Protein AF-A0A4Y7JE65-F1 (afdb_monomer_lite)

Organism: Papaver somniferum (NCBI:txid3469)

Sequence (898 aa):
MPLAHVERLAWFARLGAEMWLARHDIGTCGMVGMPWRGGVSGMALHWHMWCGWHGWHALARRCGLHGMPLEHVVRLAWLACLGAEMWLAWLACLGAENVAGMICHWHCGADGMVGMPCAEMWLAWGKCRSYTEKRKDDINIGFFLFLFVAMEVMTAVEKEIEIPQSRLLQMLICTVQNYDWGGIGENSEVAKLSSLNSKVEIEVDKNYAELWMGTHDSGPSFIVDSDNLTLKSWITENPSVLGDKVLEKWGTDLPFLFKVLSVAKALSIQAHPDKESAVKLHKSLPNLYKDDNHKPEMALALTEFEALCGFVSLEEIKGVIQSVPEIVELVGNVEEDQLLHVSEQDGEEKVKFVMQTIFTHLMSACKESVSKMVSKLKSRLIEAQKERQLSDKEQLVLRLETEYPGDIGVLSAFFLNYVKLNPGEALYLGANEPHAYIHGECVECMATSDNVVRAGLTSKLRDVPTLCSMLTYKQGYPDILQGVAVNQYITRYMPPFDEFEVDRCNLPEGEFTEFPAFLGPSLFVVTRGAAKIQVVSADHREEKEVMRGDVFFVAAHTGIIITTTNMEGTGGLQLFRAGVNSRGIVLIAFTKSPSFYFDLLNIRGIDASSSSKWLRILDCYSDPLGWKDGVSVSSSTGTLCENVRDLDGLFSSVVQLGKEIVGPSKARFSVAIDSVTVMLRHAALSCVSGIISNLRSHDYVSSVFWLIHSDLHEARTIAVLEYMSSMVASLEPMTVAAKEQQSDSESIFSLKQYSRKGKFHLRLKRRNGRVKVLSEEFHVAQAGINFFVNSLTNDIVSQSLLPKVQFNLQLSEKERSDRENVVLPFEHQEMGKTAEIYDGRRSLSNYATDLSTTSASISEKQHSEANIVGKGEIHYLRDSDDEETPDSDEDPDDDLDI

Foldseek 3Di:
DDDPVVVVVVVVVVVVVVVVVVVDDPDDDDDDDDDDDDDDPPPVVVVVPPPPPVVLVVVCVVVVVPPDDPVVSVVVVVVVVVVVVVVVVVVVVVPDPPPVPVVVVVVVPPPPDDDDDPPVVVVVVVVVVVVPPPDDDDDDPPVVVVVVVVVVVVVVVPPPPPVPPVPQKFWKQWFWDQDPQADFWPVGLQQVLNCVRVVPHTDRGTGTFKTKDFPFPVIFIATPPDDRHTPLNVLVVVVCLFFPVCCVPPNSGAQKIKMKGAGNAKDFWWFWAALVVLLVCCVVPVVQFVDSHTKKKKWAAQAWWKKWWFFADLVLVLVCVVPQVLLCVQQDPVLNVLSVPDDPVVDPVSLLVSLLSSLLSLLPGDLVSLLVSLVVLLVVLVVVVVVDPDDPLSVLLNRLCVLPPSKSVSVCSSRTDIDIDHRQKMFIHDHQMIMMTGGHMTIMMMGPTPNIAGRISDPDDHPSVSNSVRHPNDYDDGDIDNFWDPDPFKGKAADLDFSKIKIKGWFWAQDKDKDAAASGKKKKAWQAFKWWKWKDDPPDTDIDIDGHSIMMIGGHRIMIMIHGDPDPPRTITIMMMMITDDAAEEEEDADDALVVVCVVCVLVVGHSVPCLLHYAYEGCHPAQCQPPVPDPPPPVRHHYDNHLLPLVSVLVVSVVSLCVNNDPDLEAYEYEYAECQSSVVRDPLVSSLVSVVCLVPDSRHDYYDYDYDPVNDDLVSVVSVVVVDQKDKDKAFDDDDDDDDDDDPPVVVVVPPRRLKTKIWMWGQDPVRWIQIDIWMWGQDPSGIDTDDDPPDPPSVPDRPDFQDEDDDDDDPVVVVVVVVDDDPHDHDPPPDDDDGPPVSDDPVVVVVVVVVVPDDDDDDDDDDDDDPPDDDDDDDDPPPPDPDDDDDDDPPPDDDD

Structure (mmCIF, N/CA/C/O backbone):
data_AF-A0A4Y7JE65-F1
#
_entry.id   AF-A0A4Y7JE65-F1
#
loop_
_atom_site.group_PDB
_atom_site.id
_atom_site.type_symbol
_atom_site.label_atom_id
_atom_site.label_alt_id
_atom_site.label_comp_id
_atom_site.label_asym_id
_atom_site.label_entity_id
_atom_site.label_seq_id
_atom_site.pdbx_PDB_ins_code
_atom_site.Cartn_x
_atom_site.Cartn_y
_atom_site.Cartn_z
_atom_site.occupancy
_atom_site.B_iso_or_equiv
_atom_site.auth_seq_id
_atom_site.auth_comp_id
_atom_site.auth_asym_id
_atom_site.auth_atom_id
_atom_site.pdbx_PDB_model_num
ATOM 1 N N . MET A 1 1 ? 10.860 25.077 -40.065 1.00 41.59 1 MET A N 1
ATOM 2 C CA . MET A 1 1 ? 11.546 24.127 -40.975 1.00 41.59 1 MET A CA 1
ATOM 3 C C . MET A 1 1 ? 11.788 24.810 -42.322 1.00 41.59 1 MET A C 1
ATOM 5 O O . MET A 1 1 ? 10.882 25.514 -42.754 1.00 41.59 1 MET A O 1
ATOM 9 N N . PRO A 1 2 ? 12.974 24.704 -42.956 1.00 37.97 2 PRO A N 1
ATOM 10 C CA . PRO A 1 2 ? 13.314 25.521 -44.125 1.00 37.97 2 PRO A CA 1
ATOM 11 C C . PRO A 1 2 ? 12.876 24.911 -45.474 1.00 37.97 2 PRO A C 1
ATOM 13 O O . PRO A 1 2 ? 12.794 23.695 -45.631 1.00 37.97 2 PRO A O 1
ATOM 16 N N . LEU A 1 3 ? 12.654 25.809 -46.445 1.00 29.30 3 LEU A N 1
ATOM 17 C CA . LEU A 1 3 ? 12.139 25.693 -47.826 1.00 29.30 3 LEU A CA 1
ATOM 18 C C . LEU A 1 3 ? 12.708 24.589 -48.757 1.00 29.30 3 LEU A C 1
ATOM 20 O O . LEU A 1 3 ? 12.250 24.468 -49.890 1.00 29.30 3 LEU A O 1
ATOM 24 N N . ALA A 1 4 ? 13.659 23.758 -48.327 1.00 29.48 4 ALA A N 1
ATOM 25 C CA . ALA A 1 4 ? 14.346 22.790 -49.194 1.00 29.48 4 ALA A CA 1
ATOM 26 C C . ALA A 1 4 ? 13.501 21.552 -49.579 1.00 29.48 4 ALA A C 1
ATOM 28 O O . ALA A 1 4 ? 13.822 20.855 -50.542 1.00 29.48 4 ALA A O 1
ATOM 29 N N . HIS A 1 5 ? 12.410 21.273 -48.857 1.00 33.59 5 HIS A N 1
ATOM 30 C CA . HIS A 1 5 ? 11.539 20.123 -49.140 1.00 33.59 5 HIS A CA 1
ATOM 31 C C . HIS A 1 5 ? 10.515 20.377 -50.256 1.00 33.59 5 HIS A C 1
ATOM 33 O O . HIS A 1 5 ? 10.108 19.434 -50.933 1.00 33.59 5 HIS A O 1
ATOM 39 N N . VAL A 1 6 ? 10.139 21.637 -50.498 1.00 37.34 6 VAL A N 1
ATOM 40 C CA . VAL A 1 6 ? 9.107 21.986 -51.490 1.00 37.34 6 VAL A CA 1
ATOM 41 C C . VAL A 1 6 ? 9.658 21.908 -52.921 1.00 37.34 6 VAL A C 1
ATOM 43 O O . VAL A 1 6 ? 8.973 21.420 -53.817 1.00 37.34 6 VAL A O 1
ATOM 46 N N . GLU A 1 7 ? 10.926 22.271 -53.141 1.00 32.84 7 GLU A N 1
ATOM 47 C CA . GLU A 1 7 ? 11.560 22.163 -54.466 1.00 32.84 7 GLU A CA 1
ATOM 48 C C . GLU A 1 7 ? 11.849 20.708 -54.881 1.00 32.84 7 GLU A C 1
ATOM 50 O O . GLU A 1 7 ? 11.755 20.375 -56.063 1.00 32.84 7 GLU A O 1
ATOM 55 N N . ARG A 1 8 ? 12.117 19.803 -53.924 1.00 31.22 8 ARG A N 1
ATOM 56 C CA . ARG A 1 8 ? 12.312 18.368 -54.213 1.00 31.22 8 ARG A CA 1
ATOM 57 C C . ARG A 1 8 ? 11.017 17.666 -54.620 1.00 31.22 8 ARG A C 1
ATOM 59 O O . ARG A 1 8 ? 11.045 16.833 -55.521 1.00 31.22 8 ARG A O 1
ATOM 66 N N . LEU A 1 9 ? 9.886 18.032 -54.016 1.00 34.97 9 LEU A N 1
ATOM 67 C CA . LEU A 1 9 ? 8.569 17.493 -54.380 1.00 34.97 9 LEU A CA 1
ATOM 68 C C . LEU A 1 9 ? 8.117 17.958 -55.774 1.00 34.97 9 LEU A C 1
ATOM 70 O O . LEU A 1 9 ? 7.598 17.155 -56.548 1.00 34.97 9 LEU A O 1
ATOM 74 N N . ALA A 1 10 ? 8.399 19.212 -56.143 1.00 34.66 10 ALA A N 1
ATOM 75 C CA . ALA A 1 10 ? 8.133 19.724 -57.490 1.00 34.66 10 ALA A CA 1
ATOM 76 C C . ALA A 1 10 ? 9.001 19.044 -58.570 1.00 34.66 10 ALA A C 1
ATOM 78 O O . ALA A 1 10 ? 8.549 18.848 -59.699 1.00 34.66 10 ALA A O 1
ATOM 79 N N . TRP A 1 11 ? 10.228 18.639 -58.225 1.00 36.62 11 TRP A N 1
ATOM 80 C CA . TRP A 1 11 ? 11.123 17.915 -59.132 1.00 36.62 11 TRP A CA 1
ATOM 81 C C . TRP A 1 11 ? 10.666 16.465 -59.369 1.00 36.62 11 TRP A C 1
ATOM 83 O O . TRP A 1 11 ? 10.618 16.019 -60.515 1.00 36.62 11 TRP A O 1
ATOM 93 N N . PHE A 1 12 ? 10.231 15.758 -58.318 1.00 33.34 12 PHE A N 1
ATOM 94 C CA . PHE A 1 12 ? 9.685 14.397 -58.430 1.00 33.34 12 PHE A CA 1
ATOM 95 C C . PHE A 1 12 ? 8.357 14.340 -59.201 1.00 33.34 12 PHE A C 1
ATOM 97 O O . PHE A 1 12 ? 8.155 13.426 -60.000 1.00 33.34 12 PHE A O 1
ATOM 104 N N . ALA A 1 13 ? 7.486 15.341 -59.039 1.00 34.75 13 ALA A N 1
ATOM 105 C CA . ALA A 1 13 ? 6.236 15.431 -59.797 1.00 34.75 13 ALA A CA 1
ATOM 106 C C . ALA A 1 13 ? 6.474 15.642 -61.306 1.00 34.75 13 ALA A C 1
ATOM 108 O O . ALA A 1 13 ? 5.759 15.086 -62.140 1.00 34.75 13 ALA A O 1
ATOM 109 N N . ARG A 1 14 ? 7.520 16.399 -61.672 1.00 35.09 14 ARG A N 1
ATOM 110 C CA . ARG A 1 14 ? 7.893 16.657 -63.072 1.00 35.09 14 ARG A CA 1
ATOM 111 C C . ARG A 1 14 ? 8.509 15.427 -63.744 1.00 35.09 14 ARG A C 1
ATOM 113 O O . ARG A 1 14 ? 8.195 15.146 -64.897 1.00 35.09 14 ARG A O 1
ATOM 120 N N . LEU A 1 15 ? 9.311 14.662 -63.001 1.00 33.59 15 LEU A N 1
ATOM 121 C CA . LEU A 1 15 ? 9.894 13.400 -63.464 1.00 33.59 15 LEU A CA 1
ATOM 122 C C . LEU A 1 15 ? 8.820 12.312 -63.657 1.00 33.59 15 LEU A C 1
ATOM 124 O O . LEU A 1 15 ? 8.866 11.558 -64.625 1.00 33.59 15 LEU A O 1
ATOM 128 N N . GLY A 1 16 ? 7.807 12.276 -62.782 1.00 33.44 16 GLY A N 1
ATOM 129 C CA . GLY A 1 16 ? 6.669 11.358 -62.896 1.00 33.44 16 GLY A CA 1
ATOM 130 C C . GLY A 1 16 ? 5.787 11.616 -64.125 1.00 33.44 16 GLY A C 1
ATOM 131 O O . GLY A 1 16 ? 5.344 10.667 -64.769 1.00 33.44 16 GLY A O 1
ATOM 132 N N . ALA A 1 17 ? 5.587 12.884 -64.501 1.00 34.06 17 ALA A N 1
ATOM 133 C CA . ALA A 1 17 ? 4.814 13.256 -65.689 1.00 34.06 17 ALA A CA 1
ATOM 134 C C . ALA A 1 17 ? 5.539 12.911 -67.007 1.00 34.06 17 ALA A C 1
ATOM 136 O O . ALA A 1 17 ? 4.907 12.436 -67.952 1.00 34.06 17 ALA A O 1
ATOM 137 N N . GLU A 1 18 ? 6.865 13.082 -67.067 1.00 33.94 18 GLU A N 1
ATOM 138 C CA . GLU A 1 18 ? 7.659 12.712 -68.249 1.00 33.94 18 GLU A CA 1
ATOM 139 C C . GLU A 1 18 ? 7.798 11.188 -68.410 1.00 33.94 18 GLU A C 1
ATOM 141 O O . GLU A 1 18 ? 7.753 10.677 -69.529 1.00 33.94 18 GLU A O 1
ATOM 146 N N . MET A 1 19 ? 7.864 10.436 -67.305 1.00 32.66 19 MET A N 1
ATOM 147 C CA . MET A 1 19 ? 7.893 8.968 -67.339 1.00 32.66 19 MET A CA 1
ATOM 148 C C . MET A 1 19 ? 6.546 8.341 -67.732 1.00 32.66 19 MET A C 1
ATOM 150 O O . MET A 1 19 ? 6.528 7.253 -68.307 1.00 32.66 19 MET A O 1
ATOM 154 N N . TRP A 1 20 ? 5.423 9.017 -67.469 1.00 35.00 20 TRP A N 1
ATOM 155 C CA . TRP A 1 20 ? 4.093 8.558 -67.885 1.00 35.00 20 TRP A CA 1
ATOM 156 C C . TRP A 1 20 ? 3.863 8.727 -69.398 1.00 35.00 20 TRP A C 1
ATOM 158 O O . TRP A 1 20 ? 3.314 7.830 -70.042 1.00 35.00 20 TRP A O 1
ATOM 168 N N . LEU A 1 21 ? 4.378 9.818 -69.981 1.00 35.62 21 LEU A N 1
ATOM 169 C CA . LEU A 1 21 ? 4.356 10.076 -71.429 1.00 35.62 21 LEU A CA 1
ATOM 170 C C . LEU A 1 21 ? 5.304 9.159 -72.217 1.00 35.62 21 LEU A C 1
ATOM 172 O O . LEU A 1 21 ? 5.027 8.845 -73.369 1.00 35.62 21 LEU A O 1
ATOM 176 N N . ALA A 1 22 ? 6.383 8.678 -71.593 1.00 35.50 22 ALA A N 1
ATOM 177 C CA . ALA A 1 22 ? 7.310 7.720 -72.199 1.00 35.50 22 ALA A CA 1
ATOM 178 C C . ALA A 1 22 ? 6.807 6.260 -72.185 1.00 35.50 22 ALA A C 1
ATOM 180 O O . ALA A 1 22 ? 7.400 5.407 -72.840 1.00 35.50 22 ALA A O 1
ATOM 181 N N . ARG A 1 23 ? 5.734 5.950 -71.438 1.00 32.59 23 ARG A N 1
ATOM 182 C CA . ARG A 1 23 ? 5.213 4.578 -71.263 1.00 32.59 23 ARG A CA 1
ATOM 183 C C . ARG A 1 23 ? 4.051 4.212 -72.192 1.00 32.59 23 ARG A C 1
ATOM 185 O O . ARG A 1 23 ? 3.656 3.051 -72.218 1.00 32.59 23 ARG A O 1
ATOM 192 N N . HIS A 1 24 ? 3.514 5.177 -72.936 1.00 34.41 24 HIS A N 1
ATOM 193 C CA . HIS A 1 24 ? 2.451 4.966 -73.918 1.00 34.41 24 HIS A CA 1
ATOM 194 C C . HIS A 1 24 ? 2.988 5.352 -75.299 1.00 34.41 24 HIS A C 1
ATOM 196 O O . HIS A 1 24 ? 3.046 6.531 -75.635 1.00 34.41 24 HIS A O 1
ATOM 202 N N . ASP A 1 25 ? 3.424 4.349 -76.062 1.00 30.84 25 ASP A N 1
ATOM 203 C CA . ASP A 1 25 ? 4.004 4.453 -77.408 1.00 30.84 25 ASP A CA 1
ATOM 204 C C . ASP A 1 25 ? 3.065 5.189 -78.391 1.00 30.84 25 ASP A C 1
ATOM 206 O O . ASP A 1 25 ? 2.284 4.588 -79.129 1.00 30.84 25 ASP A O 1
ATOM 210 N N . ILE A 1 26 ? 3.135 6.521 -78.428 1.00 33.19 26 ILE A N 1
ATOM 211 C CA . ILE A 1 26 ? 2.612 7.325 -79.536 1.00 33.19 26 ILE A CA 1
ATOM 212 C C . ILE A 1 26 ? 3.812 7.685 -80.409 1.00 33.19 26 ILE A C 1
ATOM 214 O O . ILE A 1 26 ? 4.572 8.613 -80.130 1.00 33.19 26 ILE A O 1
ATOM 218 N N . GLY A 1 27 ? 4.001 6.877 -81.453 1.00 28.94 27 GLY A N 1
ATOM 219 C CA . GLY A 1 27 ? 5.115 6.973 -82.386 1.00 28.94 27 GLY A CA 1
ATOM 220 C C . GLY A 1 27 ? 5.234 8.341 -83.060 1.00 28.94 27 GLY A C 1
ATOM 221 O O . GLY A 1 27 ? 4.258 8.961 -83.484 1.00 28.94 27 GLY A O 1
ATOM 222 N N . THR A 1 28 ? 6.477 8.784 -83.216 1.00 31.17 28 THR A N 1
ATOM 223 C CA . THR A 1 28 ? 6.846 9.913 -84.066 1.00 31.17 28 THR A CA 1
ATOM 224 C C . THR A 1 28 ? 6.879 9.464 -85.531 1.00 31.17 28 THR A C 1
ATOM 226 O O . THR A 1 28 ? 7.686 8.621 -85.915 1.00 31.17 28 THR A O 1
ATOM 229 N N . CYS A 1 29 ? 6.033 10.051 -86.385 1.00 25.39 29 CYS A N 1
ATOM 230 C CA . CYS A 1 29 ? 6.212 10.002 -87.838 1.00 25.39 29 CYS A CA 1
ATOM 231 C C . CYS A 1 29 ? 5.880 11.357 -88.494 1.00 25.39 29 CYS A C 1
ATOM 233 O O . CYS A 1 29 ? 4.753 11.833 -88.440 1.00 25.39 29 CYS A O 1
ATOM 235 N N . GLY A 1 30 ? 6.929 11.958 -89.064 1.00 24.89 30 GLY A N 1
ATOM 236 C CA . GLY A 1 30 ? 7.020 12.824 -90.249 1.00 24.89 30 GLY A CA 1
ATOM 237 C C . GLY A 1 30 ? 5.905 13.787 -90.705 1.00 24.89 30 GLY A C 1
ATOM 238 O O . GLY A 1 30 ? 4.830 13.373 -91.111 1.00 24.89 30 GLY A O 1
ATOM 239 N N . MET A 1 31 ? 6.357 15.033 -90.922 1.00 21.94 31 MET A N 1
ATOM 240 C CA . MET A 1 31 ? 5.963 16.026 -91.949 1.00 21.94 31 MET A CA 1
ATOM 241 C C . MET A 1 31 ? 4.857 17.065 -91.666 1.00 21.94 31 MET A C 1
ATOM 243 O O . MET A 1 31 ? 3.666 16.823 -91.793 1.00 21.94 31 MET A O 1
ATOM 247 N N . VAL A 1 32 ? 5.337 18.291 -91.409 1.00 28.80 32 VAL A N 1
ATOM 248 C CA . VAL A 1 32 ? 5.123 19.540 -92.182 1.00 28.80 32 VAL A CA 1
ATOM 249 C C . VAL A 1 32 ? 3.830 19.659 -93.017 1.00 28.80 32 VAL A C 1
ATOM 251 O O . VAL A 1 32 ? 3.706 19.037 -94.067 1.00 28.80 32 VAL A O 1
ATOM 254 N N . GLY A 1 33 ? 2.972 20.619 -92.636 1.00 25.25 33 GLY A N 1
ATOM 255 C CA . GLY A 1 33 ? 1.938 21.231 -93.491 1.00 25.25 33 GLY A CA 1
ATOM 256 C C . GLY A 1 33 ? 0.737 21.797 -92.708 1.00 25.25 33 GLY A C 1
ATOM 257 O O . GLY A 1 33 ? -0.082 21.037 -92.217 1.00 25.25 33 GLY A O 1
ATOM 258 N N . MET A 1 34 ? 0.628 23.129 -92.586 1.00 28.61 34 MET A N 1
ATOM 259 C CA . MET A 1 34 ? -0.528 23.898 -92.037 1.00 28.61 34 MET A CA 1
ATOM 260 C C . MET A 1 34 ? -1.880 23.571 -92.750 1.00 28.61 34 MET A C 1
ATOM 262 O O . MET A 1 34 ? -1.783 23.030 -93.851 1.00 28.61 34 MET A O 1
ATOM 266 N N . PRO A 1 35 ? -3.114 23.959 -92.283 1.00 33.66 35 PRO A N 1
ATOM 267 C CA . PRO A 1 35 ? -3.494 24.980 -91.278 1.00 33.66 35 PRO A CA 1
ATOM 268 C C . PRO A 1 35 ? -4.658 24.648 -90.280 1.00 33.66 35 PRO A C 1
ATOM 270 O O . PRO A 1 35 ? -5.479 23.765 -90.483 1.00 33.66 35 PRO A O 1
ATOM 273 N N . TRP A 1 36 ? -4.725 25.464 -89.216 1.00 32.88 36 TRP A N 1
ATOM 274 C CA . TRP A 1 36 ? -5.847 25.874 -88.331 1.00 32.88 36 TRP A CA 1
ATOM 275 C C . TRP A 1 36 ? -7.226 25.159 -88.357 1.00 32.88 36 TRP A C 1
ATOM 277 O O . TRP A 1 36 ? -7.937 25.223 -89.359 1.00 32.88 36 TRP A O 1
ATOM 287 N N . ARG A 1 37 ? -7.718 24.759 -87.163 1.00 26.16 37 ARG A N 1
ATOM 288 C CA . ARG A 1 37 ? -8.987 25.244 -86.552 1.00 26.16 37 ARG A CA 1
ATOM 289 C C . ARG A 1 37 ? -9.121 24.853 -85.063 1.00 26.16 37 ARG A C 1
ATOM 291 O O . ARG A 1 37 ? -8.925 23.704 -84.707 1.00 26.16 37 ARG A O 1
ATOM 298 N N . GLY A 1 38 ? -9.458 25.871 -84.261 1.00 38.12 38 GLY A N 1
ATOM 299 C CA . GLY A 1 38 ? -9.958 25.939 -82.873 1.00 38.12 38 GLY A CA 1
ATOM 300 C C . GLY A 1 38 ? -9.964 24.716 -81.944 1.00 38.12 38 GLY A C 1
ATOM 301 O O . GLY A 1 38 ? -10.575 23.702 -82.248 1.00 38.12 38 GLY A O 1
ATOM 302 N N . GLY A 1 39 ? -9.442 24.900 -80.723 1.00 31.11 39 GLY A N 1
ATOM 303 C CA . GLY A 1 39 ? -9.709 23.984 -79.610 1.00 31.11 39 GLY A CA 1
ATOM 304 C C . GLY A 1 39 ? -9.006 24.327 -78.289 1.00 31.11 39 GLY A C 1
ATOM 305 O O . GLY A 1 39 ? -7.800 24.161 -78.164 1.00 31.11 39 GLY A O 1
ATOM 306 N N . VAL A 1 40 ? -9.802 24.769 -77.309 1.00 36.06 40 VAL A N 1
ATOM 307 C CA . VAL A 1 40 ? -9.745 24.479 -75.852 1.00 36.06 40 VAL A CA 1
ATOM 308 C C . VAL A 1 40 ? -8.505 24.875 -75.018 1.00 36.06 40 VAL A C 1
ATOM 310 O O . VAL A 1 40 ? -8.619 24.966 -73.799 1.00 36.06 40 VAL A O 1
ATOM 313 N N . SER A 1 41 ? -7.362 25.262 -75.586 1.00 32.62 41 SER A N 1
ATOM 314 C CA . SER A 1 41 ? -6.187 25.647 -74.770 1.00 32.62 41 SER A CA 1
ATOM 315 C C . SER A 1 41 ? -6.274 27.032 -74.098 1.00 32.62 41 SER A C 1
ATOM 317 O O . SER A 1 41 ? -5.435 27.373 -73.267 1.00 32.62 41 SER A O 1
ATOM 319 N N . GLY A 1 42 ? -7.302 27.833 -74.406 1.00 32.22 42 GLY A N 1
ATOM 320 C CA . GLY A 1 42 ? -7.457 29.201 -73.891 1.00 32.22 42 GLY A CA 1
ATOM 321 C C . GLY A 1 42 ? -8.214 29.353 -72.564 1.00 32.22 42 GLY A C 1
ATOM 322 O O . GLY A 1 42 ? -8.153 30.427 -71.973 1.00 32.22 42 GLY A O 1
ATOM 323 N N . MET A 1 43 ? -8.927 28.329 -72.074 1.00 31.67 43 MET A N 1
ATOM 324 C CA . MET A 1 43 ? -9.763 28.468 -70.862 1.00 31.67 43 MET A CA 1
ATOM 325 C C . MET A 1 43 ? -9.050 28.077 -69.560 1.00 31.67 43 MET A C 1
ATOM 327 O O . MET A 1 43 ? -9.360 28.645 -68.515 1.00 31.67 43 MET A O 1
ATOM 331 N N . ALA A 1 44 ? -8.047 27.195 -69.606 1.00 32.81 44 ALA A N 1
ATOM 332 C CA . ALA A 1 44 ? -7.333 26.758 -68.401 1.00 32.81 44 ALA A CA 1
ATOM 333 C C . ALA A 1 44 ? -6.470 27.872 -67.773 1.00 32.81 44 ALA A C 1
ATOM 335 O O . ALA A 1 44 ? -6.347 27.956 -66.552 1.00 32.81 44 ALA A O 1
ATOM 336 N N . LEU A 1 45 ? -5.937 28.795 -68.587 1.00 31.80 45 LEU A N 1
ATOM 337 C CA . LEU A 1 45 ? -5.115 29.900 -68.079 1.00 31.80 45 LEU A CA 1
ATOM 338 C C . LEU A 1 45 ? -5.934 30.998 -67.378 1.00 31.80 45 LEU A C 1
ATOM 340 O O . LEU A 1 45 ? -5.393 31.738 -66.560 1.00 31.80 45 LEU A O 1
ATOM 344 N N . HIS A 1 46 ? -7.237 31.099 -67.661 1.00 30.86 46 HIS A N 1
ATOM 345 C CA . HIS A 1 46 ? -8.094 32.143 -67.089 1.00 30.86 46 HIS A CA 1
ATOM 346 C C . HIS A 1 46 ? -8.680 31.761 -65.718 1.00 30.86 46 HIS A C 1
ATOM 348 O O . HIS A 1 46 ? -9.114 32.638 -64.971 1.00 30.86 46 HIS A O 1
ATOM 354 N N . TRP A 1 47 ? -8.656 30.472 -65.357 1.00 33.53 47 TRP A N 1
ATOM 355 C CA . TRP A 1 47 ? -9.121 29.984 -64.052 1.00 33.53 47 TRP A CA 1
ATOM 356 C C . TRP A 1 47 ? -8.067 30.154 -62.951 1.00 33.53 47 TRP A C 1
ATOM 358 O O . TRP A 1 47 ? -8.399 30.540 -61.832 1.00 33.53 47 TRP A O 1
ATOM 368 N N . HIS A 1 48 ? -6.782 30.010 -63.287 1.00 35.38 48 HIS A N 1
ATOM 369 C CA . HIS A 1 48 ? -5.696 30.189 -62.320 1.00 35.38 48 HIS A CA 1
ATOM 370 C C . HIS A 1 48 ? -5.475 31.645 -61.871 1.00 35.38 48 HIS A C 1
ATOM 372 O O . HIS A 1 48 ? -4.924 31.863 -60.795 1.00 35.38 48 HIS A O 1
ATOM 378 N N . MET A 1 49 ? -5.923 32.646 -62.640 1.00 31.38 49 MET A N 1
ATOM 379 C CA . MET A 1 49 ? -5.722 34.067 -62.303 1.00 31.38 49 MET A CA 1
ATOM 380 C C . MET A 1 49 ? -6.892 34.738 -61.567 1.00 31.38 49 MET A C 1
ATOM 382 O O . MET A 1 49 ? -6.719 35.857 -61.088 1.00 31.38 49 MET A O 1
ATOM 386 N N . TRP A 1 50 ? -8.061 34.094 -61.432 1.00 30.05 50 TRP A N 1
ATOM 387 C CA . TRP A 1 50 ? -9.237 34.729 -60.805 1.00 30.05 50 TRP A CA 1
ATOM 388 C C . TRP A 1 50 ? -9.551 34.262 -59.375 1.00 30.05 50 TRP A C 1
ATOM 390 O O . TRP A 1 50 ? -10.305 34.923 -58.665 1.00 30.05 50 TRP A O 1
ATOM 400 N N . CYS A 1 51 ? -8.893 33.211 -58.884 1.00 36.88 51 CYS A N 1
ATOM 401 C CA . CYS A 1 51 ? -8.964 32.795 -57.478 1.00 36.88 51 CYS A CA 1
ATOM 402 C C . CYS A 1 51 ? -7.830 33.414 -56.644 1.00 36.88 51 CYS A C 1
ATOM 404 O O . CYS A 1 51 ? -7.108 32.729 -55.924 1.00 36.88 51 CYS A O 1
ATOM 406 N N . GLY A 1 52 ? -7.668 34.733 -56.752 1.00 37.19 52 GLY A N 1
ATOM 407 C CA . GLY A 1 52 ? -6.784 35.501 -55.881 1.00 37.19 52 GLY A CA 1
ATOM 408 C C . GLY A 1 52 ? -7.330 35.594 -54.451 1.00 37.19 52 GLY A C 1
ATOM 409 O O . GLY A 1 52 ? -8.543 35.613 -54.238 1.00 37.19 52 GLY A O 1
ATOM 410 N N . TRP A 1 53 ? -6.400 35.685 -53.497 1.00 37.50 53 TRP A N 1
ATOM 411 C CA . TRP A 1 53 ? -6.480 35.846 -52.028 1.00 37.50 53 TRP A CA 1
ATOM 412 C C . TRP A 1 53 ? -7.810 36.353 -51.410 1.00 37.50 53 TRP A C 1
ATOM 414 O O . TRP A 1 53 ? -8.191 35.925 -50.322 1.00 37.50 53 TRP A O 1
ATOM 424 N N . HIS A 1 54 ? -8.554 37.236 -52.080 1.00 37.16 54 HIS A N 1
ATOM 425 C CA . HIS A 1 54 ? -9.819 37.791 -51.589 1.00 37.16 54 HIS A CA 1
ATOM 426 C C . HIS A 1 54 ? -11.042 36.862 -51.706 1.00 37.16 54 HIS A C 1
ATOM 428 O O . HIS A 1 54 ? -11.944 36.968 -50.875 1.00 37.16 54 HIS A O 1
ATOM 434 N N . GLY A 1 55 ? -11.083 35.930 -52.666 1.00 39.94 55 GLY A N 1
ATOM 435 C CA . GLY A 1 55 ? -12.233 35.025 -52.841 1.00 39.94 55 GLY A CA 1
ATOM 436 C C . GLY A 1 55 ? -12.375 34.001 -51.708 1.00 39.94 55 GLY A C 1
ATOM 437 O O . GLY A 1 55 ? -13.466 33.761 -51.191 1.00 39.94 55 GLY A O 1
ATOM 438 N N . TRP A 1 56 ? -11.247 33.464 -51.245 1.00 49.06 56 TRP A N 1
ATOM 439 C CA . TRP A 1 56 ? -11.205 32.416 -50.222 1.00 49.06 56 TRP A CA 1
ATOM 440 C C . TRP A 1 56 ? -11.525 32.934 -48.818 1.00 49.06 56 TRP A C 1
ATOM 442 O O . TRP A 1 56 ? -12.179 32.251 -48.030 1.00 49.06 56 TRP A O 1
ATOM 452 N N . HIS A 1 57 ? -11.175 34.189 -48.531 1.00 42.94 57 HIS A N 1
ATOM 453 C CA . HIS A 1 57 ? -11.513 34.829 -47.262 1.00 42.94 57 HIS A CA 1
ATOM 454 C C . HIS A 1 57 ? -13.021 35.109 -47.119 1.00 42.94 57 HIS A C 1
ATOM 456 O O . HIS A 1 57 ? -13.540 35.122 -46.001 1.00 42.94 57 HIS A O 1
ATOM 462 N N . ALA A 1 58 ? -13.732 35.308 -48.236 1.00 42.66 58 ALA A N 1
ATOM 463 C CA . ALA A 1 58 ? -15.185 35.478 -48.260 1.00 42.66 58 ALA A CA 1
ATOM 464 C C . ALA A 1 58 ? -15.931 34.138 -48.113 1.00 42.66 58 ALA A C 1
ATOM 466 O O . ALA A 1 58 ? -16.961 34.086 -47.437 1.00 42.66 58 ALA A O 1
ATOM 467 N N . LEU A 1 59 ? -15.388 33.052 -48.678 1.00 41.75 59 LEU A N 1
ATOM 468 C CA . LEU A 1 59 ? -15.945 31.701 -48.555 1.00 41.75 59 LEU A CA 1
ATOM 469 C C . LEU A 1 59 ? -15.799 31.153 -47.124 1.00 41.75 59 LEU A C 1
ATOM 471 O O . LEU A 1 59 ? -16.770 30.656 -46.557 1.00 41.75 59 LEU A O 1
ATOM 475 N N . ALA A 1 60 ? -14.634 31.350 -46.496 1.00 47.75 60 ALA A N 1
ATOM 476 C CA . ALA A 1 60 ? -14.394 30.961 -45.103 1.00 47.75 60 ALA A CA 1
ATOM 477 C C . ALA A 1 60 ? -15.303 31.712 -44.107 1.00 47.75 60 ALA A C 1
ATOM 479 O O . ALA A 1 60 ? -15.787 31.116 -43.146 1.00 47.75 60 ALA A O 1
ATOM 480 N N . ARG A 1 61 ? -15.608 32.998 -44.366 1.00 43.12 61 ARG A N 1
ATOM 481 C CA . ARG A 1 61 ? -16.575 33.775 -43.563 1.00 43.12 61 ARG A CA 1
ATOM 482 C C . ARG A 1 61 ? -18.021 33.313 -43.750 1.00 43.12 61 ARG A C 1
ATOM 484 O O . ARG A 1 61 ? -18.779 33.343 -42.789 1.00 43.12 61 ARG A O 1
ATOM 491 N N . ARG A 1 62 ? -18.414 32.891 -44.958 1.00 41.09 62 ARG A N 1
ATOM 492 C CA . ARG A 1 62 ? -19.778 32.398 -45.236 1.00 41.09 62 ARG A CA 1
ATOM 493 C C . ARG A 1 62 ? -20.032 30.977 -44.727 1.00 41.09 62 ARG A C 1
ATOM 495 O O . ARG A 1 62 ? -21.178 30.660 -44.443 1.00 41.09 62 ARG A O 1
ATOM 502 N N . CYS A 1 63 ? -18.986 30.163 -44.572 1.00 43.06 63 CYS A N 1
ATOM 503 C CA . CYS A 1 63 ? -19.083 28.788 -44.065 1.00 43.06 63 CYS A CA 1
ATOM 504 C C . CYS A 1 63 ? -18.858 28.665 -42.543 1.00 43.06 63 CYS A C 1
ATOM 506 O O . CYS A 1 63 ? -18.764 27.554 -42.036 1.00 43.06 63 CYS A O 1
ATOM 508 N N . GLY A 1 64 ? -18.743 29.779 -41.807 1.00 34.44 64 GLY A N 1
ATOM 509 C CA . GLY A 1 64 ? -18.637 29.771 -40.339 1.00 34.44 64 GLY A CA 1
ATOM 510 C C . GLY A 1 64 ? -17.296 29.289 -39.762 1.00 34.44 64 GLY A C 1
ATOM 511 O O . GLY A 1 64 ? -17.212 29.033 -38.567 1.00 34.44 64 GLY A O 1
ATOM 512 N N . LEU A 1 65 ? -16.232 29.196 -40.567 1.00 49.69 65 LEU A N 1
ATOM 513 C CA . LEU A 1 65 ? -14.936 28.601 -40.190 1.00 49.69 65 LEU A CA 1
ATOM 514 C C . LEU A 1 65 ? -13.985 29.571 -39.454 1.00 49.69 65 LEU A C 1
ATOM 516 O O . LEU A 1 65 ? -12.774 29.578 -39.688 1.00 49.69 65 LEU A O 1
ATOM 520 N N . HIS A 1 66 ? -14.499 30.429 -38.572 1.00 38.72 66 HIS A N 1
ATOM 521 C CA . HIS A 1 66 ? -13.638 31.350 -37.824 1.00 38.72 66 HIS A CA 1
ATOM 522 C C . HIS A 1 66 ? -12.907 30.629 -36.677 1.00 38.72 66 HIS A C 1
ATOM 524 O O . HIS A 1 66 ? -13.534 30.204 -35.716 1.00 38.72 66 HIS A O 1
ATOM 530 N N . GLY A 1 67 ? -11.574 30.524 -36.781 1.00 42.62 67 GLY A N 1
ATOM 531 C CA . GLY A 1 67 ? -10.683 29.998 -35.731 1.00 42.62 67 GLY A CA 1
ATO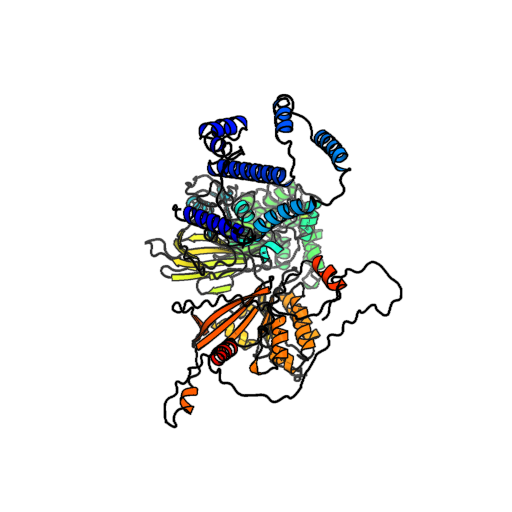M 532 C C . GLY A 1 67 ? -9.674 28.943 -36.200 1.00 42.62 67 GLY A C 1
ATOM 533 O O . GLY A 1 67 ? -8.723 28.655 -35.481 1.00 42.62 67 GLY A O 1
ATOM 534 N N . MET A 1 68 ? -9.833 28.389 -37.408 1.00 42.50 68 MET A N 1
ATOM 535 C CA . MET A 1 68 ? -8.904 27.379 -37.926 1.00 42.50 68 MET A CA 1
ATOM 536 C C . MET A 1 68 ? -7.583 27.992 -38.429 1.00 42.50 68 MET A C 1
ATOM 538 O O . MET A 1 68 ? -7.613 29.005 -39.138 1.00 42.50 68 MET A O 1
ATOM 542 N N . PRO A 1 69 ? -6.425 27.366 -38.133 1.00 42.62 69 PRO A N 1
ATOM 543 C CA . PRO A 1 69 ? -5.135 27.782 -38.676 1.00 42.62 69 PRO A CA 1
ATOM 544 C C . PRO A 1 69 ? -5.143 27.744 -40.208 1.00 42.62 69 PRO A C 1
ATOM 546 O O . PRO A 1 69 ? -5.646 26.791 -40.807 1.00 42.62 69 PRO A O 1
ATOM 549 N N . LEU A 1 70 ? -4.537 28.753 -40.842 1.00 40.38 70 LEU A N 1
ATOM 550 C CA . LEU A 1 70 ? -4.520 28.948 -42.300 1.00 40.38 70 LEU A CA 1
ATOM 551 C C . LEU A 1 70 ? -4.057 27.697 -43.075 1.00 40.38 70 LEU A C 1
ATOM 553 O O . LEU A 1 70 ? -4.550 27.433 -44.167 1.00 40.38 70 LEU A O 1
ATOM 557 N N . GLU A 1 71 ? -3.173 26.890 -42.485 1.00 44.69 71 GLU A N 1
ATOM 558 C CA . GLU A 1 71 ? -2.679 25.634 -43.060 1.00 44.69 71 GLU A CA 1
ATOM 559 C C . GLU A 1 71 ? -3.792 24.595 -43.299 1.00 44.69 71 GLU A C 1
ATOM 561 O O . GLU A 1 71 ? -3.805 23.929 -44.334 1.00 44.69 71 GLU A O 1
ATOM 566 N N . HIS A 1 72 ? -4.776 24.498 -42.402 1.00 45.50 72 HIS A N 1
ATOM 567 C CA . HIS A 1 72 ? -5.885 23.547 -42.530 1.00 45.50 72 HIS A CA 1
ATOM 568 C C . HIS A 1 72 ? -6.906 23.995 -43.579 1.00 45.50 72 HIS A C 1
ATOM 570 O O . HIS A 1 72 ? -7.418 23.173 -44.337 1.00 45.50 72 HIS A O 1
ATOM 576 N N . VAL A 1 73 ? -7.142 25.306 -43.688 1.00 45.25 73 VAL A N 1
ATOM 577 C CA . VAL A 1 73 ? -7.998 25.882 -44.737 1.00 45.25 73 VAL A CA 1
ATOM 578 C C . VAL A 1 73 ? -7.373 25.666 -46.117 1.00 45.25 73 VAL A C 1
ATOM 580 O O . VAL A 1 73 ? -8.076 25.319 -47.063 1.00 45.25 73 VAL A O 1
ATOM 583 N N . VAL A 1 74 ? -6.047 25.798 -46.228 1.00 45.53 74 VAL A N 1
ATOM 584 C CA . VAL A 1 74 ? -5.307 25.531 -47.470 1.00 45.53 74 VAL A CA 1
ATOM 585 C C . VAL A 1 74 ? -5.328 24.041 -47.825 1.00 45.53 74 VAL A C 1
ATOM 587 O O . VAL A 1 74 ? -5.550 23.717 -48.988 1.00 45.53 74 VAL A O 1
ATOM 590 N N . ARG A 1 75 ? -5.189 23.126 -46.853 1.00 47.00 75 ARG A N 1
ATOM 591 C CA . ARG A 1 75 ? -5.303 21.673 -47.095 1.00 47.00 75 ARG A CA 1
ATOM 592 C C . ARG A 1 75 ? -6.707 21.258 -47.543 1.00 47.00 75 ARG A C 1
ATOM 594 O O . ARG A 1 75 ? -6.830 20.490 -48.491 1.00 47.00 75 ARG A O 1
ATOM 601 N N . LEU A 1 76 ? -7.757 21.801 -46.924 1.00 44.44 76 LEU A N 1
ATOM 602 C CA . LEU A 1 76 ? -9.146 21.549 -47.332 1.00 44.44 76 LEU A CA 1
ATOM 603 C C . LEU A 1 76 ? -9.447 22.104 -48.731 1.00 44.44 76 LEU A C 1
ATOM 605 O O . LEU A 1 76 ? -10.096 21.432 -49.529 1.00 44.44 76 LEU A O 1
ATOM 609 N N . ALA A 1 77 ? -8.935 23.293 -49.059 1.00 43.56 77 ALA A N 1
ATOM 610 C CA . ALA A 1 77 ? -9.063 23.863 -50.399 1.00 43.56 77 ALA A CA 1
ATOM 611 C C . ALA A 1 77 ? -8.295 23.044 -51.452 1.00 43.56 77 ALA A C 1
ATOM 613 O O . ALA A 1 77 ? -8.783 22.858 -52.564 1.00 43.56 77 ALA A O 1
ATOM 614 N N . TRP A 1 78 ? -7.126 22.507 -51.094 1.00 45.34 78 TRP A N 1
ATOM 615 C CA . TRP A 1 78 ? -6.329 21.653 -51.973 1.00 45.34 78 TRP A CA 1
ATOM 616 C C . TRP A 1 78 ? -7.021 20.309 -52.247 1.00 45.34 78 TRP A C 1
ATOM 618 O O . TRP A 1 78 ? -7.107 19.892 -53.400 1.00 45.34 78 TRP A O 1
ATOM 628 N N . LEU A 1 79 ? -7.614 19.690 -51.221 1.00 43.00 79 LEU A N 1
ATOM 629 C CA . LEU A 1 79 ? -8.420 18.470 -51.356 1.00 43.00 79 LEU A CA 1
ATOM 630 C C . LEU A 1 79 ? -9.690 18.696 -52.191 1.00 43.00 79 LEU A C 1
ATOM 632 O O . LEU A 1 79 ? -10.048 17.846 -53.005 1.00 43.00 79 LEU A O 1
ATOM 636 N N . ALA A 1 80 ? -10.342 19.853 -52.049 1.00 42.25 80 ALA A N 1
ATOM 637 C CA . ALA A 1 80 ? -11.499 20.214 -52.867 1.00 42.25 80 ALA A CA 1
ATOM 638 C C . ALA A 1 80 ? -11.128 20.437 -54.347 1.00 42.25 80 ALA A C 1
ATOM 640 O O . ALA A 1 80 ? -11.866 20.003 -55.232 1.00 42.25 80 ALA A O 1
ATOM 641 N N . CYS A 1 81 ? -9.974 21.057 -54.628 1.00 43.06 81 CYS A N 1
ATOM 642 C CA . CYS A 1 81 ? -9.460 21.205 -55.994 1.00 43.06 81 CYS A CA 1
ATOM 643 C C . CYS A 1 81 ? -9.088 19.855 -56.622 1.00 43.06 81 CYS A C 1
ATOM 645 O O . CYS A 1 81 ? -9.447 19.611 -57.769 1.00 43.06 81 CYS A O 1
ATOM 647 N N . LEU A 1 82 ? -8.459 18.952 -55.864 1.00 43.72 82 LEU A N 1
ATOM 648 C CA . LEU A 1 82 ? -8.162 17.587 -56.317 1.00 43.72 82 LEU A CA 1
ATOM 649 C C . LEU A 1 82 ? -9.428 16.781 -56.612 1.00 43.72 82 LEU A C 1
ATOM 651 O O . LEU A 1 82 ? -9.499 16.100 -57.633 1.00 43.72 82 LEU A O 1
ATOM 655 N N . GLY A 1 83 ? -10.456 16.911 -55.771 1.00 41.25 83 GLY A N 1
ATOM 656 C CA . GLY A 1 83 ? -11.762 16.300 -56.020 1.00 41.25 83 GLY A CA 1
ATOM 657 C C . GLY A 1 83 ? -12.423 16.827 -57.299 1.00 41.25 83 GLY A C 1
ATOM 658 O O . GLY A 1 83 ? -12.966 16.046 -58.078 1.00 41.25 83 GLY A O 1
ATOM 659 N N . ALA A 1 84 ? -12.334 18.135 -57.559 1.00 42.59 84 ALA A N 1
ATOM 660 C CA . ALA A 1 84 ? -12.885 18.754 -58.764 1.00 42.59 84 ALA A CA 1
ATOM 661 C C . ALA A 1 84 ? -12.111 18.372 -60.041 1.00 42.59 84 ALA A C 1
ATOM 663 O O . ALA A 1 84 ? -12.730 18.114 -61.075 1.00 42.59 84 ALA A O 1
ATOM 664 N N . GLU A 1 85 ? -10.780 18.284 -59.975 1.00 43.34 85 GLU A N 1
ATOM 665 C CA . GLU A 1 85 ? -9.939 17.840 -61.093 1.00 43.34 85 GLU A CA 1
ATOM 666 C C . GLU A 1 85 ? -10.156 16.360 -61.422 1.00 43.34 85 GLU A C 1
ATOM 668 O O . GLU A 1 85 ? -10.278 16.009 -62.595 1.00 43.34 85 GLU A O 1
ATOM 673 N N . MET A 1 86 ? -10.314 15.499 -60.411 1.00 43.81 86 MET A N 1
ATOM 674 C CA . MET A 1 86 ? -10.650 14.086 -60.619 1.00 43.81 86 MET A CA 1
ATOM 675 C C . MET A 1 86 ? -12.057 13.904 -61.204 1.00 43.81 86 MET A C 1
ATOM 677 O O . MET A 1 86 ? -12.269 13.022 -62.036 1.00 43.81 86 MET A O 1
ATOM 681 N N . TRP A 1 87 ? -13.011 14.767 -60.842 1.00 43.50 87 TRP A N 1
ATOM 682 C CA . TRP A 1 87 ? -14.369 14.734 -61.392 1.00 43.50 87 TRP A CA 1
ATOM 683 C C . TRP A 1 87 ? -14.434 15.236 -62.846 1.00 43.50 87 TRP A C 1
ATOM 685 O O . TRP A 1 87 ? -15.152 14.675 -63.675 1.00 43.50 87 TRP A O 1
ATOM 695 N N . LEU A 1 88 ? -13.627 16.245 -63.194 1.00 42.88 88 LEU A N 1
ATOM 696 C CA . LEU A 1 88 ? -13.464 16.717 -64.573 1.00 42.88 88 LEU A CA 1
ATOM 697 C C . LEU A 1 88 ? -12.702 15.707 -65.445 1.00 42.88 88 LEU A C 1
ATOM 699 O O . LEU A 1 88 ? -13.071 15.508 -66.602 1.00 42.88 88 LEU A O 1
ATOM 703 N N . ALA A 1 89 ? -11.700 15.020 -64.889 1.00 43.31 89 ALA A N 1
ATOM 704 C CA . ALA A 1 89 ? -11.002 13.921 -65.557 1.00 43.31 89 ALA A CA 1
ATOM 705 C C . ALA A 1 89 ? -11.931 12.719 -65.810 1.00 43.31 89 ALA A C 1
ATOM 707 O O . ALA A 1 89 ? -11.869 12.102 -66.875 1.00 43.31 89 ALA A O 1
ATOM 708 N N . TRP A 1 90 ? -12.853 12.438 -64.882 1.00 42.50 90 TRP A N 1
ATOM 709 C CA . TRP A 1 90 ? -13.898 11.424 -65.043 1.00 42.50 90 TRP A CA 1
ATOM 710 C C . TRP A 1 90 ? -14.897 11.778 -66.161 1.00 42.50 90 TRP A C 1
ATOM 712 O O . TRP A 1 90 ? -15.202 10.933 -67.003 1.00 42.50 90 TRP A O 1
ATOM 722 N N . LEU A 1 91 ? -15.338 13.041 -66.252 1.00 40.72 91 LEU A N 1
ATOM 723 C CA . LEU A 1 91 ? -16.208 13.519 -67.341 1.00 40.72 91 LEU A CA 1
ATOM 724 C C . LEU A 1 91 ? -15.508 13.527 -68.710 1.00 40.72 91 LEU A C 1
ATOM 726 O O . LEU A 1 91 ? -16.144 13.235 -69.723 1.00 40.72 91 LEU A O 1
ATOM 730 N N . ALA A 1 92 ? -14.204 13.820 -68.747 1.00 41.47 92 ALA A N 1
ATOM 731 C CA . ALA A 1 92 ? -13.399 13.774 -69.967 1.00 41.47 92 ALA A CA 1
ATOM 732 C C . ALA A 1 92 ? -13.176 12.336 -70.477 1.00 41.47 92 ALA A C 1
ATOM 734 O O . ALA A 1 92 ? -13.160 12.117 -71.688 1.00 41.47 92 ALA A O 1
ATOM 735 N N . CYS A 1 93 ? -13.076 11.349 -69.578 1.00 40.25 93 CYS A N 1
ATOM 736 C CA . CYS A 1 93 ? -12.927 9.934 -69.943 1.00 40.25 93 CYS A CA 1
ATOM 737 C C . CYS A 1 93 ? -14.211 9.296 -70.502 1.00 40.25 93 CYS A C 1
ATOM 739 O O . CYS A 1 93 ? -14.134 8.285 -71.194 1.00 40.25 93 CYS A O 1
ATOM 741 N N . LEU A 1 94 ? -15.388 9.879 -70.248 1.00 38.41 94 LEU A N 1
ATOM 742 C CA . LEU A 1 94 ? -16.676 9.338 -70.704 1.00 38.41 94 LEU A CA 1
ATOM 743 C C . LEU A 1 94 ? -17.096 9.791 -72.117 1.00 38.41 94 LEU A C 1
ATOM 745 O O . LEU A 1 94 ? -18.177 9.420 -72.572 1.00 38.41 94 LEU A O 1
ATOM 749 N N . GLY A 1 95 ? -16.269 10.570 -72.828 1.00 38.66 95 GLY A N 1
ATOM 750 C CA . GLY A 1 95 ? -16.488 10.895 -74.246 1.00 38.66 95 GLY A CA 1
ATOM 751 C C . GLY A 1 95 ? -17.817 11.600 -74.558 1.00 38.66 95 GLY A C 1
ATOM 752 O O . GLY A 1 95 ? -18.353 11.460 -75.656 1.00 38.66 95 GLY A O 1
ATOM 753 N N . ALA A 1 96 ? -18.394 12.335 -73.605 1.00 38.00 96 ALA A N 1
ATOM 754 C CA . ALA A 1 96 ? -19.682 12.992 -73.791 1.00 38.00 96 ALA A CA 1
ATOM 755 C C . ALA A 1 96 ? -19.507 14.358 -74.479 1.00 38.00 96 ALA A C 1
ATOM 757 O O . ALA A 1 96 ? -19.197 15.355 -73.833 1.00 38.00 96 ALA A O 1
ATOM 758 N N . GLU A 1 97 ? -19.774 14.439 -75.783 1.00 39.28 97 GLU A N 1
ATOM 759 C CA . GLU A 1 97 ? -19.716 15.679 -76.584 1.00 39.28 97 GLU A CA 1
ATOM 760 C C . GLU A 1 97 ? -20.718 16.792 -76.179 1.00 39.28 97 GLU A C 1
ATOM 762 O O . GLU A 1 97 ? -20.858 17.779 -76.890 1.00 39.28 97 GLU A O 1
ATOM 767 N N . ASN A 1 98 ? -21.401 16.720 -75.032 1.00 45.03 98 ASN A N 1
ATOM 768 C CA . ASN A 1 98 ? -22.410 17.716 -74.633 1.00 45.03 98 ASN A CA 1
ATOM 769 C C . ASN A 1 98 ? -22.279 18.213 -73.183 1.00 45.03 98 ASN A C 1
ATOM 771 O O . ASN A 1 98 ? -23.272 18.437 -72.490 1.00 45.03 98 ASN A O 1
ATOM 775 N N . VAL A 1 99 ? -21.052 18.476 -72.726 1.00 42.44 99 VAL A N 1
ATOM 776 C CA . VAL A 1 99 ? -20.806 19.098 -71.406 1.00 42.44 99 VAL A CA 1
ATOM 777 C C . VAL A 1 99 ? -21.323 20.552 -71.330 1.00 42.44 99 VAL A C 1
ATOM 779 O O . VAL A 1 99 ? -21.640 21.043 -70.248 1.00 42.44 99 VAL A O 1
ATOM 782 N N . ALA A 1 100 ? -21.529 21.234 -72.463 1.00 35.72 100 ALA A N 1
ATOM 783 C CA . ALA A 1 100 ? -22.023 22.616 -72.480 1.00 35.72 100 ALA A CA 1
ATOM 784 C C . ALA A 1 100 ? -23.503 22.772 -72.052 1.00 35.72 100 ALA A C 1
ATOM 786 O O . ALA A 1 100 ? -23.896 23.848 -71.609 1.00 35.72 100 ALA A O 1
ATOM 787 N N . GLY A 1 101 ? -24.325 21.717 -72.139 1.00 37.00 101 GLY A N 1
ATOM 788 C CA . GLY A 1 101 ? -25.758 21.786 -71.811 1.00 37.00 101 GLY A CA 1
ATOM 789 C C . GLY A 1 101 ? -26.092 21.589 -70.327 1.00 37.00 101 GLY A C 1
ATOM 790 O O . GLY A 1 101 ? -27.027 22.206 -69.819 1.00 37.00 101 GLY A O 1
ATOM 791 N N . MET A 1 102 ? -25.324 20.766 -69.602 1.00 35.81 102 MET A N 1
ATOM 792 C CA . MET A 1 102 ? -25.601 20.470 -68.184 1.00 35.81 102 MET A CA 1
ATOM 793 C C . MET A 1 102 ? -25.162 21.594 -67.238 1.00 35.81 102 MET A C 1
ATOM 795 O O . MET A 1 102 ? -25.798 21.807 -66.206 1.00 35.81 102 MET A O 1
ATOM 799 N N . ILE A 1 103 ? -24.139 22.370 -67.610 1.00 37.62 103 ILE A N 1
ATOM 800 C CA . ILE A 1 103 ? -23.647 23.492 -66.794 1.00 37.62 103 ILE A CA 1
ATOM 801 C C . ILE A 1 103 ? -24.698 24.618 -66.703 1.00 37.62 103 ILE A C 1
ATOM 803 O O . ILE A 1 103 ? -24.831 25.252 -65.656 1.00 37.62 103 ILE A O 1
ATOM 807 N N . CYS A 1 104 ? -25.530 24.814 -67.735 1.00 30.94 104 CYS A N 1
ATOM 808 C CA . CYS A 1 104 ? -26.580 25.840 -67.713 1.00 30.94 104 CYS A CA 1
ATOM 809 C C . CYS A 1 104 ? -27.782 25.502 -66.817 1.00 30.94 104 CYS A C 1
ATOM 811 O O . CYS A 1 104 ? -28.471 26.422 -66.384 1.00 30.94 104 CYS A O 1
ATOM 813 N N . HIS A 1 105 ? -28.032 24.230 -66.487 1.00 32.97 105 HIS A N 1
ATOM 814 C CA . HIS A 1 105 ? -29.176 23.872 -65.639 1.00 32.97 105 HIS A CA 1
ATOM 815 C C . HIS A 1 105 ? -28.863 23.920 -64.139 1.00 32.97 105 HIS A C 1
ATOM 817 O O . HIS A 1 105 ? -29.776 24.108 -63.333 1.00 32.97 105 HIS A O 1
ATOM 823 N N . TRP A 1 106 ? -27.585 23.815 -63.755 1.00 33.84 106 TRP A N 1
ATOM 824 C CA . TRP A 1 106 ? -27.186 23.835 -62.345 1.00 33.84 106 TRP A CA 1
ATOM 825 C C . TRP A 1 106 ? -27.115 25.255 -61.758 1.00 33.84 106 TRP A C 1
ATOM 827 O O . TRP A 1 106 ? -27.339 25.443 -60.567 1.00 33.84 106 TRP A O 1
ATOM 837 N N . HIS A 1 107 ? -26.913 26.278 -62.597 1.00 31.42 107 HIS A N 1
ATOM 838 C CA . HIS A 1 107 ? -26.942 27.684 -62.169 1.00 31.42 107 HIS A CA 1
ATOM 839 C C . HIS A 1 107 ? -28.351 28.251 -61.902 1.00 31.42 107 HIS A C 1
ATOM 841 O O . HIS A 1 107 ? -28.456 29.345 -61.359 1.00 31.42 107 HIS A O 1
ATOM 847 N N . CYS A 1 108 ? -29.434 27.534 -62.228 1.00 32.22 108 CYS A N 1
ATOM 848 C CA . CYS A 1 108 ? -30.814 28.006 -62.005 1.00 32.22 108 CYS A CA 1
ATOM 849 C C . CYS A 1 108 ? -31.549 27.335 -60.826 1.00 32.22 108 CYS A C 1
ATOM 851 O O . CYS A 1 108 ? -32.747 27.546 -60.670 1.00 32.22 108 CYS A O 1
ATOM 853 N N . GLY A 1 109 ? -30.869 26.544 -59.988 1.00 34.84 109 GLY A N 1
ATOM 854 C CA . GLY A 1 109 ? -31.501 25.822 -58.868 1.00 34.84 109 GLY A CA 1
ATOM 855 C C . GLY A 1 109 ? -30.915 26.097 -57.480 1.00 34.84 109 GLY A C 1
ATOM 856 O O . GLY A 1 109 ? -31.242 25.379 -56.540 1.00 34.84 109 GLY A O 1
ATOM 857 N N . ALA A 1 110 ? -30.035 27.089 -57.334 1.00 33.97 110 ALA A N 1
ATOM 858 C CA . ALA A 1 110 ? -29.226 27.279 -56.127 1.00 33.97 110 ALA A CA 1
ATOM 859 C C . ALA A 1 110 ? -29.850 28.185 -55.042 1.00 33.97 110 ALA A C 1
ATOM 861 O O . ALA A 1 110 ? -29.122 28.654 -54.176 1.00 33.97 110 ALA A O 1
ATOM 862 N N . ASP A 1 111 ? -31.171 28.395 -55.047 1.00 34.53 111 ASP A N 1
ATOM 863 C CA . ASP A 1 111 ? -31.862 29.218 -54.032 1.00 34.53 111 ASP A CA 1
ATOM 864 C C . ASP A 1 111 ? -32.878 28.437 -53.170 1.00 34.53 111 ASP A C 1
ATOM 866 O O . ASP A 1 111 ? -33.655 29.033 -52.429 1.00 34.53 111 ASP A O 1
ATOM 870 N N . GLY A 1 112 ? -32.889 27.097 -53.221 1.00 35.88 112 GLY A N 1
ATOM 871 C CA . GLY A 1 112 ? -33.975 26.302 -52.625 1.00 35.88 112 GLY A CA 1
ATOM 872 C C . GLY A 1 112 ? -33.603 25.096 -51.763 1.00 35.88 112 GLY A C 1
ATOM 873 O O . GLY A 1 112 ? -34.485 24.283 -51.510 1.00 35.88 112 GLY A O 1
ATOM 874 N N . MET A 1 113 ? -32.352 24.918 -51.323 1.00 33.44 113 MET A N 1
ATOM 875 C CA . MET A 1 113 ? -31.976 23.736 -50.525 1.00 33.44 113 MET A CA 1
ATOM 876 C C . MET A 1 113 ? -31.158 24.099 -49.285 1.00 33.44 113 MET A C 1
ATOM 878 O O . MET A 1 113 ? -29.957 23.861 -49.210 1.00 33.44 113 MET A O 1
ATOM 882 N N . VAL A 1 114 ? -31.842 24.649 -48.283 1.00 33.22 114 VAL A N 1
ATOM 883 C CA . VAL A 1 114 ? -31.369 24.676 -46.894 1.00 33.22 114 VAL A CA 1
ATOM 884 C C . VAL A 1 114 ? -32.494 24.117 -46.021 1.00 33.22 114 VAL A C 1
ATOM 886 O O . VAL A 1 114 ? -33.528 24.759 -45.866 1.00 33.22 114 VAL A O 1
ATOM 889 N N . GLY A 1 115 ? -32.290 22.913 -45.470 1.00 42.34 115 GLY A N 1
ATOM 890 C CA . GLY A 1 115 ? -33.130 22.344 -44.405 1.00 42.34 115 GLY A CA 1
ATOM 891 C C . GLY A 1 115 ? -34.041 21.165 -44.775 1.00 42.34 115 GLY A C 1
ATOM 892 O O . GLY A 1 115 ? -35.240 21.245 -44.531 1.00 42.34 115 GLY A O 1
ATOM 893 N N . MET A 1 116 ? -33.503 20.046 -45.283 1.00 32.06 116 MET A N 1
ATOM 894 C CA . MET A 1 116 ? -34.262 18.783 -45.390 1.00 32.06 116 MET A CA 1
ATOM 895 C C . MET A 1 116 ? -33.607 17.647 -44.580 1.00 32.06 116 MET A C 1
ATOM 897 O O . MET A 1 116 ? -32.379 17.544 -44.597 1.00 32.06 116 MET A O 1
ATOM 901 N N . PRO A 1 117 ? -34.377 16.785 -43.879 1.00 38.25 117 PRO A N 1
ATOM 902 C CA . PRO A 1 117 ? -33.831 15.656 -43.122 1.00 38.25 117 PRO A CA 1
ATOM 903 C C . PRO A 1 117 ? -33.373 14.506 -44.036 1.00 38.25 117 PRO A C 1
ATOM 905 O O . PRO A 1 117 ? -33.949 14.277 -45.101 1.00 38.25 117 PRO A O 1
ATOM 908 N N . CYS A 1 118 ? -32.390 13.725 -43.569 1.00 34.31 118 CYS A N 1
ATOM 909 C CA . CYS A 1 118 ? -31.680 12.663 -44.305 1.00 34.31 118 CYS A CA 1
ATOM 910 C C . CYS A 1 118 ? -32.547 11.618 -45.043 1.00 34.31 118 CYS A C 1
ATOM 912 O O . CYS A 1 118 ? -32.046 10.956 -45.951 1.00 34.31 118 CYS A O 1
ATOM 914 N N . ALA A 1 119 ? -33.829 11.468 -44.704 1.00 35.94 119 ALA A N 1
ATOM 915 C CA . ALA A 1 119 ? -34.724 10.499 -45.338 1.00 35.94 119 ALA A CA 1
ATOM 916 C C . ALA A 1 119 ? -35.112 10.867 -46.787 1.00 35.94 119 ALA A C 1
ATOM 918 O O . ALA A 1 119 ? -35.303 9.976 -47.613 1.00 35.94 119 ALA A O 1
ATOM 919 N N . GLU A 1 120 ? -35.165 12.155 -47.148 1.00 37.62 120 GLU A N 1
ATOM 920 C CA . GLU A 1 120 ? -35.486 12.555 -48.530 1.00 37.62 120 GLU A CA 1
ATOM 921 C C . GLU A 1 120 ? -34.264 12.568 -49.461 1.00 37.62 120 GLU A C 1
ATOM 923 O O . GLU A 1 120 ? -34.400 12.380 -50.672 1.00 37.62 120 GLU A O 1
ATOM 928 N N . MET A 1 121 ? -33.053 12.651 -48.901 1.00 35.91 121 MET A N 1
ATOM 929 C CA . MET A 1 121 ? -31.807 12.489 -49.659 1.00 35.91 121 MET A CA 1
ATOM 930 C C . MET A 1 121 ? -31.687 11.063 -50.228 1.00 35.91 121 MET A C 1
ATOM 932 O O . MET A 1 121 ? -31.224 10.874 -51.353 1.00 35.91 121 MET A O 1
ATOM 936 N N . TRP A 1 122 ? -32.223 10.070 -49.509 1.00 36.59 122 TRP A N 1
ATOM 937 C CA . TRP A 1 122 ? -32.341 8.685 -49.976 1.00 36.59 122 TRP A CA 1
ATOM 938 C C . TRP A 1 122 ? -33.392 8.498 -51.081 1.00 36.59 122 TRP A C 1
ATOM 940 O O . TRP A 1 122 ? -33.191 7.690 -51.986 1.00 36.59 122 TRP A O 1
ATOM 950 N N . LEU A 1 123 ? -34.475 9.282 -51.084 1.00 35.66 123 LEU A N 1
ATOM 951 C CA . LEU A 1 123 ? -35.482 9.273 -52.156 1.00 35.66 123 LEU A CA 1
ATOM 952 C C . LEU A 1 123 ? -34.984 9.961 -53.440 1.00 35.66 123 LEU A C 1
ATOM 954 O O . LEU A 1 123 ? -35.311 9.513 -54.543 1.00 35.66 123 LEU A O 1
ATOM 958 N N . ALA A 1 124 ? -34.139 10.991 -53.319 1.00 35.03 124 ALA A N 1
ATOM 959 C CA . ALA A 1 124 ? -33.436 11.587 -54.456 1.00 35.03 124 ALA A CA 1
ATOM 960 C C . ALA A 1 124 ? -32.404 10.613 -55.061 1.00 35.03 124 ALA A C 1
ATOM 962 O O . ALA A 1 124 ? -32.311 10.484 -56.284 1.00 35.03 124 ALA A O 1
ATOM 963 N N . TRP A 1 125 ? -31.705 9.845 -54.218 1.00 36.34 125 TRP A N 1
ATOM 964 C CA . TRP A 1 125 ? -30.777 8.801 -54.664 1.00 36.34 125 TRP A CA 1
ATOM 965 C C . TRP A 1 125 ? -31.498 7.587 -55.276 1.00 36.34 125 TRP A C 1
ATOM 967 O O . TRP A 1 125 ? -31.054 7.036 -56.286 1.00 36.34 125 TRP A O 1
ATOM 977 N N . GLY A 1 126 ? -32.684 7.249 -54.759 1.00 35.97 126 GLY A N 1
ATOM 978 C CA . GLY A 1 126 ? -33.574 6.231 -55.322 1.00 35.97 126 GLY A CA 1
ATOM 979 C C . GLY A 1 126 ? -34.063 6.550 -56.741 1.00 35.97 126 GLY A C 1
ATOM 980 O O . GLY A 1 126 ? -34.232 5.637 -57.547 1.00 35.97 126 GLY A O 1
ATOM 981 N N . LYS A 1 127 ? -34.213 7.833 -57.102 1.00 33.41 127 LYS A N 1
ATOM 982 C CA . LYS A 1 127 ? -34.552 8.237 -58.481 1.00 33.41 127 LYS A CA 1
ATOM 983 C C . LYS A 1 127 ? -33.359 8.183 -59.440 1.00 33.41 127 LYS A C 1
ATOM 985 O O . LYS A 1 127 ? -33.558 7.786 -60.590 1.00 33.41 127 LYS A O 1
ATOM 990 N N . CYS A 1 128 ? -32.138 8.477 -58.978 1.00 34.19 128 CYS A N 1
ATOM 991 C CA . CYS A 1 128 ? -30.913 8.279 -59.771 1.00 34.19 128 CYS A CA 1
ATOM 992 C C . CYS A 1 128 ? -30.681 6.805 -60.132 1.00 34.19 128 CYS A C 1
ATOM 994 O O . CYS A 1 128 ? -30.218 6.516 -61.234 1.00 34.19 128 CYS A O 1
ATOM 996 N N . ARG A 1 129 ? -31.091 5.872 -59.261 1.00 32.53 129 ARG A N 1
ATOM 997 C CA . ARG A 1 129 ? -31.010 4.425 -59.519 1.00 32.53 129 ARG A CA 1
ATOM 998 C C . ARG A 1 129 ? -31.870 3.973 -60.709 1.00 32.53 129 ARG A C 1
ATOM 1000 O O . ARG A 1 129 ? -31.487 3.050 -61.418 1.00 32.53 129 ARG A O 1
ATOM 1007 N N . SER A 1 130 ? -32.977 4.668 -60.995 1.00 33.19 130 SER A N 1
ATOM 1008 C CA . SER A 1 130 ? -33.840 4.336 -62.145 1.00 33.19 130 SER A CA 1
ATOM 1009 C C . SER A 1 130 ? -33.280 4.791 -63.501 1.00 33.19 130 SER A C 1
ATOM 1011 O O . SER A 1 130 ? -33.737 4.320 -64.541 1.00 33.19 130 SER A O 1
ATOM 1013 N N . TYR A 1 131 ? -32.276 5.680 -63.516 1.00 33.94 131 TYR A N 1
ATOM 1014 C CA . TYR A 1 131 ? -31.639 6.141 -64.756 1.00 33.94 131 TYR A CA 1
ATOM 1015 C C . TYR A 1 131 ? -30.406 5.308 -65.144 1.00 33.94 131 TYR A C 1
ATOM 1017 O O . TYR A 1 131 ? -30.013 5.302 -66.310 1.00 33.94 131 TYR A O 1
ATOM 1025 N N . THR A 1 132 ? -29.826 4.565 -64.197 1.00 36.88 132 THR A N 1
ATOM 1026 C CA . THR A 1 132 ? -28.654 3.699 -64.408 1.00 36.88 132 THR A CA 1
ATOM 1027 C C . THR A 1 132 ? -29.000 2.227 -64.659 1.00 36.88 132 THR A C 1
ATOM 1029 O O . THR A 1 132 ? -28.149 1.482 -65.131 1.00 36.88 132 THR A O 1
ATOM 1032 N N . GLU A 1 133 ? -30.259 1.807 -64.493 1.00 33.03 133 GLU A N 1
ATOM 1033 C CA . GLU A 1 133 ? -30.715 0.430 -64.774 1.00 33.03 133 GLU A CA 1
ATOM 1034 C C . GLU A 1 133 ? -30.750 0.040 -66.269 1.00 33.03 133 GLU A C 1
ATOM 1036 O O . GLU A 1 133 ? -31.086 -1.095 -66.609 1.00 33.03 133 GLU A O 1
ATOM 1041 N N . LYS A 1 134 ? -30.382 0.943 -67.191 1.00 35.66 134 LYS A N 1
ATOM 1042 C CA . LYS A 1 134 ? -30.383 0.673 -68.645 1.00 35.66 134 LYS A CA 1
ATOM 1043 C C . LYS A 1 134 ? -29.016 0.541 -69.314 1.00 35.66 134 LYS A C 1
ATOM 1045 O O . LYS A 1 134 ? -28.974 0.348 -70.527 1.00 35.66 134 LYS A O 1
ATOM 1050 N N . ARG A 1 135 ? -27.912 0.569 -68.568 1.00 36.41 135 ARG A N 1
ATOM 1051 C CA . ARG A 1 135 ? -26.606 0.128 -69.083 1.00 36.41 135 ARG A CA 1
ATOM 1052 C C . ARG A 1 135 ? -25.946 -0.780 -68.056 1.00 36.41 135 ARG A C 1
ATOM 1054 O O . ARG A 1 135 ? -25.314 -0.313 -67.120 1.00 36.41 135 ARG A O 1
ATOM 1061 N N . LYS A 1 136 ? -26.158 -2.083 -68.242 1.00 37.09 136 LYS A N 1
ATOM 1062 C CA . LYS A 1 136 ? -25.261 -3.116 -67.729 1.00 37.09 136 LYS A CA 1
ATOM 1063 C C . LYS A 1 136 ? -23.927 -2.902 -68.428 1.00 37.09 136 LYS A C 1
ATOM 1065 O O . LYS A 1 136 ? -23.901 -3.073 -69.637 1.00 37.09 136 LYS A O 1
ATOM 1070 N N . ASP A 1 137 ? -22.939 -2.411 -67.697 1.00 35.97 137 ASP A N 1
ATOM 1071 C CA . ASP A 1 137 ? -21.537 -2.822 -67.772 1.00 35.97 137 ASP A CA 1
ATOM 1072 C C . ASP A 1 137 ? -20.839 -2.275 -66.517 1.00 35.97 137 ASP A C 1
ATOM 1074 O O . ASP A 1 137 ? -21.088 -1.150 -66.074 1.00 35.97 137 ASP A O 1
ATOM 1078 N N . ASP A 1 138 ? -20.060 -3.150 -65.896 1.00 44.72 138 ASP A N 1
ATOM 1079 C CA . ASP A 1 138 ? -19.554 -3.088 -64.530 1.00 44.72 138 ASP A CA 1
ATOM 1080 C C . ASP A 1 138 ? -18.698 -1.854 -64.226 1.00 44.72 138 ASP A C 1
ATOM 1082 O O . ASP A 1 138 ? -17.634 -1.667 -64.812 1.00 44.72 138 ASP A O 1
ATOM 1086 N N . ILE A 1 139 ? -19.090 -1.059 -63.221 1.00 37.72 139 ILE A N 1
ATOM 1087 C CA . ILE A 1 139 ? -18.150 -0.186 -62.504 1.00 37.72 139 ILE A CA 1
ATOM 1088 C C . ILE A 1 139 ? -18.407 -0.306 -61.001 1.00 37.72 139 ILE A C 1
ATOM 1090 O O . ILE A 1 139 ? -19.448 0.078 -60.463 1.00 37.72 139 ILE A O 1
ATOM 1094 N N . ASN A 1 140 ? -17.414 -0.889 -60.339 1.00 41.12 140 ASN A N 1
ATOM 1095 C CA . ASN A 1 140 ? -17.431 -1.379 -58.973 1.00 41.12 140 ASN A CA 1
ATOM 1096 C C . ASN A 1 140 ? -17.313 -0.218 -57.964 1.00 41.12 140 ASN A C 1
ATOM 1098 O O . ASN A 1 140 ? -16.222 0.166 -57.544 1.00 41.12 140 ASN A O 1
ATOM 1102 N N . ILE A 1 141 ? -18.453 0.351 -57.561 1.00 38.78 141 ILE A N 1
ATOM 1103 C CA . ILE A 1 141 ? -18.544 1.377 -56.501 1.00 38.78 141 ILE A CA 1
ATOM 1104 C C . ILE A 1 141 ? -17.957 0.867 -55.165 1.00 38.78 141 ILE A C 1
ATOM 1106 O O . ILE A 1 141 ? -17.438 1.659 -54.379 1.00 38.78 141 ILE A O 1
ATOM 1110 N N . GLY A 1 142 ? -17.955 -0.452 -54.932 1.00 34.50 142 GLY A N 1
ATOM 1111 C CA . GLY A 1 142 ? -17.353 -1.075 -53.747 1.00 34.50 142 GLY A CA 1
ATOM 1112 C C . GLY A 1 142 ? -15.827 -0.949 -53.675 1.00 34.50 142 GLY A C 1
ATOM 1113 O O . GLY A 1 142 ? -15.282 -0.813 -52.584 1.00 34.50 142 GLY A O 1
ATOM 1114 N N . PHE A 1 143 ? -15.135 -0.900 -54.817 1.00 37.16 143 PHE A N 1
ATOM 1115 C CA . PHE A 1 143 ? -13.669 -0.834 -54.853 1.00 37.16 143 PHE A CA 1
ATOM 1116 C C . PHE A 1 143 ? -13.137 0.530 -54.388 1.00 37.16 143 PHE A C 1
ATOM 1118 O O . PHE A 1 143 ? -12.127 0.611 -53.694 1.00 37.16 143 PHE A O 1
ATOM 1125 N N . PHE A 1 144 ? -13.859 1.611 -54.695 1.00 36.72 144 PHE A N 1
ATOM 1126 C CA . PHE A 1 144 ? -13.480 2.957 -54.255 1.00 36.72 144 PHE A CA 1
ATOM 1127 C C . PHE A 1 144 ? -13.816 3.221 -52.783 1.00 36.72 144 PHE A C 1
ATOM 1129 O O . PHE A 1 144 ? -13.070 3.934 -52.117 1.00 36.72 144 PHE A O 1
ATOM 1136 N N . LEU A 1 145 ? -14.878 2.603 -52.250 1.00 37.88 145 LEU A N 1
ATOM 1137 C CA . LEU A 1 145 ? -15.164 2.635 -50.812 1.00 37.88 145 LEU A CA 1
ATOM 1138 C C . LEU A 1 145 ? -14.105 1.843 -50.024 1.00 37.88 145 LEU A C 1
ATOM 1140 O O . LEU A 1 145 ? -13.655 2.293 -48.975 1.00 37.88 145 LEU A O 1
ATOM 1144 N N . PHE A 1 146 ? -13.646 0.715 -50.579 1.00 38.22 146 PHE A N 1
ATOM 1145 C CA . PHE A 1 146 ? -12.562 -0.091 -50.019 1.00 38.22 146 PHE A CA 1
ATOM 1146 C C . PHE A 1 146 ? -11.220 0.650 -50.029 1.00 38.22 146 PHE A C 1
ATOM 1148 O O . PHE A 1 146 ? -10.516 0.622 -49.032 1.00 38.22 146 PHE A O 1
ATOM 1155 N N . LEU A 1 147 ? -10.887 1.381 -51.098 1.00 34.69 147 LEU A N 1
ATOM 1156 C CA . LEU A 1 147 ? -9.666 2.195 -51.163 1.00 34.69 147 LEU A CA 1
ATOM 1157 C C . LEU A 1 147 ? -9.681 3.384 -50.197 1.00 34.69 147 LEU A C 1
ATOM 1159 O O . LEU A 1 147 ? -8.641 3.721 -49.640 1.00 34.69 147 LEU A O 1
ATOM 1163 N N . PHE A 1 148 ? -10.842 3.999 -49.961 1.00 39.66 148 PHE A N 1
ATOM 1164 C CA . PHE A 1 148 ? -10.964 5.094 -48.997 1.00 39.66 148 PHE A CA 1
ATOM 1165 C C . PHE A 1 148 ? -10.786 4.592 -47.554 1.00 39.66 148 PHE A C 1
ATOM 1167 O O . PHE A 1 148 ? -10.026 5.183 -46.789 1.00 39.66 148 PHE A O 1
ATOM 1174 N N . VAL A 1 149 ? -11.394 3.447 -47.218 1.00 39.66 149 VAL A N 1
ATOM 1175 C CA . VAL A 1 149 ? -11.203 2.769 -45.924 1.00 39.66 149 VAL A CA 1
ATOM 1176 C C . VAL A 1 149 ? -9.775 2.237 -45.790 1.00 39.66 149 VAL A C 1
ATOM 1178 O O . VAL A 1 149 ? -9.159 2.410 -44.748 1.00 39.66 149 VAL A O 1
ATOM 1181 N N . ALA A 1 150 ? -9.197 1.662 -46.844 1.00 34.97 150 ALA A N 1
ATOM 1182 C CA . ALA A 1 150 ? -7.823 1.171 -46.836 1.00 34.97 150 ALA A CA 1
ATOM 1183 C C . ALA A 1 150 ? -6.806 2.311 -46.707 1.00 34.97 150 ALA A C 1
ATOM 1185 O O . ALA A 1 150 ? -5.792 2.127 -46.051 1.00 34.97 150 ALA A O 1
ATOM 1186 N N . MET A 1 151 ? -7.059 3.500 -47.261 1.00 35.44 151 MET A N 1
ATOM 1187 C CA . MET A 1 151 ? -6.175 4.654 -47.067 1.00 35.44 151 MET A CA 1
ATOM 1188 C C . MET A 1 151 ? -6.274 5.240 -45.654 1.00 35.44 151 MET A C 1
ATOM 1190 O O . MET A 1 151 ? -5.233 5.595 -45.101 1.00 35.44 151 MET A O 1
ATOM 1194 N N . GLU A 1 152 ? -7.463 5.292 -45.040 1.00 37.34 152 GLU A N 1
ATOM 1195 C CA . GLU A 1 152 ? -7.609 5.639 -43.613 1.00 37.34 152 GLU A CA 1
ATOM 1196 C C . GLU A 1 152 ? -6.965 4.586 -42.697 1.00 37.34 152 GLU A C 1
ATOM 1198 O O . GLU A 1 152 ? -6.268 4.934 -41.746 1.00 37.34 152 GLU A O 1
ATOM 1203 N N . VAL A 1 153 ? -7.119 3.298 -43.015 1.00 34.50 153 VAL A N 1
ATOM 1204 C CA . VAL A 1 153 ? -6.506 2.195 -42.264 1.00 34.50 153 VAL A CA 1
ATOM 1205 C C . VAL A 1 153 ? -4.989 2.180 -42.455 1.00 34.50 153 VAL A C 1
ATOM 1207 O O . VAL A 1 153 ? -4.270 2.004 -41.484 1.00 34.50 153 VAL A O 1
ATOM 1210 N N . MET A 1 154 ? -4.460 2.455 -43.646 1.00 30.09 154 MET A N 1
ATOM 1211 C CA . MET A 1 154 ? -3.010 2.503 -43.885 1.00 30.09 154 MET A CA 1
ATOM 1212 C C . MET A 1 154 ? -2.358 3.741 -43.255 1.00 30.09 154 MET A C 1
ATOM 1214 O O . MET A 1 154 ? -1.256 3.637 -42.723 1.00 30.09 154 MET A O 1
ATOM 1218 N N . THR A 1 155 ? -3.054 4.885 -43.196 1.00 32.59 155 THR A N 1
ATOM 1219 C CA . THR A 1 155 ? -2.589 6.029 -42.385 1.00 32.59 155 THR A CA 1
ATOM 1220 C C . THR A 1 155 ? -2.726 5.792 -40.877 1.00 32.59 155 THR A C 1
ATOM 1222 O O . THR A 1 155 ? -1.990 6.407 -40.105 1.00 32.59 155 THR A O 1
ATOM 1225 N N . ALA A 1 156 ? -3.596 4.873 -40.441 1.00 29.30 156 ALA A N 1
ATOM 1226 C CA . ALA A 1 156 ? -3.674 4.417 -39.053 1.00 29.30 156 ALA A CA 1
ATOM 1227 C C . ALA A 1 156 ? -2.652 3.310 -38.705 1.00 29.30 156 ALA A C 1
ATOM 1229 O O . ALA A 1 156 ? -2.225 3.228 -37.555 1.00 29.30 156 ALA A O 1
ATOM 1230 N N . VAL A 1 157 ? -2.228 2.492 -39.676 1.00 28.61 157 VAL A N 1
ATOM 1231 C CA . VAL A 1 157 ? -1.360 1.312 -39.482 1.00 28.61 157 VAL A CA 1
ATOM 1232 C C . VAL A 1 157 ? 0.139 1.634 -39.613 1.00 28.61 157 VAL A C 1
ATOM 1234 O O . VAL A 1 157 ? 0.958 0.925 -39.036 1.00 28.61 157 VAL A O 1
ATOM 1237 N N . GLU A 1 158 ? 0.526 2.743 -40.253 1.00 28.91 158 GLU A N 1
ATOM 1238 C CA . GLU A 1 158 ? 1.925 3.222 -40.289 1.00 28.91 158 GLU A CA 1
ATOM 1239 C C . GLU A 1 158 ? 2.309 4.195 -39.157 1.00 28.91 158 GLU A C 1
ATOM 1241 O O . GLU A 1 158 ? 3.372 4.816 -39.191 1.00 28.91 158 GLU A O 1
ATOM 1246 N N . LYS A 1 159 ? 1.514 4.282 -38.083 1.00 31.83 159 LYS A N 1
ATOM 1247 C CA . LYS A 1 159 ? 2.064 4.685 -36.781 1.00 31.83 159 LYS A CA 1
ATOM 1248 C C . LYS A 1 159 ? 2.766 3.477 -36.163 1.00 31.83 159 LYS A C 1
ATOM 1250 O O . LYS A 1 159 ? 2.218 2.793 -35.302 1.00 31.83 159 LYS A O 1
ATOM 1255 N N . GLU A 1 160 ? 4.013 3.235 -36.568 1.00 33.06 160 GLU A N 1
ATOM 1256 C CA . GLU A 1 160 ? 4.970 2.684 -35.609 1.00 33.06 160 GLU A CA 1
ATOM 1257 C C . GLU A 1 160 ? 4.856 3.545 -34.343 1.00 33.06 160 GLU A C 1
ATOM 1259 O O . GLU A 1 160 ? 4.944 4.772 -34.408 1.00 33.06 160 GLU A O 1
ATOM 1264 N N . ILE A 1 161 ? 4.561 2.914 -33.204 1.00 36.69 161 ILE A N 1
ATOM 1265 C CA . ILE A 1 161 ? 4.522 3.575 -31.900 1.00 36.69 161 ILE A CA 1
ATOM 1266 C C . ILE A 1 161 ? 5.973 3.895 -31.518 1.00 36.69 161 ILE A C 1
ATOM 1268 O O . ILE A 1 161 ? 6.565 3.287 -30.632 1.00 36.69 161 ILE A O 1
ATOM 1272 N N . GLU A 1 162 ? 6.587 4.840 -32.220 1.00 35.22 162 GLU A N 1
ATOM 1273 C CA . GLU A 1 162 ? 7.547 5.718 -31.584 1.00 35.22 162 GLU A CA 1
ATOM 1274 C C . GLU A 1 162 ? 6.726 6.537 -30.594 1.00 35.22 162 GLU A C 1
ATOM 1276 O O . GLU A 1 162 ? 5.965 7.424 -30.982 1.00 35.22 162 GLU A O 1
ATOM 1281 N N . ILE A 1 163 ? 6.829 6.209 -29.302 1.00 42.38 163 ILE A N 1
ATOM 1282 C CA . ILE A 1 163 ? 6.473 7.178 -28.266 1.00 42.38 163 ILE A CA 1
ATOM 1283 C C . ILE A 1 163 ? 7.285 8.427 -28.626 1.00 42.38 163 ILE A C 1
ATOM 1285 O O . ILE A 1 163 ? 8.514 8.319 -28.673 1.00 42.38 163 ILE A O 1
ATOM 1289 N N . PRO A 1 164 ? 6.658 9.580 -28.936 1.00 44.78 164 PRO A N 1
ATOM 1290 C CA . PRO A 1 164 ? 7.405 10.795 -29.219 1.00 44.78 164 PRO A CA 1
ATOM 1291 C C . PRO A 1 164 ? 8.412 10.992 -28.090 1.00 44.78 164 PRO A C 1
ATOM 1293 O O . PRO A 1 164 ? 8.020 11.062 -26.930 1.00 44.78 164 PRO A O 1
ATOM 1296 N N . GLN A 1 165 ? 9.703 10.999 -28.417 1.00 50.00 165 GLN A N 1
ATOM 1297 C CA . GLN A 1 165 ? 10.798 10.809 -27.456 1.00 50.00 165 GLN A CA 1
ATOM 1298 C C . GLN A 1 165 ? 10.818 11.859 -26.320 1.00 50.00 165 GLN A C 1
ATOM 1300 O O . GLN A 1 165 ? 11.445 11.637 -25.293 1.00 50.00 165 GLN A O 1
ATOM 1305 N N . SER A 1 166 ? 10.051 12.949 -26.451 1.00 51.19 166 SER A N 1
ATOM 1306 C CA . SER A 1 166 ? 9.762 13.963 -25.425 1.00 51.19 166 SER A CA 1
ATOM 1307 C C . SER A 1 166 ? 8.693 13.560 -24.382 1.00 51.19 166 SER A C 1
ATOM 1309 O O . SER A 1 166 ? 8.088 14.438 -23.766 1.00 51.19 166 SER A O 1
ATOM 1311 N N . ARG A 1 167 ? 8.355 12.266 -24.257 1.00 66.06 167 ARG A N 1
ATOM 1312 C CA . ARG A 1 167 ? 7.215 11.760 -23.458 1.00 66.06 167 ARG A CA 1
ATOM 1313 C C . ARG A 1 167 ? 7.576 10.662 -22.447 1.00 66.06 167 ARG A C 1
ATOM 1315 O O . ARG A 1 167 ? 6.677 10.105 -21.832 1.00 66.06 167 ARG A O 1
ATOM 1322 N N . LEU A 1 168 ? 8.854 10.321 -22.268 1.00 82.06 168 LEU A N 1
ATOM 1323 C CA . LEU A 1 168 ? 9.252 9.194 -21.404 1.00 82.06 168 LEU A CA 1
ATOM 1324 C C . LEU A 1 168 ? 9.304 9.553 -19.914 1.00 82.06 168 LEU A C 1
ATOM 1326 O O . LEU A 1 168 ? 9.016 8.704 -19.072 1.00 82.06 168 LEU A O 1
ATOM 1330 N N . LEU A 1 169 ? 9.626 10.808 -19.598 1.00 91.50 169 LEU A N 1
ATOM 1331 C CA . LEU A 1 169 ? 9.585 11.371 -18.252 1.00 91.50 169 LEU A CA 1
ATOM 1332 C C . LEU A 1 169 ? 8.632 12.568 -18.246 1.00 91.50 169 LEU A C 1
ATOM 1334 O O . LEU A 1 169 ? 8.705 13.414 -19.133 1.00 91.50 169 LEU A O 1
ATOM 1338 N N . GLN A 1 170 ? 7.724 12.645 -17.273 1.00 93.94 170 GLN A N 1
ATOM 1339 C CA . GLN A 1 170 ? 6.802 13.775 -17.114 1.00 93.94 170 GLN A CA 1
ATOM 1340 C C . GLN A 1 170 ? 6.816 14.270 -15.671 1.00 93.94 170 GLN A C 1
ATOM 1342 O O . GLN A 1 170 ? 6.556 13.500 -14.751 1.00 93.94 170 GLN A O 1
ATOM 1347 N N . MET A 1 171 ? 7.090 15.557 -15.467 1.00 96.19 171 MET A N 1
ATOM 1348 C CA . MET A 1 171 ? 6.957 16.182 -14.149 1.00 96.19 171 MET A CA 1
ATOM 1349 C C . MET A 1 171 ? 5.478 16.413 -13.832 1.00 96.19 171 MET A C 1
ATOM 1351 O O . MET A 1 171 ? 4.702 16.744 -14.733 1.00 96.19 171 MET A O 1
ATOM 1355 N N . LEU A 1 172 ? 5.099 16.269 -12.562 1.00 97.50 172 LEU A N 1
ATOM 1356 C CA . LEU A 1 172 ? 3.708 16.302 -12.123 1.00 97.50 172 LEU A CA 1
ATOM 1357 C C . LEU A 1 172 ? 3.450 17.370 -11.057 1.00 97.50 172 LEU A C 1
ATOM 1359 O O . LEU A 1 172 ? 4.192 17.475 -10.080 1.00 97.50 172 LEU A O 1
ATOM 1363 N N . ILE A 1 173 ? 2.336 18.087 -11.207 1.00 97.44 173 ILE A N 1
ATOM 1364 C CA . ILE A 1 173 ? 1.692 18.856 -10.137 1.00 97.44 173 ILE A CA 1
ATOM 1365 C C . ILE A 1 173 ? 0.590 17.987 -9.536 1.00 97.44 173 ILE A C 1
ATOM 1367 O O . ILE A 1 173 ? -0.294 17.506 -10.247 1.00 97.44 173 ILE A O 1
ATOM 1371 N N . CYS A 1 174 ? 0.652 17.761 -8.232 1.00 97.44 174 CYS A N 1
ATOM 1372 C CA . CYS A 1 174 ? -0.167 16.777 -7.536 1.00 97.44 174 CYS A CA 1
ATOM 1373 C C . CYS A 1 174 ? -1.240 17.432 -6.664 1.00 97.44 174 CYS A C 1
ATOM 1375 O O . CYS A 1 174 ? -1.067 18.538 -6.151 1.00 97.44 174 CYS A O 1
ATOM 1377 N N . THR A 1 175 ? -2.368 16.742 -6.497 1.00 96.81 175 THR A N 1
ATOM 1378 C CA . THR A 1 175 ? -3.505 17.273 -5.738 1.00 96.81 175 THR A CA 1
ATOM 1379 C C . THR A 1 175 ? -3.329 17.010 -4.245 1.00 96.81 175 THR A C 1
ATOM 1381 O O . THR A 1 175 ? -2.959 15.909 -3.843 1.00 96.81 175 THR A O 1
ATOM 1384 N N . VAL A 1 176 ? -3.647 18.006 -3.417 1.00 97.38 176 VAL A N 1
ATOM 1385 C CA . VAL A 1 176 ? -3.668 17.881 -1.954 1.00 97.38 176 VAL A CA 1
ATOM 1386 C C . VAL A 1 176 ? -5.094 17.728 -1.447 1.00 97.38 176 VAL A C 1
ATOM 1388 O O . VAL A 1 176 ? -5.961 18.547 -1.757 1.00 97.38 176 VAL A O 1
ATOM 1391 N N . GLN A 1 177 ? -5.314 16.739 -0.588 1.00 97.25 177 GLN A N 1
ATOM 1392 C CA . GLN A 1 177 ? -6.528 16.608 0.205 1.00 97.25 177 GLN A CA 1
ATOM 1393 C C . GLN A 1 177 ? -6.331 17.244 1.583 1.00 97.25 177 GLN A C 1
ATOM 1395 O O . GLN A 1 177 ? -5.385 16.931 2.306 1.00 97.25 177 GLN A O 1
ATOM 1400 N N . ASN A 1 178 ? -7.250 18.134 1.952 1.00 96.69 178 ASN A N 1
ATOM 1401 C CA . ASN A 1 178 ? -7.178 18.950 3.168 1.00 96.69 178 ASN A CA 1
ATOM 1402 C C . ASN A 1 178 ? -8.170 18.437 4.224 1.00 96.69 178 ASN A C 1
ATOM 1404 O O . ASN A 1 178 ? -9.052 19.168 4.674 1.00 96.69 178 ASN A O 1
ATOM 1408 N N . TYR A 1 179 ? -8.110 17.139 4.529 1.00 95.50 179 TYR A N 1
ATOM 1409 C CA . TYR A 1 179 ? -9.020 16.517 5.492 1.00 95.50 179 TYR A CA 1
ATOM 1410 C C . TYR A 1 179 ? -8.719 16.965 6.926 1.00 95.50 179 TYR A C 1
ATOM 1412 O O . TYR A 1 179 ? -7.584 17.286 7.262 1.00 95.50 179 TYR A O 1
ATOM 1420 N N . ASP A 1 180 ? -9.741 16.952 7.780 1.00 94.88 180 ASP A N 1
ATOM 1421 C CA . ASP A 1 180 ? -9.697 17.440 9.167 1.00 94.88 180 ASP A CA 1
ATOM 1422 C C . ASP A 1 180 ? -8.714 16.687 10.074 1.00 94.88 180 ASP A C 1
ATOM 1424 O O . ASP A 1 180 ? -8.316 17.199 11.119 1.00 94.88 180 ASP A O 1
ATOM 1428 N N . TRP A 1 181 ? -8.318 15.479 9.679 1.00 96.06 181 TRP A N 1
ATOM 1429 C CA . TRP A 1 181 ? -7.321 14.679 10.381 1.00 96.06 181 TRP A CA 1
ATOM 1430 C C . TRP A 1 181 ? -5.871 14.990 9.986 1.00 96.06 181 TRP A C 1
ATOM 1432 O O . TRP A 1 181 ? -4.946 14.505 10.640 1.00 96.06 181 TRP A O 1
ATOM 1442 N N . GLY A 1 182 ? -5.669 15.782 8.929 1.00 97.19 182 GLY A N 1
ATOM 1443 C CA . GLY A 1 182 ? -4.349 16.134 8.413 1.00 97.19 182 GLY A CA 1
ATOM 1444 C C . GLY A 1 182 ? -3.555 17.041 9.349 1.00 97.19 182 GLY A C 1
ATOM 1445 O O . GLY A 1 182 ? -4.143 17.824 10.101 1.00 97.19 182 GLY A O 1
ATOM 1446 N N . GLY A 1 183 ? -2.224 16.984 9.267 1.00 96.25 183 GLY A N 1
ATOM 1447 C CA . GLY A 1 183 ? -1.341 17.918 9.970 1.00 96.25 183 GLY A CA 1
ATOM 1448 C C . GLY A 1 183 ? -1.598 19.379 9.583 1.00 96.25 183 GLY A C 1
ATOM 1449 O O . GLY A 1 183 ? -1.972 19.681 8.452 1.00 96.25 183 GLY A O 1
ATOM 1450 N N . ILE A 1 184 ? -1.409 20.302 10.528 1.00 97.12 184 ILE A N 1
ATOM 1451 C CA . ILE A 1 184 ? -1.720 21.728 10.340 1.00 97.12 184 ILE A CA 1
ATOM 1452 C C . ILE A 1 184 ? -0.481 22.486 9.854 1.00 97.12 184 ILE A C 1
ATOM 1454 O O . ILE A 1 184 ? 0.573 22.427 10.497 1.00 97.12 184 ILE A O 1
ATOM 1458 N N . GLY A 1 185 ? -0.626 23.222 8.749 1.00 95.88 185 GLY A N 1
ATOM 1459 C CA . GLY A 1 185 ? 0.400 24.114 8.208 1.00 95.88 185 GLY A CA 1
ATOM 1460 C C . GLY A 1 185 ? 1.767 23.439 8.056 1.00 95.88 185 GLY A C 1
ATOM 1461 O O . GLY A 1 185 ? 1.873 22.297 7.612 1.00 95.88 185 GLY A O 1
ATOM 1462 N N . GLU A 1 186 ? 2.832 24.125 8.477 1.00 94.81 186 GLU A N 1
ATOM 1463 C CA . GLU A 1 186 ? 4.216 23.632 8.377 1.00 94.81 186 GLU A CA 1
ATOM 1464 C C . GLU A 1 186 ? 4.526 22.395 9.239 1.00 94.81 186 GLU A C 1
ATOM 1466 O O . GLU A 1 186 ? 5.610 21.820 9.130 1.00 94.81 186 GLU A O 1
ATOM 1471 N N . ASN A 1 187 ? 3.610 21.941 10.097 1.00 94.62 187 ASN A N 1
ATOM 1472 C CA . ASN A 1 187 ? 3.821 20.693 10.832 1.00 94.62 187 ASN A CA 1
ATOM 1473 C C . ASN A 1 187 ? 3.576 19.457 9.957 1.00 94.62 187 ASN A C 1
ATOM 1475 O O . ASN A 1 187 ? 4.092 18.392 10.274 1.00 94.62 187 ASN A O 1
ATOM 1479 N N . SER A 1 188 ? 2.861 19.608 8.840 1.00 97.69 188 SER A N 1
ATOM 1480 C CA . SER A 1 188 ? 2.575 18.529 7.896 1.00 97.69 188 SER A CA 1
ATOM 1481 C C . SER A 1 188 ? 3.701 18.347 6.876 1.00 97.69 188 SER A C 1
ATOM 1483 O O . SER A 1 188 ? 4.168 19.316 6.266 1.00 97.69 188 SER A O 1
ATOM 1485 N N . GLU A 1 189 ? 4.129 17.104 6.635 1.00 97.25 189 GLU A N 1
ATOM 1486 C CA . GLU A 1 189 ? 5.041 16.817 5.521 1.00 97.25 189 GLU A CA 1
ATOM 1487 C C . GLU A 1 189 ? 4.338 17.017 4.172 1.00 97.25 189 GLU A C 1
ATOM 1489 O O . GLU A 1 189 ? 4.937 17.545 3.234 1.00 97.25 189 GLU A O 1
ATOM 1494 N N . VAL A 1 190 ? 3.038 16.710 4.094 1.00 98.25 190 VAL A N 1
ATOM 1495 C CA . VAL A 1 190 ? 2.201 16.973 2.913 1.00 98.25 190 VAL A CA 1
ATOM 1496 C C . VAL A 1 190 ? 2.181 18.463 2.574 1.00 98.25 190 VAL A C 1
ATOM 1498 O O . VAL A 1 190 ? 2.331 18.814 1.403 1.00 98.25 190 VAL A O 1
ATOM 1501 N N . ALA A 1 191 ? 2.067 19.358 3.561 1.00 97.81 191 ALA A N 1
ATOM 1502 C CA . ALA A 1 191 ? 2.133 20.804 3.324 1.00 97.81 191 ALA A CA 1
ATOM 1503 C C . ALA A 1 191 ? 3.477 21.231 2.714 1.00 97.81 191 ALA A C 1
ATOM 1505 O O . ALA A 1 191 ? 3.509 21.962 1.726 1.00 97.81 191 ALA A O 1
ATOM 1506 N N . LYS A 1 192 ? 4.595 20.728 3.256 1.00 97.69 192 LYS A N 1
ATOM 1507 C CA . LYS A 1 192 ? 5.948 21.043 2.761 1.00 97.69 192 LYS A CA 1
ATOM 1508 C C . LYS A 1 192 ? 6.157 20.557 1.334 1.00 97.69 192 LYS A C 1
ATOM 1510 O O . LYS A 1 192 ? 6.628 21.318 0.494 1.00 97.69 192 LYS A O 1
ATOM 1515 N N . LEU A 1 193 ? 5.810 19.300 1.058 1.00 97.94 193 LEU A N 1
ATOM 1516 C CA . LEU A 1 193 ? 5.981 18.712 -0.269 1.00 97.94 193 LEU A CA 1
ATOM 1517 C C . LEU A 1 193 ? 5.065 19.379 -1.289 1.00 97.94 193 LEU A C 1
ATOM 1519 O O . LEU A 1 193 ? 5.526 19.730 -2.370 1.00 97.94 193 LEU A O 1
ATOM 1523 N N . SER A 1 194 ? 3.798 19.604 -0.941 1.00 96.81 194 SER A N 1
ATOM 1524 C CA . SER A 1 194 ? 2.848 20.248 -1.849 1.00 96.81 194 SER A CA 1
ATOM 1525 C C . SER A 1 194 ? 3.213 21.692 -2.164 1.00 96.81 194 SER A C 1
ATOM 1527 O O . SER A 1 194 ? 3.168 22.077 -3.328 1.00 96.81 194 SER A O 1
ATOM 1529 N N . SER A 1 195 ? 3.648 22.468 -1.168 1.00 97.06 195 SER A N 1
ATOM 1530 C CA . SER A 1 195 ? 4.087 23.848 -1.374 1.00 97.06 195 SER A CA 1
ATOM 1531 C C . SER A 1 195 ? 5.253 23.933 -2.355 1.00 97.06 195 SER A C 1
ATOM 1533 O O . SER A 1 195 ? 5.243 24.768 -3.259 1.00 97.06 195 SER A O 1
ATOM 1535 N N . LEU A 1 196 ? 6.220 23.018 -2.234 1.00 96.31 196 LEU A N 1
ATOM 1536 C CA . LEU A 1 196 ? 7.351 22.928 -3.156 1.00 96.31 196 LEU A CA 1
ATOM 1537 C C . LEU A 1 196 ? 6.921 22.429 -4.547 1.00 96.31 196 LEU A C 1
ATOM 1539 O O . LEU A 1 196 ? 7.372 22.977 -5.550 1.00 96.31 196 LEU A O 1
ATOM 1543 N N . ASN A 1 197 ? 6.004 21.458 -4.610 1.00 96.44 197 ASN A N 1
ATOM 1544 C CA . ASN A 1 197 ? 5.495 20.878 -5.854 1.00 96.44 197 ASN A CA 1
ATOM 1545 C C . ASN A 1 197 ? 4.700 21.886 -6.701 1.00 96.44 197 ASN A C 1
ATOM 1547 O O . ASN A 1 197 ? 4.937 22.028 -7.900 1.00 96.44 197 ASN A O 1
ATOM 1551 N N . SER A 1 198 ? 3.755 22.601 -6.084 1.00 93.06 198 SER A N 1
ATOM 1552 C CA . SER A 1 198 ? 2.861 23.536 -6.775 1.00 93.06 198 SER A CA 1
ATOM 1553 C C . SER A 1 198 ? 3.338 24.989 -6.731 1.00 93.06 198 SER A C 1
ATOM 1555 O O . SER A 1 198 ? 2.718 25.844 -7.361 1.00 93.06 198 SER A O 1
ATOM 1557 N N . LYS A 1 199 ? 4.416 25.286 -5.989 1.00 91.50 199 LYS A N 1
ATOM 1558 C CA . LYS A 1 199 ? 4.934 26.646 -5.730 1.00 91.50 199 LYS A CA 1
ATOM 1559 C C . LYS A 1 199 ? 3.889 27.573 -5.095 1.00 91.50 199 LYS A C 1
ATOM 1561 O O . LYS A 1 199 ? 3.870 28.774 -5.358 1.00 91.50 199 LYS A O 1
ATOM 1566 N N . VAL A 1 200 ? 3.010 27.003 -4.272 1.00 92.38 200 VAL A N 1
ATOM 1567 C CA . VAL A 1 200 ? 1.977 27.728 -3.516 1.00 92.38 200 VAL A CA 1
ATOM 1568 C C . VAL A 1 200 ? 2.402 27.787 -2.053 1.00 92.38 200 VAL A C 1
ATOM 1570 O O . VAL A 1 200 ? 2.890 26.799 -1.513 1.00 92.38 200 VAL A O 1
ATOM 1573 N N . GLU A 1 201 ? 2.247 28.937 -1.404 1.00 94.75 201 GLU A N 1
ATOM 1574 C CA . GLU A 1 201 ? 2.608 29.096 0.009 1.00 94.75 201 GLU A CA 1
ATOM 1575 C C . GLU A 1 201 ? 1.707 28.267 0.937 1.00 94.75 201 GLU A C 1
ATOM 1577 O O . GLU A 1 201 ? 0.523 28.055 0.665 1.00 94.75 201 GLU A O 1
ATOM 1582 N N . ILE A 1 202 ? 2.276 27.808 2.053 1.00 96.06 202 ILE A N 1
ATOM 1583 C CA . ILE A 1 202 ? 1.548 27.033 3.059 1.00 96.06 202 ILE A CA 1
ATOM 1584 C C . ILE A 1 202 ? 0.627 27.963 3.849 1.00 96.06 202 ILE A C 1
ATOM 1586 O O . ILE A 1 202 ? 1.069 28.871 4.550 1.00 96.06 202 ILE A O 1
ATOM 1590 N N . GLU A 1 203 ? -0.670 27.685 3.794 1.00 95.75 203 GLU A N 1
ATOM 1591 C CA . GLU A 1 203 ? -1.643 28.294 4.702 1.00 95.75 203 GLU A CA 1
ATOM 1592 C C . GLU A 1 203 ? -1.463 27.756 6.137 1.00 95.75 203 GLU A C 1
ATOM 1594 O O . GLU A 1 203 ? -1.603 26.555 6.372 1.00 95.75 203 GLU A O 1
ATOM 1599 N N . VAL A 1 204 ? -1.171 28.646 7.094 1.00 93.50 204 VAL A N 1
ATOM 1600 C CA . VAL A 1 204 ? -0.749 28.298 8.470 1.00 93.50 204 VAL A CA 1
ATOM 1601 C C . VAL A 1 204 ? -1.785 27.471 9.240 1.00 93.50 204 VAL A C 1
ATOM 1603 O O . VAL A 1 204 ? -1.411 26.503 9.892 1.00 93.50 204 VAL A O 1
ATOM 1606 N N . ASP A 1 205 ? -3.071 27.816 9.144 1.00 94.75 205 ASP A N 1
ATOM 1607 C CA . ASP A 1 205 ? -4.148 27.193 9.935 1.00 94.75 205 ASP A CA 1
ATOM 1608 C C . ASP A 1 205 ? -4.902 26.082 9.181 1.00 94.75 205 ASP A C 1
ATOM 1610 O O . ASP A 1 205 ? -5.948 25.609 9.628 1.00 94.75 205 ASP A O 1
ATOM 1614 N N . LYS A 1 206 ? -4.406 25.677 8.008 1.00 96.50 206 LYS A N 1
ATOM 1615 C CA . LYS A 1 206 ? -5.067 24.691 7.147 1.00 96.50 206 LYS A CA 1
ATOM 1616 C C . LYS A 1 206 ? -4.519 23.290 7.397 1.00 96.50 206 LYS A C 1
ATOM 1618 O O . LYS A 1 206 ? -3.320 23.116 7.612 1.00 96.50 206 LYS A O 1
ATOM 1623 N N . ASN A 1 207 ? -5.393 22.289 7.336 1.00 97.56 207 ASN A N 1
ATOM 1624 C CA . ASN A 1 207 ? -5.007 20.884 7.413 1.00 97.56 207 ASN A CA 1
ATOM 1625 C C . ASN A 1 207 ? -4.525 20.375 6.052 1.00 97.56 207 ASN A C 1
ATOM 1627 O O . ASN A 1 207 ? -5.196 20.575 5.045 1.00 97.56 207 ASN A O 1
ATOM 1631 N N . TYR A 1 208 ? -3.418 19.644 6.047 1.00 98.25 208 TYR A N 1
ATOM 1632 C CA . TYR A 1 208 ? -2.833 18.991 4.881 1.00 98.25 208 TYR A CA 1
ATOM 1633 C C . TYR A 1 208 ? -2.715 17.501 5.194 1.00 98.25 208 TYR A C 1
ATOM 1635 O O . TYR A 1 208 ? -1.924 17.108 6.049 1.00 98.25 208 TYR A O 1
ATOM 1643 N N . ALA A 1 209 ? -3.546 16.684 4.548 1.00 98.00 209 ALA A N 1
ATOM 1644 C CA . ALA A 1 209 ? -3.760 15.291 4.930 1.00 98.00 209 ALA A CA 1
ATOM 1645 C C . ALA A 1 209 ? -3.100 14.310 3.957 1.00 98.00 209 ALA A C 1
ATOM 1647 O O . ALA A 1 209 ? -2.313 13.468 4.377 1.00 98.00 209 ALA A O 1
ATOM 1648 N N . GLU A 1 210 ? -3.382 14.440 2.656 1.00 98.38 210 GLU A N 1
ATOM 1649 C CA . GLU A 1 210 ? -2.868 13.530 1.625 1.00 98.38 210 GLU A CA 1
ATOM 1650 C C . GLU A 1 210 ? -2.338 14.313 0.416 1.00 98.38 210 GLU A C 1
ATOM 1652 O O . GLU A 1 210 ? -3.007 15.228 -0.063 1.00 98.38 210 GLU A O 1
ATOM 1657 N N . LEU A 1 211 ? -1.179 13.928 -0.123 1.00 98.44 211 LEU A N 1
ATOM 1658 C CA . LEU A 1 211 ? -0.696 14.345 -1.446 1.00 98.44 211 LEU A CA 1
ATOM 1659 C C . LEU A 1 211 ? -0.918 13.200 -2.436 1.00 98.44 211 LEU A C 1
ATOM 1661 O O . LEU A 1 211 ? -0.323 12.144 -2.256 1.00 98.44 211 LEU A O 1
ATOM 1665 N N . TRP A 1 212 ? -1.755 13.387 -3.457 1.00 98.25 212 TRP A N 1
ATOM 1666 C CA . TRP A 1 212 ? -2.157 12.333 -4.397 1.00 98.25 212 TRP A CA 1
ATOM 1667 C C . TRP A 1 212 ? -1.361 12.380 -5.695 1.00 98.25 212 TRP A C 1
ATOM 1669 O O . TRP A 1 212 ? -1.318 13.404 -6.379 1.00 98.25 212 TRP A O 1
ATOM 1679 N N . MET A 1 213 ? -0.781 11.237 -6.051 1.00 98.25 213 MET A N 1
ATOM 1680 C CA . MET A 1 213 ? 0.060 11.048 -7.227 1.00 98.25 213 MET A CA 1
ATOM 1681 C C . MET A 1 213 ? -0.498 9.888 -8.054 1.00 98.25 213 MET A C 1
ATOM 1683 O O . MET A 1 213 ? -0.439 8.727 -7.644 1.00 98.25 213 MET A O 1
ATOM 1687 N N . GLY A 1 214 ? -1.060 10.198 -9.221 1.00 96.56 214 GLY A N 1
ATOM 1688 C CA . GLY A 1 214 ? -1.619 9.199 -10.124 1.00 96.56 214 GLY A CA 1
ATOM 1689 C C . GLY A 1 214 ? -2.750 9.733 -10.995 1.00 96.56 214 GLY A C 1
ATOM 1690 O O . GLY A 1 214 ? -2.809 10.910 -11.352 1.00 96.56 214 GLY A O 1
ATOM 1691 N N . THR A 1 215 ? -3.648 8.831 -11.363 1.00 96.00 215 THR A N 1
ATOM 1692 C CA . THR A 1 215 ? -4.709 9.041 -12.358 1.00 96.00 215 THR A CA 1
ATOM 1693 C C . THR A 1 215 ? -6.111 9.061 -11.749 1.00 96.00 215 THR A C 1
ATOM 1695 O O . THR A 1 215 ? -7.104 9.018 -12.468 1.00 96.00 215 THR A O 1
ATOM 1698 N N . HIS A 1 216 ? -6.225 9.133 -10.423 1.00 93.69 216 HIS A N 1
ATOM 1699 C CA . HIS A 1 216 ? -7.517 9.077 -9.748 1.00 93.69 216 HIS A CA 1
ATOM 1700 C C . HIS A 1 216 ? -8.346 10.356 -9.974 1.00 93.69 216 HIS A C 1
ATOM 1702 O O . HIS A 1 216 ? -7.870 11.463 -9.733 1.00 93.69 216 HIS A O 1
ATOM 1708 N N . ASP A 1 217 ? -9.625 10.215 -10.338 1.00 91.69 217 ASP A N 1
ATOM 1709 C CA . ASP A 1 217 ? -10.485 11.347 -10.735 1.00 91.69 217 ASP A CA 1
ATOM 1710 C C . ASP A 1 217 ? -10.739 12.359 -9.601 1.00 91.69 217 ASP A C 1
ATOM 1712 O O . ASP A 1 217 ? -10.761 13.564 -9.833 1.00 91.69 217 ASP A O 1
ATOM 1716 N N . SER A 1 218 ? -10.891 11.894 -8.355 1.00 90.19 218 SER A N 1
ATOM 1717 C CA . SER A 1 218 ? -11.057 12.759 -7.166 1.00 90.19 218 SER A CA 1
ATOM 1718 C C . SER A 1 218 ? -9.803 13.547 -6.750 1.00 90.19 218 SER A C 1
ATOM 1720 O O . SER A 1 218 ? -9.890 14.418 -5.884 1.00 90.19 218 SER A O 1
ATOM 1722 N N . GLY A 1 219 ? -8.637 13.234 -7.316 1.00 92.75 219 GLY A N 1
ATOM 1723 C CA . GLY A 1 219 ? -7.373 13.896 -7.001 1.00 92.75 219 GLY A CA 1
ATOM 1724 C C . GLY A 1 219 ? -6.378 13.726 -8.144 1.00 92.75 219 GLY A C 1
ATOM 1725 O O . GLY A 1 219 ? -5.399 12.998 -7.978 1.00 92.75 219 GLY A O 1
ATOM 1726 N N . PRO A 1 220 ? -6.642 14.349 -9.306 1.00 95.06 220 PRO A N 1
ATOM 1727 C CA . PRO A 1 220 ? -5.836 14.153 -10.501 1.00 95.06 220 PRO A CA 1
ATOM 1728 C C . PRO A 1 220 ? -4.440 14.757 -10.323 1.00 95.06 220 PRO A C 1
ATOM 1730 O O . PRO A 1 220 ? -4.276 15.807 -9.697 1.00 95.06 220 PRO A O 1
ATOM 1733 N N . SER A 1 221 ? -3.430 14.122 -10.913 1.00 97.75 221 SER A N 1
ATOM 1734 C CA . SER A 1 221 ? -2.131 14.756 -11.152 1.00 97.75 221 SER A CA 1
ATOM 1735 C C . SER A 1 221 ? -2.115 15.418 -12.530 1.00 97.75 221 SER A C 1
ATOM 1737 O O . SER A 1 221 ? -2.720 14.910 -13.476 1.00 97.75 221 SER A O 1
ATOM 1739 N N . PHE A 1 222 ? -1.407 16.535 -12.656 1.00 97.12 222 PHE A N 1
ATOM 1740 C CA . PHE A 1 222 ? -1.317 17.336 -13.877 1.00 97.12 222 PHE A CA 1
ATOM 1741 C C . PHE A 1 222 ? 0.108 17.347 -14.414 1.00 97.12 222 PHE A C 1
ATOM 1743 O O . PHE A 1 222 ? 1.056 17.434 -13.638 1.00 97.12 222 PHE A O 1
ATOM 1750 N N . ILE A 1 223 ? 0.263 17.293 -15.733 1.00 95.56 223 ILE A N 1
ATOM 1751 C CA . ILE A 1 223 ? 1.565 17.429 -16.389 1.00 95.56 223 ILE A CA 1
ATOM 1752 C C . ILE A 1 223 ? 2.040 18.884 -16.255 1.00 95.56 223 ILE A C 1
ATOM 1754 O O . ILE A 1 223 ? 1.305 19.816 -16.587 1.00 95.56 223 ILE A O 1
ATOM 1758 N N . VAL A 1 224 ? 3.268 19.089 -15.774 1.00 91.81 224 VAL A N 1
ATOM 1759 C CA . VAL A 1 224 ? 3.891 20.423 -15.677 1.00 91.81 224 VAL A CA 1
ATOM 1760 C C . VAL A 1 224 ? 4.037 21.052 -17.072 1.00 91.81 224 VAL A C 1
ATOM 1762 O O . VAL A 1 224 ? 4.211 20.350 -18.066 1.00 91.81 224 VAL A O 1
ATOM 1765 N N . ASP A 1 225 ? 3.961 22.385 -17.151 1.00 82.31 225 ASP A N 1
ATOM 1766 C CA . ASP A 1 225 ? 4.089 23.178 -18.389 1.00 82.31 225 ASP A CA 1
ATOM 1767 C C . ASP A 1 225 ? 3.061 22.833 -19.492 1.00 82.31 225 ASP A C 1
ATOM 1769 O O . ASP A 1 225 ? 3.234 23.196 -20.655 1.00 82.31 225 ASP A O 1
ATOM 1773 N N . SER A 1 226 ? 1.966 22.157 -19.125 1.00 81.62 226 SER A N 1
ATOM 1774 C CA . SER A 1 226 ? 0.829 21.845 -19.998 1.00 81.62 226 SER A CA 1
ATOM 1775 C C . SER A 1 226 ? -0.429 22.577 -19.520 1.00 81.62 226 SER A C 1
ATOM 1777 O O . SER A 1 226 ? -0.644 22.708 -18.315 1.00 81.62 226 SER A O 1
ATOM 1779 N N . ASP A 1 227 ? -1.291 23.025 -20.439 1.00 82.31 227 ASP A N 1
ATOM 1780 C CA . ASP A 1 227 ? -2.557 23.700 -20.101 1.00 82.31 227 ASP A CA 1
ATOM 1781 C C . ASP A 1 227 ? -3.549 22.725 -19.427 1.00 82.31 227 ASP A C 1
ATOM 1783 O O . ASP A 1 227 ? -4.394 22.122 -20.086 1.00 82.31 227 ASP A O 1
ATOM 1787 N N . ASN A 1 228 ? -3.439 22.555 -18.101 1.00 86.56 228 ASN A N 1
ATOM 1788 C CA . ASN A 1 228 ? -4.303 21.714 -17.253 1.00 86.56 228 ASN A CA 1
ATOM 1789 C C . ASN A 1 228 ? -4.497 20.266 -17.753 1.00 86.56 228 ASN A C 1
ATOM 1791 O O . ASN A 1 228 ? -5.531 19.641 -17.500 1.00 86.56 228 ASN A O 1
ATOM 1795 N N . LEU A 1 229 ? -3.501 19.705 -18.441 1.00 94.69 229 LEU A N 1
ATOM 1796 C CA . LEU A 1 229 ? -3.555 18.328 -18.923 1.00 94.69 229 LEU A CA 1
ATOM 1797 C C . LEU A 1 229 ? -3.339 17.352 -17.760 1.00 94.69 229 LEU A C 1
ATOM 1799 O O . LEU A 1 229 ? -2.278 17.349 -17.133 1.00 94.69 229 LEU A O 1
ATOM 1803 N N . THR A 1 230 ? -4.331 16.507 -17.477 1.00 97.00 230 THR A N 1
ATOM 1804 C CA . THR A 1 230 ? -4.193 15.472 -16.442 1.00 97.00 230 THR A CA 1
ATOM 1805 C C . THR A 1 230 ? -3.301 14.328 -16.919 1.00 97.00 230 THR A C 1
ATOM 1807 O O . THR A 1 230 ? -3.289 13.984 -18.105 1.00 97.00 230 THR A O 1
ATOM 1810 N N . LEU A 1 231 ? -2.608 13.677 -15.983 1.00 96.88 231 LEU A N 1
ATOM 1811 C CA . LEU A 1 231 ? -1.845 12.459 -16.245 1.00 96.88 231 LEU A CA 1
ATOM 1812 C C . LEU A 1 231 ? -2.741 11.362 -16.839 1.00 96.88 231 LEU A C 1
ATOM 1814 O O . LEU A 1 231 ? -2.326 10.673 -17.764 1.00 96.88 231 LEU A O 1
ATOM 1818 N N . LYS A 1 232 ? -3.989 11.241 -16.365 1.00 96.38 232 LYS A N 1
ATOM 1819 C CA . LYS A 1 232 ? -4.966 10.269 -16.880 1.00 96.38 232 LYS A CA 1
ATOM 1820 C C . LYS A 1 232 ? -5.271 10.496 -18.361 1.00 96.38 232 LYS A C 1
ATOM 1822 O O . LYS A 1 232 ? -5.182 9.564 -19.159 1.00 96.38 232 LYS A O 1
ATOM 1827 N N . SER A 1 233 ? -5.591 11.734 -18.744 1.00 94.94 233 SER A N 1
ATOM 1828 C CA . SER A 1 233 ? -5.849 12.096 -20.144 1.00 94.94 233 SER A CA 1
ATOM 1829 C C . SER A 1 233 ? -4.611 11.871 -21.011 1.00 94.94 233 SER A C 1
ATOM 1831 O O . SER A 1 233 ? -4.710 11.281 -22.083 1.00 94.94 233 SER A O 1
ATOM 1833 N N . TRP A 1 234 ? -3.433 12.257 -20.517 1.00 94.88 234 TRP A N 1
ATOM 1834 C CA . TRP A 1 234 ? -2.177 12.053 -21.230 1.00 94.88 234 TRP A CA 1
ATOM 1835 C C . TRP A 1 234 ? -1.847 10.564 -21.434 1.00 94.88 234 TRP A C 1
ATOM 1837 O O . TRP A 1 234 ? -1.474 10.181 -22.541 1.00 94.88 234 TRP A O 1
ATOM 1847 N N . ILE A 1 235 ? -2.043 9.704 -20.426 1.00 94.88 235 ILE A N 1
ATOM 1848 C CA . ILE A 1 235 ? -1.879 8.242 -20.551 1.00 94.88 235 ILE A CA 1
ATOM 1849 C C . ILE A 1 235 ? -2.894 7.664 -21.542 1.00 94.88 235 ILE A C 1
ATOM 1851 O O . ILE A 1 235 ? -2.533 6.826 -22.362 1.00 94.88 235 ILE A O 1
ATOM 1855 N N . THR A 1 236 ? -4.141 8.139 -21.520 1.00 93.31 236 THR A N 1
ATOM 1856 C CA . THR A 1 236 ? -5.192 7.687 -22.451 1.00 93.31 236 THR A CA 1
ATOM 1857 C C . THR A 1 236 ? -4.816 7.970 -23.909 1.00 93.31 236 THR A C 1
ATOM 1859 O O . THR A 1 236 ? -5.066 7.148 -24.787 1.00 93.31 236 THR A O 1
ATOM 1862 N N . GLU A 1 237 ? -4.168 9.106 -24.176 1.00 91.06 237 GLU A N 1
ATOM 1863 C CA . GLU A 1 237 ? -3.642 9.455 -25.502 1.00 91.06 237 GLU A CA 1
ATOM 1864 C C . GLU A 1 237 ? -2.323 8.738 -25.847 1.00 91.06 237 GLU A C 1
ATOM 1866 O O . GLU A 1 237 ? -1.920 8.708 -27.011 1.00 91.06 237 GLU A O 1
ATOM 1871 N N . ASN A 1 238 ? -1.640 8.165 -24.851 1.00 91.19 238 ASN A N 1
ATOM 1872 C CA . ASN A 1 238 ? -0.327 7.530 -24.976 1.00 91.19 238 ASN A CA 1
ATOM 1873 C C . ASN A 1 238 ? -0.267 6.166 -24.259 1.00 91.19 238 ASN A C 1
ATOM 1875 O O . ASN A 1 238 ? 0.643 5.948 -23.461 1.00 91.19 238 ASN A O 1
ATOM 1879 N N . PRO A 1 239 ? -1.179 5.213 -24.524 1.00 89.62 239 PRO A N 1
ATOM 1880 C CA . PRO A 1 239 ? -1.332 4.010 -23.699 1.00 89.62 239 PRO A CA 1
ATOM 1881 C C . PRO A 1 239 ? -0.055 3.161 -23.600 1.00 89.62 239 PRO A C 1
ATOM 1883 O O . PRO A 1 239 ? 0.212 2.554 -22.565 1.00 89.62 239 PRO A O 1
ATOM 1886 N N . SER A 1 240 ? 0.793 3.172 -24.633 1.00 83.56 240 SER A N 1
ATOM 1887 C CA . SER A 1 240 ? 2.067 2.440 -24.664 1.00 83.56 240 SER A CA 1
ATOM 1888 C C . SER A 1 240 ? 3.034 2.797 -23.530 1.00 83.56 240 SER A C 1
ATOM 1890 O O . SER A 1 240 ? 3.914 1.999 -23.220 1.00 83.56 240 SER A O 1
ATOM 1892 N N . VAL A 1 241 ? 2.881 3.960 -22.883 1.00 89.69 241 VAL A N 1
ATOM 1893 C CA . VAL A 1 241 ? 3.714 4.366 -21.735 1.00 89.69 241 VAL A CA 1
ATOM 1894 C C . VAL A 1 241 ? 3.480 3.510 -20.487 1.00 89.69 241 VAL A C 1
ATOM 1896 O O . VAL A 1 241 ? 4.308 3.525 -19.580 1.00 89.69 241 VAL A O 1
ATOM 1899 N N . LEU A 1 242 ? 2.381 2.751 -20.431 1.00 86.81 242 LEU A N 1
ATOM 1900 C CA . LEU A 1 242 ? 2.102 1.789 -19.362 1.00 86.81 242 LEU A CA 1
ATOM 1901 C C . LEU A 1 242 ? 2.814 0.443 -19.580 1.00 86.81 242 LEU A C 1
ATOM 1903 O O . LEU A 1 242 ? 3.026 -0.304 -18.629 1.00 86.81 242 LEU A O 1
ATOM 1907 N N . GLY A 1 243 ? 3.203 0.130 -20.816 1.00 80.50 243 GLY A N 1
ATOM 1908 C CA . GLY A 1 243 ? 3.714 -1.187 -21.192 1.00 80.50 243 GLY A CA 1
ATOM 1909 C C . GLY A 1 243 ? 2.607 -2.233 -21.371 1.00 80.50 243 GLY A C 1
ATOM 1910 O O . GLY A 1 243 ? 1.554 -2.195 -20.727 1.00 80.50 243 GLY A O 1
ATOM 1911 N N . ASP A 1 244 ? 2.862 -3.200 -22.255 1.00 72.44 244 ASP A N 1
ATOM 1912 C CA . ASP A 1 244 ? 1.858 -4.160 -22.741 1.00 72.44 244 ASP A CA 1
ATOM 1913 C C . ASP A 1 244 ? 1.164 -4.937 -21.613 1.00 72.44 244 ASP A C 1
ATOM 1915 O O . ASP A 1 244 ? -0.051 -5.114 -21.631 1.00 72.44 244 ASP A O 1
ATOM 1919 N N . LYS A 1 245 ? 1.924 -5.358 -20.591 1.00 68.88 245 LYS A N 1
ATOM 1920 C CA . LYS A 1 245 ? 1.393 -6.143 -19.463 1.00 68.88 245 LYS A CA 1
ATOM 1921 C C . LYS A 1 245 ? 0.377 -5.366 -18.631 1.00 68.88 245 LYS A C 1
ATOM 1923 O O . LYS A 1 245 ? -0.556 -5.960 -18.094 1.00 68.88 245 LYS A O 1
ATOM 1928 N N . VAL A 1 246 ? 0.588 -4.060 -18.478 1.00 82.31 246 VAL A N 1
ATOM 1929 C CA . VAL A 1 246 ? -0.308 -3.218 -17.685 1.00 82.31 246 VAL A CA 1
ATOM 1930 C C . VAL A 1 246 ? -1.575 -2.933 -18.479 1.00 82.31 246 VAL A C 1
ATOM 1932 O O . VAL A 1 246 ? -2.665 -3.107 -17.943 1.00 82.31 246 VAL A O 1
ATOM 1935 N N . LEU A 1 247 ? -1.427 -2.615 -19.769 1.00 81.69 247 LEU A N 1
ATOM 1936 C CA . LEU A 1 247 ? -2.550 -2.414 -20.686 1.00 81.69 247 LEU A CA 1
ATOM 1937 C C . LEU A 1 247 ? -3.459 -3.639 -20.777 1.00 81.69 247 LEU A C 1
ATOM 1939 O O . LEU A 1 247 ? -4.676 -3.502 -20.704 1.00 81.69 247 LEU A O 1
ATOM 1943 N N . GLU A 1 248 ? -2.879 -4.832 -20.910 1.00 77.62 248 GLU A N 1
ATOM 1944 C CA . GLU A 1 248 ? -3.636 -6.082 -21.013 1.00 77.62 248 GLU A CA 1
ATOM 1945 C C . GLU A 1 248 ? -4.461 -6.362 -19.750 1.00 77.62 248 GLU A C 1
ATOM 1947 O O . GLU A 1 248 ? -5.593 -6.832 -19.838 1.00 77.62 248 GLU A O 1
ATOM 1952 N N . LYS A 1 249 ? -3.908 -6.066 -18.567 1.00 77.62 249 LYS A N 1
ATOM 1953 C CA . LYS A 1 249 ? -4.518 -6.459 -17.292 1.00 77.62 249 LYS A CA 1
ATOM 1954 C C . LYS A 1 249 ? -5.411 -5.391 -16.660 1.00 77.62 249 LYS A C 1
ATOM 1956 O O . LYS A 1 249 ? -6.432 -5.741 -16.074 1.00 77.62 249 LYS A O 1
ATOM 1961 N N . TRP A 1 250 ? -5.027 -4.120 -16.742 1.00 85.50 250 TRP A N 1
ATOM 1962 C CA . TRP A 1 250 ? -5.712 -3.005 -16.073 1.00 85.50 250 TRP A CA 1
ATOM 1963 C C . TRP A 1 250 ? -6.188 -1.914 -17.043 1.00 85.50 250 TRP A C 1
ATOM 1965 O O . TRP A 1 250 ? -6.810 -0.945 -16.615 1.00 85.50 250 TRP A O 1
ATOM 1975 N N . GLY A 1 251 ? -5.958 -2.079 -18.349 1.00 89.00 251 GLY A N 1
ATOM 1976 C CA . GLY A 1 251 ? -6.374 -1.112 -19.360 1.00 89.00 251 GLY A CA 1
ATOM 1977 C C . GLY A 1 251 ? -5.508 0.147 -19.364 1.00 89.00 251 GLY A C 1
ATOM 1978 O O . GLY A 1 251 ? -4.324 0.118 -19.038 1.00 89.00 251 GLY A O 1
ATOM 1979 N N . THR A 1 252 ? -6.094 1.271 -19.769 1.00 90.88 252 THR A N 1
ATOM 1980 C CA . THR A 1 252 ? -5.391 2.552 -19.959 1.00 90.88 252 THR A CA 1
ATOM 1981 C C . THR A 1 252 ? -5.308 3.394 -18.683 1.00 90.88 252 THR A C 1
ATOM 1983 O O . THR A 1 252 ? -5.362 4.621 -18.753 1.00 90.88 252 THR A O 1
ATOM 1986 N N . ASP A 1 253 ? -5.217 2.753 -17.519 1.00 92.31 253 ASP A N 1
ATOM 1987 C CA . ASP A 1 253 ? -5.150 3.427 -16.223 1.00 92.31 253 ASP A CA 1
ATOM 1988 C C . ASP A 1 253 ? -4.014 2.856 -15.359 1.00 92.31 253 ASP A C 1
ATOM 1990 O O . ASP A 1 253 ? -3.523 1.748 -15.596 1.00 92.31 253 ASP A O 1
ATOM 1994 N N . LEU A 1 254 ? -3.568 3.620 -14.360 1.00 95.00 254 LEU A N 1
ATOM 1995 C CA . LEU A 1 254 ? -2.611 3.114 -13.382 1.00 95.00 254 LEU A CA 1
ATOM 1996 C C . LEU A 1 254 ? -3.315 2.134 -12.431 1.00 95.00 254 LEU A C 1
ATOM 1998 O O . LEU A 1 254 ? -4.371 2.459 -11.885 1.00 95.00 254 LEU A O 1
ATOM 2002 N N . PRO A 1 255 ? -2.724 0.955 -12.161 1.00 93.69 255 PRO A N 1
ATOM 2003 C CA . PRO A 1 255 ? -3.319 -0.013 -11.241 1.00 93.69 255 PRO A CA 1
ATOM 2004 C C . PRO A 1 255 ? -3.198 0.396 -9.768 1.00 93.69 255 PRO A C 1
ATOM 2006 O O . PRO A 1 255 ? -3.729 -0.288 -8.894 1.00 93.69 255 PRO A O 1
ATOM 2009 N N . PHE A 1 256 ? -2.504 1.498 -9.484 1.00 96.69 256 PHE A N 1
ATOM 2010 C CA . PHE A 1 256 ? -2.255 1.995 -8.142 1.00 96.69 256 PHE A CA 1
ATOM 2011 C C . PHE A 1 256 ? -2.407 3.514 -8.052 1.00 96.69 256 PHE A C 1
ATOM 2013 O O . PHE A 1 256 ? -2.211 4.246 -9.022 1.00 96.69 256 PHE A O 1
ATOM 2020 N N . LEU A 1 257 ? -2.707 3.980 -6.844 1.00 97.44 257 LEU A N 1
ATOM 2021 C CA . LEU A 1 257 ? -2.629 5.368 -6.419 1.00 97.44 257 LEU A CA 1
ATOM 2022 C C . LEU A 1 257 ? -1.501 5.486 -5.394 1.00 97.44 257 LEU A C 1
ATOM 2024 O O . LEU A 1 257 ? -1.422 4.700 -4.448 1.00 97.44 257 LEU A O 1
ATOM 2028 N N . PHE A 1 258 ? -0.621 6.463 -5.594 1.00 98.44 258 PHE A N 1
ATOM 2029 C CA . PHE A 1 258 ? 0.516 6.711 -4.721 1.00 98.44 258 PHE A CA 1
ATOM 2030 C C . PHE A 1 258 ? 0.299 7.991 -3.923 1.00 98.44 258 PHE A C 1
ATOM 2032 O O . PHE A 1 258 ? -0.215 8.975 -4.459 1.00 98.44 258 PHE A O 1
ATOM 2039 N N . LYS A 1 259 ? 0.663 7.988 -2.639 1.00 98.50 259 LYS A N 1
ATOM 2040 C CA . LYS A 1 259 ? 0.403 9.114 -1.748 1.00 98.50 259 LYS A CA 1
ATOM 2041 C C . LYS A 1 259 ? 1.492 9.345 -0.711 1.00 98.50 259 LYS A C 1
ATOM 2043 O O . LYS A 1 259 ? 2.225 8.437 -0.332 1.00 98.50 259 LYS A O 1
ATOM 2048 N N . VAL A 1 260 ? 1.530 10.571 -0.201 1.00 98.69 260 VAL A N 1
ATOM 2049 C CA . VAL A 1 260 ? 2.136 10.893 1.099 1.00 98.69 260 VAL A CA 1
ATOM 2050 C C . VAL A 1 260 ? 1.014 11.296 2.046 1.00 98.69 260 VAL A C 1
ATOM 2052 O O . VAL A 1 260 ? 0.154 12.086 1.654 1.00 98.69 260 VAL A O 1
ATOM 2055 N N . LEU A 1 261 ? 1.010 10.747 3.259 1.00 98.69 261 LEU A N 1
ATOM 2056 C CA . LEU A 1 261 ? 0.016 11.011 4.298 1.00 98.69 261 LEU A CA 1
ATOM 2057 C C . LEU A 1 261 ? 0.665 11.714 5.487 1.00 98.69 261 LEU A C 1
ATOM 2059 O O . LEU A 1 261 ? 1.736 11.305 5.934 1.00 98.69 261 LEU A O 1
ATOM 2063 N N . SER A 1 262 ? -0.050 12.702 6.026 1.00 98.56 262 SER A N 1
ATOM 2064 C CA . SER A 1 262 ? 0.267 13.397 7.274 1.00 98.56 262 SER A CA 1
ATOM 2065 C C . SER A 1 262 ? -0.866 13.215 8.271 1.00 98.56 262 SER A C 1
ATOM 2067 O O . SER A 1 262 ? -1.875 13.919 8.217 1.00 98.56 262 SER A O 1
ATOM 2069 N N . VAL A 1 263 ? -0.733 12.226 9.156 1.00 98.44 263 VAL A N 1
ATOM 2070 C CA . VAL A 1 263 ? -1.787 11.814 10.088 1.00 98.44 263 VAL A CA 1
ATOM 2071 C C . VAL A 1 263 ? -1.568 12.484 11.443 1.00 98.44 263 VAL A C 1
ATOM 2073 O O . VAL A 1 263 ? -0.703 12.075 12.215 1.00 98.44 263 VAL A O 1
ATOM 2076 N N . ALA A 1 264 ? -2.372 13.505 11.752 1.00 97.31 264 ALA A N 1
ATOM 2077 C CA . ALA A 1 264 ? -2.338 14.204 13.043 1.00 97.31 264 ALA A CA 1
ATOM 2078 C C . ALA A 1 264 ? -3.487 13.807 13.986 1.00 97.31 264 ALA A C 1
ATOM 2080 O O . ALA A 1 264 ? -3.408 14.042 15.190 1.00 97.31 264 ALA A O 1
ATOM 2081 N N . LYS A 1 265 ? -4.545 13.204 13.440 1.00 96.25 265 LYS A N 1
ATOM 2082 C CA . LYS A 1 265 ? -5.688 12.635 14.162 1.00 96.25 265 LYS A CA 1
ATOM 2083 C C . LYS A 1 265 ? -5.973 11.244 13.601 1.00 96.25 265 LYS A C 1
ATOM 2085 O O . LYS A 1 265 ? -5.825 11.046 12.396 1.00 96.25 265 LYS A O 1
ATOM 2090 N N . ALA A 1 266 ? -6.444 10.314 14.429 1.00 98.12 266 ALA A N 1
ATOM 2091 C CA . ALA A 1 266 ? -6.736 8.962 13.975 1.00 98.12 266 ALA A CA 1
ATOM 2092 C C . ALA A 1 266 ? -7.803 8.945 12.870 1.00 98.12 266 ALA A C 1
ATOM 2094 O O . ALA A 1 266 ? -8.835 9.614 12.970 1.00 98.12 266 ALA A O 1
ATOM 2095 N N . LEU A 1 267 ? -7.566 8.158 11.823 1.00 98.00 267 LEU A N 1
ATOM 2096 C CA . LEU A 1 267 ? -8.533 7.883 10.766 1.00 98.00 267 LEU A CA 1
ATOM 2097 C C . LEU A 1 267 ? -9.594 6.886 11.254 1.00 98.00 267 LEU A C 1
ATOM 2099 O O . LEU A 1 267 ? -9.465 6.243 12.298 1.00 98.00 267 LEU A O 1
ATOM 2103 N N . SER A 1 268 ? -10.661 6.738 10.466 1.00 97.44 268 SER A N 1
ATOM 2104 C CA . SER A 1 268 ? -11.687 5.736 10.744 1.00 97.44 268 SER A CA 1
ATOM 2105 C C . SER A 1 268 ? -11.109 4.327 10.727 1.00 97.44 268 SER A C 1
ATOM 2107 O O . SER A 1 268 ? -10.391 3.985 9.789 1.00 97.44 268 SER A O 1
ATOM 2109 N N . ILE A 1 269 ? -11.519 3.487 11.681 1.00 98.38 269 ILE A N 1
ATOM 2110 C CA . ILE A 1 269 ? -11.288 2.043 11.575 1.00 98.38 269 ILE A CA 1
ATOM 2111 C C . ILE A 1 269 ? -12.066 1.550 10.368 1.00 98.38 269 ILE A C 1
ATOM 2113 O O . ILE A 1 269 ? -13.279 1.767 10.275 1.00 98.38 269 ILE A O 1
ATOM 2117 N N . GLN A 1 270 ? -11.363 0.910 9.447 1.00 96.44 270 GLN A N 1
ATOM 2118 C CA . GLN A 1 270 ? -11.881 0.515 8.156 1.00 96.44 270 GLN A CA 1
ATOM 2119 C C . GLN A 1 270 ? -11.387 -0.868 7.745 1.00 96.44 270 GLN A C 1
ATOM 2121 O O . GLN A 1 270 ? -10.389 -1.363 8.253 1.00 96.44 270 GLN A O 1
ATOM 2126 N N . ALA A 1 271 ? -12.110 -1.483 6.822 1.00 97.19 271 ALA A N 1
ATOM 2127 C CA . ALA A 1 271 ? -11.689 -2.670 6.102 1.00 97.19 271 ALA A CA 1
ATOM 2128 C C . ALA A 1 271 ? -12.160 -2.559 4.649 1.00 97.19 271 ALA A C 1
ATOM 2130 O O . ALA A 1 271 ? -13.161 -1.890 4.350 1.00 97.19 271 ALA A O 1
ATOM 2131 N N . HIS A 1 272 ? -11.446 -3.231 3.752 1.00 95.81 272 HIS A N 1
ATOM 2132 C CA . HIS A 1 272 ? -11.729 -3.206 2.320 1.00 95.81 272 HIS A CA 1
ATOM 2133 C C . HIS A 1 272 ? -12.164 -4.586 1.845 1.00 95.81 272 HIS A C 1
ATOM 2135 O O . HIS A 1 272 ? -11.478 -5.553 2.171 1.00 95.81 272 HIS A O 1
ATOM 2141 N N . PRO A 1 273 ? -13.267 -4.708 1.091 1.00 94.94 273 PRO A N 1
ATOM 2142 C CA . PRO A 1 273 ? -13.696 -6.001 0.582 1.00 94.94 273 PRO A CA 1
ATOM 2143 C C . PRO A 1 273 ? -12.648 -6.598 -0.368 1.00 94.94 273 PRO A C 1
ATOM 2145 O O . PRO A 1 273 ? -11.958 -5.875 -1.094 1.00 94.94 273 PRO A O 1
ATOM 2148 N N . ASP A 1 274 ? -12.560 -7.928 -0.398 1.00 91.56 274 ASP A N 1
ATOM 2149 C CA . ASP A 1 274 ? -11.855 -8.630 -1.476 1.00 91.56 274 ASP A CA 1
ATOM 2150 C C . ASP A 1 274 ? -12.535 -8.403 -2.838 1.00 91.56 274 ASP A C 1
ATOM 2152 O O . ASP A 1 274 ? -13.645 -7.871 -2.928 1.00 91.56 274 ASP A O 1
ATOM 2156 N N . LYS A 1 275 ? -11.866 -8.799 -3.927 1.00 89.81 275 LYS A N 1
ATOM 2157 C CA . LYS A 1 275 ? -12.343 -8.506 -5.287 1.00 89.81 275 LYS A CA 1
ATOM 2158 C C . LYS A 1 275 ? -13.711 -9.134 -5.567 1.00 89.81 275 LYS A C 1
ATOM 2160 O O . LYS A 1 275 ? -14.543 -8.517 -6.224 1.00 89.81 275 LYS A O 1
ATOM 2165 N N . GLU A 1 276 ? -13.968 -10.341 -5.063 1.00 90.88 276 GLU A N 1
ATOM 2166 C CA . GLU A 1 276 ? -15.248 -11.024 -5.272 1.00 90.88 276 GLU A CA 1
ATOM 2167 C C . GLU A 1 276 ? -16.390 -10.318 -4.524 1.00 90.88 276 GLU A C 1
ATOM 2169 O O . GLU A 1 276 ? -17.477 -10.103 -5.071 1.00 90.88 276 GLU A O 1
ATOM 2174 N N . SER A 1 277 ? -16.133 -9.923 -3.281 1.00 91.62 277 SER A N 1
ATOM 2175 C CA . SER A 1 277 ? -17.070 -9.208 -2.422 1.00 91.62 277 SER A CA 1
ATOM 2176 C C . SER A 1 277 ? -17.325 -7.796 -2.938 1.00 91.62 277 SER A C 1
ATOM 2178 O O . SER A 1 277 ? -18.478 -7.377 -2.975 1.00 91.62 277 SER A O 1
ATOM 2180 N N . ALA A 1 278 ? -16.299 -7.091 -3.424 1.00 93.94 278 ALA A N 1
ATOM 2181 C CA . ALA A 1 278 ? -16.424 -5.763 -4.024 1.00 93.94 278 ALA A CA 1
ATOM 2182 C C . ALA A 1 278 ? -17.376 -5.770 -5.230 1.00 93.94 278 ALA A C 1
ATOM 2184 O O . ALA A 1 278 ? -18.301 -4.962 -5.287 1.00 93.94 278 ALA A O 1
ATOM 2185 N N . VAL A 1 279 ? -17.233 -6.743 -6.139 1.00 93.31 279 VAL A N 1
ATOM 2186 C CA . VAL A 1 279 ? -18.140 -6.924 -7.289 1.00 93.31 279 VAL A CA 1
ATOM 2187 C C . VAL A 1 279 ? -19.589 -7.120 -6.828 1.00 93.31 279 VAL A C 1
ATOM 2189 O O . VAL A 1 279 ? -20.511 -6.492 -7.359 1.00 93.31 279 VAL A O 1
ATOM 2192 N N . LYS A 1 280 ? -19.815 -7.981 -5.826 1.00 94.25 280 LYS A N 1
ATOM 2193 C CA . LYS A 1 280 ? -21.161 -8.244 -5.286 1.00 94.25 280 LYS A CA 1
ATOM 2194 C C . LYS A 1 280 ? -21.750 -6.999 -4.621 1.00 94.25 280 LYS A C 1
ATOM 2196 O O . LYS A 1 280 ? -22.898 -6.647 -4.896 1.00 94.25 280 LYS A O 1
ATOM 2201 N N . LEU A 1 281 ? -20.964 -6.328 -3.784 1.00 94.31 281 LEU A N 1
ATOM 2202 C CA . LEU A 1 281 ? -21.371 -5.157 -3.018 1.00 94.31 281 LEU A CA 1
ATOM 2203 C C . LEU A 1 281 ? -21.682 -3.971 -3.925 1.00 94.31 281 LEU A C 1
ATOM 2205 O O . LEU A 1 281 ? -22.754 -3.388 -3.780 1.00 94.31 281 LEU A O 1
ATOM 2209 N N . HIS A 1 282 ? -20.832 -3.687 -4.914 1.00 95.62 282 HIS A N 1
ATOM 2210 C CA . HIS A 1 282 ? -21.077 -2.657 -5.923 1.00 95.62 282 HIS A CA 1
ATOM 2211 C C . HIS A 1 282 ? -22.379 -2.912 -6.684 1.00 95.62 282 HIS A C 1
ATOM 2213 O O . HIS A 1 282 ? -23.201 -2.014 -6.845 1.00 95.62 282 HIS A O 1
ATOM 2219 N N . LYS A 1 283 ? -22.632 -4.168 -7.072 1.00 95.06 283 LYS A N 1
ATOM 2220 C CA . LYS A 1 283 ? -23.875 -4.545 -7.751 1.00 95.06 283 LYS A CA 1
ATOM 2221 C C . LYS A 1 283 ? -25.112 -4.383 -6.861 1.00 95.06 283 LYS A C 1
ATOM 2223 O O . LYS A 1 283 ? -26.161 -3.977 -7.353 1.00 95.06 283 LYS A O 1
ATOM 2228 N N . SER A 1 284 ? -25.018 -4.722 -5.573 1.00 93.81 284 SER A N 1
ATOM 2229 C CA . SER A 1 284 ? -26.157 -4.654 -4.642 1.00 93.81 284 SER A CA 1
ATOM 2230 C C . SER A 1 284 ? -26.415 -3.260 -4.062 1.00 93.81 284 SER A C 1
ATOM 2232 O O . SER A 1 284 ? -27.562 -2.898 -3.814 1.00 93.81 284 SER A O 1
ATOM 2234 N N . LEU A 1 285 ? -25.355 -2.486 -3.828 1.00 91.50 285 LEU A N 1
ATOM 2235 C CA . LEU A 1 285 ? -25.345 -1.233 -3.074 1.00 91.50 285 LEU A CA 1
ATOM 2236 C C . LEU A 1 285 ? -24.406 -0.204 -3.750 1.00 91.50 285 LEU A C 1
ATOM 2238 O O . LEU A 1 285 ? -23.482 0.301 -3.106 1.00 91.50 285 LEU A O 1
ATOM 2242 N N . PRO A 1 286 ? -24.646 0.166 -5.025 1.00 90.94 286 PRO A N 1
ATOM 2243 C CA . PRO A 1 286 ? -23.726 0.994 -5.824 1.00 90.94 286 PRO A CA 1
ATOM 2244 C C . PRO A 1 286 ? -23.511 2.412 -5.275 1.00 90.94 286 PRO A C 1
ATOM 2246 O O . PRO A 1 286 ? -22.509 3.056 -5.563 1.00 90.94 286 PRO A O 1
ATOM 2249 N N . ASN A 1 287 ? -24.445 2.919 -4.463 1.00 89.56 287 ASN A N 1
ATOM 2250 C CA . ASN A 1 287 ? -24.300 4.225 -3.812 1.00 89.56 287 ASN A CA 1
ATOM 2251 C C . ASN A 1 287 ? -23.323 4.195 -2.625 1.00 89.56 287 ASN A C 1
ATOM 2253 O O . ASN A 1 287 ? -22.826 5.245 -2.221 1.00 89.56 287 ASN A O 1
ATOM 2257 N N . LEU A 1 288 ? -23.098 3.017 -2.032 1.00 89.06 288 LEU A N 1
ATOM 2258 C CA . LEU A 1 288 ? -22.211 2.833 -0.883 1.00 89.06 288 LEU A CA 1
ATOM 2259 C C . LEU A 1 288 ? -20.834 2.309 -1.313 1.00 89.06 288 LEU A C 1
ATOM 2261 O O . LEU A 1 288 ? -19.823 2.765 -0.784 1.00 89.06 288 LEU A O 1
ATOM 2265 N N . TYR A 1 289 ? -20.809 1.404 -2.291 1.00 92.62 289 TYR A N 1
ATOM 2266 C CA . TYR A 1 289 ? -19.605 0.807 -2.869 1.00 92.62 289 TYR A CA 1
ATOM 2267 C C . TYR A 1 289 ? -19.467 1.304 -4.301 1.00 92.62 289 TYR A C 1
ATOM 2269 O O . TYR A 1 289 ? -20.306 0.981 -5.140 1.00 92.62 289 TYR A O 1
ATOM 2277 N N . LYS A 1 290 ? -18.469 2.151 -4.562 1.00 89.25 290 LYS A N 1
ATOM 2278 C CA . LYS A 1 290 ? -18.408 2.978 -5.778 1.00 89.25 290 LYS A CA 1
ATOM 2279 C C . LYS A 1 290 ? -17.866 2.247 -7.000 1.00 89.25 290 LYS A C 1
ATOM 2281 O O . LYS A 1 290 ? -18.138 2.673 -8.118 1.00 89.25 290 LYS A O 1
ATOM 2286 N N . ASP A 1 291 ? -17.116 1.178 -6.781 1.00 91.94 291 ASP A N 1
ATOM 2287 C CA . ASP A 1 291 ? -16.439 0.418 -7.822 1.00 91.94 291 ASP A CA 1
ATOM 2288 C C . ASP A 1 291 ? -16.438 -1.076 -7.492 1.00 91.94 291 ASP A C 1
ATOM 2290 O O . ASP A 1 291 ? -16.745 -1.485 -6.373 1.00 91.94 291 ASP A O 1
ATOM 2294 N N . ASP A 1 292 ? -16.105 -1.906 -8.475 1.00 91.31 292 ASP A N 1
ATOM 2295 C CA . ASP A 1 292 ? -16.044 -3.361 -8.327 1.00 91.31 292 ASP A CA 1
ATOM 2296 C C . ASP A 1 292 ? -14.665 -3.866 -7.867 1.00 91.31 292 ASP A C 1
ATOM 2298 O O . ASP A 1 292 ? -14.366 -5.060 -7.973 1.00 91.31 292 ASP A O 1
ATOM 2302 N N . ASN A 1 293 ? -13.780 -2.965 -7.430 1.00 92.38 293 ASN A N 1
ATOM 2303 C CA . ASN A 1 293 ? -12.387 -3.276 -7.173 1.00 92.38 293 ASN A CA 1
ATOM 2304 C C . ASN A 1 293 ? -12.098 -3.501 -5.691 1.00 92.38 293 ASN A C 1
ATOM 2306 O O . ASN A 1 293 ? -12.762 -2.964 -4.802 1.00 92.38 293 ASN A O 1
ATOM 2310 N N . HIS A 1 294 ? -11.101 -4.349 -5.435 1.00 91.19 294 HIS A N 1
ATOM 2311 C CA . HIS A 1 294 ? -10.519 -4.457 -4.101 1.00 91.19 294 HIS A CA 1
ATOM 2312 C C . HIS A 1 294 ? -9.566 -3.291 -3.844 1.00 91.19 294 HIS A C 1
ATOM 2314 O O . HIS A 1 294 ? -9.178 -2.572 -4.767 1.00 91.19 294 HIS A O 1
ATOM 2320 N N . LYS A 1 295 ? -9.168 -3.122 -2.586 1.00 93.19 295 LYS A N 1
ATOM 2321 C CA . LYS A 1 295 ? -8.285 -2.032 -2.170 1.00 93.19 295 LYS A CA 1
ATOM 2322 C C . LYS A 1 295 ? -7.174 -2.540 -1.246 1.00 93.19 295 LYS A C 1
ATOM 2324 O O . LYS A 1 295 ? -7.206 -2.256 -0.054 1.00 93.19 295 LYS A O 1
ATOM 2329 N N . PRO A 1 296 ? -6.234 -3.361 -1.748 1.00 91.19 296 PRO A N 1
ATOM 2330 C CA . PRO A 1 296 ? -4.998 -3.607 -1.021 1.00 91.19 296 PRO A CA 1
ATOM 2331 C C . PRO A 1 296 ? -4.208 -2.304 -0.862 1.00 91.19 296 PRO A C 1
ATOM 2333 O O . PRO A 1 296 ? -4.132 -1.505 -1.801 1.00 91.19 296 PRO A O 1
ATOM 2336 N N . GLU A 1 297 ? -3.601 -2.116 0.308 1.00 96.00 297 GLU A N 1
ATOM 2337 C CA . GLU A 1 297 ? -2.851 -0.906 0.667 1.00 96.00 297 GLU A CA 1
ATOM 2338 C C . GLU A 1 297 ? -1.509 -1.270 1.321 1.00 96.00 297 GLU A C 1
ATOM 2340 O O . GLU A 1 297 ? -1.312 -2.384 1.813 1.00 96.00 297 GLU A O 1
ATOM 2345 N N . MET A 1 298 ? -0.561 -0.335 1.322 1.00 97.25 298 MET A N 1
ATOM 2346 C CA . MET A 1 298 ? 0.689 -0.430 2.070 1.00 97.25 298 MET A CA 1
ATOM 2347 C C . MET A 1 298 ? 1.109 0.948 2.565 1.00 97.25 298 MET A C 1
ATOM 2349 O O . MET A 1 298 ? 1.240 1.869 1.761 1.00 97.25 298 MET A O 1
ATOM 2353 N N . ALA A 1 299 ? 1.397 1.053 3.860 1.00 98.25 299 ALA A N 1
ATOM 2354 C CA . ALA A 1 299 ? 1.976 2.232 4.489 1.00 98.25 299 ALA A CA 1
ATOM 2355 C C . ALA A 1 299 ? 3.458 1.987 4.788 1.00 98.25 299 ALA A C 1
ATOM 2357 O O . ALA A 1 299 ? 3.799 1.034 5.484 1.00 98.25 299 ALA A O 1
ATOM 2358 N N . LEU A 1 300 ? 4.334 2.852 4.281 1.00 98.56 300 LEU A N 1
ATOM 2359 C CA . LEU A 1 300 ? 5.776 2.863 4.524 1.00 98.56 300 LEU A CA 1
ATOM 2360 C C . LEU A 1 300 ? 6.136 4.108 5.339 1.00 98.56 300 LEU A C 1
ATOM 2362 O O . LEU A 1 300 ? 5.980 5.238 4.876 1.00 98.56 300 LEU A O 1
ATOM 2366 N N . ALA A 1 301 ? 6.603 3.904 6.565 1.00 98.56 301 ALA A N 1
ATOM 2367 C CA . ALA A 1 301 ? 6.752 4.966 7.549 1.00 98.56 301 ALA A CA 1
ATOM 2368 C C . ALA A 1 301 ? 7.884 5.955 7.191 1.00 98.56 301 ALA A C 1
ATOM 2370 O O . ALA A 1 301 ? 9.018 5.551 6.909 1.00 98.56 301 ALA A O 1
ATOM 2371 N N . LEU A 1 302 ? 7.579 7.259 7.223 1.00 98.00 302 LEU A N 1
ATOM 2372 C CA . LEU A 1 302 ? 8.549 8.358 7.080 1.00 98.00 302 LEU A CA 1
ATOM 2373 C C . LEU A 1 302 ? 9.039 8.854 8.445 1.00 98.00 302 LEU A C 1
ATOM 2375 O O . LEU A 1 302 ? 10.217 9.175 8.610 1.00 98.00 302 LEU A O 1
ATOM 2379 N N . THR A 1 303 ? 8.131 8.902 9.418 1.00 98.06 303 THR A N 1
ATOM 2380 C CA . THR A 1 303 ? 8.407 9.120 10.846 1.00 98.06 303 THR A CA 1
ATOM 2381 C C . THR A 1 303 ? 8.066 7.854 11.627 1.00 98.06 303 THR A C 1
ATOM 2383 O O . THR A 1 303 ? 7.726 6.843 11.024 1.00 98.06 303 THR A O 1
ATOM 2386 N N . GLU A 1 304 ? 8.135 7.881 12.962 1.00 98.38 304 GLU A N 1
ATOM 2387 C CA . GLU A 1 304 ? 7.379 6.885 13.729 1.00 98.38 304 GLU A CA 1
ATOM 2388 C C . GLU A 1 304 ? 5.904 6.978 13.303 1.00 98.38 304 GLU A C 1
ATOM 2390 O O . GLU A 1 304 ? 5.354 8.084 13.232 1.00 98.38 304 GLU A O 1
ATOM 2395 N N . PHE A 1 305 ? 5.319 5.842 12.926 1.00 98.69 305 PHE A N 1
ATOM 2396 C CA . PHE A 1 305 ? 3.971 5.766 12.376 1.00 98.69 305 PHE A CA 1
ATOM 2397 C C . PHE A 1 305 ? 3.142 4.745 13.148 1.00 98.69 305 PHE A C 1
ATOM 2399 O O . PHE A 1 305 ? 3.500 3.574 13.259 1.00 98.69 305 PHE A O 1
ATOM 2406 N N . GLU A 1 306 ? 2.028 5.206 13.695 1.00 98.62 306 GLU A N 1
ATOM 2407 C CA . GLU A 1 306 ? 1.146 4.447 14.566 1.00 98.62 306 GLU A CA 1
ATOM 2408 C C . GLU A 1 306 ? -0.084 3.973 13.786 1.00 98.62 306 GLU A C 1
ATOM 2410 O O . GLU A 1 306 ? -0.762 4.769 13.131 1.00 98.62 306 GLU A O 1
ATOM 2415 N N . ALA A 1 307 ? -0.417 2.688 13.892 1.00 98.50 307 ALA A N 1
ATOM 2416 C CA . ALA A 1 307 ? -1.571 2.089 13.234 1.00 98.50 307 ALA A CA 1
ATOM 2417 C C . ALA A 1 307 ? -2.275 1.062 14.133 1.00 98.50 307 ALA A C 1
ATOM 2419 O O . ALA A 1 307 ? -1.660 0.416 14.978 1.00 98.50 307 ALA A O 1
ATOM 2420 N N . LEU A 1 308 ? -3.575 0.880 13.927 1.00 98.50 308 LEU A N 1
ATOM 2421 C CA . LEU A 1 308 ? -4.300 -0.326 14.312 1.00 98.50 308 LEU A CA 1
ATOM 2422 C C . LEU A 1 308 ? -4.360 -1.248 13.093 1.00 98.50 308 LEU A C 1
ATOM 2424 O O . LEU A 1 308 ? -4.682 -0.763 12.011 1.00 98.50 308 LEU A O 1
ATOM 2428 N N . CYS A 1 309 ? -4.062 -2.542 13.230 1.00 97.44 309 CYS A N 1
ATOM 2429 C CA . CYS A 1 309 ? -4.144 -3.480 12.103 1.00 97.44 309 CYS A CA 1
ATOM 2430 C C . CYS A 1 309 ? -4.342 -4.936 12.543 1.00 97.44 309 CYS A C 1
ATOM 2432 O O . CYS A 1 309 ? -3.544 -5.474 13.312 1.00 97.44 309 CYS A O 1
ATOM 2434 N N . GLY A 1 310 ? -5.387 -5.580 12.019 1.00 96.75 310 GLY A N 1
ATOM 2435 C CA . GLY A 1 310 ? -5.709 -6.980 12.289 1.00 96.75 310 GLY A CA 1
ATOM 2436 C C . GLY A 1 310 ? -6.152 -7.228 13.731 1.00 96.75 310 GLY A C 1
ATOM 2437 O O . GLY A 1 310 ? -5.983 -6.379 14.612 1.00 96.75 310 GLY A O 1
ATOM 2438 N N . PHE A 1 311 ? -6.732 -8.401 13.983 1.00 96.94 311 PHE A N 1
ATOM 2439 C CA . PHE A 1 311 ? -7.146 -8.784 15.330 1.00 96.94 311 PHE A CA 1
ATOM 2440 C C . PHE A 1 311 ? -5.957 -9.243 16.179 1.00 96.94 311 PHE A C 1
ATOM 2442 O O . PHE A 1 311 ? -5.042 -9.917 15.700 1.00 96.94 311 PHE A O 1
ATOM 2449 N N . VAL A 1 312 ? -6.001 -8.902 17.465 1.00 96.50 312 VAL A N 1
ATOM 2450 C CA . VAL A 1 312 ? -5.036 -9.381 18.470 1.00 96.50 312 VAL A CA 1
ATOM 2451 C C . VAL A 1 312 ? -5.050 -10.904 18.605 1.00 96.50 312 VAL A C 1
ATOM 2453 O O . VAL A 1 312 ? -5.972 -11.564 18.124 1.00 96.50 312 VAL A O 1
ATOM 2456 N N . SER A 1 313 ? -4.054 -11.474 19.290 1.00 93.81 313 SER A N 1
ATOM 2457 C CA . SER A 1 313 ? -4.057 -12.910 19.594 1.00 93.81 313 SER A CA 1
ATOM 2458 C C . SER A 1 313 ? -5.226 -13.306 20.505 1.00 93.81 313 SER A 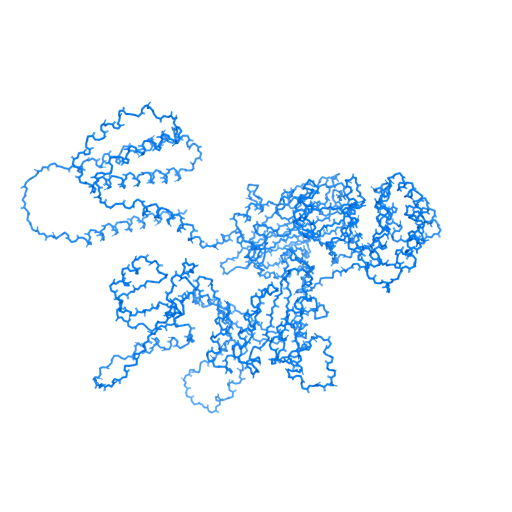C 1
ATOM 2460 O O . SER A 1 313 ? -5.808 -12.474 21.213 1.00 93.81 313 SER A O 1
ATOM 2462 N N . LEU A 1 314 ? -5.551 -14.601 20.520 1.00 91.31 314 LEU A N 1
ATOM 2463 C CA . LEU A 1 314 ? -6.603 -15.141 21.376 1.00 91.31 314 LEU A CA 1
ATOM 2464 C C . LEU A 1 314 ? -6.313 -14.906 22.873 1.00 91.31 314 LEU A C 1
ATOM 2466 O O . LEU A 1 314 ? -7.213 -14.637 23.669 1.00 91.31 314 LEU A O 1
ATOM 2470 N N . GLU A 1 315 ? -5.049 -14.981 23.276 1.00 91.69 315 GLU A N 1
ATOM 2471 C CA . GLU A 1 315 ? -4.594 -14.733 24.646 1.00 91.69 315 GLU A CA 1
ATOM 2472 C C . GLU A 1 315 ? -4.783 -13.269 25.027 1.00 91.69 315 GLU A C 1
ATOM 2474 O O . GLU A 1 315 ? -5.245 -12.963 26.128 1.00 91.69 315 GLU A O 1
ATOM 2479 N N . GLU A 1 316 ? -4.448 -12.360 24.113 1.00 93.75 316 GLU A N 1
ATOM 2480 C CA . GLU A 1 316 ? -4.588 -10.935 24.361 1.00 93.75 316 GLU A CA 1
ATOM 2481 C C . GLU A 1 316 ? -6.062 -10.538 24.467 1.00 93.75 316 GLU A C 1
ATOM 2483 O O . GLU A 1 316 ? -6.422 -9.818 25.399 1.00 93.75 316 GLU A O 1
ATOM 2488 N N . ILE A 1 317 ? -6.945 -11.059 23.604 1.00 92.50 317 ILE A N 1
ATOM 2489 C CA . ILE A 1 317 ? -8.378 -10.756 23.715 1.00 92.50 317 ILE A CA 1
ATOM 2490 C C . ILE A 1 317 ? -8.993 -11.328 24.998 1.00 92.50 317 ILE A C 1
ATOM 2492 O O . ILE A 1 317 ? -9.799 -10.654 25.640 1.00 92.50 317 ILE A O 1
ATOM 2496 N N . LYS A 1 318 ? -8.569 -12.518 25.447 1.00 92.00 318 LYS A N 1
ATOM 2497 C CA . LYS A 1 318 ? -8.954 -13.051 26.765 1.00 92.00 318 LYS A CA 1
ATOM 2498 C C . LYS A 1 318 ? -8.506 -12.115 27.885 1.00 92.00 318 LYS A C 1
ATOM 2500 O O . LYS A 1 318 ? -9.290 -11.821 28.786 1.00 92.00 318 LYS A O 1
ATOM 2505 N N . GLY A 1 319 ? -7.277 -11.606 27.803 1.00 92.50 319 GLY A N 1
ATOM 2506 C CA . GLY A 1 319 ? -6.756 -10.611 28.738 1.00 92.50 319 GLY A CA 1
ATOM 2507 C C . GLY A 1 319 ? -7.569 -9.313 28.733 1.00 92.50 319 GLY A C 1
ATOM 2508 O O . GLY A 1 319 ? -7.862 -8.773 29.800 1.00 92.50 319 GLY A O 1
ATOM 2509 N N . VAL A 1 320 ? -7.994 -8.830 27.563 1.00 91.94 320 VAL A N 1
ATOM 2510 C CA . VAL A 1 320 ? -8.874 -7.656 27.426 1.00 91.94 320 VAL A CA 1
ATOM 2511 C C . VAL A 1 320 ? -10.212 -7.899 28.117 1.00 91.94 320 VAL A C 1
ATOM 2513 O O . VAL A 1 320 ? -10.609 -7.090 28.949 1.00 91.94 320 VAL A O 1
ATOM 2516 N N . ILE A 1 321 ? -10.883 -9.018 27.835 1.00 90.31 321 ILE A N 1
ATOM 2517 C CA . ILE A 1 321 ? -12.174 -9.352 28.456 1.00 90.31 321 ILE A CA 1
ATOM 2518 C C . ILE A 1 321 ? -12.047 -9.439 29.984 1.00 90.31 321 ILE A C 1
ATOM 2520 O O . ILE A 1 321 ? -12.877 -8.889 30.699 1.00 90.31 321 ILE A O 1
ATOM 2524 N N . GLN A 1 322 ? -10.960 -10.015 30.501 1.00 90.00 322 GLN A N 1
ATOM 2525 C CA . GLN A 1 322 ? -10.723 -10.101 31.947 1.00 90.00 322 GLN A CA 1
ATOM 2526 C C . GLN A 1 322 ? -10.375 -8.755 32.610 1.00 90.00 322 GLN A C 1
ATOM 2528 O O . GLN A 1 322 ? -10.667 -8.552 33.789 1.00 90.00 322 GLN A O 1
ATOM 2533 N N . SER A 1 323 ? -9.712 -7.842 31.895 1.00 90.81 323 SER A N 1
ATOM 2534 C CA . SER A 1 323 ? -9.167 -6.591 32.460 1.00 90.81 323 SER A CA 1
ATOM 2535 C C . SER A 1 323 ? -9.990 -5.334 32.149 1.00 90.81 323 SER A C 1
ATOM 2537 O O . SER A 1 323 ? -9.784 -4.282 32.772 1.00 90.81 323 SER A O 1
ATOM 2539 N N . VAL A 1 324 ? -10.937 -5.426 31.212 1.00 94.25 324 VAL A N 1
ATOM 2540 C CA . VAL A 1 324 ? -11.779 -4.320 30.738 1.00 94.25 324 VAL A CA 1
ATOM 2541 C C . VAL A 1 324 ? -13.264 -4.656 30.961 1.00 94.25 324 VAL A C 1
ATOM 2543 O O . VAL A 1 324 ? -13.966 -5.039 30.023 1.00 94.25 324 VAL A O 1
ATOM 2546 N N . PRO A 1 325 ? -13.783 -4.492 32.197 1.00 94.50 325 PRO A N 1
ATOM 2547 C CA . PRO A 1 325 ? -15.159 -4.861 32.542 1.00 94.50 325 PRO A CA 1
ATOM 2548 C C . PRO A 1 325 ? -16.219 -4.085 31.749 1.00 94.50 325 PRO A C 1
ATOM 2550 O O . PRO A 1 325 ? -17.335 -4.565 31.585 1.00 94.50 325 PRO A O 1
ATOM 2553 N N . GLU A 1 326 ? -15.891 -2.898 31.232 1.00 96.31 326 GLU A N 1
ATOM 2554 C CA . GLU A 1 326 ? -16.806 -2.110 30.404 1.00 96.31 326 GLU A CA 1
ATOM 2555 C C . GLU A 1 326 ? -17.111 -2.777 29.058 1.00 96.31 326 GLU A C 1
ATOM 2557 O O . GLU A 1 326 ? -18.203 -2.592 28.527 1.00 96.31 326 GLU A O 1
ATOM 2562 N N . ILE A 1 327 ? -16.172 -3.562 28.512 1.00 94.19 327 ILE A N 1
ATOM 2563 C CA . ILE A 1 327 ? -16.418 -4.354 27.301 1.00 94.19 327 ILE A CA 1
ATOM 2564 C C . ILE A 1 327 ? -17.352 -5.516 27.640 1.00 94.19 327 ILE A C 1
ATOM 2566 O O . ILE A 1 327 ? -18.323 -5.721 26.921 1.00 94.19 327 ILE A O 1
ATOM 2570 N N . VAL A 1 328 ? -17.120 -6.213 28.758 1.00 91.81 328 VAL A N 1
ATOM 2571 C CA . VAL A 1 328 ? -17.964 -7.332 29.223 1.00 91.81 328 VAL A CA 1
ATOM 2572 C C . VAL A 1 328 ? -19.402 -6.886 29.491 1.00 91.81 328 VAL A C 1
ATOM 2574 O O . VAL A 1 328 ? -20.341 -7.512 29.006 1.00 91.81 328 VAL A O 1
ATOM 2577 N N . GLU A 1 329 ? -19.588 -5.753 30.183 1.00 92.56 329 GLU A N 1
ATOM 2578 C CA . GLU A 1 329 ? -20.916 -5.165 30.427 1.00 92.56 329 GLU A CA 1
ATOM 2579 C C . GLU A 1 329 ? -21.646 -4.838 29.110 1.00 92.56 329 GLU A C 1
ATOM 2581 O O . GLU A 1 329 ? -22.877 -4.871 29.070 1.00 92.56 329 GLU A O 1
ATOM 2586 N N . LEU A 1 330 ? -20.905 -4.530 28.038 1.00 91.50 330 LEU A N 1
ATOM 2587 C CA . LEU A 1 330 ? -21.467 -4.169 26.738 1.00 91.50 330 LEU A CA 1
ATOM 2588 C C . LEU A 1 330 ? -21.806 -5.379 25.862 1.00 91.50 330 LEU A C 1
ATOM 2590 O O . LEU A 1 330 ? -22.851 -5.365 25.214 1.00 91.50 330 LEU A O 1
ATOM 2594 N N . VAL A 1 331 ? -20.925 -6.384 25.807 1.00 87.50 331 VAL A N 1
ATOM 2595 C CA . VAL A 1 331 ? -21.099 -7.559 24.933 1.00 87.50 331 VAL A CA 1
ATOM 2596 C C . VAL A 1 331 ? -21.964 -8.648 25.566 1.00 87.50 331 VAL A C 1
ATOM 2598 O O . VAL A 1 331 ? -22.639 -9.350 24.824 1.00 87.50 331 VAL A O 1
ATOM 2601 N N . GLY A 1 332 ? -22.002 -8.736 26.901 1.00 81.69 332 GLY A N 1
ATOM 2602 C CA . GLY A 1 332 ? -22.736 -9.759 27.648 1.00 81.69 332 GLY A CA 1
ATOM 2603 C C . GLY A 1 332 ? -21.833 -10.835 28.272 1.00 81.69 332 GLY A C 1
ATOM 2604 O O . GLY A 1 332 ? -20.750 -11.147 27.782 1.00 81.69 332 GLY A O 1
ATOM 2605 N N . ASN A 1 333 ? -22.288 -11.412 29.393 1.00 71.19 333 ASN A N 1
ATOM 2606 C CA . ASN A 1 333 ? -21.539 -12.440 30.138 1.00 71.19 333 ASN A CA 1
ATOM 2607 C C . ASN A 1 333 ? -21.571 -13.826 29.462 1.00 71.19 333 ASN A C 1
ATOM 2609 O O . ASN A 1 333 ? -20.788 -14.703 29.818 1.00 71.19 333 ASN A O 1
ATOM 2613 N N . VAL A 1 334 ? -22.511 -14.072 28.542 1.00 61.94 334 VAL A N 1
ATOM 2614 C CA . VAL A 1 334 ? -22.660 -15.386 27.883 1.00 61.94 334 VAL A CA 1
ATOM 2615 C C . VAL A 1 334 ? -21.524 -15.605 26.880 1.00 61.94 334 VAL A C 1
ATOM 2617 O O . VAL A 1 334 ? -21.053 -16.723 26.680 1.00 61.94 334 VAL A O 1
ATOM 2620 N N . GLU A 1 335 ? -21.057 -14.516 26.288 1.00 68.75 335 GLU A N 1
ATOM 2621 C CA . GLU A 1 335 ? -19.979 -14.437 25.319 1.00 68.75 335 GLU A CA 1
ATOM 2622 C C . GLU A 1 335 ? -18.602 -14.551 25.994 1.00 68.75 335 GLU A C 1
ATOM 2624 O O . GLU A 1 335 ? -17.682 -15.138 25.424 1.00 68.75 335 GLU A O 1
ATOM 2629 N N . GLU A 1 336 ? -18.473 -14.056 27.231 1.00 72.25 336 GLU A N 1
ATOM 2630 C CA . GLU A 1 336 ? -17.269 -14.211 28.057 1.00 72.25 336 GLU A CA 1
ATOM 2631 C C . GLU A 1 336 ? -16.954 -15.690 28.314 1.00 72.25 336 GLU A C 1
ATOM 2633 O O . GLU A 1 336 ? -15.824 -16.123 28.090 1.00 72.25 336 GLU A O 1
ATOM 2638 N N . ASP A 1 337 ? -17.949 -16.487 28.716 1.00 74.19 337 ASP A N 1
ATOM 2639 C CA . ASP A 1 337 ? -17.749 -17.916 28.985 1.00 74.19 337 ASP A CA 1
ATOM 2640 C C . ASP A 1 337 ? -17.303 -18.651 27.705 1.00 74.19 337 ASP A C 1
ATOM 2642 O O . ASP A 1 337 ? -16.328 -19.402 27.715 1.00 74.19 337 ASP A O 1
ATOM 2646 N N . GLN A 1 338 ? -17.922 -18.347 26.556 1.00 77.44 338 GLN A N 1
ATOM 2647 C CA . GLN A 1 338 ? -17.517 -18.918 25.263 1.00 77.44 338 GLN A CA 1
ATOM 2648 C C . GLN A 1 338 ? -16.069 -18.571 24.885 1.00 77.44 338 GLN A C 1
ATOM 2650 O O . GLN A 1 338 ? -15.341 -19.445 24.407 1.00 77.44 338 GLN A O 1
ATOM 2655 N N . LEU A 1 339 ? -15.636 -17.325 25.114 1.00 79.19 339 LEU A N 1
ATOM 2656 C CA . LEU A 1 339 ? -14.264 -16.907 24.829 1.00 79.19 339 LEU A CA 1
ATOM 2657 C C . LEU A 1 339 ? -13.254 -17.557 25.774 1.00 79.19 339 LEU A C 1
ATOM 2659 O O . LEU A 1 339 ? -12.172 -17.950 25.346 1.00 79.19 339 LEU A O 1
ATOM 2663 N N . LEU A 1 340 ? -13.572 -17.672 27.062 1.00 79.12 340 LEU A N 1
ATOM 2664 C CA . LEU A 1 340 ? -12.643 -18.223 28.046 1.00 79.12 340 LEU A CA 1
ATOM 2665 C C . LEU A 1 340 ? -12.358 -19.713 27.796 1.00 79.12 340 LEU A C 1
ATOM 2667 O O . LEU A 1 340 ? -11.218 -20.145 28.000 1.00 79.12 340 LEU A O 1
ATOM 2671 N N . HIS A 1 341 ? -13.343 -20.465 27.288 1.00 82.00 341 HIS A N 1
ATOM 2672 C CA . HIS A 1 341 ? -13.210 -21.900 26.998 1.00 82.00 341 HIS A CA 1
ATOM 2673 C C . HIS A 1 341 ? -12.642 -22.229 25.613 1.00 82.00 341 HIS A C 1
ATOM 2675 O O . HIS A 1 341 ? -12.201 -23.360 25.419 1.00 82.00 341 HIS A O 1
ATOM 2681 N N . VAL A 1 342 ? -12.634 -21.296 24.651 1.00 84.94 342 VAL A N 1
ATOM 2682 C CA . VAL A 1 342 ? -12.042 -21.562 23.326 1.00 84.94 342 VAL A CA 1
ATOM 2683 C C . VAL A 1 342 ? -10.514 -21.526 23.393 1.00 84.94 342 VAL A C 1
ATOM 2685 O O . VAL A 1 342 ? -9.919 -20.674 24.048 1.00 84.94 342 VAL A O 1
ATOM 2688 N N . SER A 1 343 ? -9.857 -22.460 22.720 1.00 83.75 343 SER A N 1
ATOM 2689 C CA . SER A 1 343 ? -8.404 -22.581 22.620 1.00 83.75 343 SER A CA 1
ATOM 2690 C C . SER A 1 343 ? -7.970 -22.664 21.159 1.00 83.75 343 SER A C 1
ATOM 2692 O O . SER A 1 343 ? -8.769 -22.986 20.285 1.00 83.75 343 SER A O 1
ATOM 2694 N N . GLU A 1 344 ? -6.687 -22.445 20.875 1.00 75.31 344 GLU A N 1
ATOM 2695 C CA . GLU A 1 344 ? -6.151 -22.623 19.516 1.00 75.31 344 GLU A CA 1
ATOM 2696 C C . GLU A 1 344 ? -6.321 -24.066 18.991 1.00 75.31 344 GLU A C 1
ATOM 2698 O O . GLU A 1 344 ? -6.382 -24.296 17.785 1.00 75.31 344 GLU A O 1
ATOM 2703 N N . GLN A 1 345 ? -6.462 -25.049 19.890 1.00 77.56 345 GLN A N 1
ATOM 2704 C CA . GLN A 1 345 ? -6.674 -26.461 19.547 1.00 77.56 345 GLN A CA 1
ATOM 2705 C C . GLN A 1 345 ? -8.089 -26.755 19.029 1.00 77.56 345 GLN A C 1
ATOM 2707 O O . GLN A 1 345 ? -8.321 -27.813 18.450 1.00 77.56 345 GLN A O 1
ATOM 2712 N N . ASP A 1 346 ? -9.033 -25.831 19.220 1.00 79.31 346 ASP A N 1
ATOM 2713 C CA . ASP A 1 346 ? -10.425 -25.972 18.788 1.00 79.31 346 ASP A CA 1
ATOM 2714 C C . ASP A 1 346 ? -10.632 -25.765 17.276 1.00 79.31 346 ASP A C 1
ATOM 2716 O O . ASP A 1 346 ? -11.748 -25.937 16.780 1.00 79.31 346 ASP A O 1
ATOM 2720 N N . GLY A 1 347 ? -9.566 -25.428 16.543 1.00 79.50 347 GLY A N 1
ATOM 2721 C CA . GLY A 1 347 ? -9.581 -25.211 15.099 1.00 79.50 347 GLY A CA 1
ATOM 2722 C C . GLY A 1 347 ? -9.978 -23.787 14.699 1.00 79.50 347 GLY A C 1
ATOM 2723 O O . GLY A 1 347 ? -10.776 -23.120 15.360 1.00 79.50 347 GLY A O 1
ATOM 2724 N N . GLU A 1 348 ? -9.425 -23.327 13.575 1.00 80.88 348 GLU A N 1
ATOM 2725 C CA . GLU A 1 348 ? -9.527 -21.940 13.097 1.00 80.88 348 GLU A CA 1
ATOM 2726 C C . GLU A 1 348 ? -10.978 -21.462 12.923 1.00 80.88 348 GLU A C 1
ATOM 2728 O O . GLU A 1 348 ? -11.309 -20.343 13.312 1.00 80.88 348 GLU A O 1
ATOM 2733 N N . GLU A 1 349 ? -11.878 -22.319 12.429 1.00 86.81 349 GLU A N 1
ATOM 2734 C CA . GLU A 1 349 ? -13.290 -21.965 12.226 1.00 86.81 349 GLU A CA 1
ATOM 2735 C C . GLU A 1 349 ? -14.026 -21.655 13.535 1.00 86.81 349 GLU A C 1
ATOM 2737 O O . GLU A 1 349 ? -14.802 -20.698 13.598 1.00 86.81 349 GLU A O 1
ATOM 2742 N N . LYS A 1 350 ? -13.779 -22.432 14.598 1.00 88.25 350 LYS A N 1
ATOM 2743 C CA . LYS A 1 350 ? -14.435 -22.222 15.895 1.00 88.25 350 LYS A CA 1
ATOM 2744 C C . LYS A 1 350 ? -13.918 -20.953 16.563 1.00 88.25 350 LYS A C 1
ATOM 2746 O O . LYS A 1 350 ? -14.716 -20.180 17.092 1.00 88.25 350 LYS A O 1
ATOM 2751 N N . VAL A 1 351 ? -12.610 -20.701 16.492 1.00 87.94 351 VAL A N 1
ATOM 2752 C CA . VAL A 1 351 ? -12.019 -19.460 17.011 1.00 87.94 351 VAL A CA 1
ATOM 2753 C C . VAL A 1 351 ? -12.555 -18.248 16.242 1.00 87.94 351 VAL A C 1
ATOM 2755 O O . VAL A 1 351 ? -13.008 -17.282 16.858 1.00 87.94 351 VAL A O 1
ATOM 2758 N N . LYS A 1 352 ? -12.597 -18.324 14.905 1.00 91.19 352 LYS A N 1
ATOM 2759 C CA . LYS A 1 352 ? -13.198 -17.300 14.042 1.00 91.19 352 LYS A CA 1
ATOM 2760 C C . LYS A 1 352 ? -14.644 -17.010 14.432 1.00 91.19 352 LYS A C 1
ATOM 2762 O O . LYS A 1 352 ? -14.997 -15.847 14.596 1.00 91.19 352 LYS A O 1
ATOM 2767 N N . PHE A 1 353 ? -15.467 -18.040 14.618 1.00 91.88 353 PHE A N 1
ATOM 2768 C CA . PHE A 1 353 ? -16.871 -17.879 14.999 1.00 91.88 353 PHE A CA 1
ATOM 2769 C C . PHE A 1 353 ? -17.036 -17.146 16.340 1.00 91.88 353 PHE A C 1
ATOM 2771 O O . PHE A 1 353 ? -17.866 -16.241 16.450 1.00 91.88 353 PHE A O 1
ATOM 2778 N N . VAL A 1 354 ? -16.234 -17.492 17.352 1.00 91.19 354 VAL A N 1
ATOM 2779 C CA . VAL A 1 354 ? -16.276 -16.829 18.668 1.00 91.19 354 VAL A CA 1
ATOM 2780 C C . VAL A 1 354 ? -15.843 -15.363 18.554 1.00 91.19 354 VAL A C 1
ATOM 2782 O O . VAL A 1 354 ? -16.565 -14.475 19.011 1.00 91.19 354 VAL A O 1
ATOM 2785 N N . MET A 1 355 ? -14.722 -15.088 17.876 1.00 92.88 355 MET A N 1
ATOM 2786 C CA . MET A 1 355 ? -14.235 -13.721 17.633 1.00 92.88 355 MET A CA 1
ATOM 2787 C C . MET A 1 355 ? -15.265 -12.880 16.872 1.00 92.88 355 MET A C 1
ATOM 2789 O O . MET A 1 355 ? -15.572 -11.751 17.264 1.00 92.88 355 MET A O 1
ATOM 2793 N N . GLN A 1 356 ? -15.856 -13.456 15.824 1.00 94.94 356 GLN A N 1
ATOM 2794 C CA . GLN A 1 356 ? -16.914 -12.836 15.040 1.00 94.94 356 GLN A CA 1
ATOM 2795 C C . GLN A 1 356 ? -18.136 -12.518 15.888 1.00 94.94 356 GLN A C 1
ATOM 2797 O O . GLN A 1 356 ? -18.663 -11.410 15.798 1.00 94.94 356 GLN A O 1
ATOM 2802 N N . THR A 1 357 ? -18.568 -13.447 16.737 1.00 92.94 357 THR A N 1
ATOM 2803 C CA . THR A 1 357 ? -19.734 -13.264 17.604 1.00 92.94 357 THR A CA 1
ATOM 2804 C C . THR A 1 357 ? -19.526 -12.092 18.559 1.00 92.94 357 THR A C 1
ATOM 2806 O O . THR A 1 357 ? -20.359 -11.188 18.602 1.00 92.94 357 THR A O 1
ATOM 2809 N N . ILE A 1 358 ? -18.398 -12.043 19.269 1.00 92.81 358 ILE A N 1
ATOM 2810 C CA . ILE A 1 358 ? -18.109 -10.976 20.244 1.00 92.81 358 ILE A CA 1
ATOM 2811 C C . ILE A 1 358 ? -17.985 -9.623 19.547 1.00 92.81 358 ILE A C 1
ATOM 2813 O O . ILE A 1 358 ? -18.586 -8.636 19.976 1.00 92.81 358 ILE A O 1
ATOM 2817 N N . PHE A 1 359 ? -17.249 -9.575 18.435 1.00 95.56 359 PHE A N 1
ATOM 2818 C CA . PHE A 1 359 ? -17.086 -8.342 17.675 1.00 95.56 359 PHE A CA 1
ATOM 2819 C C . PHE A 1 359 ? -18.417 -7.859 17.082 1.00 95.56 359 PHE A C 1
ATOM 2821 O O . PHE A 1 359 ? -18.685 -6.661 17.071 1.00 95.56 359 PHE A O 1
ATOM 2828 N N . THR A 1 360 ? -19.294 -8.770 16.652 1.00 95.50 360 THR A N 1
ATOM 2829 C CA . THR A 1 360 ? -20.637 -8.422 16.159 1.00 95.50 360 THR A CA 1
ATOM 2830 C C . THR A 1 360 ? -21.499 -7.809 17.259 1.00 95.50 360 THR A C 1
ATOM 2832 O O . THR A 1 360 ? -22.164 -6.802 17.010 1.00 95.50 360 THR A O 1
ATOM 2835 N N . HIS A 1 361 ? -21.463 -8.352 18.481 1.00 94.19 361 HIS A N 1
ATOM 2836 C CA . HIS A 1 361 ? -22.173 -7.770 19.626 1.00 94.19 361 HIS A CA 1
ATOM 2837 C C . HIS A 1 361 ? -21.646 -6.373 19.962 1.00 94.19 361 HIS A C 1
ATOM 2839 O O . HIS A 1 361 ? -22.439 -5.444 20.118 1.00 94.19 361 HIS A O 1
ATOM 2845 N N . LEU A 1 362 ? -20.319 -6.195 19.973 1.00 95.44 362 LEU A N 1
ATOM 2846 C CA . LEU A 1 362 ? -19.689 -4.888 20.157 1.00 95.44 362 LEU A CA 1
ATOM 2847 C C . LEU A 1 362 ? -20.170 -3.879 19.099 1.00 95.44 362 LEU A C 1
ATOM 2849 O O . LEU A 1 362 ? -20.637 -2.795 19.444 1.00 95.44 362 LEU A O 1
ATOM 2853 N N . MET A 1 363 ? -20.098 -4.240 17.814 1.00 96.31 363 MET A N 1
ATOM 2854 C CA . MET A 1 363 ? -20.472 -3.355 16.701 1.00 96.31 363 MET A CA 1
ATOM 2855 C C . MET A 1 363 ? -21.973 -3.050 16.638 1.00 96.31 363 MET A C 1
ATOM 2857 O O . MET A 1 363 ? -22.367 -2.008 16.108 1.00 96.31 363 MET A O 1
ATOM 2861 N N . SER A 1 364 ? -22.808 -3.941 17.178 1.00 95.06 364 SER A N 1
ATOM 2862 C CA . SER A 1 364 ? -24.269 -3.801 17.203 1.00 95.06 364 SER A CA 1
ATOM 2863 C C . SER A 1 364 ? -24.785 -3.023 18.419 1.00 95.06 364 SER A C 1
ATOM 2865 O O . SER A 1 364 ? -25.975 -2.709 18.484 1.00 95.06 364 SER A O 1
ATOM 2867 N N . ALA A 1 365 ? -23.918 -2.694 19.383 1.00 94.94 365 ALA A N 1
ATOM 2868 C CA . ALA A 1 365 ? -24.302 -1.947 20.572 1.00 94.94 365 ALA A CA 1
ATOM 2869 C C . ALA A 1 365 ? -24.827 -0.540 20.224 1.00 94.94 365 ALA A C 1
ATOM 2871 O O . ALA A 1 365 ? -24.276 0.175 19.380 1.00 94.94 365 ALA A O 1
ATOM 2872 N N . CYS A 1 366 ? -25.896 -0.109 20.903 1.00 94.25 366 CYS A N 1
ATOM 2873 C CA . CYS A 1 366 ? -26.461 1.220 20.680 1.00 94.25 366 CYS A CA 1
ATOM 2874 C C . CYS A 1 366 ? -25.537 2.327 21.206 1.00 94.25 366 CYS A C 1
ATOM 2876 O O . CYS A 1 366 ? -24.815 2.164 22.194 1.00 94.25 366 CYS A O 1
ATOM 2878 N N . LYS A 1 367 ? -25.593 3.492 20.555 1.00 94.31 367 LYS A N 1
ATOM 2879 C CA . LYS A 1 367 ? -24.692 4.623 20.810 1.00 94.31 367 LYS A CA 1
ATOM 2880 C C . LYS A 1 367 ? -24.704 5.083 22.273 1.00 94.31 367 LYS A C 1
ATOM 2882 O O . LYS A 1 367 ? -23.658 5.441 22.806 1.00 94.31 367 LYS A O 1
ATOM 2887 N N . GLU A 1 368 ? -25.861 5.057 22.930 1.00 96.31 368 GLU A N 1
ATOM 2888 C CA . GLU A 1 368 ? -26.020 5.465 24.328 1.00 96.31 368 GLU A CA 1
ATOM 2889 C C . GLU A 1 368 ? -25.259 4.534 25.280 1.00 96.31 368 GLU A C 1
ATOM 2891 O O . GLU A 1 368 ? -24.551 5.001 26.175 1.00 96.31 368 GLU A O 1
ATOM 2896 N N . SER A 1 369 ? -25.368 3.220 25.068 1.00 96.38 369 SER A N 1
ATOM 2897 C CA . SER A 1 369 ? -24.656 2.215 25.863 1.00 96.38 369 SER A CA 1
ATOM 2898 C C . SER A 1 369 ? -23.149 2.302 25.645 1.00 96.38 369 SER A C 1
ATOM 2900 O O . SER A 1 369 ? -22.397 2.300 26.618 1.00 96.38 369 SER A O 1
ATOM 2902 N N . VAL A 1 370 ? -22.713 2.474 24.392 1.00 97.25 370 VAL A N 1
ATOM 2903 C CA . VAL A 1 370 ? -21.298 2.672 24.043 1.00 97.25 370 VAL A CA 1
ATOM 2904 C C . VAL A 1 370 ? -20.734 3.901 24.748 1.00 97.25 370 VAL A C 1
ATOM 2906 O O . VAL A 1 370 ? -19.753 3.791 25.477 1.00 97.25 370 VAL A O 1
ATOM 2909 N N . SER A 1 371 ? -21.388 5.058 24.614 1.00 97.44 371 SER A N 1
ATOM 2910 C CA . SER A 1 371 ? -20.931 6.306 25.234 1.00 97.44 371 SER A CA 1
ATOM 2911 C C . SER A 1 371 ? -20.850 6.193 26.762 1.00 97.44 371 SER A C 1
ATOM 2913 O O . SER A 1 371 ? -19.879 6.647 27.372 1.00 97.44 371 SER A O 1
ATOM 2915 N N . LYS A 1 372 ? -21.818 5.511 27.391 1.00 98.00 372 LYS A N 1
ATOM 2916 C CA . LYS A 1 372 ? -21.791 5.222 28.830 1.00 98.00 372 LYS A CA 1
ATOM 2917 C C . LYS A 1 372 ? -20.590 4.350 29.215 1.00 98.00 372 LYS A C 1
ATOM 2919 O O . LYS A 1 372 ? -19.934 4.650 30.212 1.00 98.00 372 LYS A O 1
ATOM 2924 N N . MET A 1 373 ? -20.307 3.283 28.464 1.00 98.00 373 MET A N 1
ATOM 2925 C CA . MET A 1 373 ? -19.185 2.376 28.746 1.00 98.00 373 MET A CA 1
ATOM 2926 C C . MET A 1 373 ? -17.838 3.055 28.538 1.00 98.00 373 MET A C 1
ATOM 2928 O O . MET A 1 373 ? -16.968 2.963 29.398 1.00 98.00 373 MET A O 1
ATOM 2932 N N . VAL A 1 374 ? -17.693 3.820 27.461 1.00 98.12 374 VAL A N 1
ATOM 2933 C CA . VAL A 1 374 ? -16.481 4.592 27.189 1.00 98.12 374 VAL A CA 1
ATOM 2934 C C . VAL A 1 374 ? -16.236 5.648 28.276 1.00 98.12 374 VAL A C 1
ATOM 2936 O O . VAL A 1 374 ? -15.112 5.794 28.754 1.00 98.12 374 VAL A O 1
ATOM 2939 N N . SER A 1 375 ? -17.284 6.325 28.759 1.00 98.06 375 SER A N 1
ATOM 2940 C CA . SER A 1 375 ? -17.158 7.272 29.874 1.00 98.06 375 SER A CA 1
ATOM 2941 C C . SER A 1 375 ? -16.721 6.592 31.178 1.00 98.06 375 SER A C 1
ATOM 2943 O O . SER A 1 375 ? -15.841 7.121 31.861 1.00 98.06 375 SER A O 1
ATOM 2945 N N . LYS A 1 376 ? -17.281 5.418 31.512 1.00 98.19 376 LYS A N 1
ATOM 2946 C CA . LYS A 1 376 ? -16.842 4.615 32.669 1.00 98.19 376 LYS A CA 1
ATOM 2947 C C . LYS A 1 376 ? -15.374 4.205 32.541 1.00 98.19 376 LYS A C 1
ATOM 2949 O O . LYS A 1 376 ? -14.604 4.415 33.477 1.00 98.19 376 LYS A O 1
ATOM 2954 N N . LEU A 1 377 ? -14.994 3.694 31.370 1.00 98.12 377 LEU A N 1
ATOM 2955 C CA . LEU A 1 377 ? -13.632 3.279 31.053 1.00 98.12 377 LEU A CA 1
ATOM 2956 C C . LEU A 1 377 ? -12.650 4.438 31.233 1.00 98.12 377 LEU A C 1
ATOM 2958 O O . LEU A 1 377 ? -11.650 4.295 31.931 1.00 98.12 377 LEU A O 1
ATOM 2962 N N . LYS A 1 378 ? -12.966 5.611 30.673 1.00 98.00 378 LYS A N 1
ATOM 2963 C CA . LYS A 1 378 ? -12.167 6.831 30.835 1.00 98.00 378 LYS A CA 1
ATOM 2964 C C . LYS A 1 378 ? -11.961 7.176 32.309 1.00 98.00 378 LYS A C 1
ATOM 2966 O O . LYS A 1 378 ? -10.830 7.415 32.721 1.00 98.00 378 LYS A O 1
ATOM 2971 N N . SER A 1 379 ? -13.027 7.184 33.112 1.00 97.81 379 SER A N 1
ATOM 2972 C CA . SER A 1 379 ? -12.923 7.455 34.551 1.00 97.81 379 SER A CA 1
ATOM 2973 C C . SER A 1 379 ? -12.043 6.432 35.274 1.00 97.81 379 SER A C 1
ATOM 2975 O O . SER A 1 379 ? -11.195 6.829 36.072 1.00 97.81 379 SER A O 1
ATOM 2977 N N . ARG A 1 380 ? -12.195 5.136 34.968 1.00 97.88 380 ARG A N 1
ATOM 2978 C CA . ARG A 1 380 ? -11.380 4.065 35.557 1.00 97.88 380 ARG A CA 1
ATOM 2979 C C . ARG A 1 380 ? -9.903 4.201 35.189 1.00 97.88 380 ARG A C 1
ATOM 2981 O O . ARG A 1 380 ? -9.056 4.078 36.067 1.00 97.88 380 ARG A O 1
ATOM 2988 N N . LEU A 1 381 ? -9.591 4.473 33.921 1.00 97.31 381 LEU A N 1
ATOM 2989 C CA . LEU A 1 381 ? -8.211 4.616 33.449 1.00 97.31 381 LEU A CA 1
ATOM 2990 C C . LEU A 1 381 ? -7.528 5.872 34.005 1.00 97.31 381 LEU A C 1
ATOM 2992 O O . LEU A 1 381 ? -6.362 5.796 34.379 1.00 97.31 381 LEU A O 1
ATOM 2996 N N . ILE A 1 382 ? -8.242 6.997 34.130 1.00 96.31 382 ILE A N 1
ATOM 2997 C CA . ILE A 1 382 ? -7.708 8.216 34.768 1.00 96.31 382 ILE A CA 1
ATOM 2998 C C . ILE A 1 382 ? -7.361 7.962 36.240 1.00 96.31 382 ILE A C 1
ATOM 3000 O O . ILE A 1 382 ? -6.345 8.459 36.722 1.00 96.31 382 ILE A O 1
ATOM 3004 N N . GLU A 1 383 ? -8.181 7.195 36.965 1.00 96.56 383 GLU A N 1
ATOM 3005 C CA . GLU A 1 383 ? -7.863 6.833 38.349 1.00 96.56 383 GLU A CA 1
ATOM 3006 C C . GLU A 1 383 ? -6.685 5.854 38.409 1.00 96.56 383 GLU A C 1
ATOM 3008 O O . GLU A 1 383 ? -5.724 6.094 39.136 1.00 96.56 383 GLU A O 1
ATOM 3013 N N . ALA A 1 384 ? -6.697 4.814 37.570 1.00 94.81 384 ALA A N 1
ATOM 3014 C CA . ALA A 1 384 ? -5.618 3.833 37.496 1.00 94.81 384 ALA A CA 1
ATOM 3015 C C . ALA A 1 384 ? -4.261 4.468 37.144 1.00 94.81 384 ALA A C 1
ATOM 3017 O O . ALA A 1 384 ? -3.239 4.029 37.664 1.00 94.81 384 ALA A O 1
ATOM 3018 N N . GLN A 1 385 ? -4.240 5.525 36.323 1.00 95.00 385 GLN A N 1
ATOM 3019 C CA . GLN A 1 385 ? -3.024 6.266 35.964 1.00 95.00 385 GLN A CA 1
ATOM 3020 C C . GLN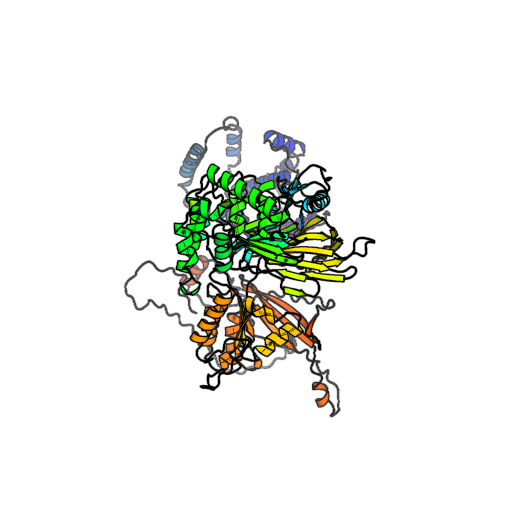 A 1 385 ? -2.320 6.898 37.177 1.00 95.00 385 GLN A C 1
ATOM 3022 O O . GLN A 1 385 ? -1.115 7.139 37.135 1.00 95.00 385 GLN A O 1
ATOM 3027 N N . LYS A 1 386 ? -3.051 7.171 38.267 1.00 95.38 386 LYS A N 1
ATOM 3028 C CA . LYS A 1 386 ? -2.469 7.696 39.513 1.00 95.38 386 LYS A CA 1
ATOM 3029 C C . LYS A 1 386 ? -1.740 6.619 40.316 1.00 95.38 386 LYS A C 1
ATOM 3031 O O . LYS A 1 386 ? -0.869 6.950 41.115 1.00 95.38 386 LYS A O 1
ATOM 3036 N N . GLU A 1 387 ? -2.108 5.355 40.121 1.00 94.75 387 GLU A N 1
ATOM 3037 C CA . GLU A 1 387 ? -1.610 4.215 40.896 1.00 94.75 387 GLU A CA 1
ATOM 3038 C C . GLU A 1 387 ? -0.592 3.369 40.119 1.00 94.75 387 GLU A C 1
ATOM 3040 O O . GLU A 1 387 ? 0.304 2.773 40.718 1.00 94.75 387 GLU A O 1
ATOM 3045 N N . ARG A 1 388 ? -0.704 3.319 38.785 1.00 95.56 388 ARG A N 1
ATOM 3046 C CA . ARG A 1 388 ? 0.190 2.562 37.902 1.00 95.56 388 ARG A CA 1
ATOM 3047 C C . ARG A 1 388 ? 0.399 3.246 36.555 1.00 95.56 388 ARG A C 1
ATOM 3049 O O . ARG A 1 388 ? -0.413 4.048 36.102 1.00 95.56 388 ARG A O 1
ATOM 3056 N N . GLN A 1 389 ? 1.452 2.829 35.858 1.00 94.62 389 GLN A N 1
ATOM 3057 C CA . GLN A 1 389 ? 1.623 3.162 34.449 1.00 94.62 389 GLN A CA 1
ATOM 3058 C C . GLN A 1 389 ? 0.523 2.477 33.616 1.00 94.62 389 GLN A C 1
ATOM 3060 O O . GLN A 1 389 ? 0.255 1.280 33.772 1.00 94.62 389 GLN A O 1
ATOM 3065 N N . LEU A 1 390 ? -0.122 3.246 32.739 1.00 96.00 390 LEU A N 1
ATOM 3066 C CA . LEU A 1 390 ? -1.059 2.712 31.752 1.00 96.00 390 LEU A CA 1
ATOM 3067 C C . LEU A 1 390 ? -0.298 2.007 30.626 1.00 96.00 390 LEU A C 1
ATOM 3069 O O . LEU A 1 390 ? 0.759 2.480 30.207 1.00 96.00 390 LEU A O 1
ATOM 3073 N N . SER A 1 391 ? -0.853 0.910 30.119 1.00 95.19 391 SER A N 1
ATOM 3074 C CA . SER A 1 391 ? -0.340 0.248 28.915 1.00 95.19 391 SER A CA 1
ATOM 3075 C C . SER A 1 391 ? -0.477 1.147 27.681 1.00 95.19 391 SER A C 1
ATOM 3077 O O . SER A 1 391 ? -1.301 2.065 27.658 1.00 95.19 391 SER A O 1
ATOM 3079 N N . ASP A 1 392 ? 0.288 0.859 26.628 1.00 95.62 392 ASP A N 1
ATOM 3080 C CA . ASP A 1 392 ? 0.236 1.607 25.365 1.00 95.62 392 ASP A CA 1
ATOM 3081 C C . ASP A 1 392 ? -1.180 1.655 24.768 1.00 95.62 392 ASP A C 1
ATOM 3083 O O . ASP A 1 392 ? -1.610 2.700 24.281 1.00 95.62 392 ASP A O 1
ATOM 3087 N N . LYS A 1 393 ? -1.944 0.559 24.872 1.00 95.62 393 LYS A N 1
ATOM 3088 C CA . LYS A 1 393 ? -3.345 0.511 24.427 1.00 95.62 393 LYS A CA 1
ATOM 3089 C C . LYS A 1 393 ? -4.273 1.361 25.286 1.00 95.62 393 LYS A C 1
ATOM 3091 O O . LYS A 1 393 ? -5.126 2.053 24.748 1.00 95.62 393 LYS A O 1
ATOM 3096 N N . GLU A 1 394 ? -4.109 1.360 26.606 1.00 96.88 394 GLU A N 1
ATOM 3097 C CA . GLU A 1 394 ? -4.916 2.215 27.489 1.00 96.88 394 GLU A CA 1
ATOM 3098 C C . GLU A 1 394 ? -4.644 3.705 27.243 1.00 96.88 394 GLU A C 1
ATOM 3100 O O . GLU A 1 394 ? -5.576 4.509 27.231 1.00 96.88 394 GLU A O 1
ATOM 3105 N N . GLN A 1 395 ? -3.382 4.072 26.998 1.00 97.62 395 GLN A N 1
ATOM 3106 C CA . GLN A 1 395 ? -3.010 5.436 26.613 1.00 97.62 395 GLN A CA 1
ATOM 3107 C C . GLN A 1 395 ? -3.611 5.815 25.253 1.00 97.62 395 GLN A C 1
ATOM 3109 O O . GLN A 1 395 ? -4.199 6.891 25.122 1.00 97.62 395 GLN A O 1
ATOM 3114 N N . LEU A 1 396 ? -3.530 4.914 24.265 1.00 98.19 396 LEU A N 1
ATOM 3115 C CA . LEU A 1 396 ? -4.154 5.097 22.956 1.00 98.19 396 LEU A CA 1
ATOM 3116 C C . LEU A 1 396 ? -5.662 5.329 23.086 1.00 98.19 396 LEU A C 1
ATOM 3118 O O . LEU A 1 396 ? -6.185 6.277 22.516 1.00 98.19 396 LEU A O 1
ATOM 3122 N N . VAL A 1 397 ? -6.358 4.500 23.856 1.00 97.81 397 VAL A N 1
ATOM 3123 C CA . VAL A 1 397 ? -7.810 4.578 24.060 1.00 97.81 397 VAL A CA 1
ATOM 3124 C C . VAL A 1 397 ? -8.224 5.917 24.676 1.00 97.81 397 VAL A C 1
ATOM 3126 O O . VAL A 1 397 ? -9.201 6.515 24.231 1.00 97.81 397 VAL A O 1
ATOM 3129 N N . LEU A 1 398 ? -7.465 6.446 25.645 1.00 98.19 398 LEU A N 1
ATOM 3130 C CA . LEU A 1 398 ? -7.711 7.784 26.202 1.00 98.19 398 LEU A CA 1
ATOM 3131 C C . LEU A 1 398 ? -7.504 8.906 25.170 1.00 98.19 398 LEU A C 1
ATOM 3133 O O . LEU A 1 398 ? -8.257 9.888 25.172 1.00 98.19 398 LEU A O 1
ATOM 3137 N N . ARG A 1 399 ? -6.512 8.767 24.279 1.00 98.06 399 ARG A N 1
ATOM 3138 C CA . ARG A 1 399 ? -6.299 9.701 23.161 1.00 98.06 399 ARG A CA 1
ATOM 3139 C C . ARG A 1 399 ? -7.448 9.619 22.152 1.00 98.06 399 ARG A C 1
ATOM 3141 O O . ARG A 1 399 ? -8.045 10.646 21.842 1.00 98.06 399 ARG A O 1
ATOM 3148 N N . LEU A 1 400 ? -7.831 8.414 21.730 1.00 98.25 400 LEU A N 1
ATOM 3149 C CA . LEU A 1 400 ? -8.953 8.188 20.814 1.00 98.25 400 LEU A CA 1
ATOM 3150 C C . LEU A 1 400 ? -10.273 8.723 21.374 1.00 98.25 400 LEU A C 1
ATOM 3152 O O . LEU A 1 400 ? -11.036 9.324 20.632 1.00 98.25 400 LEU A O 1
ATOM 3156 N N . GLU A 1 401 ? -10.525 8.586 22.675 1.00 97.81 401 GLU A N 1
ATOM 3157 C CA . GLU A 1 401 ? -11.707 9.168 23.327 1.00 97.81 401 GLU A CA 1
ATOM 3158 C C . GLU A 1 401 ? -11.688 10.704 23.347 1.00 97.81 401 GLU A C 1
ATOM 3160 O O . GLU A 1 401 ? -12.731 11.354 23.390 1.00 97.81 401 GLU A O 1
ATOM 3165 N N . THR A 1 402 ? -10.504 11.316 23.319 1.00 97.38 402 THR A N 1
ATOM 3166 C CA . THR A 1 402 ? -10.378 12.774 23.193 1.00 97.38 402 THR A CA 1
ATOM 3167 C C . THR A 1 402 ? -10.703 13.228 21.767 1.00 97.38 402 THR A C 1
ATOM 3169 O O . THR A 1 402 ? -11.362 14.250 21.582 1.00 97.38 402 THR A O 1
ATOM 3172 N N . GLU A 1 403 ? -10.288 12.456 20.762 1.00 96.31 403 GLU A N 1
ATOM 3173 C CA . GLU A 1 403 ? -10.515 12.740 19.339 1.00 96.31 403 GLU A CA 1
ATOM 3174 C C . GLU A 1 403 ? -11.928 12.372 18.852 1.00 96.31 403 GLU A C 1
ATOM 3176 O O . GLU A 1 403 ? -12.481 13.046 17.973 1.00 96.31 403 GLU A O 1
ATOM 3181 N N . TYR A 1 404 ? -12.506 11.315 19.430 1.00 97.06 404 TYR A N 1
ATOM 3182 C CA . TYR A 1 404 ? -13.794 10.711 19.085 1.00 97.06 404 TYR A CA 1
ATOM 3183 C C . TYR A 1 404 ? -14.612 10.353 20.344 1.00 97.06 404 TYR A C 1
ATOM 3185 O O . TYR A 1 404 ? -14.793 9.170 20.647 1.00 97.06 404 TYR A O 1
ATOM 3193 N N . PRO A 1 405 ? -15.152 11.353 21.070 1.00 97.44 405 PRO A N 1
ATOM 3194 C CA . PRO A 1 405 ? -15.843 11.121 22.337 1.00 97.44 405 PRO A CA 1
ATOM 3195 C C . PRO A 1 405 ? -17.043 10.172 22.224 1.00 97.44 405 PRO A C 1
ATOM 3197 O O . PRO A 1 405 ? -17.994 10.429 21.478 1.00 97.44 405 PRO A O 1
ATOM 3200 N N . GLY A 1 406 ? -17.028 9.100 23.015 1.00 96.81 406 GLY A N 1
ATOM 3201 C CA . GLY A 1 406 ? -18.087 8.099 23.090 1.00 96.81 406 GLY A CA 1
ATOM 3202 C C . GLY A 1 406 ? -18.243 7.234 21.837 1.00 96.81 406 GLY A C 1
ATOM 3203 O O . GLY A 1 406 ? -19.321 6.668 21.637 1.00 96.81 406 GLY A O 1
ATOM 3204 N N . ASP A 1 407 ? -17.223 7.147 20.978 1.00 97.94 407 ASP A N 1
ATOM 3205 C CA . ASP A 1 407 ? -17.267 6.329 19.765 1.00 97.94 407 ASP A CA 1
ATOM 3206 C C . ASP A 1 407 ? -16.921 4.851 20.030 1.00 97.94 407 ASP A C 1
ATOM 3208 O O . ASP A 1 407 ? -16.089 4.518 20.872 1.00 97.94 407 ASP A O 1
ATOM 3212 N N . ILE A 1 408 ? -17.536 3.936 19.273 1.00 97.62 408 ILE A N 1
ATOM 3213 C CA . ILE A 1 408 ? -17.296 2.487 19.398 1.00 97.62 408 ILE A CA 1
ATOM 3214 C C . ILE A 1 408 ? -15.857 2.091 19.047 1.00 97.62 408 ILE A C 1
ATOM 3216 O O . ILE A 1 408 ? -15.331 1.108 19.571 1.00 97.62 408 ILE A O 1
ATOM 3220 N N . GLY A 1 409 ? -15.192 2.875 18.197 1.00 97.56 409 GLY A N 1
ATOM 3221 C CA . GLY A 1 409 ? -13.800 2.688 17.811 1.00 97.56 409 GLY A CA 1
ATOM 3222 C C . GLY A 1 409 ? -12.836 2.767 18.994 1.00 97.56 409 GLY A C 1
ATOM 3223 O O . GLY A 1 409 ? -11.821 2.076 18.991 1.00 97.56 409 GLY A O 1
ATOM 3224 N N . VAL A 1 410 ? -13.199 3.512 20.045 1.00 98.19 410 VAL A N 1
ATOM 3225 C CA . VAL A 1 410 ? -12.437 3.594 21.300 1.00 98.19 410 VAL A CA 1
ATOM 3226 C C . VAL A 1 410 ? -12.351 2.223 21.976 1.00 98.19 410 VAL A C 1
ATOM 3228 O O . VAL A 1 410 ? -11.277 1.811 22.397 1.00 98.19 410 VAL A O 1
ATOM 3231 N N . LEU A 1 411 ? -13.458 1.475 22.035 1.00 97.81 411 LEU A N 1
ATOM 3232 C CA . LEU A 1 411 ? -13.463 0.108 22.576 1.00 97.81 411 LEU A CA 1
ATOM 3233 C C . LEU A 1 411 ? -12.873 -0.899 21.583 1.00 97.81 411 LEU A C 1
ATOM 3235 O O . LEU A 1 411 ? -12.181 -1.837 21.974 1.00 97.81 411 LEU A O 1
ATOM 3239 N N . SER A 1 412 ? -13.111 -0.680 20.290 1.00 97.38 412 SER A N 1
ATOM 3240 C CA . SER A 1 412 ? -12.623 -1.549 19.213 1.00 97.38 412 SER A CA 1
ATOM 3241 C C . SER A 1 412 ? -11.097 -1.604 19.151 1.00 97.38 412 SER A C 1
ATOM 3243 O O . SER A 1 412 ? -10.546 -2.633 18.776 1.00 97.38 412 SER A O 1
ATOM 3245 N N . ALA A 1 413 ? -10.402 -0.544 19.575 1.00 97.88 413 ALA A N 1
ATOM 3246 C CA . ALA A 1 413 ? -8.942 -0.509 19.635 1.00 97.88 413 ALA A CA 1
ATOM 3247 C C . ALA A 1 413 ? -8.334 -1.622 20.513 1.00 97.88 413 ALA A C 1
ATOM 3249 O O . ALA A 1 413 ? -7.217 -2.057 20.248 1.00 97.88 413 ALA A O 1
ATOM 3250 N N . PHE A 1 414 ? -9.059 -2.140 21.516 1.00 97.44 414 PHE A N 1
ATOM 3251 C CA . PHE A 1 414 ? -8.581 -3.285 22.301 1.00 97.44 414 PHE A CA 1
ATOM 3252 C C . PHE A 1 414 ? -8.568 -4.598 21.510 1.00 97.44 414 PHE A C 1
ATOM 3254 O O . PHE A 1 414 ? -7.733 -5.457 21.786 1.00 97.44 414 PHE A O 1
ATOM 3261 N N . PHE A 1 415 ? -9.454 -4.736 20.520 1.00 97.31 415 PHE A N 1
ATOM 3262 C CA . PHE A 1 415 ? -9.562 -5.923 19.670 1.00 97.31 415 PHE A CA 1
ATOM 3263 C C . PHE A 1 415 ? -8.506 -5.957 18.561 1.00 97.31 415 PHE A C 1
ATOM 3265 O O . PHE A 1 415 ? -8.327 -7.002 17.938 1.00 97.31 415 PHE A O 1
ATOM 3272 N N . LEU A 1 416 ? -7.816 -4.840 18.307 1.00 98.31 416 LEU A N 1
ATOM 3273 C CA . LEU A 1 416 ? -6.875 -4.692 17.198 1.00 98.31 416 LEU A CA 1
ATOM 3274 C C . LEU A 1 416 ? -5.427 -4.587 17.685 1.00 98.31 416 LEU A C 1
ATOM 3276 O O . LEU A 1 416 ? -5.162 -4.109 18.795 1.00 98.31 416 LEU A O 1
ATOM 3280 N N . ASN A 1 417 ? -4.469 -5.035 16.872 1.00 98.19 417 ASN A N 1
ATOM 3281 C CA . ASN A 1 417 ? -3.057 -4.842 17.204 1.00 98.19 417 ASN A CA 1
ATOM 3282 C C . ASN A 1 417 ? -2.714 -3.357 17.111 1.00 98.19 417 ASN A C 1
ATOM 3284 O O . ASN A 1 417 ? -3.004 -2.727 16.096 1.00 98.19 417 ASN A O 1
ATOM 3288 N N . TYR A 1 418 ? -2.073 -2.813 18.148 1.00 98.31 418 TYR A N 1
ATOM 3289 C CA . TYR A 1 418 ? -1.511 -1.467 18.106 1.00 98.31 418 TYR A CA 1
ATOM 3290 C C . TYR A 1 418 ? -0.057 -1.544 17.641 1.00 98.31 418 TYR A C 1
ATOM 3292 O O . TYR A 1 418 ? 0.815 -2.037 18.356 1.00 98.31 418 TYR A O 1
ATOM 3300 N N . VAL A 1 419 ? 0.173 -1.111 16.407 1.00 97.81 419 VAL A N 1
ATOM 3301 C CA . VAL A 1 419 ? 1.429 -1.238 15.672 1.00 97.81 419 VAL A CA 1
ATOM 3302 C C . VAL A 1 419 ? 2.132 0.113 15.634 1.00 97.81 419 VAL A C 1
ATOM 3304 O O . VAL A 1 419 ? 1.509 1.134 15.347 1.00 97.81 419 VAL A O 1
ATOM 3307 N N . LYS A 1 420 ? 3.438 0.109 15.903 1.00 97.88 420 LYS A N 1
ATOM 3308 C CA . LYS A 1 420 ? 4.320 1.272 15.768 1.00 97.88 420 LYS A CA 1
ATOM 3309 C C . LYS A 1 420 ? 5.425 0.911 14.786 1.00 97.88 420 LYS A C 1
ATOM 3311 O O . LYS A 1 420 ? 6.207 0.007 15.063 1.00 97.88 420 LYS A O 1
ATOM 3316 N N . LEU A 1 421 ? 5.448 1.582 13.644 1.00 98.25 421 LEU A N 1
ATOM 3317 C CA . LEU A 1 421 ? 6.456 1.412 12.605 1.00 98.25 421 LEU A CA 1
ATOM 3318 C C . LEU A 1 421 ? 7.554 2.454 12.790 1.00 98.25 421 LEU A C 1
ATOM 3320 O O . LEU A 1 421 ? 7.273 3.647 12.915 1.00 98.25 421 LEU A O 1
ATOM 3324 N N . ASN A 1 422 ? 8.803 2.013 12.755 1.00 98.12 422 ASN A N 1
ATOM 3325 C CA . ASN A 1 422 ? 9.957 2.891 12.657 1.00 98.12 422 ASN A CA 1
ATOM 3326 C C . ASN A 1 422 ? 10.119 3.403 11.214 1.00 98.12 422 ASN A C 1
ATOM 3328 O O . ASN A 1 422 ? 9.717 2.719 10.271 1.00 98.12 422 ASN A O 1
ATOM 3332 N N . PRO A 1 423 ? 10.773 4.559 10.996 1.00 97.62 423 PRO A N 1
ATOM 3333 C CA . PRO A 1 423 ? 11.059 5.055 9.652 1.00 97.62 423 PRO A CA 1
ATOM 3334 C C . PRO A 1 423 ? 11.757 4.013 8.765 1.00 97.62 423 PRO A C 1
ATOM 3336 O O . PRO A 1 423 ? 12.886 3.597 9.037 1.00 97.62 423 PRO A O 1
ATOM 3339 N N . GLY A 1 424 ? 11.121 3.641 7.653 1.00 96.00 424 GLY A N 1
ATOM 3340 C CA . GLY A 1 424 ? 11.596 2.576 6.767 1.00 96.00 424 GLY A CA 1
ATOM 3341 C C . GLY A 1 424 ? 10.976 1.201 6.984 1.00 96.00 424 GLY A C 1
ATOM 3342 O O . GLY A 1 424 ? 11.261 0.302 6.201 1.00 96.00 424 GLY A O 1
ATOM 3343 N N . GLU A 1 425 ? 10.137 1.024 7.992 1.00 97.31 425 GLU A N 1
ATOM 3344 C CA . GLU A 1 425 ? 9.294 -0.159 8.115 1.00 97.31 425 GLU A CA 1
ATOM 3345 C C . GLU A 1 425 ? 7.981 0.073 7.368 1.00 97.31 425 GLU A C 1
ATOM 3347 O O . GLU A 1 425 ? 7.453 1.190 7.343 1.00 97.31 425 GLU A O 1
ATOM 3352 N N . ALA A 1 426 ? 7.457 -0.979 6.741 1.00 96.94 426 ALA A N 1
ATOM 3353 C CA . ALA A 1 426 ? 6.171 -0.931 6.065 1.00 96.94 426 ALA A CA 1
ATOM 3354 C C . ALA A 1 426 ? 5.190 -1.965 6.609 1.00 96.94 426 ALA A C 1
ATOM 3356 O O . ALA A 1 426 ? 5.569 -3.038 7.073 1.00 96.94 426 ALA A O 1
ATOM 3357 N N . LEU A 1 427 ? 3.910 -1.645 6.490 1.00 95.75 427 LEU A N 1
ATOM 3358 C CA . LEU A 1 427 ? 2.789 -2.507 6.821 1.00 95.75 427 LEU A CA 1
ATOM 3359 C C . LEU A 1 427 ? 1.881 -2.582 5.599 1.00 95.75 427 LEU A C 1
ATOM 3361 O O . LEU A 1 427 ? 1.445 -1.545 5.102 1.00 95.75 427 LEU A O 1
ATOM 3365 N N . TYR A 1 428 ? 1.595 -3.789 5.115 1.00 93.12 428 TYR A N 1
ATOM 3366 C CA . TYR A 1 428 ? 0.567 -3.980 4.094 1.00 93.12 428 TYR A CA 1
ATOM 3367 C C . TYR A 1 428 ? -0.770 -4.330 4.747 1.00 93.12 428 TYR A C 1
ATOM 3369 O O . TYR A 1 428 ? -0.818 -4.952 5.809 1.00 93.12 428 TYR A O 1
ATOM 3377 N N . LEU A 1 429 ? -1.853 -3.931 4.094 1.00 92.06 429 LEU A N 1
ATOM 3378 C CA . LEU A 1 429 ? -3.218 -4.095 4.564 1.00 92.06 429 LEU A CA 1
ATOM 3379 C C . LEU A 1 429 ? -3.941 -5.041 3.607 1.00 92.06 429 LEU A C 1
ATOM 3381 O O . LEU A 1 429 ? -4.122 -4.750 2.422 1.00 92.06 429 LEU A O 1
ATOM 3385 N N . GLY A 1 430 ? -4.278 -6.223 4.122 1.00 85.75 430 GLY A N 1
ATOM 3386 C CA . GLY A 1 430 ? -5.004 -7.241 3.375 1.00 85.75 430 GLY A CA 1
ATOM 3387 C C . GLY A 1 430 ? -6.473 -6.874 3.175 1.00 85.75 430 GLY A C 1
ATOM 3388 O O . GLY A 1 430 ? -7.053 -6.087 3.925 1.00 85.75 430 GLY A O 1
ATOM 3389 N N . ALA A 1 431 ? -7.100 -7.496 2.177 1.00 89.38 431 ALA A N 1
ATOM 3390 C CA . ALA A 1 431 ? -8.549 -7.452 2.056 1.00 89.38 431 ALA A CA 1
ATOM 3391 C C . ALA A 1 431 ? -9.204 -8.079 3.296 1.00 89.38 431 ALA A C 1
ATOM 3393 O O . ALA A 1 431 ? -8.685 -9.037 3.867 1.00 89.38 431 ALA A O 1
ATOM 3394 N N . ASN A 1 432 ? -10.363 -7.553 3.677 1.00 94.25 432 ASN A N 1
ATOM 3395 C CA . ASN A 1 432 ? -11.171 -8.001 4.803 1.00 94.25 432 ASN A CA 1
ATOM 3396 C C . ASN A 1 432 ? -10.464 -7.919 6.174 1.00 94.25 432 ASN A C 1
ATOM 3398 O O . ASN A 1 432 ? -10.908 -8.558 7.128 1.00 94.25 432 ASN A O 1
ATOM 3402 N N . GLU A 1 433 ? -9.399 -7.123 6.300 1.00 94.31 433 GLU A N 1
ATOM 3403 C CA . GLU A 1 433 ? -8.698 -6.891 7.567 1.00 94.31 433 GLU A CA 1
ATOM 3404 C C . GLU A 1 433 ? -9.011 -5.493 8.125 1.00 94.31 433 GLU A C 1
ATOM 3406 O O . GLU A 1 433 ? -8.895 -4.500 7.395 1.00 94.31 433 GLU A O 1
ATOM 3411 N N . PRO A 1 434 ? -9.394 -5.373 9.410 1.00 97.81 434 PRO A N 1
ATOM 3412 C CA . PRO A 1 434 ? -9.684 -4.084 10.019 1.00 97.81 434 PRO A CA 1
ATOM 3413 C C . PRO A 1 434 ? -8.392 -3.344 10.377 1.00 97.81 434 PRO A C 1
ATOM 3415 O O . PRO A 1 434 ? -7.488 -3.905 10.998 1.00 97.81 434 PRO A O 1
ATOM 3418 N N . HIS A 1 435 ? -8.320 -2.064 10.034 1.00 98.25 435 HIS A N 1
ATOM 3419 C CA . HIS A 1 435 ? -7.159 -1.225 10.302 1.00 98.25 435 HIS A CA 1
ATOM 3420 C C . HIS A 1 435 ? -7.530 0.259 10.425 1.00 98.25 435 HIS A C 1
ATOM 3422 O O . HIS A 1 435 ? -8.609 0.682 10.018 1.00 98.25 435 HIS A O 1
ATOM 3428 N N . ALA A 1 436 ? -6.642 1.056 11.018 1.00 98.38 436 ALA A N 1
ATOM 3429 C CA . ALA A 1 436 ? -6.736 2.514 11.083 1.00 98.38 436 ALA A CA 1
ATOM 3430 C C . ALA A 1 436 ? -5.341 3.120 11.224 1.00 98.38 436 ALA A C 1
ATOM 3432 O O . ALA A 1 436 ? -4.565 2.663 12.059 1.00 98.38 436 ALA A O 1
ATOM 3433 N N . TYR A 1 437 ? -5.036 4.186 10.492 1.00 98.50 437 TYR A N 1
ATOM 3434 C CA . TYR A 1 437 ? -3.855 4.994 10.795 1.00 98.50 437 TYR A CA 1
ATOM 3435 C C . TYR A 1 437 ? -4.162 5.953 11.934 1.00 98.50 437 TYR A C 1
ATOM 3437 O O . TYR A 1 437 ? -5.219 6.581 11.955 1.00 98.50 437 TYR A O 1
ATOM 3445 N N . ILE A 1 438 ? -3.250 6.043 12.892 1.00 98.56 438 ILE A N 1
ATOM 3446 C CA . ILE A 1 438 ? -3.483 6.737 14.153 1.00 98.56 438 ILE A CA 1
ATOM 3447 C C . ILE A 1 438 ? -2.709 8.049 14.208 1.00 98.56 438 ILE A C 1
ATOM 3449 O O . ILE A 1 438 ? -3.298 9.078 14.528 1.00 98.56 438 ILE A O 1
ATOM 3453 N N . HIS A 1 439 ? -1.410 8.019 13.906 1.00 98.56 439 HIS A N 1
ATOM 3454 C CA . HIS A 1 439 ? -0.549 9.196 13.985 1.00 98.56 439 HIS A CA 1
ATOM 3455 C C . HIS A 1 439 ? 0.769 8.984 13.225 1.00 98.56 439 HIS A C 1
ATOM 3457 O O . HIS A 1 439 ? 1.326 7.889 13.252 1.00 98.56 439 HIS A O 1
ATOM 3463 N N . GLY A 1 440 ? 1.302 10.042 12.614 1.00 98.38 440 GLY A N 1
ATOM 3464 C CA . GLY A 1 440 ? 2.609 10.061 11.957 1.00 98.38 440 GLY A CA 1
ATOM 3465 C C . GLY A 1 440 ? 2.535 10.307 10.451 1.00 98.38 440 GLY A C 1
ATOM 3466 O O . GLY A 1 440 ? 1.468 10.495 9.872 1.00 98.38 440 GLY A O 1
ATOM 3467 N N . GLU A 1 441 ? 3.699 10.295 9.809 1.00 98.50 441 GLU A N 1
ATOM 3468 C CA . GLU A 1 441 ? 3.855 10.539 8.377 1.00 98.50 441 GLU A CA 1
ATOM 3469 C C . GLU A 1 441 ? 4.261 9.245 7.661 1.00 98.50 441 GLU A C 1
ATOM 3471 O O . GLU A 1 441 ? 5.166 8.530 8.113 1.00 98.50 441 GLU A O 1
ATOM 3476 N N . CYS A 1 442 ? 3.639 8.948 6.522 1.00 98.62 442 CYS A N 1
ATOM 3477 C CA . CYS A 1 442 ? 3.987 7.779 5.717 1.00 98.62 442 CYS A CA 1
ATOM 3478 C C . CYS A 1 442 ? 3.845 8.035 4.216 1.00 98.62 442 CYS A C 1
ATOM 3480 O O . CYS A 1 442 ? 3.178 8.963 3.761 1.00 98.62 442 CYS A O 1
ATOM 3482 N N . VAL A 1 443 ? 4.497 7.178 3.441 1.00 98.50 443 VAL A N 1
ATOM 3483 C CA . VAL A 1 443 ? 4.192 6.967 2.032 1.00 98.50 443 VAL A CA 1
ATOM 3484 C C . VAL A 1 443 ? 3.162 5.846 1.956 1.00 98.50 443 VAL A C 1
ATOM 3486 O O . VAL A 1 443 ? 3.403 4.762 2.480 1.00 98.50 443 VAL A O 1
ATOM 3489 N N . GLU A 1 444 ? 2.037 6.089 1.295 1.00 98.44 444 GLU A N 1
ATOM 3490 C CA . GLU A 1 444 ? 1.012 5.077 1.041 1.00 98.44 444 GLU A CA 1
ATOM 3491 C C . GLU A 1 444 ? 0.990 4.716 -0.442 1.00 98.44 444 GLU A C 1
ATOM 3493 O O . GLU A 1 444 ? 1.062 5.581 -1.316 1.00 98.44 444 GLU A O 1
ATOM 3498 N N . CYS A 1 445 ? 0.841 3.432 -0.743 1.00 98.00 445 CYS A N 1
ATOM 3499 C CA . CYS A 1 445 ? 0.421 2.990 -2.062 1.00 98.00 445 CYS A CA 1
ATOM 3500 C C . CYS A 1 445 ? -0.774 2.051 -1.914 1.00 98.00 445 CYS A C 1
ATOM 3502 O O . CYS A 1 445 ? -0.837 1.270 -0.967 1.00 98.00 445 CYS A O 1
ATOM 3504 N N . MET A 1 446 ? -1.744 2.166 -2.814 1.00 96.50 446 MET A N 1
ATOM 3505 C CA . MET A 1 446 ? -2.986 1.397 -2.771 1.00 96.50 446 MET A CA 1
ATOM 3506 C C . MET A 1 446 ? -3.473 1.084 -4.183 1.00 96.50 446 MET A C 1
ATOM 3508 O O . MET A 1 446 ? -3.183 1.836 -5.113 1.00 96.50 446 MET A O 1
ATOM 3512 N N . ALA A 1 447 ? -4.239 0.007 -4.358 1.00 93.94 447 ALA A N 1
ATOM 3513 C CA . ALA A 1 447 ? -4.963 -0.209 -5.609 1.00 93.94 447 ALA A CA 1
ATOM 3514 C C . ALA A 1 447 ? -6.006 0.895 -5.833 1.00 93.94 447 ALA A C 1
ATOM 3516 O O . ALA A 1 447 ? -6.509 1.501 -4.885 1.00 93.94 447 ALA A O 1
ATOM 3517 N N . THR A 1 448 ? -6.376 1.144 -7.085 1.00 90.44 448 THR A N 1
ATOM 3518 C CA . THR A 1 448 ? -7.399 2.139 -7.430 1.00 90.44 448 THR A CA 1
ATOM 3519 C C . THR A 1 448 ? -8.806 1.649 -7.056 1.00 90.44 448 THR A C 1
ATOM 3521 O O . THR A 1 448 ? -9.462 0.928 -7.807 1.00 90.44 448 THR A O 1
ATOM 3524 N N . SER A 1 449 ? -9.263 2.021 -5.856 1.00 90.50 449 SER A N 1
ATOM 3525 C CA . SER A 1 449 ? -10.624 1.777 -5.360 1.00 90.50 449 SER A CA 1
ATOM 3526 C C . SER A 1 449 ? -11.018 2.785 -4.276 1.00 90.50 449 SER A C 1
ATOM 3528 O O . SER A 1 449 ? -10.187 3.265 -3.496 1.00 90.50 449 SER A O 1
ATOM 3530 N N . ASP A 1 450 ? -12.314 3.064 -4.189 1.00 88.62 450 ASP A N 1
ATOM 3531 C CA . ASP A 1 450 ? -12.954 3.917 -3.190 1.00 88.62 450 ASP A CA 1
ATOM 3532 C C . ASP A 1 450 ? -13.802 3.121 -2.178 1.00 88.62 450 ASP A C 1
ATOM 3534 O O . ASP A 1 450 ? -14.471 3.710 -1.320 1.00 88.62 450 ASP A O 1
ATOM 3538 N N . ASN A 1 451 ? -13.775 1.786 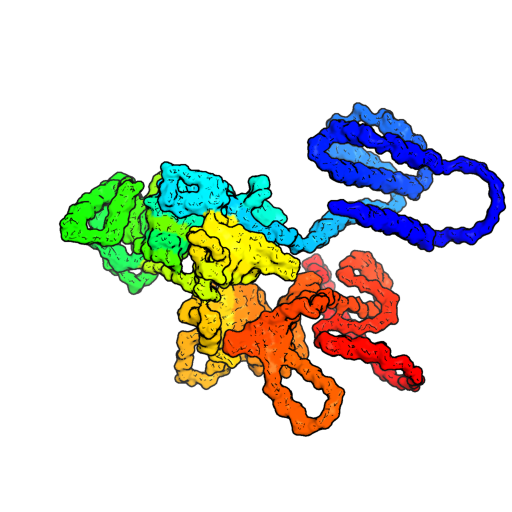-2.243 1.00 92.50 451 ASN A N 1
ATOM 3539 C CA . ASN A 1 451 ? -14.559 0.921 -1.366 1.00 92.50 451 ASN A CA 1
ATOM 3540 C C . ASN A 1 451 ? -14.005 0.905 0.066 1.00 92.50 451 ASN A C 1
ATOM 3542 O O . ASN A 1 451 ? -12.886 0.459 0.318 1.00 92.50 451 ASN A O 1
ATOM 3546 N N . VAL A 1 452 ? -14.809 1.365 1.030 1.00 94.44 452 VAL A N 1
ATOM 3547 C CA . VAL A 1 452 ? -14.424 1.446 2.450 1.00 94.44 452 VAL A CA 1
ATOM 3548 C C . VAL A 1 452 ? -15.600 1.061 3.348 1.00 94.44 452 VAL A C 1
ATOM 3550 O O . VAL A 1 452 ? -16.612 1.766 3.375 1.00 94.44 452 VAL A O 1
ATOM 3553 N N . VAL A 1 453 ? -15.439 0.005 4.150 1.00 96.19 453 VAL A N 1
ATOM 3554 C CA . VAL A 1 453 ? -16.395 -0.386 5.199 1.00 96.19 453 VAL A CA 1
ATOM 3555 C C . VAL A 1 453 ? -15.854 0.053 6.552 1.00 96.19 453 VAL A C 1
ATOM 3557 O O . VAL A 1 453 ? -14.754 -0.331 6.932 1.00 96.19 453 VAL A O 1
ATOM 3560 N N . ARG A 1 454 ? -16.608 0.878 7.287 1.00 97.06 454 ARG A N 1
ATOM 3561 C CA . ARG A 1 454 ? -16.137 1.501 8.537 1.00 97.06 454 ARG A CA 1
ATOM 3562 C C . ARG A 1 454 ? -16.640 0.777 9.781 1.00 97.06 454 ARG A C 1
ATOM 3564 O O . ARG A 1 454 ? -17.825 0.461 9.870 1.00 97.06 454 ARG A O 1
ATOM 3571 N N . ALA A 1 455 ? -15.759 0.626 10.766 1.00 96.81 455 ALA A N 1
ATOM 3572 C CA . ALA A 1 455 ? -16.012 -0.014 12.056 1.00 96.81 455 ALA A CA 1
ATOM 3573 C C . ALA A 1 455 ? -16.038 0.966 13.244 1.00 96.81 455 ALA A C 1
ATOM 3575 O O . ALA A 1 455 ? -16.593 0.649 14.288 1.00 96.81 455 ALA A O 1
ATOM 3576 N N . GLY A 1 456 ? -15.495 2.177 13.108 1.00 96.81 456 GLY A N 1
ATOM 3577 C CA . GLY A 1 456 ? -15.434 3.147 14.206 1.00 96.81 456 GLY A CA 1
ATOM 3578 C C . GLY A 1 456 ? -14.534 4.333 13.884 1.00 96.81 456 GLY A C 1
ATOM 3579 O O . GLY A 1 456 ? -14.059 4.461 12.756 1.00 96.81 456 GLY A O 1
ATOM 3580 N N . LEU A 1 457 ? -14.323 5.204 14.871 1.00 97.19 457 LEU A N 1
ATOM 3581 C CA . LEU A 1 457 ? -13.571 6.459 14.766 1.00 97.19 457 LEU A CA 1
ATOM 3582 C C . LEU A 1 457 ? -14.081 7.319 13.600 1.00 97.19 457 LEU A C 1
ATOM 3584 O O . LEU A 1 457 ? -13.331 7.832 12.773 1.00 97.19 457 LEU A O 1
ATOM 3588 N N . THR A 1 458 ? -15.406 7.395 13.456 1.00 94.44 458 THR A N 1
ATOM 3589 C CA . THR A 1 458 ? -16.029 8.055 12.310 1.00 94.44 458 THR A CA 1
ATOM 3590 C C . THR A 1 458 ? -17.415 8.593 12.632 1.00 94.44 458 THR A C 1
ATOM 3592 O O . THR A 1 458 ? -18.197 7.972 13.345 1.00 94.44 458 THR A O 1
ATOM 3595 N N . SER A 1 459 ? -17.752 9.733 12.031 1.00 90.75 459 SER A N 1
ATOM 3596 C CA . SER A 1 459 ? -19.119 10.263 11.993 1.00 90.75 459 SER A CA 1
ATOM 3597 C C . SER A 1 459 ? -19.943 9.717 10.819 1.00 90.75 459 SER A C 1
ATOM 3599 O O . SER A 1 459 ? -21.145 9.973 10.744 1.00 90.75 459 SER A O 1
ATOM 3601 N N . LYS A 1 460 ? -19.309 8.990 9.887 1.00 90.44 460 LYS A N 1
ATOM 3602 C CA . LYS A 1 460 ? -19.947 8.441 8.682 1.00 90.44 460 LYS A CA 1
ATOM 3603 C C . LYS A 1 460 ? -20.717 7.151 8.994 1.00 90.44 460 LYS A C 1
ATOM 3605 O O . LYS A 1 460 ? -20.538 6.532 10.041 1.00 90.44 460 LYS A O 1
ATOM 3610 N N . LEU A 1 461 ? -21.573 6.741 8.056 1.00 88.62 461 LEU A N 1
ATOM 3611 C CA . LEU A 1 461 ? -22.347 5.500 8.149 1.00 88.62 461 LEU A CA 1
ATOM 3612 C C . LEU A 1 461 ? -21.426 4.280 8.338 1.00 88.62 461 LEU A C 1
ATOM 3614 O O . LEU A 1 461 ? -20.400 4.163 7.661 1.00 88.62 461 LEU A O 1
ATOM 3618 N N . ARG A 1 462 ? -21.838 3.368 9.226 1.00 94.06 462 ARG A N 1
ATOM 3619 C CA . ARG A 1 462 ? -21.224 2.052 9.441 1.00 94.06 462 ARG A CA 1
ATOM 3620 C C . ARG A 1 462 ? -22.171 0.966 8.938 1.00 94.06 462 ARG A C 1
ATOM 3622 O O . ARG A 1 462 ? -23.262 0.806 9.482 1.00 94.06 462 ARG A O 1
ATOM 3629 N N . ASP A 1 463 ? -21.751 0.230 7.916 1.00 94.69 463 ASP A N 1
ATOM 3630 C CA . ASP A 1 463 ? -22.463 -0.946 7.410 1.00 94.69 463 ASP A CA 1
ATOM 3631 C C . ASP A 1 463 ? -22.055 -2.181 8.227 1.00 94.69 463 ASP A C 1
ATOM 3633 O O . ASP A 1 463 ? -21.236 -2.996 7.805 1.00 94.69 463 ASP A O 1
ATOM 3637 N N . VAL A 1 464 ? -22.567 -2.249 9.461 1.00 95.88 464 VAL A N 1
ATOM 3638 C CA . VAL A 1 464 ? -22.203 -3.279 10.449 1.00 95.88 464 VAL A CA 1
ATOM 3639 C C . VAL A 1 464 ? -22.455 -4.709 9.944 1.00 95.88 464 VAL A C 1
ATOM 3641 O O . VAL A 1 464 ? -21.563 -5.537 10.125 1.00 95.88 464 VAL A O 1
ATOM 3644 N N . PRO A 1 465 ? -23.592 -5.034 9.289 1.00 94.88 465 PRO A N 1
ATOM 3645 C CA . PRO A 1 465 ? -23.813 -6.379 8.760 1.00 94.88 465 PRO A CA 1
ATOM 3646 C C . PRO A 1 465 ? -22.738 -6.801 7.753 1.00 94.88 465 PRO A C 1
ATOM 3648 O O . PRO A 1 465 ? -22.162 -7.880 7.900 1.00 94.88 465 PRO A O 1
ATOM 3651 N N . THR A 1 466 ? -22.419 -5.942 6.776 1.00 95.62 466 THR A N 1
ATOM 3652 C CA . THR A 1 466 ? -21.372 -6.240 5.790 1.00 95.62 466 THR A CA 1
ATOM 3653 C C . THR A 1 466 ? -20.014 -6.364 6.467 1.00 95.62 466 THR A C 1
ATOM 3655 O O . THR A 1 466 ? -19.334 -7.368 6.255 1.00 95.62 466 THR A O 1
ATOM 3658 N N . LEU A 1 467 ? -19.664 -5.416 7.347 1.00 96.94 467 LEU A N 1
ATOM 3659 C CA . LEU A 1 467 ? -18.422 -5.429 8.122 1.00 96.94 467 LEU A CA 1
ATOM 3660 C C . LEU A 1 467 ? -18.224 -6.772 8.830 1.00 96.94 467 LEU A C 1
ATOM 3662 O O . LEU A 1 467 ? -17.265 -7.478 8.552 1.00 96.94 467 LEU A O 1
ATOM 3666 N N . CYS A 1 468 ? -19.138 -7.154 9.719 1.00 96.56 468 CYS A N 1
ATOM 3667 C CA . CYS A 1 468 ? -18.967 -8.360 10.525 1.00 96.56 468 CYS A CA 1
ATOM 3668 C C . CYS A 1 468 ? -19.004 -9.646 9.687 1.00 96.56 468 CYS A C 1
ATOM 3670 O O . CYS A 1 468 ? -18.439 -10.654 10.099 1.00 96.56 468 CYS A O 1
ATOM 3672 N N . SER A 1 469 ? -19.655 -9.635 8.519 1.00 95.12 469 SER A N 1
ATOM 3673 C CA . SER A 1 469 ? -19.685 -10.796 7.623 1.00 95.12 469 SER A CA 1
ATOM 3674 C C . SER A 1 469 ? -18.406 -10.971 6.802 1.00 95.12 469 SER A C 1
ATOM 3676 O O . SER A 1 469 ? -18.013 -12.106 6.542 1.00 95.12 469 SER A O 1
ATOM 3678 N N . MET A 1 470 ? -17.764 -9.868 6.398 1.00 94.94 470 MET A N 1
ATOM 3679 C CA . MET A 1 470 ? -16.644 -9.916 5.459 1.00 94.94 470 MET A CA 1
ATOM 3680 C C . MET A 1 470 ? -15.298 -10.148 6.144 1.00 94.94 470 MET A C 1
ATOM 3682 O O . MET A 1 470 ? -14.420 -10.743 5.529 1.00 94.94 470 MET A O 1
ATOM 3686 N N . LEU A 1 471 ? -15.126 -9.697 7.395 1.00 97.12 471 LEU A N 1
ATOM 3687 C CA . LEU A 1 471 ? -13.837 -9.756 8.090 1.00 97.12 471 LEU A CA 1
ATOM 3688 C C . LEU A 1 471 ? -13.293 -11.190 8.218 1.00 97.12 471 LEU A C 1
ATOM 3690 O O . LEU A 1 471 ? -14.034 -12.154 8.435 1.00 97.12 471 LEU A O 1
ATOM 3694 N N . THR A 1 472 ? -11.971 -11.332 8.123 1.00 93.75 472 THR A N 1
ATOM 3695 C CA . THR A 1 472 ? -11.302 -12.642 8.213 1.00 93.75 472 THR A CA 1
ATOM 3696 C C . THR A 1 472 ? -11.339 -13.220 9.630 1.00 93.75 472 THR A C 1
ATOM 3698 O O . THR A 1 472 ? -11.470 -14.435 9.783 1.00 93.75 472 THR A O 1
ATOM 3701 N N . TYR A 1 473 ? -11.250 -12.351 10.648 1.00 94.38 473 TYR A N 1
ATOM 3702 C CA . TYR A 1 473 ? -10.991 -12.681 12.059 1.00 94.38 473 TYR A CA 1
ATOM 3703 C C . TYR A 1 473 ? -9.692 -13.463 12.292 1.00 94.38 473 TYR A C 1
ATOM 3705 O O . TYR A 1 473 ? -9.540 -14.155 13.307 1.00 94.38 473 TYR A O 1
ATOM 3713 N N . LYS A 1 474 ? -8.740 -13.331 11.360 1.00 89.56 474 LYS A N 1
ATOM 3714 C CA . LYS A 1 474 ? -7.389 -13.845 11.537 1.00 89.56 474 LYS A CA 1
ATOM 3715 C C . LYS A 1 474 ? -6.738 -13.114 12.708 1.00 89.56 474 LYS A C 1
ATOM 3717 O O . LYS A 1 474 ? -6.747 -11.887 12.775 1.00 89.56 474 LYS A O 1
ATOM 3722 N N . GLN A 1 475 ? -6.204 -13.892 13.637 1.00 91.25 475 GLN A N 1
ATOM 3723 C CA . GLN A 1 475 ? -5.519 -13.385 14.818 1.00 91.25 475 GLN A CA 1
ATOM 3724 C C . GLN A 1 475 ? -4.011 -13.375 14.605 1.00 91.25 475 GLN A C 1
ATOM 3726 O O . GLN A 1 475 ? -3.470 -14.165 13.828 1.00 91.25 475 GLN A O 1
ATOM 3731 N N . GLY A 1 476 ? -3.343 -12.511 15.359 1.00 88.25 476 GLY A N 1
ATOM 3732 C CA . GLY A 1 476 ? -1.891 -12.442 15.422 1.00 88.25 476 GLY A CA 1
ATOM 3733 C C . GLY A 1 476 ? -1.365 -11.077 15.015 1.00 88.25 476 GLY A C 1
ATOM 3734 O O . GLY A 1 476 ? -2.071 -10.251 14.437 1.00 88.25 476 GLY A O 1
ATOM 3735 N N . TYR A 1 477 ? -0.100 -10.842 15.347 1.00 89.88 477 TYR A N 1
ATOM 3736 C CA . TYR A 1 477 ? 0.564 -9.594 15.006 1.00 89.88 477 TYR A CA 1
ATOM 3737 C C . TYR A 1 477 ? 0.822 -9.531 13.491 1.00 89.88 477 TYR A C 1
ATOM 3739 O O . TYR A 1 477 ? 1.259 -10.536 12.920 1.00 89.88 477 TYR A O 1
ATOM 3747 N N . PRO A 1 478 ? 0.556 -8.397 12.821 1.00 90.00 478 PRO A N 1
ATOM 3748 C CA . PRO A 1 478 ? 0.755 -8.292 11.383 1.00 90.00 478 PRO A CA 1
ATOM 3749 C C . PRO A 1 478 ? 2.241 -8.325 11.003 1.00 90.00 478 PRO A C 1
ATOM 3751 O O . PRO A 1 478 ? 3.112 -7.897 11.762 1.00 90.00 478 PRO A O 1
ATOM 3754 N N . ASP A 1 479 ? 2.527 -8.798 9.790 1.00 84.62 479 ASP A N 1
ATOM 3755 C CA . ASP A 1 479 ? 3.889 -8.846 9.260 1.00 84.62 479 ASP A CA 1
ATOM 3756 C C . ASP A 1 479 ? 4.405 -7.437 8.938 1.00 84.62 479 ASP A C 1
ATOM 3758 O O . ASP A 1 479 ? 3.896 -6.762 8.039 1.00 84.62 479 ASP A O 1
ATOM 3762 N N . ILE A 1 480 ? 5.472 -7.023 9.624 1.00 90.69 480 ILE A N 1
ATOM 3763 C CA . ILE A 1 480 ? 6.186 -5.781 9.322 1.00 90.69 480 ILE A CA 1
ATOM 3764 C C . ILE A 1 480 ? 7.237 -6.041 8.243 1.00 90.69 480 ILE A C 1
ATOM 3766 O O . ILE A 1 480 ? 8.153 -6.852 8.407 1.00 90.69 480 ILE A O 1
ATOM 3770 N N . LEU A 1 481 ? 7.114 -5.343 7.118 1.00 85.44 481 LEU A N 1
ATOM 3771 C CA . LEU A 1 481 ? 8.025 -5.445 5.989 1.00 85.44 481 LEU A CA 1
ATOM 3772 C C . LEU A 1 481 ? 9.231 -4.524 6.197 1.00 85.44 481 LEU A C 1
ATOM 3774 O O . LEU A 1 481 ? 9.100 -3.304 6.236 1.00 85.44 481 LEU A O 1
ATOM 3778 N N . GLN A 1 482 ? 10.420 -5.120 6.244 1.00 86.50 482 GLN A N 1
ATOM 3779 C CA . GLN A 1 482 ? 11.697 -4.391 6.285 1.00 86.50 482 GLN A CA 1
ATOM 3780 C C . GLN A 1 482 ? 12.177 -3.955 4.887 1.00 86.50 482 GLN A C 1
ATOM 3782 O O . GLN A 1 482 ? 13.057 -3.109 4.757 1.00 86.50 482 GLN A O 1
ATOM 3787 N N . GLY A 1 483 ? 11.583 -4.528 3.836 1.00 81.06 483 GLY A N 1
ATOM 3788 C CA . GLY A 1 483 ? 12.043 -4.386 2.457 1.00 81.06 483 GLY A CA 1
ATOM 3789 C C . GLY A 1 483 ? 13.268 -5.255 2.142 1.00 81.06 483 GLY A C 1
ATOM 3790 O O . GLY A 1 483 ? 13.867 -5.874 3.019 1.00 81.06 483 GLY A O 1
ATOM 3791 N N . VAL A 1 484 ? 13.612 -5.342 0.860 1.00 76.75 484 VAL A N 1
ATOM 3792 C CA . VAL A 1 484 ? 14.736 -6.119 0.322 1.00 76.75 484 VAL A CA 1
ATOM 3793 C C . VAL A 1 484 ? 15.692 -5.160 -0.376 1.00 76.75 484 VAL A C 1
ATOM 3795 O O . VAL A 1 484 ? 15.274 -4.385 -1.236 1.00 76.75 484 VAL A O 1
ATOM 3798 N N . ALA A 1 485 ? 16.976 -5.192 -0.023 1.00 75.12 485 ALA A N 1
ATOM 3799 C CA . ALA A 1 485 ? 17.979 -4.371 -0.693 1.00 75.12 485 ALA A CA 1
ATOM 3800 C C . ALA A 1 485 ? 18.112 -4.785 -2.171 1.00 75.12 485 ALA A C 1
ATOM 3802 O O . ALA A 1 485 ? 18.419 -5.935 -2.477 1.00 75.12 485 ALA A O 1
ATOM 3803 N N . VAL A 1 486 ? 17.876 -3.842 -3.085 1.00 71.38 486 VAL A N 1
ATOM 3804 C CA . VAL A 1 486 ? 18.117 -4.008 -4.531 1.00 71.38 486 VAL A CA 1
ATOM 3805 C C . VAL A 1 486 ? 19.571 -3.673 -4.849 1.00 71.38 486 VAL A C 1
ATOM 3807 O O . VAL A 1 486 ? 20.222 -4.336 -5.651 1.00 71.38 486 VAL A O 1
ATOM 3810 N N . ASN A 1 487 ? 20.083 -2.631 -4.199 1.00 75.62 487 ASN A N 1
ATOM 3811 C CA . ASN A 1 487 ? 21.489 -2.261 -4.176 1.00 75.62 487 ASN A CA 1
ATOM 3812 C C . ASN A 1 487 ? 21.788 -1.527 -2.856 1.00 75.62 487 ASN A C 1
ATOM 3814 O O . ASN A 1 487 ? 20.945 -1.472 -1.963 1.00 75.62 487 ASN A O 1
ATOM 3818 N N . GLN A 1 488 ? 22.979 -0.943 -2.727 1.00 79.19 488 GLN A N 1
ATOM 3819 C CA . GLN A 1 488 ? 23.401 -0.256 -1.500 1.00 79.19 488 GLN A CA 1
ATOM 3820 C C . GLN A 1 488 ? 22.557 0.978 -1.110 1.00 79.19 488 GLN A C 1
ATOM 3822 O O . GLN A 1 488 ? 22.616 1.402 0.041 1.00 79.19 488 GLN A O 1
ATOM 3827 N N . TYR A 1 489 ? 21.782 1.554 -2.036 1.00 90.50 489 TYR A N 1
ATOM 3828 C CA . TYR A 1 489 ? 20.985 2.769 -1.818 1.00 90.50 489 TYR A CA 1
ATOM 3829 C C . TYR A 1 489 ? 19.473 2.538 -1.919 1.00 90.50 489 TYR A C 1
ATOM 3831 O O . TYR A 1 489 ? 18.703 3.333 -1.378 1.00 90.50 489 TYR A O 1
ATOM 3839 N N . ILE A 1 490 ? 19.042 1.473 -2.605 1.00 86.56 490 ILE A N 1
ATOM 3840 C CA . ILE A 1 490 ? 17.639 1.183 -2.916 1.00 86.56 490 ILE A CA 1
ATOM 3841 C C . ILE A 1 490 ? 17.164 -0.043 -2.136 1.00 86.56 490 ILE A C 1
ATOM 3843 O O . ILE A 1 490 ? 17.727 -1.130 -2.252 1.00 86.56 490 ILE A O 1
ATOM 3847 N N . THR A 1 491 ? 16.075 0.125 -1.389 1.00 86.38 491 THR A N 1
ATOM 3848 C CA . THR A 1 491 ? 15.341 -0.942 -0.695 1.00 86.38 491 THR A CA 1
ATOM 3849 C C . THR A 1 491 ? 13.935 -1.057 -1.276 1.00 86.38 491 THR A C 1
ATOM 3851 O O . THR A 1 491 ? 13.230 -0.055 -1.364 1.00 86.38 491 THR A O 1
ATOM 3854 N N . ARG A 1 492 ? 13.519 -2.266 -1.657 1.00 88.81 492 ARG A N 1
ATOM 3855 C CA . ARG A 1 492 ? 12.237 -2.562 -2.305 1.00 88.81 492 ARG A CA 1
ATOM 3856 C C . ARG A 1 492 ? 11.264 -3.268 -1.369 1.00 88.81 492 ARG A C 1
ATOM 3858 O O . ARG A 1 492 ? 11.620 -4.246 -0.719 1.00 88.81 492 ARG A O 1
ATOM 3865 N N . TYR A 1 493 ? 10.016 -2.828 -1.364 1.00 90.94 493 TYR A N 1
ATOM 3866 C CA . TYR A 1 493 ? 8.916 -3.373 -0.577 1.00 90.94 493 TYR A CA 1
ATOM 3867 C C . TYR A 1 493 ? 7.892 -3.989 -1.531 1.00 90.94 493 TYR A C 1
ATOM 3869 O O . TYR A 1 493 ? 7.285 -3.293 -2.347 1.00 90.94 493 TYR A O 1
ATOM 3877 N N . MET A 1 494 ? 7.728 -5.309 -1.434 1.00 83.19 494 MET A N 1
ATOM 3878 C CA . MET A 1 494 ? 6.840 -6.101 -2.287 1.00 83.19 494 MET A CA 1
ATOM 3879 C C . MET A 1 494 ? 5.735 -6.738 -1.441 1.00 83.19 494 MET A C 1
ATOM 3881 O O . MET A 1 494 ? 5.970 -7.771 -0.807 1.00 83.19 494 MET A O 1
ATOM 3885 N N . PRO A 1 495 ? 4.540 -6.137 -1.402 1.00 83.06 495 PRO A N 1
ATOM 3886 C CA . PRO A 1 495 ? 3.386 -6.753 -0.763 1.00 83.06 495 PRO A CA 1
ATOM 3887 C C . PRO A 1 495 ? 2.819 -7.918 -1.612 1.00 83.06 495 PRO A C 1
ATOM 3889 O O . PRO A 1 495 ? 3.152 -8.045 -2.793 1.00 83.06 495 PRO A O 1
ATOM 3892 N N . PRO A 1 496 ? 1.961 -8.794 -1.051 1.00 77.25 496 PRO A N 1
ATOM 3893 C CA . PRO A 1 496 ? 1.488 -10.015 -1.720 1.00 77.25 496 PRO A CA 1
ATOM 3894 C C . PRO A 1 496 ? 0.351 -9.786 -2.746 1.00 77.25 496 PRO A C 1
ATOM 3896 O O . PRO A 1 496 ? -0.514 -10.645 -2.924 1.00 77.25 496 PRO A O 1
ATOM 3899 N N . PHE A 1 497 ? 0.333 -8.641 -3.430 1.00 80.69 497 PHE A N 1
ATOM 3900 C CA . PHE A 1 497 ? -0.656 -8.275 -4.455 1.00 80.69 497 PHE A CA 1
ATOM 3901 C C . PHE A 1 497 ? 0.031 -7.661 -5.699 1.00 80.69 497 PHE A C 1
ATOM 3903 O O . PHE A 1 497 ? 1.210 -7.319 -5.651 1.00 80.69 497 PHE A O 1
ATOM 3910 N N . ASP A 1 498 ? -0.644 -7.617 -6.854 1.00 81.50 498 ASP A N 1
ATOM 3911 C CA . ASP A 1 498 ? 0.004 -7.352 -8.160 1.00 81.50 498 ASP A CA 1
ATOM 3912 C C . ASP A 1 498 ? 0.129 -5.873 -8.513 1.00 81.50 498 ASP A C 1
ATOM 3914 O O . ASP A 1 498 ? 0.914 -5.497 -9.380 1.00 81.50 498 ASP A O 1
ATOM 3918 N N . GLU A 1 499 ? -0.706 -5.052 -7.897 1.00 88.25 499 GLU A N 1
ATOM 3919 C CA . GLU A 1 499 ? -0.966 -3.686 -8.311 1.00 88.25 499 GLU A CA 1
ATOM 3920 C C . GLU A 1 499 ? 0.277 -2.819 -8.164 1.00 88.25 499 GLU A C 1
ATOM 3922 O O . GLU A 1 499 ? 0.551 -2.015 -9.054 1.00 88.25 499 GLU A O 1
ATOM 3927 N N . PHE A 1 500 ? 1.057 -3.008 -7.092 1.00 93.44 500 PHE A N 1
ATOM 3928 C CA . PHE A 1 500 ? 2.216 -2.165 -6.834 1.00 93.44 500 PHE A CA 1
ATOM 3929 C C . PHE A 1 500 ? 3.329 -2.790 -5.978 1.00 93.44 500 PHE A C 1
ATOM 3931 O O . PHE A 1 500 ? 3.103 -3.642 -5.122 1.00 93.44 500 PHE A O 1
ATOM 3938 N N . GLU A 1 501 ? 4.539 -2.289 -6.201 1.00 92.69 501 GLU A N 1
ATOM 3939 C CA . GLU A 1 501 ? 5.732 -2.366 -5.360 1.00 92.69 501 GLU A CA 1
ATOM 3940 C C . GLU A 1 501 ? 6.199 -0.934 -5.047 1.00 92.69 501 GLU A C 1
ATOM 3942 O O . GLU A 1 501 ? 5.945 -0.008 -5.825 1.00 92.69 501 GLU A O 1
ATOM 3947 N N . VAL A 1 502 ? 6.892 -0.740 -3.921 1.00 97.00 502 VAL A N 1
ATOM 3948 C CA . VAL A 1 502 ? 7.465 0.565 -3.554 1.00 97.00 502 VAL A CA 1
ATOM 3949 C C . VAL A 1 502 ? 8.960 0.429 -3.315 1.00 97.00 502 VAL A C 1
ATOM 3951 O O . VAL A 1 502 ? 9.396 -0.434 -2.566 1.00 97.00 502 VAL A O 1
ATOM 3954 N N . ASP A 1 503 ? 9.749 1.308 -3.916 1.00 96.00 503 ASP A N 1
ATOM 3955 C CA . ASP A 1 503 ? 11.176 1.454 -3.668 1.00 96.00 503 ASP A CA 1
ATOM 3956 C C . ASP A 1 503 ? 11.426 2.680 -2.791 1.00 96.00 503 ASP A C 1
ATOM 3958 O O . ASP A 1 503 ? 10.888 3.758 -3.042 1.00 96.00 503 ASP A O 1
ATOM 3962 N N . ARG A 1 504 ? 12.295 2.533 -1.795 1.00 97.62 504 ARG A N 1
ATOM 3963 C CA . ARG A 1 504 ? 12.889 3.624 -1.024 1.00 97.62 504 ARG A CA 1
ATOM 3964 C C . ARG A 1 504 ? 14.348 3.757 -1.427 1.00 97.62 504 ARG A C 1
ATOM 3966 O O . ARG A 1 504 ? 15.116 2.810 -1.273 1.00 97.62 504 ARG A O 1
ATOM 3973 N N . CYS A 1 505 ? 14.744 4.939 -1.880 1.00 96.56 505 CYS A N 1
ATOM 3974 C CA . CYS A 1 505 ? 16.124 5.242 -2.232 1.00 96.56 505 CYS A CA 1
ATOM 3975 C C . CYS A 1 505 ? 16.683 6.316 -1.297 1.00 96.56 505 CYS A C 1
ATOM 3977 O O . CYS A 1 505 ? 16.152 7.424 -1.245 1.00 96.56 505 CYS A O 1
ATOM 3979 N N . ASN A 1 506 ? 17.767 5.995 -0.587 1.00 95.62 506 ASN A N 1
ATOM 3980 C CA . ASN A 1 506 ? 18.558 6.957 0.182 1.00 95.62 506 ASN A CA 1
ATOM 3981 C C . ASN A 1 506 ? 19.949 7.047 -0.457 1.00 95.62 506 ASN A C 1
ATOM 3983 O O . ASN A 1 506 ? 20.767 6.144 -0.292 1.00 95.62 506 ASN A O 1
ATOM 3987 N N . LEU A 1 507 ? 20.204 8.121 -1.199 1.00 94.62 507 LEU A N 1
ATOM 3988 C CA . LEU A 1 507 ? 21.423 8.302 -1.980 1.00 94.62 507 LEU A CA 1
ATOM 3989 C C . LEU A 1 507 ? 22.287 9.411 -1.352 1.00 94.62 507 LEU A C 1
ATOM 3991 O O . LEU A 1 507 ? 21.822 10.547 -1.256 1.00 94.62 507 LEU A O 1
ATOM 3995 N N . PRO A 1 508 ? 23.516 9.122 -0.891 1.00 93.06 508 PRO A N 1
ATOM 3996 C CA . PRO A 1 508 ? 24.414 10.134 -0.337 1.00 93.06 508 PRO A CA 1
ATOM 3997 C C . PRO A 1 508 ? 24.831 11.195 -1.361 1.00 93.06 508 PRO A C 1
ATOM 3999 O O . PRO A 1 508 ? 24.743 10.985 -2.568 1.00 93.06 508 PRO A O 1
ATOM 4002 N N . GLU A 1 509 ? 25.319 12.330 -0.864 1.00 90.50 509 GLU A N 1
ATOM 4003 C CA . GLU A 1 509 ? 25.869 13.401 -1.699 1.00 90.50 509 GLU A CA 1
ATOM 4004 C C . GLU A 1 509 ? 27.114 12.926 -2.472 1.00 90.50 509 GLU A C 1
ATOM 4006 O O . GLU A 1 509 ? 27.962 12.220 -1.927 1.00 90.50 509 GLU A O 1
ATOM 4011 N N . GLY A 1 510 ? 27.221 13.315 -3.743 1.00 86.94 510 GLY A N 1
ATOM 4012 C CA . GLY A 1 510 ? 28.290 12.916 -4.660 1.00 86.94 510 GLY A CA 1
ATOM 4013 C C . GLY A 1 510 ? 28.125 11.524 -5.283 1.00 86.94 510 GLY A C 1
ATOM 4014 O O . GLY A 1 510 ? 28.908 11.172 -6.165 1.00 86.94 510 GLY A O 1
ATOM 4015 N N . GLU A 1 511 ? 27.120 10.748 -4.867 1.00 92.19 511 GLU A N 1
ATOM 4016 C CA . GLU A 1 511 ? 26.858 9.394 -5.370 1.00 92.19 511 GLU A CA 1
ATOM 4017 C C . GLU A 1 511 ? 25.773 9.364 -6.458 1.00 92.19 511 GLU A C 1
ATOM 4019 O O . GLU A 1 511 ? 24.974 10.300 -6.614 1.00 92.19 511 GLU A O 1
ATOM 4024 N N . PHE A 1 512 ? 25.726 8.249 -7.193 1.00 91.06 512 PHE A N 1
ATOM 4025 C CA . PHE A 1 512 ? 24.699 7.960 -8.193 1.00 91.06 512 PHE A CA 1
ATOM 4026 C C . PHE A 1 512 ? 24.097 6.560 -8.018 1.00 91.06 512 PHE A C 1
ATOM 4028 O O . PHE A 1 512 ? 24.711 5.656 -7.452 1.00 91.06 512 PHE A O 1
ATOM 4035 N N . THR A 1 513 ? 22.882 6.371 -8.525 1.00 88.12 513 THR A N 1
ATOM 4036 C CA . THR A 1 513 ? 22.211 5.068 -8.598 1.00 88.12 513 THR A CA 1
ATOM 4037 C C . THR A 1 513 ? 21.416 4.954 -9.892 1.00 88.12 513 THR A C 1
ATOM 4039 O O . THR A 1 513 ? 21.023 5.961 -10.481 1.00 88.12 513 THR A O 1
ATOM 4042 N N . GLU A 1 514 ? 21.162 3.728 -10.331 1.00 84.31 514 GLU A N 1
ATOM 4043 C CA . GLU A 1 514 ? 20.366 3.439 -11.521 1.00 84.31 514 GLU A CA 1
ATOM 4044 C C . GLU A 1 514 ? 19.050 2.764 -11.128 1.00 84.31 514 GLU A C 1
ATOM 4046 O O . GLU A 1 514 ? 19.024 1.834 -10.319 1.00 84.31 514 GLU A O 1
ATOM 4051 N N . PHE A 1 515 ? 17.963 3.220 -11.745 1.00 80.88 515 PHE A N 1
ATOM 4052 C CA . PHE A 1 515 ? 16.708 2.491 -11.837 1.00 80.88 515 PHE A CA 1
ATOM 4053 C C . PHE A 1 515 ? 16.628 1.895 -13.248 1.00 80.88 515 PHE A C 1
ATOM 4055 O O . PHE A 1 515 ? 16.463 2.651 -14.211 1.00 80.88 515 PHE A O 1
ATOM 4062 N N . PRO A 1 516 ? 16.767 0.566 -13.404 1.00 71.62 516 PRO A N 1
ATOM 4063 C CA . PRO A 1 516 ? 16.748 -0.063 -14.718 1.00 71.62 516 PRO A CA 1
ATOM 4064 C C . PRO A 1 516 ? 15.375 0.085 -15.382 1.00 71.62 516 PRO A C 1
ATOM 4066 O O . PRO A 1 516 ? 14.369 0.354 -14.728 1.00 71.62 516 PRO A O 1
ATOM 4069 N N . ALA A 1 517 ? 15.319 -0.137 -16.693 1.00 67.12 517 ALA A N 1
ATOM 4070 C CA . ALA A 1 517 ? 14.060 -0.147 -17.428 1.00 67.12 517 ALA A CA 1
ATOM 4071 C C . ALA A 1 517 ? 13.108 -1.240 -16.897 1.00 67.12 517 ALA A C 1
ATOM 4073 O O . ALA A 1 517 ? 13.388 -2.434 -17.016 1.00 67.12 517 ALA A O 1
ATOM 4074 N N . PHE A 1 518 ? 11.961 -0.836 -16.343 1.00 67.19 518 PHE A N 1
ATOM 4075 C CA . PHE A 1 518 ? 10.917 -1.748 -15.858 1.00 67.19 518 PHE A CA 1
ATOM 4076 C C . PHE A 1 518 ? 9.869 -2.038 -16.935 1.00 67.19 518 PHE A C 1
ATOM 4078 O O . PHE A 1 518 ? 9.674 -1.250 -17.849 1.00 67.19 518 PHE A O 1
ATOM 4085 N N . LEU A 1 519 ? 9.148 -3.158 -16.828 1.00 67.00 519 LEU A N 1
ATOM 4086 C CA . LEU A 1 519 ? 8.078 -3.504 -17.780 1.00 67.00 519 LEU A CA 1
ATOM 4087 C C . LEU A 1 519 ? 6.791 -2.679 -17.601 1.00 67.00 519 LEU A C 1
ATOM 4089 O O . LEU A 1 519 ? 5.914 -2.750 -18.455 1.00 67.00 519 LEU A O 1
ATOM 4093 N N . GLY A 1 520 ? 6.663 -1.958 -16.486 1.00 81.50 520 GLY A N 1
ATOM 4094 C CA . GLY A 1 520 ? 5.509 -1.125 -16.155 1.00 81.50 520 GLY A CA 1
ATOM 4095 C C . GLY A 1 520 ? 5.920 0.311 -15.815 1.00 81.50 520 GLY A C 1
ATOM 4096 O O . GLY A 1 520 ? 7.116 0.582 -15.653 1.00 81.50 520 GLY A O 1
ATOM 4097 N N . PRO A 1 521 ? 4.945 1.226 -15.690 1.00 92.19 521 PRO A N 1
ATOM 4098 C CA . PRO A 1 521 ? 5.197 2.626 -15.391 1.00 92.19 521 PRO A CA 1
ATOM 4099 C C . PRO A 1 521 ? 5.670 2.795 -13.947 1.00 92.19 521 PRO A C 1
ATOM 4101 O O . PRO A 1 521 ? 5.508 1.905 -13.105 1.00 92.19 521 PRO A O 1
ATOM 4104 N N . SER A 1 522 ? 6.236 3.961 -13.652 1.00 95.19 522 SER A N 1
ATOM 4105 C CA . SER A 1 522 ? 6.667 4.318 -12.303 1.00 95.19 522 SER A CA 1
ATOM 4106 C C . SER A 1 522 ? 6.311 5.760 -11.957 1.00 95.19 522 SER A C 1
ATOM 4108 O O . SER A 1 522 ? 6.424 6.649 -12.798 1.00 95.19 522 SER A O 1
ATOM 4110 N N . LEU A 1 523 ? 5.925 5.995 -10.705 1.00 98.12 523 LEU A N 1
ATOM 4111 C CA . LEU A 1 523 ? 5.785 7.324 -10.114 1.00 98.12 523 LEU A CA 1
ATOM 4112 C C . LEU A 1 523 ? 6.857 7.506 -9.053 1.00 98.12 523 LEU A C 1
ATOM 4114 O O . LEU A 1 523 ? 7.064 6.616 -8.236 1.00 98.12 523 LEU A O 1
ATOM 4118 N N . PHE A 1 524 ? 7.507 8.660 -9.048 1.00 98.38 524 PHE A N 1
ATOM 4119 C CA . PHE A 1 524 ? 8.549 9.009 -8.095 1.00 98.38 524 PHE A CA 1
ATOM 4120 C C . PHE A 1 524 ? 8.160 10.264 -7.321 1.00 98.38 524 PHE A C 1
ATOM 4122 O O . PHE A 1 524 ? 7.578 11.179 -7.899 1.00 98.38 524 PHE A O 1
ATOM 4129 N N . VAL A 1 525 ? 8.540 10.330 -6.046 1.00 98.50 525 VAL A N 1
ATOM 4130 C CA . VAL A 1 525 ? 8.450 11.534 -5.208 1.00 98.50 525 VAL A CA 1
ATOM 4131 C C . VAL A 1 525 ? 9.767 11.763 -4.484 1.00 98.50 525 VAL A C 1
ATOM 4133 O O . VAL A 1 525 ? 10.300 10.853 -3.843 1.00 98.50 525 VAL A O 1
ATOM 4136 N N . VAL A 1 526 ? 10.299 12.980 -4.574 1.00 97.88 526 VAL A N 1
ATOM 4137 C CA . VAL A 1 526 ? 11.504 13.387 -3.845 1.00 97.88 526 VAL A CA 1
ATOM 4138 C C . VAL A 1 526 ? 11.091 13.989 -2.506 1.00 97.88 526 VAL A C 1
ATOM 4140 O O . VAL A 1 526 ? 10.524 15.080 -2.448 1.00 97.88 526 VAL A O 1
ATOM 4143 N N . THR A 1 527 ? 11.387 13.302 -1.406 1.00 96.50 527 THR A N 1
ATOM 4144 C CA . THR A 1 527 ? 11.024 13.770 -0.058 1.00 96.50 527 THR A CA 1
ATOM 4145 C C . THR A 1 527 ? 12.126 14.599 0.589 1.00 96.50 527 THR A C 1
ATOM 4147 O O . THR A 1 527 ? 11.839 15.417 1.463 1.00 96.50 527 THR A O 1
ATOM 4150 N N . ARG A 1 528 ? 13.390 14.431 0.170 1.00 94.62 528 ARG A N 1
ATOM 4151 C CA . ARG A 1 528 ? 14.540 15.217 0.651 1.00 94.62 528 ARG A CA 1
ATOM 4152 C C . ARG A 1 528 ? 15.634 15.341 -0.405 1.00 94.62 528 ARG A C 1
ATOM 4154 O O . ARG A 1 528 ? 15.827 14.425 -1.197 1.00 94.62 528 ARG A O 1
ATOM 4161 N N . GLY A 1 529 ? 16.407 16.423 -0.324 1.00 93.25 529 GLY A N 1
ATOM 4162 C CA . GLY A 1 529 ? 17.587 16.654 -1.158 1.00 93.25 529 GLY A CA 1
ATOM 4163 C C . GLY A 1 529 ? 17.255 17.091 -2.585 1.00 93.25 529 GLY A C 1
ATOM 4164 O O . GLY A 1 529 ? 16.126 17.487 -2.886 1.00 93.25 529 GLY A O 1
ATOM 4165 N N . ALA A 1 530 ? 18.268 17.039 -3.445 1.00 92.69 530 ALA A N 1
ATOM 4166 C CA . ALA A 1 530 ? 18.169 17.336 -4.867 1.00 92.69 530 ALA A CA 1
ATOM 4167 C C . ALA A 1 530 ? 19.098 16.419 -5.670 1.00 92.69 530 ALA A C 1
ATOM 4169 O O . ALA A 1 530 ? 20.120 15.937 -5.173 1.00 92.69 530 ALA A O 1
ATOM 4170 N N . ALA A 1 531 ? 18.718 16.147 -6.911 1.00 93.81 531 ALA A N 1
ATOM 4171 C CA . ALA A 1 531 ? 19.467 15.292 -7.809 1.00 93.81 531 ALA A CA 1
ATOM 4172 C C . ALA A 1 531 ? 19.216 15.660 -9.267 1.00 93.81 531 ALA A C 1
ATOM 4174 O O . ALA A 1 531 ? 18.264 16.348 -9.621 1.00 93.81 531 ALA A O 1
ATOM 4175 N N . LYS A 1 532 ? 20.080 15.146 -10.128 1.00 93.62 532 LYS A N 1
ATOM 4176 C CA . LYS A 1 532 ? 19.934 15.185 -11.570 1.00 93.62 532 LYS A CA 1
ATOM 4177 C C . LYS A 1 532 ? 19.533 13.804 -12.066 1.00 93.62 532 LYS A C 1
ATOM 4179 O O . LYS A 1 532 ? 20.196 12.816 -11.754 1.00 93.62 532 LYS A O 1
ATOM 4184 N N . ILE A 1 533 ? 18.461 13.750 -12.842 1.00 92.94 533 ILE A N 1
ATOM 4185 C CA . ILE A 1 533 ? 17.964 12.555 -13.513 1.00 92.94 533 ILE A CA 1
ATOM 4186 C C . ILE A 1 533 ? 18.453 12.574 -14.954 1.00 92.94 533 ILE A C 1
ATOM 4188 O O . ILE A 1 533 ? 18.312 13.576 -15.654 1.00 92.94 533 ILE A O 1
ATOM 4192 N N . GLN A 1 534 ? 19.007 11.453 -15.392 1.00 90.75 534 GLN A N 1
ATOM 4193 C CA . GLN A 1 534 ? 19.373 11.162 -16.769 1.00 90.75 534 GLN A CA 1
ATOM 4194 C C . GLN A 1 534 ? 18.517 10.006 -17.271 1.00 90.75 534 GLN A C 1
ATOM 4196 O O . GLN A 1 534 ? 18.580 8.908 -16.721 1.00 90.75 534 GLN A O 1
ATOM 4201 N N . VAL A 1 535 ? 17.738 10.232 -18.326 1.00 85.06 535 VAL A N 1
ATOM 4202 C CA . VAL A 1 535 ? 16.997 9.155 -18.993 1.00 85.06 535 VAL A CA 1
ATOM 4203 C C . VAL A 1 535 ? 17.960 8.358 -19.871 1.00 85.06 535 VAL A C 1
ATOM 4205 O O . VAL A 1 535 ? 18.643 8.917 -20.732 1.00 85.06 535 VAL A O 1
ATOM 4208 N N . VAL A 1 536 ? 18.017 7.044 -19.656 1.00 72.00 536 VAL A N 1
ATOM 4209 C CA . VAL A 1 536 ? 18.853 6.121 -20.427 1.00 72.00 536 VAL A CA 1
ATOM 4210 C C . VAL A 1 536 ? 18.035 5.605 -21.609 1.00 72.00 536 VAL A C 1
ATOM 4212 O O . VAL A 1 536 ? 17.229 4.687 -21.473 1.00 72.00 536 VAL A O 1
ATOM 4215 N N . SER A 1 537 ? 18.234 6.208 -22.782 1.00 61.25 537 SER A N 1
ATOM 4216 C CA . SER A 1 537 ? 17.675 5.733 -24.054 1.00 61.25 537 SER A CA 1
ATOM 4217 C C . SER A 1 537 ? 18.783 5.570 -25.100 1.00 61.25 537 SER A C 1
ATOM 4219 O O . SER A 1 537 ? 19.817 6.233 -25.012 1.00 61.25 537 SER A O 1
ATOM 4221 N N . ALA A 1 538 ? 18.583 4.680 -26.079 1.00 47.91 538 ALA A N 1
ATOM 4222 C CA . ALA A 1 538 ? 19.599 4.344 -27.083 1.00 47.91 538 ALA A CA 1
ATOM 4223 C C . ALA A 1 538 ? 20.055 5.550 -27.928 1.00 47.91 538 ALA A C 1
ATOM 4225 O O . ALA A 1 538 ? 21.206 5.582 -28.359 1.00 47.91 538 ALA A O 1
ATOM 4226 N N . ASP A 1 539 ? 19.185 6.552 -28.104 1.00 48.28 539 ASP A N 1
ATOM 4227 C CA . ASP A 1 539 ? 19.398 7.619 -29.082 1.00 48.28 539 ASP A CA 1
ATOM 4228 C C . ASP A 1 539 ? 19.487 9.026 -28.463 1.00 48.28 539 ASP A C 1
ATOM 4230 O O . ASP A 1 539 ? 20.057 9.916 -29.096 1.00 48.28 539 ASP A O 1
ATOM 4234 N N . HIS A 1 540 ? 18.997 9.258 -27.233 1.00 53.31 540 HIS A N 1
ATOM 4235 C CA . HIS A 1 540 ? 18.909 10.588 -26.603 1.00 53.31 540 HIS A CA 1
ATOM 4236 C C . HIS A 1 540 ? 19.263 10.596 -25.103 1.00 53.31 540 HIS A C 1
ATOM 4238 O O . HIS A 1 540 ? 18.968 9.654 -24.368 1.00 53.31 540 HIS A O 1
ATOM 4244 N N . ARG A 1 541 ? 19.858 11.711 -24.647 1.00 63.12 541 ARG A N 1
ATOM 4245 C CA . ARG A 1 541 ? 20.093 12.038 -23.230 1.00 63.12 541 ARG A CA 1
ATOM 4246 C C . ARG A 1 541 ? 19.178 13.189 -22.823 1.00 63.12 541 ARG A C 1
ATOM 4248 O O . ARG A 1 541 ? 19.481 14.342 -23.118 1.00 63.12 541 ARG A O 1
ATOM 4255 N N . GLU A 1 542 ? 18.068 12.870 -22.169 1.00 77.62 542 GLU A N 1
ATOM 4256 C CA . GLU A 1 542 ? 17.262 13.865 -21.462 1.00 77.62 542 GLU A CA 1
ATOM 4257 C C . GLU A 1 542 ? 17.796 13.998 -20.034 1.00 77.62 542 GLU A C 1
ATOM 4259 O O . GLU A 1 542 ? 18.002 12.999 -19.342 1.00 77.62 542 GLU A O 1
ATOM 4264 N N . GLU A 1 543 ? 18.051 15.235 -19.614 1.00 84.62 543 GLU A N 1
ATOM 4265 C CA . GLU A 1 543 ? 18.519 15.564 -18.274 1.00 84.62 543 GLU A CA 1
ATOM 4266 C C . GLU A 1 543 ? 17.522 16.490 -17.586 1.00 84.62 543 GLU A C 1
ATOM 4268 O O . GLU A 1 543 ? 17.134 17.518 -18.143 1.00 84.62 543 GLU A O 1
ATOM 4273 N N . LYS A 1 544 ? 17.143 16.148 -16.355 1.00 89.69 544 LYS A N 1
ATOM 4274 C CA . LYS A 1 544 ? 16.223 16.942 -15.542 1.00 89.69 544 LYS A CA 1
ATOM 4275 C C . LYS A 1 544 ? 16.769 17.081 -14.129 1.00 89.69 544 LYS A C 1
ATOM 4277 O O . LYS A 1 544 ? 17.177 16.095 -13.526 1.00 89.69 544 LYS A O 1
ATOM 4282 N N . GLU A 1 545 ? 16.787 18.296 -13.600 1.00 92.12 545 GLU A N 1
ATOM 4283 C CA . GLU A 1 545 ? 17.026 18.505 -12.171 1.00 92.12 545 GLU A CA 1
ATOM 4284 C C . GLU A 1 545 ? 15.724 18.281 -11.408 1.00 92.12 545 GLU A C 1
ATOM 4286 O O . GLU A 1 545 ? 14.662 18.722 -11.851 1.00 92.12 545 GLU A O 1
ATOM 4291 N N . VAL A 1 546 ? 15.828 17.581 -10.283 1.00 93.94 546 VAL A N 1
ATOM 4292 C CA . VAL A 1 546 ? 14.734 17.345 -9.347 1.00 93.94 546 VAL A CA 1
ATOM 4293 C C . VAL A 1 546 ? 15.159 17.727 -7.941 1.00 93.94 546 VAL A C 1
ATOM 4295 O O . VAL A 1 546 ? 16.308 17.540 -7.536 1.00 93.94 546 VAL A O 1
ATOM 4298 N N . MET A 1 547 ? 14.216 18.241 -7.175 1.00 94.56 547 MET A N 1
ATOM 4299 C CA . MET A 1 547 ? 14.407 18.668 -5.799 1.00 94.56 547 MET A CA 1
ATOM 4300 C C . MET A 1 547 ? 13.250 18.206 -4.923 1.00 94.56 547 MET A C 1
ATOM 4302 O O . MET A 1 547 ? 12.233 17.718 -5.406 1.00 94.56 547 MET A O 1
ATOM 4306 N N . ARG A 1 548 ? 13.408 18.337 -3.606 1.00 95.75 548 ARG A N 1
ATOM 4307 C CA . ARG A 1 548 ? 12.346 18.035 -2.641 1.00 95.75 548 ARG A CA 1
ATOM 4308 C C . ARG A 1 548 ? 10.997 18.630 -3.072 1.00 95.75 548 ARG A C 1
ATOM 4310 O O . ARG A 1 548 ? 10.917 19.818 -3.359 1.00 95.75 548 ARG A O 1
ATOM 4317 N N . GLY A 1 549 ? 9.953 17.804 -3.041 1.00 96.31 549 GLY A N 1
ATOM 4318 C CA . GLY A 1 549 ? 8.599 18.144 -3.484 1.00 96.31 549 GLY A CA 1
ATOM 4319 C C . GLY A 1 549 ? 8.317 17.783 -4.942 1.00 96.31 549 GLY A C 1
ATOM 4320 O O . GLY A 1 549 ? 7.153 17.670 -5.321 1.00 96.31 549 GLY A O 1
ATOM 4321 N N . ASP A 1 550 ? 9.340 17.540 -5.760 1.00 97.31 550 ASP A N 1
ATOM 4322 C CA . ASP A 1 550 ? 9.116 17.115 -7.135 1.00 97.31 550 ASP A CA 1
ATOM 4323 C C . ASP A 1 550 ? 8.536 15.702 -7.199 1.00 97.31 550 ASP A C 1
ATOM 4325 O O . ASP A 1 550 ? 8.994 14.770 -6.526 1.00 97.31 550 ASP A O 1
ATOM 4329 N N . VAL A 1 551 ? 7.534 15.561 -8.066 1.00 98.31 551 VAL A N 1
ATOM 4330 C CA . VAL A 1 551 ? 6.902 14.295 -8.424 1.00 98.31 551 VAL A CA 1
ATOM 4331 C C . VAL A 1 551 ? 7.038 14.119 -9.927 1.00 98.31 551 VAL A C 1
ATOM 4333 O O . VAL A 1 551 ? 6.833 15.068 -10.686 1.00 98.31 551 VAL A O 1
ATOM 4336 N N . PHE A 1 552 ? 7.374 12.914 -10.375 1.00 97.31 552 PHE A N 1
ATOM 4337 C CA . PHE A 1 552 ? 7.490 12.633 -11.800 1.00 97.31 552 PHE A CA 1
ATOM 4338 C C . PHE A 1 552 ? 7.062 11.212 -12.160 1.00 97.31 552 PHE A C 1
ATOM 4340 O O . PHE A 1 552 ? 7.227 10.262 -11.396 1.00 97.31 552 PHE A O 1
ATOM 4347 N N . PHE A 1 553 ? 6.499 11.089 -13.355 1.00 97.06 553 PHE A N 1
ATOM 4348 C CA . PHE A 1 553 ? 6.143 9.844 -14.011 1.00 97.06 553 PHE A CA 1
ATOM 4349 C C . PHE A 1 553 ? 7.270 9.405 -14.943 1.00 97.06 553 PHE A C 1
ATOM 4351 O O . PHE A 1 553 ? 7.830 10.225 -15.671 1.00 97.06 553 PHE A O 1
ATOM 4358 N N . VAL A 1 554 ? 7.560 8.106 -14.950 1.00 94.25 554 VAL A N 1
ATOM 4359 C CA . VAL A 1 554 ? 8.484 7.456 -15.882 1.00 94.25 554 VAL A CA 1
ATOM 4360 C C . VAL A 1 554 ? 7.742 6.333 -16.595 1.00 94.25 554 VAL A C 1
ATOM 4362 O O . VAL A 1 554 ? 7.166 5.449 -15.954 1.00 94.25 554 VAL A O 1
ATOM 4365 N N . ALA A 1 555 ? 7.755 6.377 -17.925 1.00 91.50 555 ALA A N 1
ATOM 4366 C CA . ALA A 1 555 ? 7.119 5.382 -18.774 1.00 91.50 555 ALA A CA 1
ATOM 4367 C C . ALA A 1 555 ? 7.758 3.993 -18.612 1.00 91.50 555 ALA A C 1
ATOM 4369 O O . ALA A 1 555 ? 8.935 3.851 -18.269 1.00 91.50 555 ALA A O 1
ATOM 4370 N N . ALA A 1 556 ? 6.993 2.950 -18.926 1.00 83.81 556 ALA A N 1
ATOM 4371 C CA . ALA A 1 556 ? 7.518 1.601 -19.065 1.00 83.81 556 ALA A CA 1
ATOM 4372 C C . ALA A 1 556 ? 8.703 1.560 -20.048 1.00 83.81 556 ALA A C 1
ATOM 4374 O O . ALA A 1 556 ? 8.835 2.381 -20.956 1.00 83.81 556 ALA A O 1
ATOM 4375 N N . HIS A 1 557 ? 9.580 0.583 -19.849 1.00 74.56 557 HIS A N 1
ATOM 4376 C CA . HIS A 1 557 ? 10.808 0.345 -20.607 1.00 74.56 557 HIS A CA 1
ATOM 4377 C C . HIS A 1 557 ? 11.821 1.499 -20.589 1.00 74.56 557 HIS A C 1
ATOM 4379 O O . HIS A 1 557 ? 12.750 1.512 -21.395 1.00 74.56 557 HIS A O 1
ATOM 4385 N N . THR A 1 558 ? 11.680 2.432 -19.648 1.00 78.69 558 THR A N 1
ATOM 4386 C CA . THR A 1 558 ? 12.573 3.583 -19.499 1.00 78.69 558 THR A CA 1
ATOM 4387 C C . THR A 1 558 ? 13.446 3.407 -18.262 1.00 78.69 558 THR A C 1
ATOM 4389 O O . THR A 1 558 ? 12.932 3.297 -17.150 1.00 78.69 558 THR A O 1
ATOM 4392 N N . GLY A 1 559 ? 14.765 3.357 -18.456 1.00 82.19 559 GLY A N 1
ATOM 4393 C CA . GLY A 1 559 ? 15.739 3.380 -17.364 1.00 82.19 559 GLY A CA 1
ATOM 4394 C C . GLY A 1 559 ? 16.155 4.810 -17.031 1.00 82.19 559 GLY A C 1
ATOM 4395 O O . GLY A 1 559 ? 16.208 5.662 -17.922 1.00 82.19 559 GLY A O 1
ATOM 4396 N N . ILE A 1 560 ? 16.466 5.080 -15.765 1.00 88.12 560 ILE A N 1
ATOM 4397 C CA . ILE A 1 560 ? 16.972 6.383 -15.325 1.00 88.12 560 ILE A CA 1
ATOM 4398 C C . ILE A 1 560 ? 18.200 6.231 -14.428 1.00 88.12 560 ILE A C 1
ATOM 4400 O O . ILE A 1 560 ? 18.275 5.335 -13.590 1.00 88.12 560 ILE A O 1
ATOM 4404 N N . ILE A 1 561 ? 19.149 7.150 -14.572 1.00 89.75 561 ILE A N 1
ATOM 4405 C CA . ILE A 1 561 ? 20.276 7.327 -13.655 1.00 89.75 561 ILE A CA 1
ATOM 4406 C C . ILE A 1 561 ? 20.002 8.576 -12.830 1.00 89.75 561 ILE A C 1
ATOM 4408 O O . ILE A 1 561 ? 19.647 9.620 -13.373 1.00 89.75 561 ILE A O 1
ATOM 4412 N N . ILE A 1 562 ? 20.167 8.467 -11.519 1.00 93.75 562 ILE A N 1
ATOM 4413 C CA . ILE A 1 562 ? 19.971 9.562 -10.578 1.00 93.75 562 ILE A CA 1
ATOM 4414 C C . ILE A 1 562 ? 21.306 9.851 -9.913 1.00 93.75 562 ILE A C 1
ATOM 4416 O O . ILE A 1 562 ? 21.879 8.974 -9.270 1.00 93.75 562 ILE A O 1
ATOM 4420 N N . THR A 1 563 ? 21.772 11.087 -10.042 1.00 93.75 563 THR A N 1
ATOM 4421 C CA . THR A 1 563 ? 23.038 11.556 -9.474 1.00 93.75 563 THR A CA 1
ATOM 4422 C C . THR A 1 563 ? 22.757 12.721 -8.546 1.00 93.75 563 THR A C 1
ATOM 4424 O O . THR A 1 563 ? 22.137 13.700 -8.960 1.00 93.75 563 THR A O 1
ATOM 4427 N N . THR A 1 564 ? 23.197 12.646 -7.294 1.00 92.19 564 THR A N 1
ATOM 4428 C CA . THR A 1 564 ? 23.034 13.779 -6.372 1.00 92.19 564 THR A CA 1
ATOM 4429 C C . THR A 1 564 ? 23.868 14.973 -6.822 1.00 92.19 564 THR A C 1
ATOM 4431 O O . THR A 1 564 ? 24.959 14.835 -7.376 1.00 92.19 564 THR A O 1
ATOM 4434 N N . THR A 1 565 ? 23.332 16.173 -6.620 1.00 78.12 565 THR A N 1
ATOM 4435 C CA . THR A 1 565 ? 24.030 17.420 -6.943 1.00 78.12 565 THR A CA 1
ATOM 4436 C C . THR A 1 565 ? 24.727 17.955 -5.699 1.00 78.12 565 THR A C 1
ATOM 4438 O O . THR A 1 565 ? 24.082 18.079 -4.662 1.00 78.12 565 THR A O 1
ATOM 4441 N N . ASN A 1 566 ? 25.999 18.349 -5.809 1.00 65.31 566 ASN A N 1
ATOM 4442 C CA . ASN A 1 566 ? 26.749 19.003 -4.727 1.00 65.31 566 ASN A CA 1
ATOM 4443 C C . ASN A 1 566 ? 26.293 20.465 -4.547 1.00 65.31 566 ASN A C 1
ATOM 4445 O O . ASN A 1 566 ? 27.042 21.402 -4.832 1.00 65.31 566 ASN A O 1
ATOM 4449 N N . MET A 1 567 ? 25.038 20.677 -4.155 1.00 61.56 567 MET A N 1
ATOM 4450 C CA . MET A 1 567 ? 24.544 21.994 -3.761 1.00 61.56 567 MET A CA 1
ATOM 4451 C C . MET A 1 567 ? 24.712 22.147 -2.249 1.00 61.56 567 MET A C 1
ATOM 4453 O O . MET A 1 567 ? 24.119 21.388 -1.476 1.00 61.56 567 MET A O 1
ATOM 4457 N N . GLU A 1 568 ? 25.508 23.137 -1.830 1.00 50.69 568 GLU A N 1
ATOM 4458 C CA . GLU A 1 568 ? 25.772 23.436 -0.418 1.00 50.69 568 GLU A CA 1
ATOM 4459 C C . GLU A 1 568 ? 24.465 23.489 0.394 1.00 50.69 568 GLU A C 1
ATOM 4461 O O . GLU A 1 568 ? 23.562 24.274 0.107 1.00 50.69 568 GLU A O 1
ATOM 4466 N N . GLY A 1 569 ? 24.362 22.637 1.420 1.00 55.31 569 GLY A N 1
ATOM 4467 C CA . GLY A 1 569 ? 23.231 22.607 2.355 1.00 55.31 569 GLY A CA 1
ATOM 4468 C C . GLY A 1 569 ? 22.069 21.673 1.993 1.00 55.31 569 GLY A C 1
ATOM 4469 O O . GLY A 1 569 ? 21.134 21.572 2.784 1.00 55.31 569 GLY A O 1
ATOM 4470 N N . THR A 1 570 ? 22.112 20.966 0.856 1.00 56.09 570 THR A N 1
ATOM 4471 C CA . THR A 1 570 ? 21.025 20.049 0.442 1.00 56.09 570 THR A CA 1
ATOM 4472 C C . THR A 1 570 ? 21.144 18.627 1.009 1.00 56.09 570 THR A C 1
ATOM 4474 O O . THR A 1 570 ? 20.120 17.963 1.183 1.00 56.09 570 THR A O 1
ATOM 4477 N N . GLY A 1 571 ? 22.351 18.190 1.391 1.00 72.25 571 GLY A N 1
ATOM 4478 C CA . GLY A 1 571 ? 22.610 16.830 1.877 1.00 72.25 571 GLY A CA 1
ATOM 4479 C C . GLY A 1 571 ? 22.369 15.756 0.806 1.00 72.25 571 GLY A C 1
ATOM 4480 O O . GLY A 1 571 ? 22.263 16.052 -0.380 1.00 72.25 571 GLY A O 1
ATOM 4481 N N . GLY A 1 572 ? 22.280 14.487 1.219 1.00 86.00 572 GLY A N 1
ATOM 4482 C CA . GLY A 1 572 ? 21.884 13.393 0.321 1.00 86.00 572 GLY A CA 1
ATOM 4483 C C . GLY A 1 572 ? 20.417 13.482 -0.135 1.00 86.00 572 GLY A C 1
ATOM 4484 O O . GLY A 1 572 ? 19.616 14.246 0.402 1.00 86.00 572 GLY A O 1
ATOM 4485 N N . LEU A 1 573 ? 20.047 12.651 -1.104 1.00 94.38 573 LEU A N 1
ATOM 4486 C CA . LEU A 1 573 ? 18.703 12.530 -1.663 1.00 94.38 573 LEU A CA 1
ATOM 4487 C C . LEU A 1 573 ? 17.916 11.411 -0.972 1.00 94.38 573 LEU A C 1
ATOM 4489 O O . LEU A 1 573 ? 18.421 10.303 -0.777 1.00 94.38 573 LEU A O 1
ATOM 4493 N N . GLN A 1 574 ? 16.646 11.679 -0.675 1.00 96.38 574 GLN A N 1
ATOM 4494 C CA . GLN A 1 574 ? 15.663 10.641 -0.387 1.00 96.38 574 GLN A CA 1
ATOM 4495 C C . GLN A 1 574 ? 14.511 10.745 -1.378 1.00 96.38 574 GLN A C 1
ATOM 4497 O O . GLN A 1 574 ? 13.895 11.803 -1.520 1.00 96.38 574 GLN A O 1
ATOM 4502 N N . LEU A 1 575 ? 14.213 9.630 -2.037 1.00 96.88 575 LEU A N 1
ATOM 4503 C CA . LEU A 1 575 ? 13.059 9.506 -2.913 1.00 96.88 575 LEU A CA 1
ATOM 4504 C C . LEU A 1 575 ? 12.369 8.164 -2.722 1.00 96.88 575 LEU A C 1
ATOM 4506 O O . LEU A 1 575 ? 12.977 7.188 -2.267 1.00 96.88 575 LEU A O 1
ATOM 4510 N N . PHE A 1 576 ? 11.104 8.126 -3.113 1.00 98.56 576 PHE A N 1
ATOM 4511 C CA . PHE A 1 576 ? 10.311 6.911 -3.165 1.00 98.56 576 PHE A CA 1
ATOM 4512 C C . PHE A 1 576 ? 9.766 6.720 -4.568 1.00 98.56 576 PHE A C 1
ATOM 4514 O O . PHE A 1 576 ? 9.407 7.696 -5.227 1.00 98.56 576 PHE A O 1
ATOM 4521 N N . ARG A 1 577 ? 9.698 5.468 -5.013 1.00 97.69 577 ARG A N 1
ATOM 4522 C CA . ARG A 1 577 ? 9.122 5.097 -6.301 1.00 97.69 577 ARG A CA 1
ATOM 4523 C C . ARG A 1 577 ? 8.038 4.055 -6.113 1.00 97.69 577 ARG A C 1
ATOM 4525 O O . ARG A 1 577 ? 8.315 3.009 -5.548 1.00 97.69 577 ARG A O 1
ATOM 4532 N N . ALA A 1 578 ? 6.846 4.309 -6.630 1.00 97.81 578 ALA A N 1
ATOM 4533 C CA . ALA A 1 578 ? 5.828 3.290 -6.831 1.00 97.81 578 ALA A CA 1
ATOM 4534 C C . ALA A 1 578 ? 5.905 2.764 -8.266 1.00 97.81 578 ALA A C 1
ATOM 4536 O O . ALA A 1 578 ? 6.078 3.533 -9.214 1.00 97.81 578 ALA A O 1
ATOM 4537 N N . GLY A 1 579 ? 5.766 1.458 -8.438 1.00 92.56 579 GLY A N 1
ATOM 4538 C CA . GLY A 1 579 ? 5.623 0.831 -9.748 1.00 92.56 579 GLY A CA 1
ATOM 4539 C C . GLY A 1 579 ? 4.850 -0.469 -9.646 1.00 92.56 579 GLY A C 1
ATOM 4540 O O . GLY A 1 579 ? 4.475 -0.865 -8.555 1.00 92.56 579 GLY A O 1
ATOM 4541 N N . VAL A 1 580 ? 4.592 -1.133 -10.769 1.00 86.00 580 VAL A N 1
ATOM 4542 C CA . VAL A 1 580 ? 3.793 -2.371 -10.779 1.00 86.00 580 VAL A CA 1
ATOM 4543 C C . VAL A 1 580 ? 4.601 -3.541 -10.222 1.00 86.00 580 VAL A C 1
ATOM 4545 O O . VAL A 1 580 ? 5.744 -3.753 -10.636 1.00 86.00 580 VAL A O 1
ATOM 4548 N N . ASN A 1 581 ? 4.001 -4.318 -9.317 1.00 76.88 581 ASN A N 1
ATOM 4549 C CA . ASN A 1 581 ? 4.663 -5.472 -8.718 1.00 76.88 581 ASN A CA 1
ATOM 4550 C C . ASN A 1 581 ? 4.912 -6.550 -9.778 1.00 76.88 581 ASN A C 1
ATOM 4552 O O . ASN A 1 581 ? 4.003 -6.970 -10.498 1.00 76.88 581 ASN A O 1
ATOM 4556 N N . SER A 1 582 ? 6.148 -7.031 -9.860 1.00 58.91 582 SER A N 1
ATOM 4557 C CA . SER A 1 582 ? 6.512 -8.143 -10.738 1.00 58.91 582 SER A CA 1
ATOM 4558 C C . SER A 1 582 ? 6.885 -9.360 -9.891 1.00 58.91 582 SER A C 1
ATOM 4560 O O . SER A 1 582 ? 7.882 -9.357 -9.175 1.00 58.91 582 SER A O 1
ATOM 4562 N N . ARG A 1 583 ? 6.049 -10.408 -9.921 1.00 66.62 583 ARG A N 1
ATOM 4563 C CA . ARG A 1 583 ? 6.166 -11.537 -8.984 1.00 66.62 583 ARG A CA 1
ATOM 4564 C C . ARG A 1 583 ? 7.053 -12.686 -9.485 1.00 66.62 583 ARG A C 1
ATOM 4566 O O . ARG A 1 583 ? 6.917 -13.126 -10.625 1.00 66.62 583 ARG A O 1
ATOM 4573 N N . GLY A 1 584 ? 7.857 -13.209 -8.550 1.00 66.75 584 GLY A N 1
ATOM 4574 C CA . GLY A 1 584 ? 8.196 -14.624 -8.317 1.00 66.75 584 GLY A CA 1
ATOM 4575 C C . GLY A 1 584 ? 9.003 -15.393 -9.372 1.00 66.75 584 GLY A C 1
ATOM 4576 O O . GLY A 1 584 ? 8.672 -15.368 -10.552 1.00 66.75 584 GLY A O 1
ATOM 4577 N N . ILE A 1 585 ? 10.002 -16.172 -8.946 1.00 78.56 585 ILE A N 1
ATOM 4578 C CA . ILE A 1 585 ? 10.743 -17.119 -9.794 1.00 78.56 585 ILE A CA 1
ATOM 4579 C C . ILE A 1 585 ? 10.738 -18.516 -9.159 1.00 78.56 585 ILE A C 1
ATOM 4581 O O . ILE A 1 585 ? 11.110 -18.689 -8.001 1.00 78.56 585 ILE A O 1
ATOM 4585 N N . VAL A 1 586 ? 10.372 -19.532 -9.938 1.00 82.88 586 VAL A N 1
ATOM 4586 C CA . VAL A 1 586 ? 10.672 -20.936 -9.631 1.00 82.88 586 VAL A CA 1
ATOM 4587 C C . VAL A 1 586 ? 11.888 -21.348 -10.454 1.00 82.88 586 VAL A C 1
ATOM 4589 O O . VAL A 1 586 ? 11.831 -21.352 -11.682 1.00 82.88 586 VAL A O 1
ATOM 4592 N N . LEU A 1 587 ? 12.993 -21.673 -9.787 1.00 85.94 587 LEU A N 1
ATOM 4593 C CA . LEU A 1 587 ? 14.224 -22.162 -10.399 1.00 85.94 587 LEU A CA 1
ATOM 4594 C C . LEU A 1 587 ? 14.280 -23.689 -10.330 1.00 85.94 587 LEU A C 1
ATOM 4596 O O . LEU A 1 587 ? 14.257 -24.265 -9.247 1.00 85.94 587 LEU A O 1
ATOM 4600 N N . ILE A 1 588 ? 14.415 -24.341 -11.477 1.00 91.50 588 ILE A N 1
ATOM 4601 C CA . ILE A 1 588 ? 14.706 -25.770 -11.579 1.00 91.50 588 ILE A CA 1
ATOM 4602 C C . ILE A 1 588 ? 16.222 -25.925 -11.677 1.00 91.50 588 ILE A C 1
ATOM 4604 O O . ILE A 1 588 ? 16.831 -25.415 -12.619 1.00 91.50 588 ILE A O 1
ATOM 4608 N N . ALA A 1 589 ? 16.823 -26.580 -10.683 1.00 88.88 589 ALA A N 1
ATOM 4609 C CA . ALA A 1 589 ? 18.269 -26.707 -10.536 1.00 88.88 589 ALA A CA 1
ATOM 4610 C C . ALA A 1 589 ? 18.740 -28.126 -10.897 1.00 88.88 589 ALA A C 1
ATOM 4612 O O . ALA A 1 589 ? 18.637 -29.033 -10.077 1.00 88.88 589 ALA A O 1
ATOM 4613 N N . PHE A 1 590 ? 19.273 -28.321 -12.104 1.00 86.62 590 PHE A N 1
ATOM 4614 C CA . PHE A 1 590 ? 19.851 -29.581 -12.588 1.00 86.62 590 PHE A CA 1
ATOM 4615 C C . PHE A 1 590 ? 21.384 -29.634 -12.526 1.00 86.62 590 PHE A C 1
ATOM 4617 O O . PHE A 1 590 ? 21.969 -30.715 -12.484 1.00 86.62 590 PHE A O 1
ATOM 4624 N N . THR A 1 591 ? 22.064 -28.490 -12.590 1.00 83.25 591 THR A N 1
ATOM 4625 C CA . THR A 1 591 ? 23.518 -28.402 -12.824 1.00 83.25 591 THR A CA 1
ATOM 4626 C C . THR A 1 591 ? 24.325 -28.032 -11.590 1.00 83.25 591 THR A C 1
ATOM 4628 O O . THR A 1 591 ? 25.520 -28.342 -11.521 1.00 83.25 591 THR A O 1
ATOM 4631 N N . LYS A 1 592 ? 23.697 -27.356 -10.628 1.00 85.81 592 LYS A N 1
ATOM 4632 C CA . LYS A 1 592 ? 24.301 -26.904 -9.374 1.00 85.81 592 LYS A CA 1
ATOM 4633 C C . LYS A 1 592 ? 23.342 -27.164 -8.219 1.00 85.81 592 LYS A C 1
ATOM 4635 O O . LYS A 1 592 ? 22.133 -27.216 -8.416 1.00 85.81 592 LYS A O 1
ATOM 4640 N N . SER A 1 593 ? 23.885 -27.294 -7.012 1.00 85.81 593 SER A N 1
ATOM 4641 C CA . SER A 1 593 ? 23.069 -27.438 -5.807 1.00 85.81 593 SER A CA 1
ATOM 4642 C C . SER A 1 593 ? 22.265 -26.162 -5.530 1.00 85.81 593 SER A C 1
ATOM 4644 O O . SER A 1 593 ? 22.737 -25.068 -5.851 1.00 85.81 593 SER A O 1
ATOM 4646 N N . PRO A 1 594 ? 21.107 -26.252 -4.852 1.00 82.69 594 PRO A N 1
ATOM 4647 C CA . PRO A 1 594 ? 20.366 -25.073 -4.402 1.00 82.69 594 PRO A CA 1
ATOM 4648 C C . PRO A 1 594 ? 21.237 -24.079 -3.621 1.00 82.69 594 PRO A C 1
ATOM 4650 O O . PRO A 1 594 ? 21.176 -22.877 -3.869 1.00 82.69 594 PRO A O 1
ATOM 4653 N N . SER A 1 595 ? 22.127 -24.576 -2.750 1.00 81.06 595 SER A N 1
ATOM 4654 C CA . SER A 1 595 ? 23.070 -23.746 -1.986 1.00 81.06 595 SER A CA 1
ATOM 4655 C C . SER A 1 595 ? 23.952 -22.859 -2.865 1.00 81.06 595 SER A C 1
ATOM 4657 O O . SER A 1 595 ? 24.162 -21.701 -2.528 1.00 81.06 595 SER A O 1
ATOM 4659 N N . PHE A 1 596 ? 24.400 -23.353 -4.023 1.00 82.44 596 PHE A N 1
ATOM 4660 C CA . PHE A 1 596 ? 25.213 -22.567 -4.948 1.00 82.44 596 PHE A CA 1
ATOM 4661 C C . PHE A 1 596 ? 24.456 -21.341 -5.468 1.00 82.44 596 PHE A C 1
ATOM 4663 O O . PHE A 1 596 ? 25.045 -20.270 -5.592 1.00 82.44 596 PHE A O 1
ATOM 4670 N N . TYR A 1 597 ? 23.162 -21.478 -5.768 1.00 78.38 597 TYR A N 1
ATOM 4671 C CA . TYR A 1 597 ? 22.350 -20.357 -6.242 1.00 78.38 597 TYR A CA 1
ATOM 4672 C C . TYR A 1 597 ? 22.098 -19.333 -5.138 1.00 78.38 597 TYR A C 1
ATOM 4674 O O . TYR A 1 597 ? 22.197 -18.137 -5.397 1.00 78.38 597 TYR A O 1
ATOM 4682 N N . PHE A 1 598 ? 21.851 -19.775 -3.904 1.00 74.75 598 PHE A N 1
ATOM 4683 C CA . PHE A 1 598 ? 21.740 -18.862 -2.765 1.00 74.75 598 PHE A CA 1
ATOM 4684 C C . PHE A 1 598 ? 23.057 -18.134 -2.476 1.00 74.75 598 PHE A C 1
ATOM 4686 O O . PHE A 1 598 ? 23.051 -16.920 -2.287 1.00 74.75 598 PHE A O 1
ATOM 4693 N N . ASP A 1 599 ? 24.194 -18.829 -2.529 1.00 74.12 599 ASP A N 1
ATOM 4694 C CA . ASP A 1 599 ? 25.517 -18.214 -2.377 1.00 74.12 599 ASP A CA 1
ATOM 4695 C C . ASP A 1 599 ? 25.812 -17.223 -3.509 1.00 74.12 599 ASP A C 1
ATOM 4697 O O . ASP A 1 599 ? 26.338 -16.138 -3.268 1.00 74.12 599 ASP A O 1
ATOM 4701 N N . LEU A 1 600 ? 25.435 -17.559 -4.747 1.00 68.75 600 LEU A N 1
ATOM 4702 C CA . LEU A 1 600 ? 25.572 -16.672 -5.899 1.00 68.75 600 LEU A CA 1
ATOM 4703 C C . LEU A 1 600 ? 24.765 -15.380 -5.714 1.00 68.75 600 LEU A C 1
ATOM 4705 O O . LEU A 1 600 ? 25.271 -14.303 -6.027 1.00 68.75 600 LEU A O 1
ATOM 4709 N N . LEU A 1 601 ? 23.538 -15.480 -5.198 1.00 66.19 601 LEU A N 1
ATOM 4710 C CA . LEU A 1 601 ? 22.697 -14.326 -4.878 1.00 66.19 601 LEU A CA 1
ATOM 4711 C C . LEU A 1 601 ? 23.315 -13.486 -3.754 1.00 66.19 601 LEU A C 1
ATOM 4713 O O . LEU A 1 601 ? 23.473 -12.277 -3.924 1.00 66.19 601 LEU A O 1
ATOM 4717 N N . ASN A 1 602 ? 23.786 -14.126 -2.681 1.00 63.38 602 ASN A N 1
ATOM 4718 C CA . ASN A 1 602 ? 24.454 -13.453 -1.564 1.00 63.38 602 ASN A CA 1
ATOM 4719 C C . ASN A 1 602 ? 25.714 -12.695 -2.010 1.00 63.38 602 ASN A C 1
ATOM 4721 O O . ASN A 1 602 ? 25.912 -11.541 -1.636 1.00 63.38 602 ASN A O 1
ATOM 4725 N N . ILE A 1 603 ? 26.551 -13.305 -2.860 1.00 61.88 603 ILE A N 1
ATOM 4726 C CA . ILE A 1 603 ? 27.747 -12.663 -3.439 1.00 61.88 603 ILE A CA 1
ATOM 4727 C C . ILE A 1 603 ? 27.368 -11.432 -4.276 1.00 61.88 603 ILE A C 1
ATOM 4729 O O . ILE A 1 603 ? 28.142 -10.480 -4.369 1.00 61.88 603 ILE A O 1
ATOM 4733 N N . ARG A 1 604 ? 26.176 -11.432 -4.880 1.00 55.09 604 ARG A N 1
ATOM 4734 C CA . ARG A 1 604 ? 25.632 -10.313 -5.658 1.00 55.09 604 ARG A CA 1
ATOM 4735 C C . ARG A 1 604 ? 24.866 -9.292 -4.808 1.00 55.09 604 ARG A C 1
ATOM 4737 O O . ARG A 1 604 ? 24.291 -8.371 -5.377 1.00 55.09 604 ARG A O 1
ATOM 4744 N N . GLY A 1 605 ? 24.888 -9.422 -3.479 1.00 46.97 605 GLY A N 1
ATOM 4745 C CA . GLY A 1 605 ? 24.224 -8.505 -2.548 1.00 46.97 605 GLY A CA 1
ATOM 4746 C C . GLY A 1 605 ? 22.726 -8.759 -2.366 1.00 46.97 605 GLY A C 1
ATOM 4747 O O . GLY A 1 605 ? 22.051 -7.935 -1.758 1.00 46.97 605 GLY A O 1
ATOM 4748 N N . ILE A 1 606 ? 22.205 -9.879 -2.874 1.00 51.88 606 ILE A N 1
ATOM 4749 C CA . ILE A 1 606 ? 20.807 -10.289 -2.722 1.00 51.88 606 ILE A CA 1
ATOM 4750 C C . ILE A 1 606 ? 20.732 -11.269 -1.548 1.00 51.88 606 ILE A C 1
ATOM 4752 O O . ILE A 1 606 ? 21.241 -12.384 -1.644 1.00 51.88 606 ILE A O 1
ATOM 4756 N N . ASP A 1 607 ? 20.104 -10.860 -0.444 1.00 50.44 607 ASP A N 1
ATOM 4757 C CA . ASP A 1 607 ? 19.998 -11.674 0.773 1.00 50.44 607 ASP A CA 1
ATOM 4758 C C . ASP A 1 607 ? 19.131 -12.928 0.555 1.00 50.44 607 ASP A C 1
ATOM 4760 O O . ASP A 1 607 ? 17.901 -12.879 0.467 1.00 50.44 607 ASP A O 1
ATOM 4764 N N . ALA A 1 608 ? 19.791 -14.083 0.496 1.00 49.06 608 ALA A N 1
ATOM 4765 C CA . ALA A 1 608 ? 19.170 -15.386 0.318 1.00 49.06 608 ALA A CA 1
ATOM 4766 C C . ALA A 1 608 ? 18.288 -15.818 1.502 1.00 49.06 608 ALA A C 1
ATOM 4768 O O . ALA A 1 608 ? 17.436 -16.688 1.326 1.00 49.06 608 ALA A O 1
ATOM 4769 N N . SER A 1 609 ? 18.435 -15.235 2.696 1.00 44.22 609 SER A N 1
ATOM 4770 C CA . SER A 1 609 ? 17.652 -15.644 3.872 1.00 44.22 609 SER A CA 1
ATOM 4771 C C . SER A 1 609 ? 16.180 -15.202 3.805 1.00 44.22 609 SER A C 1
ATOM 4773 O O . SER A 1 609 ? 15.300 -15.897 4.315 1.00 44.22 609 SER A O 1
ATOM 4775 N N . SER A 1 610 ? 15.890 -14.115 3.079 1.00 46.59 610 SER A N 1
ATOM 4776 C CA . SER A 1 610 ? 14.533 -13.621 2.780 1.00 46.59 610 SER A CA 1
ATOM 4777 C C . SER A 1 610 ? 13.980 -14.109 1.429 1.00 46.59 610 SER A C 1
ATOM 4779 O O . SER A 1 610 ? 12.804 -13.904 1.110 1.00 46.59 610 SER A O 1
ATOM 4781 N N . SER A 1 611 ? 14.811 -14.796 0.636 1.00 54.44 611 SER A N 1
ATOM 4782 C CA . SER A 1 611 ? 14.510 -15.182 -0.749 1.00 54.44 611 SER A CA 1
ATOM 4783 C C . SER A 1 611 ? 13.401 -16.221 -0.897 1.00 54.44 611 SER A C 1
ATOM 4785 O O . SER A 1 611 ? 12.764 -16.291 -1.943 1.00 54.44 611 SER A O 1
ATOM 4787 N N . SER A 1 612 ? 13.080 -16.958 0.167 1.00 55.06 612 SER A N 1
ATOM 4788 C CA . SER A 1 612 ? 12.004 -17.950 0.185 1.00 55.06 612 SER A CA 1
ATOM 4789 C C . SER A 1 612 ? 10.611 -17.356 -0.096 1.00 55.06 612 SER A C 1
ATOM 4791 O O . SER A 1 612 ? 9.673 -18.106 -0.342 1.00 55.06 612 SER A O 1
ATOM 4793 N N . LYS A 1 613 ? 10.435 -16.029 -0.083 1.00 54.25 613 LYS A N 1
ATOM 4794 C CA . LYS A 1 613 ? 9.158 -15.383 -0.437 1.00 54.25 613 LYS A CA 1
ATOM 4795 C C . LYS A 1 613 ? 8.976 -15.138 -1.938 1.00 54.25 613 LYS A C 1
ATOM 4797 O O . LYS A 1 613 ? 7.843 -15.028 -2.389 1.00 54.25 613 LYS A O 1
ATOM 4802 N N . TRP A 1 614 ? 10.057 -15.053 -2.712 1.00 62.28 614 TRP A N 1
ATOM 4803 C CA . TRP A 1 614 ? 9.995 -14.721 -4.144 1.00 62.28 614 TRP A CA 1
ATOM 4804 C C . TRP A 1 614 ? 10.767 -15.699 -5.038 1.00 62.28 614 TRP A C 1
ATOM 4806 O O . TRP A 1 614 ? 10.538 -15.713 -6.244 1.00 62.28 614 TRP A O 1
ATOM 4816 N N . LEU A 1 615 ? 11.637 -16.535 -4.473 1.00 73.88 615 LEU A N 1
ATOM 4817 C CA . LEU A 1 615 ? 12.404 -17.569 -5.157 1.00 73.88 615 LEU A CA 1
ATOM 4818 C C . LEU A 1 615 ? 12.129 -18.933 -4.510 1.00 73.88 615 LEU A C 1
ATOM 4820 O O . LEU A 1 615 ? 12.367 -19.133 -3.317 1.00 73.88 615 LEU A O 1
ATOM 4824 N N . ARG A 1 616 ? 11.678 -19.903 -5.309 1.00 79.69 616 ARG A N 1
ATOM 4825 C CA . ARG A 1 616 ? 11.670 -21.326 -4.931 1.00 79.69 616 ARG A CA 1
ATOM 4826 C C . ARG A 1 616 ? 12.636 -22.080 -5.817 1.00 79.69 616 ARG A C 1
ATOM 4828 O O . ARG A 1 616 ? 12.624 -21.883 -7.028 1.00 79.69 616 ARG A O 1
ATOM 4835 N N . ILE A 1 617 ? 13.438 -22.957 -5.222 1.00 85.38 617 ILE A N 1
ATOM 4836 C CA . ILE A 1 617 ? 14.331 -23.843 -5.967 1.00 85.38 617 ILE A CA 1
ATOM 4837 C C . ILE A 1 617 ? 13.801 -25.272 -5.873 1.00 85.38 617 ILE A C 1
ATOM 4839 O O . ILE A 1 617 ? 13.647 -25.809 -4.774 1.00 85.38 617 ILE A O 1
ATOM 4843 N N . LEU A 1 618 ? 13.540 -25.869 -7.032 1.00 88.12 618 LEU A N 1
ATOM 4844 C CA . LEU A 1 618 ? 13.297 -27.295 -7.186 1.00 88.12 618 LEU A CA 1
ATOM 4845 C C . LEU A 1 618 ? 14.646 -27.981 -7.424 1.00 88.12 618 LEU A C 1
ATOM 4847 O O . LEU A 1 618 ? 15.271 -27.807 -8.474 1.00 88.12 618 LEU A O 1
ATOM 4851 N N . ASP A 1 619 ? 15.113 -28.719 -6.422 1.00 88.19 619 ASP A N 1
ATOM 4852 C CA . ASP A 1 619 ? 16.398 -29.409 -6.434 1.00 88.19 619 ASP A CA 1
ATOM 4853 C C . ASP A 1 619 ? 16.309 -30.690 -7.266 1.00 88.19 619 ASP A C 1
ATOM 4855 O O . ASP A 1 619 ? 15.870 -31.735 -6.790 1.00 88.19 619 ASP A O 1
ATOM 4859 N N . CYS A 1 620 ? 16.744 -30.595 -8.518 1.00 86.50 620 CYS A N 1
ATOM 4860 C CA . CYS A 1 620 ? 16.909 -31.722 -9.432 1.00 86.50 620 CYS A CA 1
ATOM 4861 C C . CYS A 1 620 ? 18.384 -32.151 -9.548 1.00 86.50 620 CYS A C 1
ATOM 4863 O O . CYS A 1 620 ? 18.733 -32.932 -10.432 1.00 86.50 620 CYS A O 1
ATOM 4865 N N . TYR A 1 621 ? 19.267 -31.620 -8.696 1.00 86.12 621 TYR A N 1
ATOM 4866 C CA . TYR A 1 621 ? 20.713 -31.827 -8.745 1.00 86.12 621 TYR A CA 1
ATOM 4867 C C . TYR A 1 621 ? 21.172 -32.856 -7.707 1.00 86.12 621 TYR A C 1
ATOM 4869 O O . TYR A 1 621 ? 22.022 -33.699 -8.000 1.00 86.12 621 TYR A O 1
ATOM 4877 N N . SER A 1 622 ? 20.631 -32.791 -6.486 1.00 81.81 622 SER A N 1
ATOM 4878 C CA . SER A 1 622 ? 21.110 -33.590 -5.348 1.00 81.81 622 SER A CA 1
ATOM 4879 C C . SER A 1 622 ? 20.816 -35.086 -5.474 1.00 81.81 622 SER A C 1
ATOM 4881 O O . SER A 1 622 ? 21.630 -35.907 -5.026 1.00 81.81 622 SER A O 1
ATOM 4883 N N . ASP A 1 623 ? 19.679 -35.447 -6.070 1.00 76.56 623 ASP A N 1
ATOM 4884 C CA . ASP A 1 623 ? 19.322 -36.829 -6.405 1.00 76.56 623 ASP A CA 1
ATOM 4885 C C . ASP A 1 623 ? 18.393 -36.905 -7.634 1.00 76.56 623 ASP A C 1
ATOM 4887 O O . ASP A 1 623 ? 17.204 -37.171 -7.503 1.00 76.56 623 ASP A O 1
ATOM 4891 N N . PRO A 1 624 ? 18.912 -36.674 -8.853 1.00 73.88 624 PRO A N 1
ATOM 4892 C CA . PRO A 1 624 ? 18.084 -36.572 -10.054 1.00 73.88 624 PRO A CA 1
ATOM 4893 C C . PRO A 1 624 ? 17.286 -37.844 -10.378 1.00 73.88 624 PRO A C 1
ATOM 4895 O O . PRO A 1 624 ? 16.308 -37.780 -11.112 1.00 73.88 624 PRO A O 1
ATOM 4898 N N . LEU A 1 625 ? 17.704 -39.019 -9.908 1.00 74.00 625 LEU A N 1
ATOM 4899 C CA . LEU A 1 625 ? 17.078 -40.295 -10.272 1.00 74.00 625 LEU A CA 1
ATOM 4900 C C . LEU A 1 625 ? 16.468 -41.031 -9.073 1.00 74.00 625 LEU A C 1
ATOM 4902 O O . LEU A 1 625 ? 16.115 -42.201 -9.227 1.00 74.00 625 LEU A O 1
ATOM 4906 N N . GLY A 1 626 ? 16.382 -40.382 -7.909 1.00 66.88 626 GLY A N 1
ATOM 4907 C CA . GLY A 1 626 ? 15.820 -40.985 -6.699 1.00 66.88 626 GLY A CA 1
ATOM 4908 C C . GLY A 1 626 ? 16.593 -42.217 -6.231 1.00 66.88 626 GLY A C 1
ATOM 4909 O O . GLY A 1 626 ? 16.011 -43.171 -5.732 1.00 66.88 626 GLY A O 1
ATOM 4910 N N . TRP A 1 627 ? 17.909 -42.271 -6.464 1.00 66.12 627 TRP A N 1
ATOM 4911 C CA . TRP A 1 627 ? 18.714 -43.453 -6.132 1.00 66.12 627 TRP A CA 1
ATOM 4912 C C . TRP A 1 627 ? 19.072 -43.529 -4.646 1.00 66.12 627 TRP A C 1
ATOM 4914 O O . TRP A 1 627 ? 19.597 -44.549 -4.195 1.00 66.12 627 TRP A O 1
ATOM 4924 N N . LYS A 1 628 ? 18.812 -42.466 -3.879 1.00 62.56 628 LYS A N 1
ATOM 4925 C CA . LYS A 1 628 ? 19.079 -42.389 -2.440 1.00 62.56 628 LYS A CA 1
ATOM 4926 C C . LYS A 1 628 ? 17.831 -42.710 -1.617 1.00 62.56 628 LYS A C 1
ATOM 4928 O O . LYS A 1 628 ? 17.558 -42.036 -0.624 1.00 62.56 628 LYS A O 1
ATOM 4933 N N . ASP A 1 629 ? 17.107 -43.767 -1.977 1.00 48.62 629 ASP A N 1
ATOM 4934 C CA . ASP A 1 629 ? 16.052 -44.321 -1.126 1.00 48.62 629 ASP A CA 1
ATOM 4935 C C . ASP A 1 629 ? 16.620 -44.646 0.271 1.00 48.62 629 ASP A C 1
ATOM 4937 O O . ASP A 1 629 ? 17.471 -45.522 0.441 1.00 48.62 629 ASP A O 1
ATOM 4941 N N . GLY A 1 630 ? 16.167 -43.905 1.288 1.00 51.00 630 GLY A N 1
ATOM 4942 C CA . GLY A 1 630 ? 16.501 -44.140 2.699 1.00 51.00 630 GLY A CA 1
ATOM 4943 C C . GLY A 1 630 ? 17.579 -43.244 3.322 1.00 51.00 630 GLY A C 1
ATOM 4944 O O . GLY A 1 630 ? 17.847 -43.387 4.516 1.00 51.00 630 GLY A O 1
ATOM 4945 N N . VAL A 1 631 ? 18.167 -42.288 2.591 1.00 45.75 631 VAL A N 1
ATOM 4946 C CA . VAL A 1 631 ? 19.003 -41.231 3.192 1.00 45.75 631 VAL A CA 1
ATOM 4947 C C . VAL A 1 631 ? 18.256 -39.910 3.073 1.00 45.75 631 VAL A C 1
ATOM 4949 O O . VAL A 1 631 ? 18.204 -39.327 1.998 1.00 45.75 631 VAL A O 1
ATOM 4952 N N . SER A 1 632 ? 17.687 -39.429 4.182 1.00 40.91 632 SER A N 1
ATOM 4953 C CA . SER A 1 632 ? 17.110 -38.083 4.298 1.00 40.91 632 SER A CA 1
ATOM 4954 C C . SER A 1 632 ? 18.193 -37.040 3.995 1.00 40.91 632 SER A C 1
ATOM 4956 O O . SER A 1 632 ? 18.879 -36.548 4.895 1.00 40.91 632 SER A O 1
ATOM 4958 N N . VAL A 1 633 ? 18.371 -36.695 2.722 1.00 43.94 633 VAL A N 1
ATOM 4959 C CA . VAL A 1 633 ? 19.084 -35.483 2.335 1.00 43.94 633 VAL A CA 1
ATOM 4960 C C . VAL A 1 633 ? 18.102 -34.343 2.569 1.00 43.94 633 VAL A C 1
ATOM 4962 O O . VAL A 1 633 ? 17.384 -33.921 1.670 1.00 43.94 633 VAL A O 1
ATOM 4965 N N . SER A 1 634 ? 18.025 -33.879 3.816 1.00 40.94 634 SER A N 1
ATOM 4966 C CA . SER A 1 634 ? 17.331 -32.643 4.149 1.00 40.94 634 SER A CA 1
ATOM 4967 C C . SER A 1 634 ? 18.102 -31.495 3.498 1.00 40.94 634 SER A C 1
ATOM 4969 O O . SER A 1 634 ? 19.057 -30.962 4.069 1.00 40.94 634 SER A O 1
ATOM 4971 N N . SER A 1 635 ? 17.733 -31.147 2.270 1.00 43.59 635 SER A N 1
ATOM 4972 C CA . SER A 1 635 ? 18.098 -29.866 1.682 1.00 43.59 635 SER A CA 1
ATOM 4973 C C . SER A 1 635 ? 17.373 -28.805 2.513 1.00 43.59 635 SER A C 1
ATOM 4975 O O . SER A 1 635 ? 16.150 -28.708 2.494 1.00 43.59 635 SER A O 1
ATOM 4977 N N . SER A 1 636 ? 18.115 -28.041 3.314 1.00 45.00 636 SER A N 1
ATOM 4978 C CA . SER A 1 636 ? 17.555 -26.974 4.152 1.00 45.00 636 SER A CA 1
ATOM 4979 C C . SER A 1 636 ? 17.051 -25.773 3.339 1.00 45.00 636 SER A C 1
ATOM 4981 O O . SER A 1 636 ? 16.560 -24.812 3.926 1.00 45.00 636 SER A O 1
ATOM 4983 N N . THR A 1 637 ? 17.190 -25.796 2.007 1.00 52.16 637 THR A N 1
ATOM 4984 C CA . THR A 1 637 ? 17.040 -24.612 1.150 1.00 52.16 637 THR A CA 1
ATOM 4985 C C . THR A 1 637 ? 16.253 -24.839 -0.156 1.00 52.16 637 THR A C 1
ATOM 4987 O O . THR A 1 637 ? 16.028 -23.883 -0.892 1.00 52.16 637 THR A O 1
ATOM 4990 N N . GLY A 1 638 ? 15.768 -26.051 -0.451 1.00 57.28 638 GLY A N 1
ATOM 4991 C CA . GLY A 1 638 ? 14.980 -26.346 -1.661 1.00 57.28 638 GLY A CA 1
ATOM 4992 C C . GLY A 1 638 ? 14.189 -27.656 -1.584 1.00 57.28 638 GLY A C 1
ATOM 4993 O O . GLY A 1 638 ? 14.545 -28.551 -0.814 1.00 57.28 638 GLY A O 1
ATOM 4994 N N . THR A 1 639 ? 13.126 -27.770 -2.385 1.00 74.25 639 THR A N 1
ATOM 4995 C CA . THR A 1 639 ? 12.281 -28.977 -2.461 1.00 74.25 639 THR A CA 1
ATOM 4996 C C . THR A 1 639 ? 12.932 -29.986 -3.400 1.00 74.25 639 THR A C 1
ATOM 4998 O O . THR A 1 639 ? 13.270 -29.632 -4.527 1.00 74.25 639 THR A O 1
ATOM 5001 N N . LEU A 1 640 ? 13.137 -31.223 -2.947 1.00 78.31 640 LEU A N 1
ATOM 5002 C CA . LEU A 1 640 ? 13.789 -32.272 -3.735 1.00 78.31 640 LEU A CA 1
ATOM 5003 C C . LEU A 1 640 ? 12.851 -32.797 -4.831 1.00 78.31 640 LEU A C 1
ATOM 5005 O O . LEU A 1 640 ? 11.701 -33.129 -4.554 1.00 78.31 640 LEU A O 1
ATOM 5009 N N . CYS A 1 641 ? 13.348 -32.897 -6.062 1.00 76.81 641 CYS A N 1
ATOM 5010 C CA . CYS A 1 641 ? 12.693 -33.653 -7.124 1.00 76.81 641 CYS A CA 1
ATOM 5011 C C . CYS A 1 641 ? 13.101 -35.125 -7.006 1.00 76.81 641 CYS A C 1
ATOM 5013 O O . CYS A 1 641 ? 14.281 -35.447 -7.111 1.00 76.81 641 CYS A O 1
ATOM 5015 N N . GLU A 1 642 ? 12.129 -36.010 -6.786 1.00 71.00 642 GLU A N 1
ATOM 5016 C CA . GLU A 1 642 ? 12.386 -37.439 -6.563 1.00 71.00 642 GLU A CA 1
ATOM 5017 C C . GLU A 1 642 ? 12.829 -38.171 -7.838 1.00 71.00 642 GLU A C 1
ATOM 5019 O O . GLU A 1 642 ? 13.600 -39.124 -7.769 1.00 71.00 642 GLU A O 1
ATOM 5024 N N . ASN A 1 643 ? 12.364 -37.745 -9.018 1.00 77.25 643 ASN A N 1
ATOM 5025 C CA . ASN A 1 643 ? 12.710 -38.395 -10.280 1.00 77.25 643 ASN A CA 1
ATOM 5026 C C . ASN A 1 643 ? 12.593 -37.443 -11.478 1.00 77.25 643 ASN A C 1
ATOM 5028 O O . ASN A 1 643 ? 11.500 -37.139 -11.944 1.00 77.25 643 ASN A O 1
ATOM 5032 N N . VAL A 1 644 ? 13.727 -37.059 -12.067 1.00 78.62 644 VAL A N 1
ATOM 5033 C CA . VAL A 1 644 ? 13.773 -36.146 -13.225 1.00 78.62 644 VAL A CA 1
ATOM 5034 C C . VAL A 1 644 ? 13.268 -36.761 -14.534 1.00 78.62 644 VAL A C 1
ATOM 5036 O O . VAL A 1 644 ? 13.145 -36.051 -15.531 1.00 78.62 644 VAL A O 1
ATOM 5039 N N . ARG A 1 645 ? 13.007 -38.077 -14.571 1.00 79.50 645 ARG A N 1
ATOM 5040 C CA . ARG A 1 645 ? 12.366 -38.737 -15.723 1.00 79.50 645 ARG A CA 1
ATOM 5041 C C . ARG A 1 645 ? 10.855 -38.541 -15.726 1.00 79.50 645 ARG A C 1
ATOM 5043 O O . ARG A 1 645 ? 10.249 -38.636 -16.790 1.00 79.50 645 ARG A O 1
ATOM 5050 N N . ASP A 1 646 ? 10.265 -38.299 -14.559 1.00 84.31 646 ASP A N 1
ATOM 5051 C CA . ASP A 1 646 ? 8.847 -38.000 -14.432 1.00 84.31 646 ASP A CA 1
ATOM 5052 C C . ASP A 1 646 ? 8.614 -36.511 -14.711 1.00 84.31 646 ASP A C 1
ATOM 5054 O O . ASP A 1 646 ? 8.647 -35.659 -13.823 1.00 84.31 646 ASP A O 1
ATOM 5058 N N . LEU A 1 647 ? 8.440 -36.188 -15.993 1.00 84.69 647 LEU A N 1
ATOM 5059 C CA . LEU A 1 647 ? 8.227 -34.813 -16.434 1.00 84.69 647 LEU A CA 1
ATOM 5060 C C . LEU A 1 647 ? 6.856 -34.260 -16.012 1.00 84.69 647 LEU A C 1
ATOM 5062 O O . LEU A 1 647 ? 6.741 -33.053 -15.802 1.00 84.69 647 LEU A O 1
ATOM 5066 N N . ASP A 1 648 ? 5.847 -35.111 -15.833 1.00 84.12 648 ASP A N 1
ATOM 5067 C CA . ASP A 1 648 ? 4.521 -34.691 -15.366 1.00 84.12 648 ASP A CA 1
ATOM 5068 C C . ASP A 1 648 ? 4.548 -34.377 -13.863 1.00 84.12 648 ASP A C 1
ATOM 5070 O O . ASP A 1 648 ? 4.000 -33.361 -13.416 1.00 84.12 648 ASP A O 1
ATOM 5074 N N . GLY A 1 649 ? 5.265 -35.194 -13.086 1.00 84.12 649 GLY A N 1
ATOM 5075 C CA . GLY A 1 649 ? 5.598 -34.909 -11.693 1.00 84.12 649 GLY A CA 1
ATOM 5076 C C . GLY A 1 649 ? 6.404 -33.616 -11.554 1.00 84.12 649 GLY A C 1
ATOM 5077 O O . GLY A 1 649 ? 6.031 -32.741 -10.773 1.00 84.12 649 GLY A O 1
ATOM 5078 N N . LEU A 1 650 ? 7.441 -33.433 -12.381 1.00 86.94 650 LEU A N 1
ATOM 5079 C CA . LEU A 1 650 ? 8.248 -32.209 -12.417 1.00 86.94 650 LEU A CA 1
ATOM 5080 C C . LEU A 1 650 ? 7.388 -30.968 -12.698 1.00 86.94 650 LEU A C 1
ATOM 5082 O O . LEU A 1 650 ? 7.484 -29.974 -11.978 1.00 86.94 650 LEU A O 1
ATOM 5086 N N . PHE A 1 651 ? 6.526 -31.024 -13.717 1.00 89.00 651 PHE A N 1
ATOM 5087 C CA . PHE A 1 651 ? 5.586 -29.951 -14.043 1.00 89.00 651 PHE A CA 1
ATOM 5088 C C . PHE A 1 651 ? 4.685 -29.611 -12.853 1.00 89.00 651 PHE A C 1
ATOM 5090 O O . PHE A 1 651 ? 4.558 -28.443 -12.475 1.00 89.00 651 PHE A O 1
ATOM 5097 N N . SER A 1 652 ? 4.111 -30.638 -12.226 1.00 88.00 652 SER A N 1
ATOM 5098 C CA . SER A 1 652 ? 3.221 -30.491 -11.077 1.00 88.00 652 SER A CA 1
ATOM 5099 C C . SER A 1 652 ? 3.936 -29.843 -9.888 1.00 88.00 652 SER A C 1
ATOM 5101 O O . SER A 1 652 ? 3.400 -28.904 -9.299 1.00 88.00 652 SER A O 1
ATOM 5103 N N . SER A 1 653 ? 5.173 -30.254 -9.583 1.00 88.38 653 SER A N 1
ATOM 5104 C CA . SER A 1 653 ? 5.992 -29.646 -8.527 1.00 88.38 653 SER A CA 1
ATOM 5105 C C . SER A 1 653 ? 6.346 -28.188 -8.825 1.00 88.38 653 SER A C 1
ATOM 5107 O O . SER A 1 653 ? 6.271 -27.350 -7.930 1.00 88.38 653 SER A O 1
ATOM 5109 N N . VAL A 1 654 ? 6.686 -27.848 -10.074 1.00 88.12 654 VAL A N 1
ATOM 5110 C CA . VAL A 1 654 ? 6.968 -26.457 -10.479 1.00 88.12 654 VAL A CA 1
ATOM 5111 C C . VAL A 1 654 ? 5.738 -25.576 -10.283 1.00 88.12 654 VAL A C 1
ATOM 5113 O O . VAL A 1 654 ? 5.836 -24.492 -9.706 1.00 88.12 654 VAL A O 1
ATOM 5116 N N . VAL A 1 655 ? 4.569 -26.044 -10.728 1.00 85.31 655 VAL A N 1
ATOM 5117 C CA . VAL A 1 655 ? 3.307 -25.315 -10.569 1.00 85.31 655 VAL A CA 1
ATOM 5118 C C . VAL A 1 655 ? 2.925 -25.190 -9.097 1.00 85.31 655 VAL A C 1
ATOM 5120 O O . VAL A 1 655 ? 2.484 -24.121 -8.682 1.00 85.31 655 VAL A O 1
ATOM 5123 N N . GLN A 1 656 ? 3.109 -26.241 -8.299 1.00 84.94 656 GLN A N 1
ATOM 5124 C CA . GLN A 1 656 ? 2.840 -26.211 -6.864 1.00 84.94 656 GLN A CA 1
ATOM 5125 C C . GLN A 1 656 ? 3.736 -25.195 -6.145 1.00 84.94 656 GLN A C 1
ATOM 5127 O O . GLN A 1 656 ? 3.220 -24.319 -5.457 1.00 84.94 656 GLN A O 1
ATOM 5132 N N . LEU A 1 657 ? 5.053 -25.238 -6.370 1.00 82.56 657 LEU A N 1
ATOM 5133 C CA . LEU A 1 657 ? 5.995 -24.274 -5.794 1.00 82.56 657 LEU A CA 1
ATOM 5134 C C . LEU A 1 657 ? 5.680 -22.841 -6.226 1.00 82.56 657 LEU A C 1
ATOM 5136 O O . LEU A 1 657 ? 5.758 -21.913 -5.425 1.00 82.56 657 LEU A O 1
ATOM 5140 N N . GLY A 1 658 ? 5.290 -22.648 -7.485 1.00 72.94 658 GLY A N 1
ATOM 5141 C CA . GLY A 1 658 ? 4.858 -21.347 -7.980 1.00 72.94 658 GLY A CA 1
ATOM 5142 C C . GLY A 1 658 ? 3.575 -20.855 -7.310 1.00 72.94 658 GLY A C 1
ATOM 5143 O O . GLY A 1 658 ? 3.498 -19.697 -6.910 1.00 72.94 658 GLY A O 1
ATOM 5144 N N . LYS A 1 659 ? 2.589 -21.734 -7.096 1.00 72.38 659 LYS A N 1
ATOM 5145 C CA . LYS A 1 659 ? 1.378 -21.417 -6.320 1.00 72.38 659 LYS A CA 1
ATOM 5146 C C . LYS A 1 659 ? 1.702 -21.072 -4.866 1.00 72.38 659 LYS A C 1
ATOM 5148 O O . LYS A 1 659 ? 1.084 -20.170 -4.315 1.00 72.38 659 LYS A O 1
ATOM 5153 N N . GLU A 1 660 ? 2.696 -21.716 -4.259 1.00 69.31 660 GLU A N 1
ATOM 5154 C CA . GLU A 1 660 ? 3.167 -21.373 -2.910 1.00 69.31 660 GLU A CA 1
ATOM 5155 C C . GLU A 1 660 ? 3.837 -19.990 -2.841 1.00 69.31 660 GLU A C 1
ATOM 5157 O O . GLU A 1 660 ? 3.717 -19.315 -1.822 1.00 69.31 660 GLU A O 1
ATOM 5162 N N . ILE A 1 661 ? 4.521 -19.542 -3.905 1.00 66.81 661 ILE A N 1
ATOM 5163 C CA . ILE A 1 661 ? 5.071 -18.172 -3.994 1.00 66.81 661 ILE A CA 1
ATOM 5164 C C . ILE A 1 661 ? 3.942 -17.149 -4.121 1.00 66.81 661 ILE A C 1
ATOM 5166 O O . ILE A 1 661 ? 3.978 -16.072 -3.533 1.00 66.81 661 ILE A O 1
ATOM 5170 N N . VAL A 1 662 ? 2.958 -17.466 -4.955 1.00 57.88 662 VAL A N 1
ATOM 5171 C CA . VAL A 1 662 ? 1.971 -16.498 -5.427 1.00 57.88 662 VAL A CA 1
ATOM 5172 C C . VAL A 1 662 ? 0.701 -16.464 -4.556 1.00 57.88 662 VAL A C 1
ATOM 5174 O O . VAL A 1 662 ? -0.064 -15.493 -4.589 1.00 57.88 662 VAL A O 1
ATOM 5177 N N . GLY A 1 663 ? 0.509 -17.479 -3.713 1.00 53.03 663 GLY A N 1
ATOM 5178 C CA . GLY A 1 663 ? -0.623 -17.609 -2.801 1.00 53.03 663 GLY A CA 1
ATOM 5179 C C . GLY A 1 663 ? -1.951 -17.905 -3.519 1.00 53.03 663 GLY A C 1
ATOM 5180 O O . GLY A 1 663 ? -1.964 -18.210 -4.711 1.00 53.03 663 GLY A O 1
ATOM 5181 N N . PRO A 1 664 ? -3.101 -17.791 -2.824 1.00 40.88 664 PRO A N 1
ATOM 5182 C CA . PRO A 1 664 ? -4.432 -18.039 -3.398 1.00 40.88 664 PRO A CA 1
ATOM 5183 C C . PRO A 1 664 ? -4.871 -16.992 -4.441 1.00 40.88 664 PRO A C 1
ATOM 5185 O O . PRO A 1 664 ? -5.923 -17.132 -5.064 1.00 40.88 664 PRO A O 1
ATOM 5188 N N . SER A 1 665 ? -4.078 -15.939 -4.649 1.00 39.69 665 SER A N 1
ATOM 5189 C CA . SER A 1 665 ? -4.323 -14.928 -5.678 1.00 39.69 665 SER A CA 1
ATOM 5190 C C . SER A 1 665 ? -4.037 -15.477 -7.090 1.00 39.69 665 SER A C 1
ATOM 5192 O O . SER A 1 665 ? -3.101 -16.249 -7.279 1.00 39.69 665 SER A O 1
ATOM 5194 N N . LYS A 1 666 ? -4.799 -15.063 -8.118 1.00 47.66 666 LYS A N 1
ATOM 5195 C CA . LYS A 1 666 ? -4.564 -15.407 -9.548 1.00 47.66 666 LYS A CA 1
ATOM 5196 C C . LYS A 1 666 ? -3.310 -14.742 -10.156 1.00 47.66 666 LYS A C 1
ATOM 5198 O O . LYS A 1 666 ? -3.270 -14.432 -11.346 1.00 47.66 666 LYS A O 1
ATOM 5203 N N . ALA A 1 667 ? -2.301 -14.449 -9.353 1.00 49.31 667 ALA A N 1
ATOM 5204 C CA . ALA A 1 667 ? -1.082 -13.830 -9.842 1.00 49.31 667 ALA A CA 1
ATOM 5205 C C . ALA A 1 667 ? -0.199 -14.849 -10.588 1.00 49.31 667 ALA A C 1
ATOM 5207 O O . ALA A 1 667 ? -0.434 -16.058 -10.531 1.00 49.31 667 ALA A O 1
ATOM 5208 N N . ARG A 1 668 ? 0.809 -14.370 -11.326 1.00 66.88 668 ARG A N 1
ATOM 5209 C CA . ARG A 1 668 ? 1.667 -15.217 -12.175 1.00 66.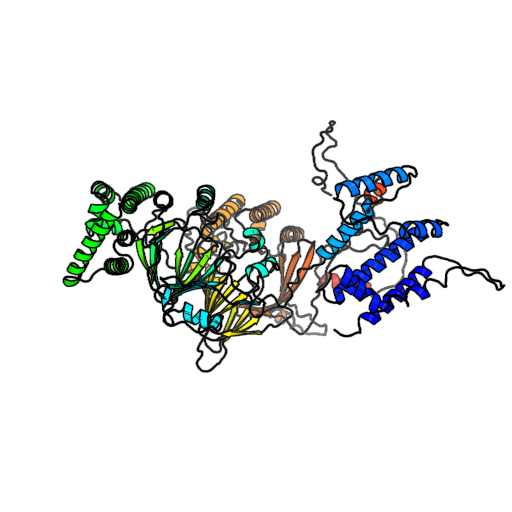88 668 ARG A CA 1
ATOM 5210 C C . ARG A 1 668 ? 3.128 -15.166 -11.724 1.00 66.88 668 ARG A C 1
ATOM 5212 O O . ARG A 1 668 ? 3.583 -14.119 -11.282 1.00 66.88 668 ARG A O 1
ATOM 5219 N N . PHE A 1 669 ? 3.870 -16.259 -11.889 1.00 74.00 669 PHE A N 1
ATOM 5220 C CA . PHE A 1 669 ? 5.301 -16.384 -11.570 1.00 74.00 669 PHE A CA 1
ATOM 5221 C C . PHE A 1 669 ? 6.125 -16.756 -12.809 1.00 74.00 669 PHE A C 1
ATOM 5223 O O . PHE A 1 669 ? 5.585 -17.234 -13.802 1.00 74.00 669 PHE A O 1
ATOM 5230 N N . SER A 1 670 ? 7.434 -16.534 -12.770 1.00 82.81 670 SER A N 1
ATOM 5231 C CA . SER A 1 670 ? 8.360 -16.928 -13.839 1.00 82.81 670 SER A CA 1
ATOM 5232 C C . SER A 1 670 ? 9.034 -18.262 -13.530 1.00 82.81 670 SER A C 1
ATOM 5234 O O . SER A 1 670 ? 9.264 -18.595 -12.370 1.00 82.81 670 SER A O 1
ATOM 5236 N N . VAL A 1 671 ? 9.397 -19.014 -14.565 1.00 87.69 671 VAL A N 1
ATOM 5237 C CA . VAL A 1 671 ? 10.124 -20.281 -14.433 1.00 87.69 671 VAL A CA 1
ATOM 5238 C C . VAL A 1 671 ? 11.504 -20.153 -15.063 1.00 87.69 671 VAL A C 1
ATOM 5240 O O . VAL A 1 671 ? 11.641 -19.746 -16.217 1.00 87.69 671 VAL A O 1
ATOM 5243 N N . ALA A 1 672 ? 12.524 -20.527 -14.301 1.00 90.00 672 ALA A N 1
ATOM 5244 C CA . ALA A 1 672 ? 13.912 -20.570 -14.721 1.00 90.00 672 ALA A CA 1
ATOM 5245 C C . ALA A 1 672 ? 14.375 -22.028 -14.764 1.00 90.00 672 ALA A C 1
ATOM 5247 O O . ALA A 1 672 ? 14.332 -22.709 -13.744 1.00 90.00 672 ALA A O 1
ATOM 5248 N N . ILE A 1 673 ? 14.835 -22.513 -15.915 1.00 92.00 673 ILE A N 1
ATOM 5249 C CA . ILE A 1 673 ? 15.417 -23.856 -16.042 1.00 92.00 673 ILE A CA 1
ATOM 5250 C C . ILE A 1 673 ? 16.914 -23.703 -16.271 1.00 92.00 673 ILE A C 1
ATOM 5252 O O . ILE A 1 673 ? 17.346 -23.226 -17.322 1.00 92.00 673 ILE A O 1
ATOM 5256 N N . ASP A 1 674 ? 17.723 -24.092 -15.292 1.00 89.69 674 ASP A N 1
ATOM 5257 C CA . ASP A 1 674 ? 19.166 -23.865 -15.352 1.00 89.69 674 ASP A CA 1
ATOM 5258 C C . ASP A 1 674 ? 19.868 -24.641 -16.481 1.00 89.69 674 ASP A C 1
ATOM 5260 O O . ASP A 1 674 ? 20.892 -24.185 -16.982 1.00 89.69 674 ASP A O 1
ATOM 5264 N N . SER A 1 675 ? 19.337 -25.798 -16.896 1.00 89.31 675 SER A N 1
ATOM 5265 C CA . SER A 1 675 ? 19.811 -26.543 -18.058 1.00 89.31 675 SER A CA 1
ATOM 5266 C C . SER A 1 675 ? 18.800 -27.563 -18.581 1.00 89.31 675 SER A C 1
ATOM 5268 O O . SER A 1 675 ? 18.594 -28.633 -18.009 1.00 89.31 675 SER A O 1
ATOM 5270 N N . VAL A 1 676 ? 18.262 -27.299 -19.771 1.00 91.06 676 VAL A N 1
ATOM 5271 C CA . VAL A 1 676 ? 17.414 -28.254 -20.506 1.00 91.06 676 VAL A CA 1
ATOM 5272 C C . VAL A 1 676 ? 18.245 -29.402 -21.094 1.00 91.06 676 VAL A C 1
ATOM 5274 O O . VAL A 1 676 ? 17.721 -30.485 -21.346 1.00 91.06 676 VAL A O 1
ATOM 5277 N N . THR A 1 677 ? 19.567 -29.232 -21.233 1.00 89.50 677 THR A N 1
ATOM 5278 C CA . THR A 1 677 ? 20.478 -30.313 -21.649 1.00 89.50 677 THR A CA 1
ATOM 5279 C C . THR A 1 677 ? 20.382 -31.536 -20.738 1.00 89.50 677 THR A C 1
ATOM 5281 O O . THR A 1 677 ? 20.497 -32.662 -21.219 1.00 89.50 677 THR A O 1
ATOM 5284 N N . VAL A 1 678 ? 20.160 -31.337 -19.435 1.00 86.31 678 VAL A N 1
ATOM 5285 C CA . VAL A 1 678 ? 20.016 -32.449 -18.486 1.00 86.31 678 VAL A CA 1
ATOM 5286 C C . VAL A 1 678 ? 18.676 -33.161 -18.673 1.00 86.31 678 VAL A C 1
ATOM 5288 O O . VAL A 1 678 ? 18.644 -34.388 -18.680 1.00 86.31 678 VAL A O 1
ATOM 5291 N N . MET A 1 679 ? 17.592 -32.426 -18.933 1.00 88.81 679 MET A N 1
ATOM 5292 C CA . MET A 1 679 ? 16.288 -33.022 -19.254 1.00 88.81 679 MET A CA 1
ATOM 5293 C C . MET A 1 679 ? 16.369 -33.876 -20.526 1.00 88.81 679 MET A C 1
ATOM 5295 O O . MET A 1 679 ? 15.944 -35.028 -20.531 1.00 88.81 679 MET A O 1
ATOM 5299 N N . LEU A 1 680 ? 17.012 -33.354 -21.575 1.00 89.69 680 LEU A N 1
ATOM 5300 C CA . LEU A 1 680 ? 17.219 -34.052 -22.851 1.00 89.69 680 LEU A CA 1
ATOM 5301 C C . LEU A 1 680 ? 18.106 -35.302 -22.734 1.00 89.69 680 LEU A C 1
ATOM 5303 O O . LEU A 1 680 ? 18.056 -36.176 -23.595 1.00 89.69 680 LEU A O 1
ATOM 5307 N N . ARG A 1 681 ? 18.913 -35.425 -21.672 1.00 87.75 681 ARG A N 1
ATOM 5308 C CA . ARG A 1 681 ? 19.673 -36.653 -21.386 1.00 87.75 681 ARG A CA 1
ATOM 5309 C C . ARG A 1 681 ? 18.770 -37.790 -20.900 1.00 87.75 681 ARG A C 1
ATOM 5311 O O . ARG A 1 681 ? 19.132 -38.957 -21.041 1.00 87.75 681 ARG A O 1
ATOM 5318 N N . HIS A 1 682 ? 17.641 -37.458 -20.280 1.00 85.06 682 HIS A N 1
ATOM 5319 C CA . HIS A 1 682 ? 16.793 -38.409 -19.561 1.00 85.06 682 HIS A CA 1
ATOM 5320 C C . HIS A 1 682 ? 15.401 -38.588 -20.175 1.00 85.06 682 HIS A C 1
ATOM 5322 O O . HIS A 1 682 ? 14.737 -39.571 -19.852 1.00 85.06 682 HIS A O 1
ATOM 5328 N N . ALA A 1 683 ? 14.990 -37.697 -21.077 1.00 88.25 683 ALA A N 1
ATOM 5329 C CA . ALA A 1 683 ? 13.706 -37.731 -21.760 1.00 88.25 683 ALA A CA 1
ATOM 5330 C C . ALA A 1 683 ? 13.848 -37.370 -23.246 1.00 88.25 683 ALA A C 1
ATOM 5332 O O . ALA A 1 683 ? 14.790 -36.691 -23.657 1.00 88.25 683 ALA A O 1
ATOM 5333 N N . ALA A 1 684 ? 12.890 -37.822 -24.057 1.00 90.94 684 ALA A N 1
ATOM 5334 C CA . ALA A 1 684 ? 12.847 -37.501 -25.479 1.00 90.94 684 ALA A CA 1
ATOM 5335 C C . ALA A 1 684 ? 12.568 -36.006 -25.713 1.00 90.94 684 ALA A C 1
ATOM 5337 O O . ALA A 1 684 ? 11.881 -35.359 -24.919 1.00 90.94 684 ALA A O 1
ATOM 5338 N N . LEU A 1 685 ? 13.041 -35.479 -26.850 1.00 91.69 685 LEU A N 1
ATOM 5339 C CA . LEU A 1 685 ? 12.810 -34.087 -27.254 1.00 91.69 685 LEU A CA 1
ATOM 5340 C C . LEU A 1 685 ? 11.324 -33.715 -27.228 1.00 91.69 685 LEU A C 1
ATOM 5342 O O . LEU A 1 685 ? 10.998 -32.651 -26.723 1.00 91.69 685 LEU A O 1
ATOM 5346 N N . SER A 1 686 ? 10.440 -34.596 -27.706 1.00 90.81 686 SER A N 1
ATOM 5347 C CA . SER A 1 686 ? 8.988 -34.374 -27.713 1.00 90.81 686 SER A CA 1
ATOM 5348 C C . SER A 1 686 ? 8.417 -34.138 -26.312 1.00 90.81 686 SER A C 1
ATOM 5350 O O . SER A 1 686 ? 7.590 -33.249 -26.120 1.00 90.81 686 SER A O 1
ATOM 5352 N N . CYS A 1 687 ? 8.889 -34.886 -25.315 1.00 90.50 687 CYS A N 1
ATOM 5353 C CA . CYS A 1 687 ? 8.453 -34.731 -23.930 1.00 90.50 687 CYS A CA 1
ATOM 5354 C C . CYS A 1 687 ? 8.994 -33.430 -23.317 1.00 90.50 687 CYS A C 1
ATOM 5356 O O . CYS A 1 687 ? 8.264 -32.709 -22.640 1.00 90.50 687 CYS A O 1
ATOM 5358 N N . VAL A 1 688 ? 10.257 -33.089 -23.598 1.00 90.69 688 VAL A N 1
ATOM 5359 C CA . VAL A 1 688 ? 10.885 -31.843 -23.126 1.00 90.69 688 VAL A CA 1
ATOM 5360 C C . VAL A 1 688 ? 10.256 -30.606 -23.783 1.00 90.69 688 VAL A C 1
ATOM 5362 O O . VAL A 1 688 ? 10.011 -29.605 -23.113 1.00 90.69 688 VAL A O 1
ATOM 5365 N N . SER A 1 689 ? 9.932 -30.657 -25.075 1.00 90.69 689 SER A N 1
ATOM 5366 C CA . SER A 1 689 ? 9.154 -29.597 -25.723 1.00 90.69 689 SER A CA 1
ATOM 5367 C C . SER A 1 689 ? 7.733 -29.537 -25.168 1.00 90.69 689 SER A C 1
ATOM 5369 O O . SER A 1 689 ? 7.216 -28.445 -24.961 1.00 90.69 689 SER A O 1
ATOM 5371 N N . GLY A 1 690 ? 7.123 -30.687 -24.862 1.00 90.69 690 GLY A N 1
ATOM 5372 C CA . GLY A 1 690 ? 5.799 -30.769 -24.248 1.00 90.69 690 GLY A CA 1
ATOM 5373 C C . GLY A 1 690 ? 5.735 -30.026 -22.916 1.00 90.69 690 GLY A C 1
ATOM 5374 O O . GLY A 1 690 ? 4.924 -29.118 -22.765 1.00 90.69 690 GLY A O 1
ATOM 5375 N N . ILE A 1 691 ? 6.648 -30.314 -21.983 1.00 92.12 691 ILE A N 1
ATOM 5376 C CA . ILE A 1 691 ? 6.666 -29.634 -20.679 1.00 92.12 691 ILE A CA 1
ATOM 5377 C C . ILE A 1 691 ? 6.953 -28.130 -20.804 1.00 92.12 691 ILE A C 1
ATOM 5379 O O . ILE A 1 691 ? 6.299 -27.329 -20.139 1.00 92.12 691 ILE A O 1
ATOM 5383 N N . ILE A 1 692 ? 7.870 -27.716 -21.689 1.00 91.44 692 ILE A N 1
ATOM 5384 C CA . ILE A 1 692 ? 8.135 -26.289 -21.940 1.00 91.44 692 ILE A CA 1
ATOM 5385 C C . ILE A 1 692 ? 6.889 -25.611 -22.523 1.00 91.44 692 ILE A C 1
ATOM 5387 O O . ILE A 1 692 ? 6.563 -24.492 -22.131 1.00 91.44 692 ILE A O 1
ATOM 5391 N N . SER A 1 693 ? 6.174 -26.277 -23.433 1.00 90.75 693 SER A N 1
ATOM 5392 C CA . SER A 1 693 ? 4.922 -25.771 -23.999 1.00 90.75 693 SER A CA 1
ATOM 5393 C C . SER A 1 693 ? 3.846 -25.634 -22.925 1.00 90.75 693 SER A C 1
ATOM 5395 O O . SER A 1 693 ? 3.270 -24.559 -22.786 1.00 90.75 693 SER A O 1
ATOM 5397 N N . ASN A 1 694 ? 3.660 -26.669 -22.104 1.00 90.69 694 ASN A N 1
ATOM 5398 C CA . ASN A 1 694 ? 2.686 -26.690 -21.015 1.00 90.69 694 ASN A CA 1
ATOM 5399 C C . ASN A 1 694 ? 2.961 -25.589 -19.987 1.00 90.69 694 ASN A C 1
ATOM 5401 O O . ASN A 1 694 ? 2.038 -24.915 -19.545 1.00 90.69 694 ASN A O 1
ATOM 5405 N N . LEU A 1 695 ? 4.229 -25.356 -19.627 1.00 88.56 695 LEU A N 1
ATOM 5406 C CA . LEU A 1 695 ? 4.605 -24.245 -18.749 1.00 88.56 695 LEU A CA 1
ATOM 5407 C C . LEU A 1 695 ? 4.294 -22.893 -19.396 1.00 88.56 695 LEU A C 1
ATOM 5409 O O . LEU A 1 695 ? 3.786 -22.006 -18.720 1.00 88.56 695 LEU A O 1
ATOM 5413 N N . ARG A 1 696 ? 4.560 -22.725 -20.697 1.00 86.00 696 ARG A N 1
ATOM 5414 C CA . ARG A 1 696 ? 4.258 -21.481 -21.426 1.00 86.00 696 ARG A CA 1
ATOM 5415 C C . ARG A 1 696 ? 2.759 -21.200 -21.525 1.00 86.00 696 ARG A C 1
ATOM 5417 O O . ARG A 1 696 ? 2.379 -20.033 -21.517 1.00 86.00 696 ARG A O 1
ATOM 5424 N N . SER A 1 697 ? 1.933 -22.237 -21.638 1.00 83.62 697 SER A N 1
ATOM 5425 C CA . SER A 1 697 ? 0.477 -22.115 -21.745 1.00 83.62 697 SER A CA 1
ATOM 5426 C C . SER A 1 697 ? -0.240 -22.090 -20.393 1.00 83.62 697 SER A C 1
ATOM 5428 O O . SER A 1 697 ? -1.448 -21.891 -20.362 1.00 83.62 697 SER A O 1
ATOM 5430 N N . HIS A 1 698 ? 0.461 -22.294 -19.275 1.00 84.25 698 HIS A N 1
ATOM 5431 C CA . HIS A 1 698 ? -0.172 -22.383 -17.962 1.00 84.25 698 HIS A CA 1
ATOM 5432 C C . HIS A 1 698 ? -0.594 -21.006 -17.417 1.00 84.25 698 HIS A C 1
ATOM 5434 O O . HIS A 1 698 ? 0.187 -20.051 -17.416 1.00 84.25 698 HIS A O 1
ATOM 5440 N N . ASP A 1 699 ? -1.801 -20.926 -16.850 1.00 72.44 699 ASP A N 1
ATOM 5441 C CA . ASP A 1 699 ? -2.427 -19.675 -16.384 1.00 72.44 699 ASP A CA 1
ATOM 5442 C C . ASP A 1 699 ? -1.610 -18.912 -15.337 1.00 72.44 699 ASP A C 1
ATOM 5444 O O . ASP A 1 699 ? -1.627 -17.684 -15.297 1.00 72.44 699 ASP A O 1
ATOM 5448 N N . TYR A 1 700 ? -0.870 -19.637 -14.497 1.00 70.56 700 TYR A N 1
ATOM 5449 C CA . TYR A 1 700 ? -0.050 -19.058 -13.430 1.00 70.56 700 TYR A CA 1
ATOM 5450 C C . TYR A 1 700 ? 1.389 -18.730 -13.859 1.00 70.56 700 TYR A C 1
ATOM 5452 O O . TYR A 1 700 ? 2.136 -18.166 -13.067 1.00 70.56 700 TYR A O 1
ATOM 5460 N N . VAL A 1 701 ? 1.819 -19.058 -15.081 1.00 76.12 701 VAL A N 1
ATOM 5461 C CA . VAL A 1 701 ? 3.213 -18.847 -15.513 1.00 76.12 701 VAL A CA 1
ATOM 5462 C C . VAL A 1 701 ? 3.296 -17.616 -16.408 1.00 76.12 701 VAL A C 1
ATOM 5464 O O . VAL A 1 701 ? 2.627 -17.535 -17.429 1.00 76.12 701 VAL A O 1
ATOM 5467 N N . SER A 1 702 ? 4.078 -16.609 -16.030 1.00 77.62 702 SER A N 1
ATOM 5468 C CA . SER A 1 702 ? 4.222 -15.358 -16.789 1.00 77.62 702 SER A CA 1
ATOM 5469 C C . SER A 1 702 ? 5.313 -15.428 -17.856 1.00 77.62 702 SER A C 1
ATOM 5471 O O . SER A 1 702 ? 5.197 -14.795 -18.904 1.00 77.62 702 SER A O 1
ATOM 5473 N N . SER A 1 703 ? 6.392 -16.162 -17.587 1.00 82.00 703 SER A N 1
ATOM 5474 C CA . SER A 1 703 ? 7.518 -16.322 -18.499 1.00 82.00 703 SER A CA 1
ATOM 5475 C C . SER A 1 703 ? 8.314 -17.576 -18.159 1.00 82.00 703 SER A C 1
ATOM 5477 O O . SER A 1 703 ? 8.318 -18.029 -17.014 1.00 82.00 703 SER A O 1
ATOM 5479 N N . VAL A 1 704 ? 8.989 -18.131 -19.164 1.00 85.31 704 VAL A N 1
ATOM 5480 C CA . VAL A 1 704 ? 9.892 -19.273 -19.009 1.00 85.31 704 VAL A CA 1
ATOM 5481 C C . VAL A 1 704 ? 11.195 -18.937 -19.716 1.00 85.31 704 VAL A C 1
ATOM 5483 O O . VAL A 1 704 ? 11.175 -18.522 -20.875 1.00 85.31 704 VAL A O 1
ATOM 5486 N N . PHE A 1 705 ? 12.321 -19.124 -19.040 1.00 91.31 705 PHE A N 1
ATOM 5487 C CA . PHE A 1 705 ? 13.643 -19.019 -19.646 1.00 91.31 705 PHE A CA 1
ATOM 5488 C C . PHE A 1 705 ? 14.494 -20.224 -19.271 1.00 91.31 705 PHE A C 1
ATOM 5490 O O . PHE A 1 705 ? 14.361 -20.792 -18.186 1.00 91.31 705 PHE A O 1
ATOM 5497 N N . TRP A 1 706 ? 15.354 -20.634 -20.196 1.00 91.88 706 TRP A N 1
ATOM 5498 C CA . TRP A 1 706 ? 16.155 -21.836 -20.042 1.00 91.88 706 TRP A CA 1
ATOM 5499 C C . TRP A 1 706 ? 17.500 -21.729 -20.744 1.00 91.88 706 TRP A C 1
ATOM 5501 O O . TRP A 1 706 ? 17.660 -20.969 -21.699 1.00 91.88 706 TRP A O 1
ATOM 5511 N N . LEU A 1 707 ? 18.458 -22.527 -20.281 1.00 91.81 707 LEU A N 1
ATOM 5512 C CA . LEU A 1 707 ? 19.771 -22.656 -20.902 1.00 91.81 707 LEU A CA 1
ATOM 5513 C C . LEU A 1 707 ? 19.911 -24.013 -21.595 1.00 91.81 707 LEU A C 1
ATOM 5515 O O . LEU A 1 707 ? 19.468 -25.048 -21.093 1.00 91.81 707 LEU A O 1
ATOM 5519 N N . ILE A 1 708 ? 20.566 -24.008 -22.753 1.00 89.44 708 ILE A N 1
ATOM 5520 C CA . ILE A 1 708 ? 20.949 -25.213 -23.483 1.00 89.44 708 ILE A CA 1
ATOM 5521 C C . ILE A 1 708 ? 22.397 -25.098 -23.958 1.00 89.44 708 ILE A C 1
ATOM 5523 O O . ILE A 1 708 ? 22.831 -24.057 -24.446 1.00 89.44 708 ILE A O 1
ATOM 5527 N N . HIS A 1 709 ? 23.141 -26.189 -23.809 1.00 88.62 709 HIS A N 1
ATOM 5528 C CA . HIS A 1 709 ? 24.482 -26.341 -24.368 1.00 88.62 709 HIS A CA 1
ATOM 5529 C C . HIS A 1 709 ? 24.366 -26.798 -25.822 1.00 88.62 709 HIS A C 1
ATOM 5531 O O . HIS A 1 709 ? 24.140 -27.982 -26.077 1.00 88.62 709 HIS A O 1
ATOM 5537 N N . SER A 1 710 ? 24.443 -25.856 -26.766 1.00 84.50 710 SER A N 1
ATOM 5538 C CA . SER A 1 710 ? 24.225 -26.124 -28.195 1.00 84.50 710 SER A CA 1
ATOM 5539 C C . SER A 1 710 ? 25.257 -27.068 -28.815 1.00 84.50 710 SER A C 1
ATOM 5541 O O . SER A 1 710 ? 24.951 -27.754 -29.782 1.00 84.50 710 SER A O 1
ATOM 5543 N N . ASP A 1 711 ? 26.447 -27.150 -28.228 1.00 85.00 711 ASP A N 1
ATOM 5544 C CA . ASP A 1 711 ? 27.547 -28.034 -28.612 1.00 85.00 711 ASP A CA 1
ATOM 5545 C C . ASP A 1 711 ? 27.303 -29.516 -28.281 1.00 85.00 711 ASP A C 1
ATOM 5547 O O . ASP A 1 711 ? 27.994 -30.384 -28.812 1.00 85.00 711 ASP A O 1
ATOM 5551 N N . LEU A 1 712 ? 26.322 -29.818 -27.423 1.00 88.50 712 LEU A N 1
ATOM 5552 C CA . LEU A 1 712 ? 26.030 -31.178 -26.958 1.00 88.50 712 LEU A CA 1
ATOM 5553 C C . LEU A 1 712 ? 24.820 -31.832 -27.637 1.00 88.50 712 LEU A C 1
ATOM 5555 O O . LEU A 1 712 ? 24.528 -32.990 -27.340 1.00 88.50 712 LEU A O 1
ATOM 5559 N N . HIS A 1 713 ? 24.114 -31.126 -28.524 1.00 89.81 713 HIS A N 1
ATOM 5560 C CA . HIS A 1 713 ? 22.886 -31.622 -29.152 1.00 89.81 713 HIS A CA 1
ATOM 5561 C C . HIS A 1 713 ? 22.907 -31.461 -30.666 1.00 89.81 713 HIS A C 1
ATOM 5563 O O . HIS A 1 713 ? 23.583 -30.597 -31.219 1.00 89.81 713 HIS A O 1
ATOM 5569 N N . GLU A 1 714 ? 22.109 -32.279 -31.346 1.00 88.62 714 GLU A N 1
ATOM 5570 C CA . GLU A 1 714 ? 21.890 -32.139 -32.781 1.00 88.62 714 GLU A CA 1
ATOM 5571 C C . GLU A 1 714 ? 21.251 -30.786 -33.120 1.00 88.62 714 GLU A C 1
ATOM 5573 O O . GLU A 1 714 ? 20.400 -30.274 -32.387 1.00 88.62 714 GLU A O 1
ATOM 5578 N N . ALA A 1 715 ? 21.587 -30.244 -34.294 1.00 85.25 715 ALA A N 1
ATOM 5579 C CA . ALA A 1 715 ? 21.048 -28.970 -34.769 1.00 85.25 715 ALA A CA 1
ATOM 5580 C C . ALA A 1 715 ? 19.507 -28.942 -34.789 1.00 85.25 715 ALA A C 1
ATOM 5582 O O . ALA A 1 715 ? 18.906 -27.905 -34.517 1.00 85.25 715 ALA A O 1
ATOM 5583 N N . ARG A 1 716 ? 18.856 -30.088 -35.047 1.00 87.38 716 ARG A N 1
ATOM 5584 C CA . ARG A 1 716 ? 17.391 -30.221 -35.003 1.00 87.38 716 ARG A CA 1
ATOM 5585 C C . ARG A 1 716 ? 16.827 -29.949 -33.606 1.00 87.38 716 ARG A C 1
ATOM 5587 O O . ARG A 1 716 ? 15.830 -29.247 -33.486 1.00 87.38 716 ARG A O 1
ATOM 5594 N N . THR A 1 717 ? 17.463 -30.474 -32.561 1.00 88.00 717 THR A N 1
ATOM 5595 C CA . THR A 1 717 ? 17.050 -30.270 -31.164 1.00 88.00 717 THR A CA 1
ATOM 5596 C C . THR A 1 717 ? 17.134 -28.801 -30.775 1.00 88.00 717 THR A C 1
ATOM 5598 O O . THR A 1 717 ? 16.198 -28.258 -30.188 1.00 88.00 717 THR A O 1
ATOM 5601 N N . ILE A 1 718 ? 18.229 -28.142 -31.164 1.00 88.62 718 ILE A N 1
ATOM 5602 C CA . ILE A 1 718 ? 18.410 -26.705 -30.941 1.00 88.62 718 ILE A CA 1
ATOM 5603 C C . ILE A 1 718 ? 17.338 -25.911 -31.687 1.00 88.62 718 ILE A C 1
ATOM 5605 O O . ILE A 1 718 ? 16.672 -25.082 -31.077 1.00 88.62 718 ILE A O 1
ATOM 5609 N N . ALA A 1 719 ? 17.090 -26.230 -32.959 1.00 83.19 719 ALA A N 1
ATOM 5610 C CA . ALA A 1 719 ? 16.096 -25.540 -33.775 1.00 83.19 719 ALA A CA 1
ATOM 5611 C C . ALA A 1 719 ? 14.668 -25.634 -33.206 1.00 83.19 719 ALA A C 1
ATOM 5613 O O . ALA A 1 719 ? 13.939 -24.645 -33.235 1.00 83.19 719 ALA A O 1
ATOM 5614 N N . VAL A 1 720 ? 14.265 -26.788 -32.660 1.00 86.62 720 VAL A N 1
ATOM 5615 C CA . VAL A 1 720 ? 12.940 -26.960 -32.033 1.00 86.62 720 VAL A CA 1
ATOM 5616 C C . VAL A 1 720 ? 12.793 -26.067 -30.801 1.00 86.62 720 VAL A C 1
ATOM 5618 O O . VAL A 1 720 ? 11.797 -25.360 -30.660 1.00 86.62 720 VAL A O 1
ATOM 5621 N N . LEU A 1 721 ? 13.792 -26.054 -29.919 1.00 87.69 721 LEU A N 1
ATOM 5622 C CA . LEU A 1 721 ? 13.739 -25.230 -28.712 1.00 87.69 721 LEU A CA 1
ATOM 5623 C C . LEU A 1 721 ? 13.828 -23.740 -29.045 1.00 87.69 721 LEU A C 1
ATOM 5625 O O . LEU A 1 721 ? 13.061 -22.950 -28.501 1.00 87.69 721 LEU A O 1
ATOM 5629 N N . GLU A 1 722 ? 14.684 -23.361 -29.996 1.00 86.31 722 GLU A N 1
ATOM 5630 C CA . GLU A 1 722 ? 14.738 -21.997 -30.515 1.00 86.31 722 GLU A CA 1
ATOM 5631 C C . GLU A 1 722 ? 13.407 -21.574 -31.130 1.00 86.31 722 GLU A C 1
ATOM 5633 O O . GLU A 1 722 ? 13.006 -20.430 -30.935 1.00 86.31 722 GLU A O 1
ATOM 5638 N N . TYR A 1 723 ? 12.706 -22.454 -31.856 1.00 83.00 723 TYR A N 1
ATOM 5639 C CA . TYR A 1 723 ? 11.395 -22.166 -32.446 1.00 83.00 723 TYR A CA 1
ATOM 5640 C C . TYR A 1 723 ? 10.382 -21.748 -31.375 1.00 83.00 723 TYR A C 1
ATOM 5642 O O . TYR A 1 723 ? 9.723 -20.718 -31.529 1.00 83.00 723 TYR A O 1
ATOM 5650 N N . MET A 1 724 ? 10.348 -22.470 -30.254 1.00 81.56 724 MET A N 1
ATOM 5651 C CA . MET A 1 724 ? 9.472 -22.184 -29.115 1.00 81.56 724 MET A CA 1
ATOM 5652 C C . MET A 1 724 ? 9.836 -20.896 -28.358 1.00 81.56 724 MET A C 1
ATOM 5654 O O . MET A 1 724 ? 8.986 -20.333 -27.665 1.00 81.56 724 MET A O 1
ATOM 5658 N N . SER A 1 725 ? 11.076 -20.414 -28.467 1.00 83.44 725 SER A N 1
ATOM 5659 C CA . SER A 1 725 ? 11.525 -19.191 -27.800 1.00 83.44 725 SER A CA 1
ATOM 5660 C C . SER A 1 725 ? 11.093 -17.928 -28.552 1.00 83.44 725 SER A C 1
ATOM 5662 O O . SER A 1 725 ? 11.280 -17.805 -29.766 1.00 83.44 725 SER A O 1
ATOM 5664 N N . SER A 1 726 ? 10.590 -16.934 -27.817 1.00 80.00 726 SER A N 1
ATOM 5665 C CA . SER A 1 726 ? 10.388 -15.563 -28.317 1.00 80.00 726 SER A CA 1
ATOM 5666 C C . SER A 1 726 ? 11.698 -14.766 -28.393 1.00 80.00 726 SER A C 1
ATOM 5668 O O . SER A 1 726 ? 11.809 -13.812 -29.164 1.00 80.00 726 SER A O 1
ATOM 5670 N N . MET A 1 727 ? 12.706 -15.175 -27.621 1.00 81.06 727 MET A N 1
ATOM 5671 C CA . MET A 1 727 ? 14.028 -14.563 -27.554 1.00 81.06 727 MET A CA 1
ATOM 5672 C C . MET A 1 727 ? 15.097 -15.652 -27.448 1.00 81.06 727 MET A C 1
ATOM 5674 O O . MET A 1 727 ? 14.956 -16.565 -26.640 1.00 81.06 727 MET A O 1
ATOM 5678 N N . VAL A 1 728 ? 16.166 -15.542 -28.235 1.00 84.69 728 VAL A N 1
ATOM 5679 C CA . VAL A 1 728 ? 17.323 -16.447 -28.183 1.00 84.69 728 VAL A CA 1
ATOM 5680 C C . VAL A 1 728 ? 18.565 -15.627 -27.869 1.00 84.69 728 VAL A C 1
ATOM 5682 O O . VAL A 1 728 ? 18.877 -14.676 -28.583 1.00 84.69 728 VAL A O 1
ATOM 5685 N N . ALA A 1 729 ? 19.264 -15.992 -26.800 1.00 83.31 729 ALA A N 1
ATOM 5686 C CA . ALA A 1 729 ? 20.520 -15.379 -26.399 1.00 83.31 729 ALA A CA 1
ATOM 5687 C C . ALA A 1 729 ? 21.662 -16.386 -26.582 1.00 83.31 729 ALA A C 1
ATOM 5689 O O . ALA A 1 729 ? 21.559 -17.519 -26.115 1.00 83.31 729 ALA A O 1
ATOM 5690 N N . SER A 1 730 ? 22.748 -15.987 -27.242 1.00 84.50 730 SER A N 1
ATOM 5691 C CA . SER A 1 730 ? 23.907 -16.849 -27.492 1.00 84.50 730 SER A CA 1
ATOM 5692 C C . SER A 1 730 ? 25.212 -16.150 -27.134 1.00 84.50 730 SER A C 1
ATOM 5694 O O . SER A 1 730 ? 25.394 -14.970 -27.430 1.00 84.50 730 SER A O 1
ATOM 5696 N N . LEU A 1 731 ? 26.135 -16.895 -26.530 1.00 81.69 731 LEU A N 1
ATOM 5697 C CA . LEU A 1 731 ? 27.468 -16.422 -26.166 1.00 81.69 731 LEU A CA 1
ATOM 5698 C C . LEU A 1 731 ? 28.493 -16.951 -27.169 1.00 81.69 731 LEU A C 1
ATOM 5700 O O . LEU A 1 731 ? 28.586 -18.157 -27.385 1.00 81.69 731 LEU A O 1
ATOM 5704 N N . GLU A 1 732 ? 29.292 -16.055 -27.734 1.00 80.25 732 GLU A N 1
ATOM 5705 C CA . GLU A 1 732 ? 30.384 -16.379 -28.644 1.00 80.25 732 GLU A CA 1
ATOM 5706 C C . GLU A 1 732 ? 31.722 -15.942 -28.022 1.00 80.25 732 GLU A C 1
ATOM 5708 O O . GLU A 1 732 ? 31.896 -14.766 -27.689 1.00 80.25 732 GLU A O 1
ATOM 5713 N N . PRO A 1 733 ? 32.693 -16.847 -27.821 1.00 76.75 733 PRO A N 1
ATOM 5714 C CA . PRO A 1 733 ? 34.008 -16.463 -27.321 1.00 76.75 733 PRO A CA 1
ATOM 5715 C C . PRO A 1 733 ? 34.763 -15.639 -28.371 1.00 76.75 733 PRO A C 1
ATOM 5717 O O . PRO A 1 733 ? 34.731 -15.941 -29.563 1.00 76.75 733 PRO A O 1
ATOM 5720 N N . MET A 1 734 ? 35.492 -14.608 -27.938 1.00 72.25 734 MET A N 1
ATOM 5721 C CA . MET A 1 734 ? 36.288 -13.796 -28.858 1.00 72.25 734 MET A CA 1
ATOM 5722 C C . MET A 1 734 ? 37.554 -14.563 -29.262 1.00 72.25 734 MET A C 1
ATOM 5724 O O . MET A 1 734 ? 38.504 -14.666 -28.485 1.00 72.25 734 MET A O 1
ATOM 5728 N N . THR A 1 735 ? 37.577 -15.107 -30.479 1.00 59.53 735 THR A N 1
ATOM 5729 C CA . THR A 1 735 ? 38.756 -15.779 -31.039 1.00 59.53 735 THR A CA 1
ATOM 5730 C C . THR A 1 735 ? 39.704 -14.753 -31.665 1.00 59.53 735 THR A C 1
ATOM 5732 O O . THR A 1 735 ? 39.323 -13.958 -32.522 1.00 59.53 735 THR A O 1
ATOM 5735 N N . VAL A 1 736 ? 40.968 -14.741 -31.227 1.00 52.50 736 VAL A N 1
ATOM 5736 C CA . VAL A 1 736 ? 42.016 -13.939 -31.875 1.00 52.50 736 VAL A CA 1
ATOM 5737 C C . VAL A 1 736 ? 42.394 -14.652 -33.171 1.00 52.50 736 VAL A C 1
ATOM 5739 O O . VAL A 1 736 ? 42.994 -15.724 -33.132 1.00 52.50 736 VAL A O 1
ATOM 5742 N N . ALA A 1 737 ? 42.025 -14.082 -34.318 1.00 44.25 737 ALA A N 1
ATOM 5743 C CA . ALA A 1 737 ? 42.419 -14.615 -35.616 1.00 44.25 737 ALA A CA 1
ATOM 5744 C C . ALA A 1 737 ? 43.953 -14.615 -35.732 1.00 44.25 737 ALA A C 1
ATOM 5746 O O . ALA A 1 737 ? 44.594 -13.560 -35.688 1.00 44.25 737 ALA A O 1
ATOM 5747 N N . ALA A 1 738 ? 44.546 -15.800 -35.876 1.00 41.09 738 ALA A N 1
ATOM 5748 C CA . ALA A 1 738 ? 45.958 -15.947 -36.187 1.00 41.09 738 ALA A CA 1
ATOM 5749 C C . ALA A 1 738 ? 46.205 -15.397 -37.600 1.00 41.09 738 ALA A C 1
ATOM 5751 O O . ALA A 1 738 ? 45.841 -16.025 -38.591 1.00 41.09 738 ALA A O 1
ATOM 5752 N N . LYS A 1 739 ? 46.805 -14.207 -37.704 1.00 37.72 739 LYS A N 1
ATOM 5753 C CA . LYS A 1 739 ? 47.404 -13.757 -38.963 1.00 37.72 739 LYS A CA 1
ATOM 5754 C C . LYS A 1 739 ? 48.577 -14.681 -39.280 1.00 37.72 739 LYS A C 1
ATOM 5756 O O . LYS A 1 739 ? 49.496 -14.814 -38.476 1.00 37.72 739 LYS A O 1
ATOM 5761 N N . GLU A 1 740 ? 48.522 -15.314 -40.444 1.00 43.34 740 GLU A N 1
ATOM 5762 C CA . GLU A 1 740 ? 49.609 -16.100 -41.018 1.00 43.34 740 GLU A CA 1
ATOM 5763 C C . GLU A 1 740 ? 50.898 -15.268 -41.086 1.00 43.34 740 GLU A C 1
ATOM 5765 O O . GLU A 1 740 ? 50.956 -14.289 -41.826 1.00 43.34 740 GLU A O 1
ATOM 5770 N N . GLN A 1 741 ? 51.928 -15.661 -40.330 1.00 38.28 741 GLN A N 1
ATOM 5771 C CA . GLN A 1 741 ? 53.319 -15.709 -40.795 1.00 38.28 741 GLN A CA 1
ATOM 5772 C C . GLN A 1 741 ? 54.230 -16.417 -39.776 1.00 38.28 741 GLN A C 1
ATOM 5774 O O . GLN A 1 741 ? 54.388 -15.972 -38.648 1.00 38.28 741 GLN A O 1
ATOM 5779 N N . GLN A 1 742 ? 54.818 -17.517 -40.259 1.00 40.22 742 GLN A N 1
ATOM 5780 C CA . GLN A 1 742 ? 56.116 -18.123 -39.928 1.00 40.22 742 GLN A CA 1
ATOM 5781 C C . GLN A 1 742 ? 56.498 -18.480 -38.477 1.00 40.22 742 GLN A C 1
ATOM 5783 O O . GLN A 1 742 ? 56.670 -17.630 -37.617 1.00 40.22 742 GLN A O 1
ATOM 5788 N N . SER A 1 743 ? 56.758 -19.788 -38.324 1.00 42.16 743 SER A N 1
ATOM 5789 C CA . SER A 1 743 ? 57.732 -20.442 -37.434 1.00 42.16 743 SER A CA 1
ATOM 5790 C C . SER A 1 743 ? 57.825 -19.943 -35.993 1.00 42.16 743 SER A C 1
ATOM 5792 O O . SER A 1 743 ? 58.491 -18.956 -35.718 1.00 42.16 743 SER A O 1
ATOM 5794 N N . ASP A 1 744 ? 57.265 -20.712 -35.063 1.00 36.91 744 ASP A N 1
ATOM 5795 C CA . ASP A 1 744 ? 58.065 -21.454 -34.082 1.00 36.91 744 ASP A CA 1
ATOM 5796 C C . ASP A 1 744 ? 57.148 -22.276 -33.170 1.00 36.91 744 ASP A C 1
ATOM 5798 O O . ASP A 1 744 ? 55.962 -21.990 -32.989 1.00 36.91 744 ASP A O 1
ATOM 5802 N N . SER A 1 745 ? 57.696 -23.360 -32.632 1.00 42.59 745 SER A N 1
ATOM 5803 C CA . SER A 1 745 ? 57.028 -24.391 -31.831 1.00 42.59 745 SER A CA 1
ATOM 5804 C C . SER A 1 745 ? 56.571 -23.932 -30.431 1.00 42.59 745 SER A C 1
ATOM 5806 O O . SER A 1 745 ? 56.584 -24.724 -29.493 1.00 42.59 745 SER A O 1
ATOM 5808 N N . GLU A 1 746 ? 56.137 -22.680 -30.278 1.00 38.91 746 GLU A N 1
ATOM 5809 C CA . GLU A 1 746 ? 55.573 -22.122 -29.035 1.00 38.91 746 GLU A CA 1
ATOM 5810 C C . GLU A 1 746 ? 54.063 -21.809 -29.126 1.00 38.91 746 GLU A C 1
ATOM 5812 O O . GLU A 1 746 ? 53.440 -21.389 -28.151 1.00 38.91 746 GLU A O 1
ATOM 5817 N N . SER A 1 747 ? 53.417 -22.077 -30.265 1.00 40.84 747 SER A N 1
ATOM 5818 C CA . SER A 1 747 ? 52.026 -21.669 -30.528 1.00 40.84 747 SER A CA 1
ATOM 5819 C C . SER A 1 747 ? 50.930 -22.462 -29.793 1.00 40.84 747 SER A C 1
ATOM 5821 O O . SER A 1 747 ? 49.766 -22.070 -29.838 1.00 40.84 747 SER A O 1
ATOM 5823 N N . ILE A 1 748 ? 51.261 -23.532 -29.060 1.00 43.59 748 ILE A N 1
ATOM 5824 C CA . ILE A 1 748 ? 50.264 -24.330 -28.314 1.00 43.59 748 ILE A CA 1
ATOM 5825 C C . ILE A 1 748 ? 50.031 -23.781 -26.892 1.00 43.59 748 ILE A C 1
ATOM 5827 O O . ILE A 1 748 ? 48.956 -23.976 -26.321 1.00 43.59 748 ILE A O 1
ATOM 5831 N N . PHE A 1 749 ? 50.984 -23.036 -26.315 1.00 38.31 749 PHE A N 1
ATOM 5832 C CA . PHE A 1 749 ? 50.843 -22.487 -24.957 1.00 38.31 749 PHE A CA 1
ATOM 5833 C C . PHE A 1 749 ? 50.097 -21.142 -24.895 1.00 38.31 749 PHE A C 1
ATOM 5835 O O . PHE A 1 749 ? 49.543 -20.812 -23.845 1.00 38.31 749 PHE A O 1
ATOM 5842 N N . SER A 1 750 ? 49.980 -20.414 -26.011 1.00 40.06 750 SER A N 1
ATOM 5843 C CA . SER A 1 750 ? 49.265 -19.125 -26.065 1.00 40.06 750 SER A CA 1
ATOM 5844 C C . SER A 1 750 ? 47.745 -19.252 -26.255 1.00 40.06 750 SER A C 1
ATOM 5846 O O . SER A 1 750 ? 47.015 -18.305 -25.982 1.00 40.06 750 SER A O 1
ATOM 5848 N N . LEU A 1 751 ? 47.234 -20.434 -26.627 1.00 43.38 751 LEU A N 1
ATOM 5849 C CA . LEU A 1 751 ? 45.791 -20.730 -26.720 1.00 43.38 751 LEU A CA 1
ATOM 5850 C C . LEU A 1 751 ? 45.091 -20.857 -25.351 1.00 43.38 751 LEU A C 1
ATOM 5852 O O . LEU A 1 751 ? 43.867 -20.923 -25.285 1.00 43.38 751 LEU A O 1
ATOM 5856 N N . LYS A 1 752 ? 45.851 -20.885 -24.247 1.00 40.06 752 LYS A N 1
ATOM 5857 C CA . LYS A 1 752 ? 45.333 -21.017 -22.871 1.00 40.06 752 LYS A CA 1
ATOM 5858 C C . LYS A 1 752 ? 45.099 -19.694 -22.139 1.00 40.06 752 LYS A C 1
ATOM 5860 O O . LYS A 1 752 ? 44.665 -19.724 -20.986 1.00 40.06 752 LYS A O 1
ATOM 5865 N N . GLN A 1 753 ? 45.325 -18.538 -22.767 1.00 43.12 753 GLN A N 1
ATOM 5866 C CA . GLN A 1 753 ? 44.721 -17.301 -22.270 1.00 43.12 753 GLN A CA 1
ATOM 5867 C C . GLN A 1 753 ? 43.236 -17.329 -22.632 1.00 43.12 753 GLN A C 1
ATOM 5869 O O . GLN A 1 753 ? 42.821 -16.759 -23.635 1.00 43.12 753 GLN A O 1
ATOM 5874 N N . TYR A 1 754 ? 42.451 -18.048 -21.821 1.00 51.84 754 TYR A N 1
ATOM 5875 C CA . TYR A 1 754 ? 40.993 -18.032 -21.858 1.00 51.84 754 TYR A CA 1
ATOM 5876 C C . TYR A 1 754 ? 40.537 -16.590 -22.041 1.00 51.84 754 TYR A C 1
ATOM 5878 O O . TYR A 1 754 ? 40.776 -15.749 -21.167 1.00 51.84 754 TYR A O 1
ATOM 5886 N N . SER A 1 755 ? 39.930 -16.292 -23.188 1.00 55.75 755 SER A N 1
ATOM 5887 C CA . SER A 1 755 ? 39.364 -14.983 -23.446 1.00 55.75 755 SER A CA 1
ATOM 5888 C C . SER A 1 755 ? 38.305 -14.751 -22.372 1.00 55.75 755 SER A C 1
ATOM 5890 O O . SER A 1 755 ? 37.178 -15.225 -22.472 1.00 55.75 755 SER A O 1
ATOM 5892 N N . ARG A 1 756 ? 38.638 -13.985 -21.328 1.00 69.12 756 ARG A N 1
ATOM 5893 C CA . ARG A 1 756 ? 37.664 -13.421 -20.380 1.00 69.12 756 ARG A CA 1
ATOM 5894 C C . ARG A 1 756 ? 36.784 -12.377 -21.072 1.00 69.12 756 ARG A C 1
ATOM 5896 O O . ARG A 1 756 ? 36.309 -11.469 -20.416 1.00 69.12 756 ARG A O 1
ATOM 5903 N N . LYS A 1 757 ? 36.640 -12.460 -22.395 1.00 75.38 757 LYS A N 1
ATOM 5904 C CA . LYS A 1 757 ? 35.916 -11.572 -23.285 1.00 75.38 757 LYS A CA 1
ATOM 5905 C C . LYS A 1 757 ? 35.198 -12.403 -24.338 1.00 75.38 757 LYS A C 1
ATOM 5907 O O . LYS A 1 757 ? 35.759 -13.381 -24.836 1.00 75.38 757 LYS A O 1
ATOM 5912 N N . GLY A 1 758 ? 33.998 -11.990 -24.699 1.00 80.25 758 GLY A N 1
ATOM 5913 C CA . GLY A 1 758 ? 33.228 -12.591 -25.778 1.00 80.25 758 GLY A CA 1
ATOM 5914 C C . GLY A 1 758 ? 32.143 -11.645 -26.258 1.00 80.25 758 GLY A C 1
ATOM 5915 O O . GLY A 1 758 ? 32.035 -10.521 -25.772 1.00 80.25 758 GLY A O 1
ATOM 5916 N N . LYS A 1 759 ? 31.348 -12.105 -27.215 1.00 78.94 759 LYS A N 1
ATOM 5917 C CA . LYS A 1 759 ? 30.161 -11.419 -27.706 1.00 78.94 759 LYS A CA 1
ATOM 5918 C C . LYS A 1 759 ? 28.914 -12.120 -27.190 1.00 78.94 759 LYS A C 1
ATOM 5920 O O . LYS A 1 759 ? 28.823 -13.344 -27.195 1.00 78.94 759 LYS A O 1
ATOM 5925 N N . PHE A 1 760 ? 27.969 -11.336 -26.718 1.00 81.06 760 PHE A N 1
ATOM 5926 C CA . PHE A 1 760 ? 26.635 -11.752 -26.345 1.00 81.06 760 PHE A CA 1
ATOM 5927 C C . PHE A 1 760 ? 25.687 -11.291 -27.442 1.00 81.06 760 PHE A C 1
ATOM 5929 O O . PHE A 1 760 ? 25.490 -10.094 -27.627 1.00 81.06 760 PHE A O 1
ATOM 5936 N N . HIS A 1 761 ? 25.126 -12.243 -28.179 1.00 79.06 761 HIS A N 1
ATOM 5937 C CA . HIS A 1 761 ? 24.149 -11.975 -29.227 1.00 79.06 761 HIS A CA 1
ATOM 5938 C C . HIS A 1 761 ? 22.749 -12.243 -28.695 1.00 79.06 761 HIS A C 1
ATOM 5940 O O . HIS A 1 761 ? 22.486 -13.307 -28.137 1.00 79.06 761 HIS A O 1
ATOM 5946 N N . LEU A 1 762 ? 21.837 -11.308 -28.918 1.00 77.31 762 LEU A N 1
ATOM 5947 C CA . LEU A 1 762 ? 20.433 -11.417 -28.563 1.00 77.31 762 LEU A CA 1
ATOM 5948 C C . LEU A 1 762 ? 19.578 -11.331 -29.824 1.00 77.31 762 LEU A C 1
ATOM 5950 O O . LEU A 1 762 ? 19.646 -10.353 -30.561 1.00 77.31 762 LEU A O 1
ATOM 5954 N N . ARG A 1 763 ? 18.738 -12.334 -30.058 1.00 78.81 763 ARG A N 1
ATOM 5955 C CA . ARG A 1 763 ? 17.762 -12.384 -31.150 1.00 78.81 763 ARG A CA 1
ATOM 5956 C C . ARG A 1 763 ? 16.357 -12.307 -30.568 1.00 78.81 763 ARG A C 1
ATOM 5958 O O . ARG A 1 763 ? 15.936 -13.209 -29.853 1.00 78.81 763 ARG A O 1
ATOM 5965 N N . LEU A 1 764 ? 15.620 -11.255 -30.899 1.00 67.00 764 LEU A N 1
ATOM 5966 C CA . LEU A 1 764 ? 14.249 -11.005 -30.450 1.00 67.00 764 LEU A CA 1
ATOM 5967 C C . LEU A 1 764 ? 13.284 -11.227 -31.615 1.00 67.00 764 LEU A C 1
ATOM 5969 O O . LEU A 1 764 ? 13.354 -10.507 -32.614 1.00 67.00 764 LEU A O 1
ATOM 5973 N N . LYS A 1 765 ? 12.375 -12.198 -31.494 1.00 72.44 765 LYS A N 1
ATOM 5974 C CA . LYS A 1 765 ? 11.317 -12.436 -32.482 1.00 72.44 765 LYS A CA 1
ATOM 5975 C C . LYS A 1 765 ? 10.130 -11.523 -32.186 1.00 72.44 765 LYS A C 1
ATOM 5977 O O . LYS A 1 765 ? 9.569 -11.564 -31.093 1.00 72.44 765 LYS A O 1
ATOM 5982 N N . ARG A 1 766 ? 9.733 -10.695 -33.150 1.00 55.03 766 ARG A N 1
ATOM 5983 C CA . ARG A 1 766 ? 8.523 -9.869 -33.058 1.00 55.03 766 ARG A CA 1
ATOM 5984 C C . ARG A 1 766 ? 7.312 -10.642 -33.579 1.00 55.03 766 ARG A C 1
ATOM 5986 O O . ARG A 1 766 ? 7.446 -11.503 -34.445 1.00 55.03 766 ARG A O 1
ATOM 5993 N N . ARG A 1 767 ? 6.115 -10.280 -33.100 1.00 48.19 767 ARG A N 1
ATOM 5994 C CA . ARG A 1 767 ? 4.835 -10.873 -33.543 1.00 48.19 767 ARG A CA 1
ATOM 5995 C C . ARG A 1 767 ? 4.586 -10.722 -35.050 1.00 48.19 767 ARG A C 1
ATOM 5997 O O . ARG A 1 767 ? 3.922 -11.557 -35.638 1.00 48.19 767 ARG A O 1
ATOM 6004 N N . ASN A 1 768 ? 5.169 -9.703 -35.682 1.00 50.00 768 ASN A N 1
ATOM 6005 C CA . ASN A 1 768 ? 5.096 -9.474 -37.129 1.00 50.00 768 ASN A CA 1
ATOM 6006 C C . ASN A 1 768 ? 6.133 -10.278 -37.948 1.00 50.00 768 ASN A C 1
ATOM 6008 O O . ASN A 1 768 ? 6.427 -9.914 -39.084 1.00 50.00 768 ASN A O 1
ATOM 6012 N N . GLY A 1 769 ? 6.767 -11.296 -37.356 1.00 51.78 769 GLY A N 1
ATOM 6013 C CA . GLY A 1 769 ? 7.773 -12.143 -38.007 1.00 51.78 769 GLY A CA 1
ATOM 6014 C C . GLY A 1 769 ? 9.164 -11.512 -38.154 1.00 51.78 769 GLY A C 1
ATOM 6015 O O . GLY A 1 769 ? 10.114 -12.208 -38.509 1.00 51.78 769 GLY A O 1
ATOM 6016 N N . ARG A 1 770 ? 9.339 -10.216 -37.848 1.00 55.53 770 ARG A N 1
ATOM 6017 C CA . ARG A 1 770 ? 10.656 -9.558 -37.903 1.00 55.53 770 ARG A CA 1
ATOM 6018 C C . ARG A 1 770 ? 11.531 -9.999 -36.727 1.00 55.53 770 ARG A C 1
ATOM 6020 O O . ARG A 1 770 ? 11.069 -10.079 -35.590 1.00 55.53 770 ARG A O 1
ATOM 6027 N N . VAL A 1 771 ? 12.821 -10.203 -36.981 1.00 60.03 771 VAL A N 1
ATOM 6028 C CA . VAL A 1 771 ? 13.812 -10.520 -35.942 1.00 60.03 771 VAL A CA 1
ATOM 6029 C C . VAL A 1 771 ? 14.717 -9.313 -35.722 1.00 60.03 771 VAL A C 1
ATOM 6031 O O . VAL A 1 771 ? 15.325 -8.818 -36.668 1.00 60.03 771 VAL A O 1
ATOM 6034 N N . LYS A 1 772 ? 14.814 -8.836 -34.477 1.00 66.38 772 LYS A N 1
ATOM 6035 C CA . LYS A 1 772 ? 15.799 -7.822 -34.071 1.00 66.38 772 LYS A CA 1
ATOM 6036 C C . LYS A 1 772 ? 17.006 -8.531 -33.464 1.00 66.38 772 LYS A C 1
ATOM 6038 O O . LYS A 1 772 ? 16.831 -9.348 -32.563 1.00 66.38 772 LYS A O 1
ATOM 6043 N N . VAL A 1 773 ? 18.206 -8.214 -33.942 1.00 67.50 773 VAL A N 1
ATOM 6044 C CA . VAL A 1 773 ? 19.464 -8.749 -33.403 1.00 67.50 773 VAL A CA 1
ATOM 6045 C C . VAL A 1 773 ? 20.219 -7.635 -32.681 1.00 67.50 773 VAL A C 1
ATOM 6047 O O . VAL A 1 773 ? 20.327 -6.527 -33.201 1.00 67.50 773 VAL A O 1
ATOM 6050 N N . LEU A 1 774 ? 20.706 -7.920 -31.479 1.00 70.25 774 LEU A N 1
ATOM 6051 C CA . LEU A 1 774 ? 21.593 -7.065 -30.691 1.00 70.25 774 LEU A CA 1
ATOM 6052 C C . LEU A 1 774 ? 22.871 -7.851 -30.392 1.00 70.25 774 LEU A C 1
ATOM 6054 O O . LEU A 1 774 ? 22.812 -9.063 -30.209 1.00 70.25 774 LEU A O 1
ATOM 6058 N N . SER A 1 775 ? 24.016 -7.177 -30.348 1.00 73.19 775 SER A N 1
ATOM 6059 C CA . SER A 1 775 ? 25.298 -7.790 -29.996 1.00 73.19 775 SER A CA 1
ATOM 6060 C C . SER A 1 775 ? 26.041 -6.871 -29.038 1.00 73.19 775 SER A C 1
ATOM 6062 O O . SER A 1 775 ? 26.273 -5.709 -29.361 1.00 73.19 775 SER A O 1
ATOM 6064 N N . GLU A 1 776 ? 26.467 -7.406 -27.901 1.00 75.62 776 GLU A N 1
ATOM 6065 C CA . GLU A 1 776 ? 27.257 -6.700 -26.887 1.00 75.62 776 GLU A CA 1
ATOM 6066 C C . GLU A 1 776 ? 28.551 -7.456 -26.600 1.00 75.62 776 GLU A C 1
ATOM 6068 O O . GLU A 1 776 ? 28.601 -8.677 -26.718 1.00 75.62 776 GLU A O 1
ATOM 6073 N N . GLU A 1 777 ? 29.615 -6.759 -26.210 1.00 77.62 777 GLU A N 1
ATOM 6074 C CA . GLU A 1 777 ? 30.829 -7.426 -25.738 1.00 77.62 777 GLU A CA 1
ATOM 6075 C C . GLU A 1 777 ? 30.745 -7.624 -24.226 1.00 77.62 777 GLU A C 1
ATOM 6077 O O . GLU A 1 777 ? 30.492 -6.680 -23.482 1.00 77.62 777 GLU A O 1
ATOM 6082 N N . PHE A 1 778 ? 30.987 -8.842 -23.748 1.00 76.81 778 PHE A N 1
ATOM 6083 C CA . PHE A 1 778 ? 31.055 -9.132 -22.318 1.00 76.81 778 PHE A CA 1
ATOM 6084 C C . PHE A 1 778 ? 32.493 -9.386 -21.880 1.00 76.81 778 PHE A C 1
ATOM 6086 O O . PHE A 1 778 ? 33.305 -9.896 -22.650 1.00 76.81 778 PHE A O 1
ATOM 6093 N N . HIS A 1 779 ? 32.800 -9.079 -20.621 1.00 76.62 779 HIS A N 1
ATOM 6094 C CA . HIS A 1 779 ? 34.048 -9.412 -19.947 1.00 76.62 779 HIS A CA 1
ATOM 6095 C C . HIS A 1 779 ? 33.786 -10.096 -18.602 1.00 76.62 779 HIS A C 1
ATOM 6097 O O . HIS A 1 779 ? 33.026 -9.596 -17.777 1.00 76.62 779 HIS A O 1
ATOM 6103 N N . VAL A 1 780 ? 34.472 -11.203 -18.334 1.00 69.94 780 VAL A N 1
ATOM 6104 C CA . VAL A 1 780 ? 34.365 -11.957 -17.080 1.00 69.94 780 VAL A CA 1
ATOM 6105 C C . VAL A 1 780 ? 35.430 -11.466 -16.093 1.00 69.94 780 VAL A C 1
ATOM 6107 O O . VAL A 1 780 ? 36.622 -11.736 -16.250 1.00 69.94 780 VAL A O 1
ATOM 6110 N N . ALA A 1 781 ? 35.007 -10.726 -15.069 1.00 66.56 781 ALA A N 1
ATOM 6111 C CA . ALA A 1 781 ? 35.831 -10.251 -13.960 1.00 66.56 781 ALA A CA 1
ATOM 6112 C C . ALA A 1 781 ? 35.661 -11.130 -12.705 1.00 66.56 781 ALA A C 1
ATOM 6114 O O . ALA A 1 781 ? 34.771 -11.972 -12.619 1.00 66.56 781 ALA A O 1
ATOM 6115 N N . GLN A 1 782 ? 36.513 -10.919 -11.698 1.00 55.19 782 GLN A N 1
ATOM 6116 C CA . GLN A 1 782 ? 36.472 -11.679 -10.440 1.00 55.19 782 GLN A CA 1
ATOM 6117 C C . GLN A 1 782 ? 35.194 -11.416 -9.614 1.00 55.19 782 GLN A C 1
ATOM 6119 O O . GLN A 1 782 ? 34.801 -12.271 -8.831 1.00 55.19 782 GLN A O 1
ATOM 6124 N N . ALA A 1 783 ? 34.534 -10.269 -9.827 1.00 46.41 783 ALA A N 1
ATOM 6125 C CA . ALA A 1 783 ? 33.283 -9.870 -9.171 1.00 46.41 783 ALA A CA 1
ATOM 6126 C C . ALA A 1 783 ? 32.012 -10.130 -10.016 1.00 46.41 783 ALA A C 1
ATOM 6128 O O . ALA A 1 783 ? 30.906 -9.839 -9.566 1.00 46.41 783 ALA A O 1
ATOM 6129 N N . GLY A 1 784 ? 32.138 -10.655 -11.243 1.00 58.81 784 GLY A N 1
ATOM 6130 C CA . GLY A 1 784 ? 30.995 -10.887 -12.132 1.00 58.81 784 GLY A CA 1
ATOM 6131 C C . GLY A 1 784 ? 31.294 -10.694 -13.620 1.00 58.81 784 GLY A C 1
ATOM 6132 O O . GLY A 1 784 ? 32.441 -10.535 -14.028 1.00 58.81 784 GLY A O 1
ATOM 6133 N N . ILE A 1 785 ? 30.243 -10.722 -14.440 1.00 66.81 785 ILE A N 1
ATOM 6134 C CA . ILE A 1 785 ? 30.293 -10.474 -15.888 1.00 66.81 785 ILE A CA 1
ATOM 6135 C C . ILE A 1 785 ? 29.879 -9.018 -16.133 1.00 66.81 785 ILE A C 1
ATOM 6137 O O . ILE A 1 785 ? 28.811 -8.620 -15.677 1.00 66.81 785 ILE A O 1
ATOM 6141 N N . ASN A 1 786 ? 30.710 -8.253 -16.840 1.00 68.06 786 ASN A N 1
ATOM 6142 C CA . ASN A 1 786 ? 30.450 -6.866 -17.236 1.00 68.06 786 ASN A CA 1
ATOM 6143 C C . ASN A 1 786 ? 30.175 -6.810 -18.741 1.00 68.06 786 ASN A C 1
ATOM 6145 O O . ASN A 1 786 ? 30.918 -7.428 -19.500 1.00 68.06 786 ASN A O 1
ATOM 6149 N N . PHE A 1 787 ? 29.172 -6.052 -19.173 1.00 70.38 787 PHE A N 1
ATOM 6150 C CA . PHE A 1 787 ? 28.859 -5.832 -20.589 1.00 70.38 787 PHE A CA 1
ATOM 6151 C C . PHE A 1 787 ? 29.299 -4.423 -21.009 1.00 70.38 787 PHE A C 1
ATOM 6153 O O . PHE A 1 787 ? 29.225 -3.487 -20.214 1.00 70.38 787 PHE A O 1
ATOM 6160 N N . PHE A 1 788 ? 29.793 -4.274 -22.238 1.00 62.69 788 PHE A N 1
ATOM 6161 C CA . PHE A 1 788 ? 30.246 -3.007 -22.807 1.00 62.69 788 PHE A CA 1
ATOM 6162 C C . PHE A 1 788 ? 29.604 -2.781 -24.178 1.00 62.69 788 PHE A C 1
ATOM 6164 O O . PHE A 1 788 ? 29.635 -3.653 -25.049 1.00 62.69 788 PHE A O 1
ATOM 6171 N N . VAL A 1 789 ? 29.095 -1.568 -24.389 1.00 50.84 789 VAL A N 1
ATOM 6172 C CA . VAL A 1 789 ? 28.670 -1.076 -25.703 1.00 50.84 789 VAL A CA 1
ATOM 6173 C C . VAL A 1 789 ? 29.860 -0.338 -26.321 1.00 50.84 789 VAL A C 1
ATOM 6175 O O . VAL A 1 789 ? 30.210 0.758 -25.887 1.00 50.84 789 VAL A O 1
ATOM 6178 N N . ASN A 1 790 ? 30.539 -0.943 -27.299 1.00 43.25 790 ASN A N 1
ATOM 6179 C CA . ASN A 1 790 ? 31.645 -0.284 -28.002 1.00 43.25 790 ASN A CA 1
ATOM 6180 C C . ASN A 1 790 ? 31.094 0.818 -28.926 1.00 43.25 790 ASN A C 1
ATOM 6182 O O . ASN A 1 790 ? 30.405 0.532 -29.900 1.00 43.25 790 ASN A O 1
ATOM 6186 N N . SER A 1 791 ? 31.440 2.079 -28.660 1.00 34.84 791 SER A N 1
ATOM 6187 C CA . SER A 1 791 ? 31.001 3.263 -29.419 1.00 34.84 791 SER A CA 1
ATOM 6188 C C . SER A 1 791 ? 31.799 3.549 -30.706 1.00 34.84 791 SER A C 1
ATOM 6190 O O . SER A 1 791 ? 31.715 4.651 -31.246 1.00 34.84 791 SER A O 1
ATOM 6192 N N . LEU A 1 792 ? 32.594 2.596 -31.213 1.00 35.09 792 LEU A N 1
ATOM 6193 C CA . LEU A 1 792 ? 33.564 2.842 -32.299 1.00 35.09 792 LEU A CA 1
ATOM 6194 C C . LEU A 1 792 ? 33.382 2.015 -33.577 1.00 35.09 792 LEU A C 1
ATOM 6196 O O . LEU A 1 792 ? 34.170 2.155 -34.508 1.00 35.09 792 LEU A O 1
ATOM 6200 N N . THR A 1 793 ? 32.294 1.262 -33.695 1.00 31.19 793 THR A N 1
ATOM 6201 C CA . THR A 1 793 ? 31.804 0.773 -34.989 1.00 31.19 793 THR A CA 1
ATOM 6202 C C . THR A 1 793 ? 30.288 0.864 -34.970 1.00 31.19 793 THR A C 1
ATOM 6204 O O . THR A 1 793 ? 29.628 0.019 -34.370 1.00 31.19 793 THR A O 1
ATOM 6207 N N . ASN A 1 794 ? 29.738 1.887 -35.626 1.00 30.45 794 ASN A N 1
ATOM 6208 C CA . ASN A 1 794 ? 28.326 1.965 -36.009 1.00 30.45 794 ASN A CA 1
ATOM 6209 C C . ASN A 1 794 ? 27.992 0.897 -37.070 1.00 30.45 794 ASN A C 1
ATOM 6211 O O . ASN A 1 794 ? 27.436 1.205 -38.115 1.00 30.45 794 ASN A O 1
ATOM 6215 N N . ASP A 1 795 ? 28.305 -0.363 -36.784 1.00 32.66 795 ASP A N 1
ATOM 6216 C CA . ASP A 1 795 ? 27.685 -1.509 -37.430 1.00 32.66 795 ASP A CA 1
ATOM 6217 C C . ASP A 1 795 ? 26.620 -2.043 -36.467 1.00 32.66 795 ASP A C 1
ATOM 6219 O O . ASP A 1 795 ? 26.633 -3.196 -36.038 1.00 32.66 795 ASP A O 1
ATOM 6223 N N . ILE A 1 796 ? 25.647 -1.184 -36.132 1.00 36.12 796 ILE A N 1
ATOM 6224 C CA . ILE A 1 796 ? 24.300 -1.685 -35.868 1.00 36.12 796 ILE A CA 1
ATOM 6225 C C . ILE A 1 796 ? 23.862 -2.266 -37.207 1.00 36.12 796 ILE A C 1
ATOM 6227 O O . ILE A 1 796 ? 23.294 -1.572 -38.052 1.00 36.12 796 ILE A O 1
ATOM 6231 N N . VAL A 1 797 ? 24.168 -3.543 -37.428 1.00 37.56 797 VAL A N 1
ATOM 6232 C CA . VAL A 1 797 ? 23.596 -4.313 -38.524 1.00 37.56 797 VAL A CA 1
ATOM 6233 C C . VAL A 1 797 ? 22.124 -4.516 -38.172 1.00 37.56 797 VAL A C 1
ATOM 6235 O O . VAL A 1 797 ? 21.686 -5.565 -37.714 1.00 37.56 797 VAL A O 1
ATOM 6238 N N . SER A 1 798 ? 21.339 -3.463 -38.375 1.00 36.12 798 SER A N 1
ATOM 6239 C CA . SER A 1 798 ? 19.884 -3.483 -38.458 1.00 36.12 798 SER A CA 1
ATOM 6240 C C . SER A 1 798 ? 19.491 -4.131 -39.789 1.00 36.12 798 SER A C 1
ATOM 6242 O O . SER A 1 798 ? 18.787 -3.560 -40.613 1.00 36.12 798 SER A O 1
ATOM 6244 N N . GLN A 1 799 ? 19.981 -5.347 -40.040 1.00 39.81 799 GLN A N 1
ATOM 6245 C CA . GLN A 1 799 ? 19.492 -6.146 -41.152 1.00 39.81 799 GLN A CA 1
ATOM 6246 C C . GLN A 1 799 ? 18.150 -6.735 -40.734 1.00 39.81 799 GLN A C 1
ATOM 6248 O O . GLN A 1 799 ? 18.084 -7.667 -39.934 1.00 39.81 799 GLN A O 1
ATOM 6253 N N . SER A 1 800 ? 17.062 -6.211 -41.301 1.00 36.03 800 SER A N 1
ATOM 6254 C CA . SER A 1 800 ? 15.827 -6.981 -41.394 1.00 36.03 800 SER A CA 1
ATOM 6255 C C . SER A 1 800 ? 16.099 -8.158 -42.335 1.00 36.03 800 SER A C 1
ATOM 6257 O O . SER A 1 800 ? 16.002 -8.031 -43.556 1.00 36.03 800 SER A O 1
ATOM 6259 N N . LEU A 1 801 ? 16.515 -9.294 -41.784 1.00 40.94 801 LEU A N 1
ATOM 6260 C CA . LEU A 1 801 ? 16.679 -10.530 -42.542 1.00 40.94 801 LEU A CA 1
ATOM 6261 C C . LEU A 1 801 ? 15.280 -11.075 -42.858 1.00 40.94 801 LEU A C 1
ATOM 6263 O O . LEU A 1 801 ? 14.742 -11.891 -42.118 1.00 40.94 801 LEU A O 1
ATOM 6267 N N . LEU A 1 802 ? 14.664 -10.567 -43.925 1.00 36.19 802 LEU A N 1
ATOM 6268 C CA . LEU A 1 802 ? 13.520 -11.208 -44.568 1.00 36.19 802 LEU A CA 1
ATOM 6269 C C . LEU A 1 802 ? 14.067 -12.125 -45.669 1.00 36.19 802 LEU A C 1
ATOM 6271 O O . LEU A 1 802 ? 14.491 -11.614 -46.709 1.00 36.19 802 LEU A O 1
ATOM 6275 N N . PRO A 1 803 ? 14.074 -13.456 -45.493 1.00 39.69 803 PRO A N 1
ATOM 6276 C CA . PRO A 1 803 ? 14.275 -14.343 -46.622 1.00 39.69 803 PRO A CA 1
ATOM 6277 C C . PRO A 1 803 ? 13.007 -14.320 -47.477 1.00 39.69 803 PRO A C 1
ATOM 6279 O O . PRO A 1 803 ? 11.934 -14.734 -47.043 1.00 39.69 803 PRO A O 1
ATOM 6282 N N . LYS A 1 804 ? 13.118 -13.800 -48.700 1.00 36.94 804 LYS A N 1
ATOM 6283 C CA . LYS A 1 804 ? 12.062 -13.922 -49.708 1.00 36.94 804 LYS A CA 1
ATOM 6284 C C . LYS A 1 804 ? 12.136 -15.333 -50.288 1.00 36.94 804 LYS A C 1
ATOM 6286 O O . LYS A 1 804 ? 13.082 -15.650 -51.003 1.00 36.94 804 LYS A O 1
ATOM 6291 N N . VAL A 1 805 ? 11.177 -16.184 -49.932 1.00 38.12 805 VAL A N 1
ATOM 6292 C CA . VAL A 1 805 ? 11.071 -17.554 -50.452 1.00 38.12 805 VAL A CA 1
ATOM 6293 C C . VAL A 1 805 ? 10.489 -17.506 -51.867 1.00 38.12 805 VAL A C 1
ATOM 6295 O O . VAL A 1 805 ? 9.506 -16.810 -52.109 1.00 38.12 805 VAL A O 1
ATOM 6298 N N . GLN A 1 806 ? 11.096 -18.232 -52.807 1.00 38.31 806 GLN A N 1
ATOM 6299 C CA . GLN A 1 806 ? 10.631 -18.351 -54.191 1.00 38.31 806 GLN A CA 1
ATOM 6300 C C . GLN A 1 806 ? 10.141 -19.789 -54.418 1.00 38.31 806 GLN A C 1
ATOM 6302 O O . GLN A 1 806 ? 10.930 -20.727 -54.323 1.00 38.31 806 GLN A O 1
ATOM 6307 N N . PHE A 1 807 ? 8.856 -19.973 -54.730 1.00 41.34 807 PHE A N 1
ATOM 6308 C CA . PHE A 1 807 ? 8.301 -21.273 -55.126 1.00 41.34 807 PHE A CA 1
ATOM 6309 C C . PHE A 1 807 ? 8.025 -21.276 -56.626 1.00 41.34 807 PHE A C 1
ATOM 6311 O O . PHE A 1 807 ? 7.323 -20.403 -57.133 1.00 41.34 807 PHE A O 1
ATOM 6318 N N . ASN A 1 808 ? 8.558 -22.256 -57.351 1.00 40.62 808 ASN A N 1
ATOM 6319 C CA . ASN A 1 808 ? 8.291 -22.424 -58.779 1.00 40.62 808 ASN A CA 1
ATOM 6320 C C . ASN A 1 808 ? 7.226 -23.515 -58.964 1.00 40.62 808 ASN A C 1
ATOM 6322 O O . ASN A 1 808 ? 7.538 -24.655 -59.298 1.00 40.62 808 ASN A O 1
ATOM 6326 N N . LEU A 1 809 ? 5.968 -23.174 -58.674 1.00 45.81 809 LEU A N 1
ATOM 6327 C CA . LEU A 1 809 ? 4.820 -24.067 -58.845 1.00 45.81 809 LEU A CA 1
ATOM 6328 C C . LEU A 1 809 ? 4.187 -23.846 -60.224 1.00 45.81 809 LEU A C 1
ATOM 6330 O O . LEU A 1 809 ? 3.896 -22.713 -60.612 1.00 45.81 809 LEU A O 1
ATOM 6334 N N . GLN A 1 810 ? 3.957 -24.928 -60.969 1.00 47.66 810 GLN A N 1
ATOM 6335 C CA . GLN A 1 810 ? 3.124 -24.890 -62.170 1.00 47.66 810 GLN A CA 1
ATOM 6336 C C . GLN A 1 810 ? 1.663 -25.052 -61.754 1.00 47.66 810 GLN A C 1
ATOM 6338 O O . GLN A 1 810 ? 1.191 -26.167 -61.574 1.00 47.66 810 GLN A O 1
ATOM 6343 N N . LEU A 1 811 ? 0.971 -23.928 -61.576 1.00 55.09 811 LEU A N 1
ATOM 6344 C CA . LEU A 1 811 ? -0.451 -23.910 -61.235 1.00 55.09 811 LEU A CA 1
ATOM 6345 C C . LEU A 1 811 ? -1.312 -24.231 -62.461 1.00 55.09 811 LEU A C 1
ATOM 6347 O O . LEU A 1 811 ? -1.029 -23.757 -63.568 1.00 55.09 811 LEU A O 1
ATOM 6351 N N . SER A 1 812 ? -2.386 -24.986 -62.246 1.00 62.69 812 SER A N 1
ATOM 6352 C CA . SER A 1 812 ? -3.449 -25.169 -63.232 1.00 62.69 812 SER A CA 1
ATOM 6353 C C . SER A 1 812 ? -4.228 -23.865 -63.464 1.00 62.69 812 SER A C 1
ATOM 6355 O O . SER A 1 812 ? -4.150 -22.903 -62.696 1.00 62.69 812 SER A O 1
ATOM 6357 N N . GLU A 1 813 ? -4.996 -23.809 -64.552 1.00 59.75 813 GLU A N 1
ATOM 6358 C CA . GLU A 1 813 ? -5.758 -22.613 -64.948 1.00 59.75 813 GLU A CA 1
ATOM 6359 C C . GLU A 1 813 ? -6.809 -22.213 -63.900 1.00 59.75 813 GLU A C 1
ATOM 6361 O O . GLU A 1 813 ? -7.033 -21.027 -63.658 1.00 59.75 813 GLU A O 1
ATOM 6366 N N . LYS A 1 814 ? -7.386 -23.210 -63.219 1.00 59.62 814 LYS A N 1
ATOM 6367 C CA . LYS A 1 814 ? -8.335 -23.007 -62.124 1.00 59.62 814 LYS A CA 1
ATOM 6368 C C . LYS A 1 814 ? -7.650 -22.411 -60.888 1.00 59.62 814 LYS A C 1
ATOM 6370 O O . LYS A 1 814 ? -8.108 -21.401 -60.372 1.00 59.62 814 LYS A O 1
ATOM 6375 N N . GLU A 1 815 ? -6.496 -22.945 -60.491 1.00 52.56 815 GLU A N 1
ATOM 6376 C CA . GLU A 1 815 ? -5.735 -22.445 -59.333 1.00 52.56 815 GLU A CA 1
ATOM 6377 C C . GLU A 1 815 ? -5.176 -21.030 -59.554 1.00 52.56 815 GLU A C 1
ATOM 6379 O O . GLU A 1 815 ? -5.047 -20.262 -58.604 1.00 52.56 815 GLU A O 1
ATOM 6384 N N . ARG A 1 816 ? -4.877 -20.638 -60.803 1.00 56.97 816 ARG A N 1
ATOM 6385 C CA . ARG A 1 816 ? -4.527 -19.242 -61.130 1.00 56.97 816 ARG A CA 1
ATOM 6386 C C . ARG A 1 816 ? -5.690 -18.282 -60.914 1.00 56.97 816 ARG A C 1
ATOM 6388 O O . ARG A 1 816 ? -5.470 -17.205 -60.368 1.00 56.97 816 ARG A O 1
ATOM 6395 N N . SER A 1 817 ? -6.891 -18.678 -61.333 1.00 59.84 817 SER A N 1
ATOM 6396 C CA . SER A 1 817 ? -8.106 -17.886 -61.132 1.00 59.84 817 SER A CA 1
ATOM 6397 C C . SER A 1 817 ? -8.448 -17.768 -59.648 1.00 59.84 817 SER A C 1
ATOM 6399 O O . SER A 1 817 ? -8.810 -16.692 -59.186 1.00 59.84 817 SER A O 1
ATOM 6401 N N . ASP A 1 818 ? -8.298 -18.851 -58.887 1.00 54.66 818 ASP A N 1
ATOM 6402 C CA . ASP A 1 818 ? -8.567 -18.847 -57.447 1.00 54.66 818 ASP A CA 1
ATOM 6403 C C . ASP A 1 818 ? -7.520 -17.999 -56.695 1.00 54.66 818 ASP A C 1
ATOM 6405 O O . ASP A 1 818 ? -7.875 -17.227 -55.806 1.00 54.66 818 ASP A O 1
ATOM 6409 N N . ARG A 1 819 ? -6.249 -18.017 -57.132 1.00 54.34 819 ARG A N 1
ATOM 6410 C CA . ARG A 1 819 ? -5.179 -17.145 -56.609 1.00 54.34 819 ARG A CA 1
ATOM 6411 C C . ARG A 1 819 ? -5.460 -15.655 -56.805 1.00 54.34 819 ARG A C 1
ATOM 6413 O O . ARG A 1 819 ? -5.152 -14.869 -55.919 1.00 54.34 819 ARG A O 1
ATOM 6420 N N . GLU A 1 820 ? -5.992 -15.239 -57.954 1.00 53.47 820 GLU A N 1
ATOM 6421 C CA . GLU A 1 820 ? -6.292 -13.818 -58.214 1.00 53.47 820 GLU A CA 1
ATOM 6422 C C . GLU A 1 820 ? -7.366 -13.250 -57.275 1.00 53.47 820 GLU A C 1
ATOM 6424 O O . GLU A 1 820 ? -7.449 -12.035 -57.099 1.00 53.47 820 GLU A O 1
ATOM 6429 N N . ASN A 1 821 ? -8.134 -14.125 -56.623 1.00 50.25 821 ASN A N 1
ATOM 6430 C CA . ASN A 1 821 ? -9.208 -13.757 -55.709 1.00 50.25 821 ASN A CA 1
ATOM 6431 C C . ASN A 1 821 ? -8.805 -13.803 -54.224 1.00 50.25 821 ASN A C 1
ATOM 6433 O O . ASN A 1 821 ? -9.632 -13.480 -53.372 1.00 50.25 821 ASN A O 1
ATOM 6437 N N . VAL A 1 822 ? -7.555 -14.162 -53.896 1.00 39.19 822 VAL A N 1
ATOM 6438 C CA . VAL A 1 822 ? -7.056 -14.256 -52.512 1.00 39.19 822 VAL A CA 1
ATOM 6439 C C . VAL A 1 822 ? -5.812 -13.382 -52.327 1.00 39.19 822 VAL A C 1
ATOM 6441 O O . VAL A 1 822 ? -4.842 -13.475 -53.077 1.00 39.19 822 VAL A O 1
ATOM 6444 N N . VAL A 1 823 ? -5.810 -12.530 -51.297 1.00 37.94 823 VAL A N 1
ATOM 6445 C CA . VAL A 1 823 ? -4.648 -11.699 -50.938 1.00 37.94 823 VAL A CA 1
ATOM 6446 C C . VAL A 1 823 ? -3.686 -12.527 -50.088 1.00 37.94 823 VAL A C 1
ATOM 6448 O O . VAL A 1 823 ? -3.955 -12.789 -48.919 1.00 37.94 823 VAL A O 1
ATOM 6451 N N . LEU A 1 824 ? -2.556 -12.937 -50.666 1.00 38.69 824 LEU A N 1
ATOM 6452 C CA . LEU A 1 824 ? -1.519 -13.680 -49.946 1.00 38.69 824 LEU A CA 1
ATOM 6453 C C . LEU A 1 824 ? -0.467 -12.730 -49.337 1.00 38.69 824 LEU A C 1
ATOM 6455 O O . LEU A 1 824 ? -0.074 -11.759 -49.985 1.00 38.69 824 LEU A O 1
ATOM 6459 N N . PRO A 1 825 ? 0.066 -13.018 -48.133 1.00 31.94 825 PRO A N 1
ATOM 6460 C CA . PRO A 1 825 ? 1.050 -12.170 -47.446 1.00 31.94 825 PRO A CA 1
ATOM 6461 C C . PRO A 1 825 ? 2.456 -12.141 -48.090 1.00 31.94 825 PRO A C 1
ATOM 6463 O O . PRO A 1 825 ? 3.346 -11.460 -47.576 1.00 31.94 825 PRO A O 1
ATOM 6466 N N . PHE A 1 826 ? 2.676 -12.837 -49.214 1.00 39.06 826 PHE A N 1
ATOM 6467 C CA . PHE A 1 826 ? 3.947 -12.859 -49.948 1.00 39.06 826 PHE A CA 1
ATOM 6468 C C . PHE A 1 826 ? 3.726 -12.792 -51.474 1.00 39.06 826 PHE A C 1
ATOM 6470 O O . PHE A 1 826 ? 2.884 -13.506 -52.014 1.00 39.06 826 PHE A O 1
ATOM 6477 N N . GLU A 1 827 ? 4.511 -11.965 -52.180 1.00 36.81 827 GLU A N 1
ATOM 6478 C CA . GLU A 1 827 ? 4.447 -11.781 -53.644 1.00 36.81 827 GLU A CA 1
ATOM 6479 C C . GLU A 1 827 ? 5.461 -12.652 -54.409 1.00 36.81 827 GLU A C 1
ATOM 6481 O O . GLU A 1 827 ? 6.631 -12.765 -54.031 1.00 36.81 827 GLU A O 1
ATOM 6486 N N . HIS A 1 828 ? 5.032 -13.207 -55.547 1.00 40.00 828 HIS A N 1
ATOM 6487 C CA . HIS A 1 828 ? 5.875 -13.967 -56.478 1.00 40.00 828 HIS A CA 1
ATOM 6488 C C . HIS A 1 828 ? 6.604 -13.027 -57.454 1.00 40.00 828 HIS A C 1
ATOM 6490 O O . HIS A 1 828 ? 5.982 -12.139 -58.032 1.00 40.00 828 HIS A O 1
ATOM 6496 N N . GLN A 1 829 ? 7.912 -13.217 -57.666 1.00 41.66 829 GLN A N 1
ATOM 6497 C CA . GLN A 1 829 ? 8.675 -12.499 -58.697 1.00 41.66 829 GLN A CA 1
ATOM 6498 C C . GLN A 1 829 ? 9.148 -13.473 -59.786 1.00 41.66 829 GLN A C 1
ATOM 6500 O O . GLN A 1 829 ? 9.951 -14.370 -59.516 1.00 41.66 829 GLN A O 1
ATOM 6505 N N . GLU A 1 830 ? 8.705 -13.247 -61.027 1.00 39.44 830 GLU A N 1
ATOM 6506 C CA . GLU A 1 830 ? 9.013 -14.027 -62.244 1.00 39.44 830 GLU A CA 1
ATOM 6507 C C . GLU A 1 830 ? 10.460 -13.856 -62.758 1.00 39.44 830 GLU A C 1
ATOM 6509 O O . GLU A 1 830 ? 10.734 -13.852 -63.956 1.00 39.44 830 GLU A O 1
ATOM 6514 N N . MET A 1 831 ? 11.436 -13.693 -61.871 1.00 44.78 831 MET A N 1
ATOM 6515 C CA . MET A 1 831 ? 12.842 -13.604 -62.258 1.00 44.78 831 MET A CA 1
ATOM 6516 C C . MET A 1 831 ? 13.472 -14.963 -61.980 1.00 44.78 831 MET A C 1
ATOM 6518 O O . MET A 1 831 ? 13.891 -15.222 -60.857 1.00 44.78 831 MET A O 1
ATOM 6522 N N . GLY A 1 832 ? 13.489 -15.836 -62.995 1.00 41.84 832 GLY A N 1
ATOM 6523 C CA . GLY A 1 832 ? 13.962 -17.229 -62.963 1.00 41.84 832 GLY A CA 1
ATOM 6524 C C . GLY A 1 832 ? 15.450 -17.435 -62.633 1.00 41.84 832 GLY A C 1
ATOM 6525 O O . GLY A 1 832 ? 16.153 -18.140 -63.350 1.00 41.84 832 GLY A O 1
ATOM 6526 N N . LYS A 1 833 ? 15.945 -16.827 -61.554 1.00 46.03 833 LYS A N 1
ATOM 6527 C CA . LYS A 1 833 ? 17.234 -17.117 -60.928 1.00 46.03 833 LYS A CA 1
ATOM 6528 C C . LYS A 1 833 ? 16.976 -17.897 -59.645 1.00 46.03 833 LYS A C 1
ATOM 6530 O O . LYS A 1 833 ? 16.215 -17.443 -58.804 1.00 46.03 833 LYS A O 1
ATOM 6535 N N . THR A 1 834 ? 17.634 -19.039 -59.480 1.00 39.03 834 THR A N 1
ATOM 6536 C CA . THR A 1 834 ? 17.674 -19.776 -58.211 1.00 39.03 834 THR A CA 1
ATOM 6537 C C . THR A 1 834 ? 18.331 -18.913 -57.137 1.00 39.03 834 THR A C 1
ATOM 6539 O O . THR A 1 834 ? 19.544 -18.708 -57.166 1.00 39.03 834 THR A O 1
ATOM 6542 N N . ALA A 1 835 ? 17.532 -18.383 -56.213 1.00 39.75 835 ALA A N 1
ATOM 6543 C CA . ALA A 1 835 ? 18.017 -17.797 -54.972 1.00 39.75 835 ALA A CA 1
ATOM 6544 C C . ALA A 1 835 ? 18.123 -18.895 -53.903 1.00 39.75 835 ALA A C 1
ATOM 6546 O O . ALA A 1 835 ? 17.183 -19.666 -53.711 1.00 39.75 835 ALA A O 1
ATOM 6547 N N . GLU A 1 836 ? 19.259 -18.976 -53.208 1.00 40.38 836 GLU A N 1
ATOM 6548 C CA . GLU A 1 836 ? 19.374 -19.831 -52.025 1.00 40.38 836 GLU A CA 1
ATOM 6549 C C . GLU A 1 836 ? 18.577 -19.221 -50.865 1.00 40.38 836 GLU A C 1
ATOM 6551 O O . GLU A 1 836 ? 18.723 -18.043 -50.532 1.00 40.38 836 GLU A O 1
ATOM 6556 N N . ILE A 1 837 ? 17.712 -20.032 -50.253 1.00 37.31 837 ILE A N 1
ATOM 6557 C CA . ILE A 1 837 ? 16.892 -19.641 -49.105 1.00 37.31 837 ILE A CA 1
ATOM 6558 C C . ILE A 1 837 ? 17.805 -19.491 -47.884 1.00 37.31 837 ILE A C 1
ATOM 6560 O O . ILE A 1 837 ? 18.392 -20.465 -47.414 1.00 37.31 837 ILE A O 1
ATOM 6564 N N . TYR A 1 838 ? 17.894 -18.280 -47.331 1.00 42.31 838 TYR A N 1
ATOM 6565 C CA . TYR A 1 838 ? 18.472 -18.080 -46.003 1.00 42.31 838 TYR A CA 1
ATOM 6566 C C . TYR A 1 838 ? 17.420 -18.418 -44.941 1.00 42.31 838 TYR A C 1
ATOM 6568 O O . TYR A 1 838 ? 16.606 -17.586 -44.561 1.00 42.31 838 TYR A O 1
ATOM 6576 N N . ASP A 1 839 ? 17.416 -19.652 -44.451 1.00 41.59 839 ASP A N 1
ATOM 6577 C CA . ASP A 1 839 ? 16.431 -20.159 -43.482 1.00 41.59 839 ASP A CA 1
ATOM 6578 C C . ASP A 1 839 ? 16.685 -19.711 -42.026 1.00 41.59 839 ASP A C 1
ATOM 6580 O O . ASP A 1 839 ? 16.052 -20.204 -41.091 1.00 41.59 839 ASP A O 1
ATOM 6584 N N . GLY A 1 840 ? 17.628 -18.787 -41.811 1.00 43.19 840 GLY A N 1
ATOM 6585 C CA . GLY A 1 840 ? 18.006 -18.300 -40.484 1.00 43.19 840 GLY A CA 1
ATOM 6586 C C . GLY A 1 840 ? 18.806 -19.295 -39.633 1.00 43.19 840 GLY A C 1
ATOM 6587 O O . GLY A 1 840 ? 19.030 -19.005 -38.454 1.00 43.19 840 GLY A O 1
ATOM 6588 N N . ARG A 1 841 ? 19.240 -20.436 -40.201 1.00 45.09 841 ARG A N 1
ATOM 6589 C CA . ARG A 1 841 ? 19.958 -21.519 -39.496 1.00 45.09 841 ARG A CA 1
ATOM 6590 C C . ARG A 1 841 ? 21.481 -21.504 -39.702 1.00 45.09 841 ARG A C 1
ATOM 6592 O O . ARG A 1 841 ? 22.187 -22.272 -39.052 1.00 45.09 841 ARG A O 1
ATOM 6599 N N . ARG A 1 842 ? 22.023 -20.634 -40.572 1.00 43.69 842 ARG A N 1
ATOM 6600 C CA . ARG A 1 842 ? 23.481 -20.461 -40.768 1.00 43.69 842 ARG A CA 1
ATOM 6601 C C . ARG A 1 842 ? 24.035 -19.313 -39.913 1.00 43.69 842 ARG A C 1
ATOM 6603 O O . ARG A 1 842 ? 23.503 -18.203 -39.945 1.00 43.69 842 ARG A O 1
ATOM 6610 N N . SER A 1 843 ? 25.143 -19.575 -39.211 1.00 41.06 843 SER A N 1
ATOM 6611 C CA . SER A 1 843 ? 25.975 -18.559 -38.542 1.00 41.06 843 SER A CA 1
ATOM 6612 C C . SER A 1 843 ? 26.341 -17.413 -39.501 1.00 41.06 843 SER A C 1
ATOM 6614 O O . SER A 1 843 ? 26.660 -17.670 -40.666 1.00 41.06 843 SER A O 1
ATOM 6616 N N . LEU A 1 844 ? 26.359 -16.165 -39.009 1.00 44.34 844 LEU A N 1
ATOM 6617 C CA . LEU A 1 844 ? 26.806 -14.975 -39.759 1.00 44.34 844 LEU A CA 1
ATOM 6618 C C . LEU A 1 844 ? 28.214 -15.152 -40.355 1.00 44.34 844 LEU A C 1
ATOM 6620 O O . LEU A 1 844 ? 28.480 -14.658 -41.451 1.00 44.34 844 LEU A O 1
ATOM 6624 N N . SER A 1 845 ? 29.091 -15.912 -39.688 1.00 43.28 845 SER A N 1
ATOM 6625 C CA . SER A 1 845 ? 30.424 -16.241 -40.208 1.00 43.28 845 SER A CA 1
ATOM 6626 C C . SER A 1 845 ? 30.369 -17.094 -41.482 1.00 43.28 845 SER A C 1
ATOM 6628 O O . SER A 1 845 ? 31.143 -16.865 -42.409 1.00 43.28 845 SER A O 1
ATOM 6630 N N . ASN A 1 846 ? 29.417 -18.024 -41.587 1.00 38.97 846 ASN A N 1
ATOM 6631 C CA . ASN A 1 846 ? 29.288 -18.902 -42.754 1.00 38.97 846 ASN A CA 1
ATOM 6632 C C . ASN A 1 846 ? 28.684 -18.155 -43.952 1.00 38.97 846 ASN A C 1
ATOM 6634 O O . ASN A 1 846 ? 29.115 -18.361 -45.080 1.00 38.97 846 ASN A O 1
ATOM 6638 N N . TYR A 1 847 ? 27.757 -17.222 -43.713 1.00 42.28 847 TYR A N 1
ATOM 6639 C CA . TYR A 1 847 ? 27.154 -16.416 -44.780 1.00 42.28 847 TYR A CA 1
ATOM 6640 C C . TYR A 1 847 ? 28.151 -15.423 -45.407 1.00 42.28 847 TYR A C 1
ATOM 6642 O O . TYR A 1 847 ? 28.181 -15.242 -46.623 1.00 42.28 847 TYR A O 1
ATOM 6650 N N . ALA A 1 848 ? 29.028 -14.820 -44.595 1.00 42.25 848 ALA A N 1
ATOM 6651 C CA . ALA A 1 848 ? 30.080 -13.925 -45.085 1.00 42.25 848 ALA A CA 1
ATOM 6652 C C . ALA A 1 848 ? 31.170 -14.658 -45.897 1.00 42.25 848 ALA A C 1
ATOM 6654 O O . ALA A 1 848 ? 31.762 -14.078 -46.810 1.00 42.25 848 ALA A O 1
ATOM 6655 N N . THR A 1 849 ? 31.418 -15.938 -45.601 1.00 36.78 849 THR A N 1
ATOM 6656 C CA . THR A 1 849 ? 32.456 -16.736 -46.276 1.00 36.78 849 THR A CA 1
ATOM 6657 C C . THR A 1 849 ? 32.013 -17.157 -47.689 1.00 36.78 849 THR A C 1
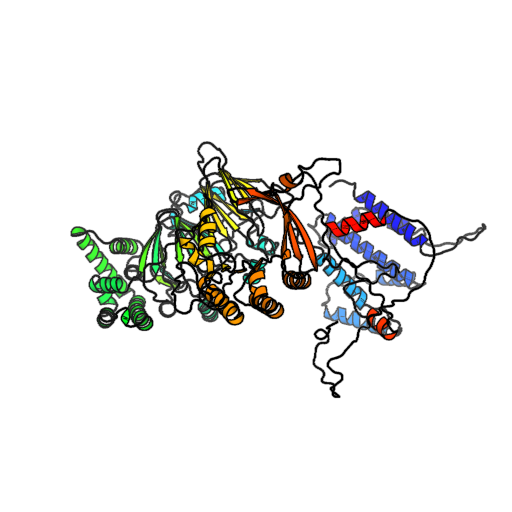ATOM 6659 O O . THR A 1 849 ? 32.813 -17.079 -48.624 1.00 36.78 849 THR A O 1
ATOM 6662 N N . ASP A 1 850 ? 30.725 -17.459 -47.888 1.00 38.66 850 ASP A N 1
ATOM 6663 C CA . ASP A 1 850 ? 30.152 -17.832 -49.197 1.00 38.66 850 ASP A CA 1
ATOM 6664 C C . ASP A 1 850 ? 30.008 -16.635 -50.164 1.00 38.66 850 ASP A C 1
ATOM 6666 O O . ASP A 1 850 ? 30.202 -16.768 -51.376 1.00 38.66 850 ASP A O 1
ATOM 6670 N N . LEU A 1 851 ? 29.760 -15.427 -49.640 1.00 42.28 851 LEU A N 1
ATOM 6671 C CA . LEU A 1 851 ? 29.727 -14.178 -50.424 1.00 42.28 851 LEU A CA 1
ATOM 6672 C C . LEU A 1 851 ? 31.113 -13.737 -50.922 1.00 42.28 851 LEU A C 1
ATOM 6674 O O . LEU A 1 851 ? 31.222 -13.082 -51.959 1.00 42.28 851 LEU A O 1
ATOM 6678 N N . SER A 1 852 ? 32.185 -14.106 -50.212 1.00 34.72 852 SER A N 1
ATOM 6679 C CA . SER A 1 852 ? 33.555 -13.809 -50.655 1.00 34.72 852 SER A CA 1
ATOM 6680 C C . SER A 1 852 ? 34.073 -14.808 -51.698 1.00 34.72 852 SER A C 1
ATOM 6682 O O . SER A 1 852 ? 34.825 -14.418 -52.591 1.00 34.72 852 SER A O 1
ATOM 6684 N N . THR A 1 853 ? 33.605 -16.061 -51.676 1.00 31.95 853 THR A N 1
ATOM 6685 C CA . THR A 1 853 ? 33.980 -17.097 -52.658 1.00 31.95 853 THR A CA 1
ATOM 6686 C C . THR A 1 853 ? 33.212 -17.006 -53.979 1.00 31.95 853 THR A C 1
ATOM 6688 O O . THR A 1 853 ? 33.720 -17.457 -55.004 1.00 31.95 853 THR A O 1
ATOM 6691 N N . THR A 1 854 ? 32.062 -16.326 -54.026 1.00 32.72 854 THR A N 1
ATOM 6692 C CA . THR A 1 854 ? 31.317 -16.083 -55.281 1.00 32.72 854 THR A CA 1
ATOM 6693 C C . THR A 1 854 ? 31.871 -14.934 -56.139 1.00 32.72 854 THR A C 1
ATOM 6695 O O . THR A 1 854 ? 31.366 -14.690 -57.234 1.00 32.72 854 THR A O 1
ATOM 6698 N N . SER A 1 855 ? 32.944 -14.256 -55.706 1.00 33.06 855 SER A N 1
ATOM 6699 C CA . SER A 1 855 ? 33.571 -13.145 -56.449 1.00 33.06 855 SER A CA 1
ATOM 6700 C C . SER A 1 855 ? 34.923 -13.470 -57.101 1.00 33.06 855 SER A C 1
ATOM 6702 O O . SER A 1 855 ? 35.564 -12.579 -57.659 1.00 33.06 855 SER A O 1
ATOM 6704 N N . ALA A 1 856 ? 35.356 -14.737 -57.108 1.00 32.78 856 ALA A N 1
ATOM 6705 C CA . ALA A 1 856 ? 36.597 -15.130 -57.775 1.00 32.78 856 ALA A CA 1
ATOM 6706 C C . ALA A 1 856 ? 36.540 -16.548 -58.363 1.00 32.78 856 ALA A C 1
ATOM 6708 O O . ALA A 1 856 ? 37.021 -17.495 -57.753 1.00 32.78 856 ALA A O 1
ATOM 6709 N N . SER A 1 857 ? 35.975 -16.693 -59.568 1.00 28.48 857 SER A N 1
ATOM 6710 C CA . SER A 1 857 ? 36.526 -17.512 -60.672 1.00 28.48 857 SER A CA 1
ATOM 6711 C C . SER A 1 857 ? 35.486 -17.729 -61.778 1.00 28.48 857 SER A C 1
ATOM 6713 O O . SER A 1 857 ? 34.733 -18.695 -61.793 1.00 28.48 857 SER A O 1
ATOM 6715 N N . ILE A 1 858 ? 35.487 -16.834 -62.768 1.00 30.19 858 ILE A N 1
ATOM 6716 C CA . ILE A 1 858 ? 35.056 -17.195 -64.121 1.00 30.19 858 ILE A CA 1
ATOM 6717 C C . ILE A 1 858 ? 36.285 -17.806 -64.796 1.00 30.19 858 ILE A C 1
ATOM 6719 O O . ILE A 1 858 ? 37.212 -17.088 -65.168 1.00 30.19 858 ILE A O 1
ATOM 6723 N N . SER A 1 859 ? 36.309 -19.127 -64.949 1.00 27.39 859 SER A N 1
ATOM 6724 C CA . SER A 1 859 ? 37.096 -19.767 -66.000 1.00 27.39 859 SER A CA 1
ATOM 6725 C C . SER A 1 859 ? 36.342 -20.973 -66.557 1.00 27.39 859 SER A C 1
ATOM 6727 O O . SER A 1 859 ? 35.873 -21.855 -65.842 1.00 27.39 859 SER A O 1
ATOM 6729 N N . GLU A 1 860 ? 36.161 -20.942 -67.872 1.00 33.72 860 GLU A N 1
ATOM 6730 C CA . GLU A 1 860 ? 35.484 -21.952 -68.675 1.00 33.72 860 GLU A CA 1
ATOM 6731 C C . GLU A 1 860 ? 36.170 -23.321 -68.561 1.00 33.72 860 GLU A C 1
ATOM 6733 O O . GLU A 1 860 ? 37.391 -23.405 -68.717 1.00 33.72 860 GLU A O 1
ATOM 6738 N N . LYS A 1 861 ? 35.379 -24.399 -68.414 1.00 26.83 861 LYS A N 1
ATOM 6739 C CA . LYS A 1 861 ? 35.535 -25.649 -69.191 1.00 26.83 861 LYS A CA 1
ATOM 6740 C C . LYS A 1 861 ? 34.405 -26.668 -68.953 1.00 26.83 861 LYS A C 1
ATOM 6742 O O . LYS A 1 861 ? 34.285 -27.249 -67.887 1.00 26.83 861 LYS A O 1
ATOM 6747 N N . GLN A 1 862 ? 33.637 -26.866 -70.027 1.00 26.59 862 GLN A N 1
ATOM 6748 C CA . GLN A 1 862 ? 33.131 -28.117 -70.623 1.00 26.59 862 GLN A CA 1
ATOM 6749 C C . GLN A 1 862 ? 32.504 -29.236 -69.757 1.00 26.59 862 GLN A C 1
ATOM 6751 O O . GLN A 1 862 ? 33.175 -29.922 -68.998 1.00 26.59 862 GLN A O 1
ATOM 6756 N N . HIS A 1 863 ? 31.218 -29.479 -70.058 1.00 30.09 863 HIS A N 1
ATOM 6757 C CA . HIS A 1 863 ? 30.470 -30.747 -70.120 1.00 30.09 863 HIS A CA 1
ATOM 6758 C C . HIS A 1 863 ? 31.060 -32.015 -69.467 1.00 30.09 863 HIS A C 1
ATOM 6760 O O . HIS A 1 863 ? 32.012 -32.600 -69.975 1.00 30.09 863 HIS A O 1
ATOM 6766 N N . SER A 1 864 ? 30.312 -32.582 -68.514 1.00 27.75 864 SER A N 1
ATOM 6767 C CA . SER A 1 864 ? 29.853 -33.979 -68.611 1.00 27.75 864 SER A CA 1
ATOM 6768 C C . SER A 1 864 ? 28.576 -34.188 -67.787 1.00 27.75 864 SER A C 1
ATOM 6770 O O . SER A 1 864 ? 28.441 -33.692 -66.673 1.00 27.75 864 SER A O 1
ATOM 6772 N N . GLU A 1 865 ? 27.609 -34.857 -68.410 1.00 39.03 865 GLU A N 1
ATOM 6773 C CA . GLU A 1 865 ? 26.297 -35.221 -67.881 1.00 39.03 865 GLU A CA 1
ATOM 6774 C C . GLU A 1 865 ? 26.416 -36.281 -66.776 1.00 39.03 865 GLU A C 1
ATOM 6776 O O . GLU A 1 865 ? 27.027 -37.327 -66.985 1.00 39.03 865 GLU A O 1
ATOM 6781 N N . ALA A 1 866 ? 25.749 -36.060 -65.641 1.00 31.30 866 ALA A N 1
ATOM 6782 C CA . ALA A 1 866 ? 25.255 -37.138 -64.786 1.00 31.30 866 ALA A CA 1
ATOM 6783 C C . ALA A 1 866 ? 24.034 -36.648 -63.993 1.00 31.30 866 ALA A C 1
ATOM 6785 O O . ALA A 1 866 ? 24.141 -35.886 -63.035 1.00 31.30 866 ALA A O 1
ATOM 6786 N N . ASN A 1 867 ? 22.859 -37.090 -64.442 1.00 41.16 867 ASN A N 1
ATOM 6787 C CA . ASN A 1 867 ? 21.569 -36.948 -63.777 1.00 41.16 867 ASN A CA 1
ATOM 6788 C C . ASN A 1 867 ? 21.611 -37.452 -62.326 1.00 41.16 867 ASN A C 1
ATOM 6790 O O . ASN A 1 867 ? 21.730 -38.656 -62.110 1.00 41.16 867 ASN A O 1
ATOM 6794 N N . ILE A 1 868 ? 21.351 -36.571 -61.359 1.00 35.22 868 ILE A N 1
ATOM 6795 C CA . ILE A 1 868 ? 20.574 -36.917 -60.159 1.00 35.22 868 ILE A CA 1
ATOM 6796 C C . ILE A 1 868 ? 19.530 -35.814 -59.981 1.00 35.22 868 ILE A C 1
ATOM 6798 O O . ILE A 1 868 ? 19.710 -34.838 -59.260 1.00 35.22 868 ILE A O 1
ATOM 6802 N N . VAL A 1 869 ? 18.434 -35.957 -60.722 1.00 37.91 869 VAL A N 1
ATOM 6803 C CA . VAL A 1 869 ? 17.204 -35.191 -60.524 1.00 37.91 869 VAL A CA 1
ATOM 6804 C C . VAL A 1 869 ? 16.497 -35.806 -59.316 1.00 37.91 869 VAL A C 1
ATOM 6806 O O . VAL A 1 869 ? 15.711 -36.736 -59.456 1.00 37.91 869 VAL A O 1
ATOM 6809 N N . GLY A 1 870 ? 16.815 -35.326 -58.116 1.00 34.66 870 GLY A N 1
ATOM 6810 C CA . GLY A 1 870 ? 16.000 -35.571 -56.928 1.00 34.66 870 GLY A CA 1
ATOM 6811 C C . GLY A 1 870 ? 14.800 -34.629 -56.943 1.00 34.66 870 GLY A C 1
ATOM 6812 O O . GLY A 1 870 ? 14.834 -33.588 -56.296 1.00 34.66 870 GLY A O 1
ATOM 6813 N N . LYS A 1 871 ? 13.767 -34.944 -57.730 1.00 36.88 871 LYS A N 1
ATOM 6814 C CA . LYS A 1 871 ? 12.459 -34.293 -57.586 1.00 36.88 871 LYS A CA 1
ATOM 6815 C C . LYS A 1 871 ? 11.817 -34.847 -56.314 1.00 36.88 871 LYS A C 1
ATOM 6817 O O . LYS A 1 871 ? 11.510 -36.032 -56.269 1.00 36.88 871 LYS A O 1
ATOM 6822 N N . GLY A 1 872 ? 11.664 -34.014 -55.290 1.00 40.81 872 GLY A N 1
ATOM 6823 C CA . GLY A 1 872 ? 10.696 -34.285 -54.230 1.00 40.81 872 GLY A CA 1
ATOM 6824 C C . GLY A 1 872 ? 9.295 -34.016 -54.776 1.00 40.81 872 GLY A C 1
ATOM 6825 O O . GLY A 1 872 ? 9.086 -32.982 -55.411 1.00 40.81 872 GLY A O 1
ATOM 6826 N N . GLU A 1 873 ? 8.370 -34.948 -54.578 1.00 38.81 873 GLU A N 1
ATOM 6827 C CA . GLU A 1 873 ? 6.938 -34.722 -54.788 1.00 38.81 873 GLU A CA 1
ATOM 6828 C C . GLU A 1 873 ? 6.300 -34.309 -53.459 1.00 38.81 873 GLU A C 1
ATOM 6830 O O . GLU A 1 873 ? 6.647 -34.843 -52.406 1.00 38.81 873 GLU A O 1
ATOM 6835 N N . ILE A 1 874 ? 5.390 -33.338 -53.520 1.00 44.09 874 ILE A N 1
ATOM 6836 C CA . ILE A 1 874 ? 4.536 -32.938 -52.400 1.00 44.09 874 ILE A CA 1
ATOM 6837 C C . ILE A 1 874 ? 3.209 -33.669 -52.595 1.00 44.09 874 ILE A C 1
ATOM 6839 O O . ILE A 1 874 ? 2.592 -33.549 -53.654 1.00 44.09 874 ILE A O 1
ATOM 6843 N N . HIS A 1 875 ? 2.802 -34.448 -51.597 1.00 36.25 875 HIS A N 1
ATOM 6844 C CA . HIS A 1 875 ? 1.523 -35.147 -51.585 1.00 36.25 875 HIS A CA 1
ATOM 6845 C C . HIS A 1 875 ? 0.538 -34.350 -50.735 1.00 36.25 875 HIS A C 1
ATOM 6847 O O . HIS A 1 875 ? 0.773 -34.168 -49.547 1.00 36.25 875 HIS A O 1
ATOM 6853 N N . TYR A 1 876 ? -0.558 -33.904 -51.343 1.00 40.94 876 TYR A N 1
ATOM 6854 C CA . TYR A 1 876 ? -1.683 -33.318 -50.622 1.00 40.94 876 TYR A CA 1
ATOM 6855 C C . TYR A 1 876 ? -2.645 -34.441 -50.243 1.00 40.94 876 TYR A C 1
ATOM 6857 O O . TYR A 1 876 ? -3.156 -35.132 -51.124 1.00 40.94 876 TYR A O 1
ATOM 6865 N N . LEU A 1 877 ? -2.867 -34.633 -48.948 1.00 39.94 877 LEU A N 1
ATOM 6866 C CA . LEU A 1 877 ? -3.875 -35.544 -48.417 1.00 39.94 877 LEU A CA 1
ATOM 6867 C C . LEU A 1 877 ? -4.907 -34.682 -47.694 1.00 39.94 877 LEU A C 1
ATOM 6869 O O . LEU A 1 877 ? -4.544 -33.935 -46.792 1.00 39.94 877 LEU A O 1
ATOM 6873 N N . ARG A 1 878 ? -6.168 -34.733 -48.130 1.00 42.00 878 ARG A N 1
ATOM 6874 C CA . ARG A 1 878 ? -7.284 -34.219 -47.332 1.00 42.00 878 ARG A CA 1
ATOM 6875 C C . ARG A 1 878 ? -7.679 -35.304 -46.346 1.00 42.00 878 ARG A C 1
ATOM 6877 O O . ARG A 1 878 ? -7.884 -36.440 -46.765 1.00 42.00 878 ARG A O 1
ATOM 6884 N N . ASP A 1 879 ? -7.862 -34.942 -45.083 1.00 45.06 879 ASP A N 1
ATOM 6885 C CA . ASP A 1 879 ? -8.362 -35.872 -44.064 1.00 45.06 879 ASP A CA 1
ATOM 6886 C C . ASP A 1 879 ? -9.808 -36.344 -44.335 1.00 45.06 879 ASP A C 1
ATOM 6888 O O . ASP A 1 879 ? -10.257 -37.323 -43.748 1.00 45.06 879 ASP A O 1
ATOM 6892 N N . SER A 1 880 ? -10.528 -35.716 -45.274 1.00 48.53 880 SER A N 1
ATOM 6893 C CA . SER A 1 880 ? -11.950 -35.966 -45.550 1.00 48.53 880 SER A CA 1
ATOM 6894 C C . SER A 1 880 ? -12.276 -36.763 -46.823 1.00 48.53 880 SER A C 1
ATOM 6896 O O . SER A 1 880 ? -13.441 -36.829 -47.210 1.00 48.53 880 SER A O 1
ATOM 6898 N N . ASP A 1 881 ? -11.313 -37.433 -47.463 1.00 47.59 881 ASP A N 1
ATOM 6899 C CA . ASP A 1 881 ? -11.624 -38.288 -48.629 1.00 47.59 881 ASP A CA 1
ATOM 6900 C C . ASP A 1 881 ? -12.380 -39.596 -48.261 1.00 47.59 881 ASP A C 1
ATOM 6902 O O . ASP A 1 881 ? -12.818 -40.316 -49.162 1.00 47.59 881 ASP A O 1
ATOM 6906 N N . ASP A 1 882 ? -12.591 -39.884 -46.967 1.00 51.81 882 ASP A N 1
ATOM 6907 C CA . ASP A 1 882 ? -13.296 -41.083 -46.474 1.00 51.81 882 ASP A CA 1
ATOM 6908 C C . ASP A 1 882 ? -14.770 -40.854 -46.053 1.00 51.81 882 ASP A C 1
ATOM 6910 O O . ASP A 1 882 ? -15.457 -41.824 -45.720 1.00 51.81 882 ASP A O 1
ATOM 6914 N N . GLU A 1 883 ? -15.315 -39.628 -46.109 1.00 47.69 883 GLU A N 1
ATOM 6915 C CA . GLU A 1 883 ? -16.718 -39.371 -45.729 1.00 47.69 883 GLU A CA 1
ATOM 6916 C C . GLU A 1 883 ? -17.597 -38.931 -46.919 1.00 47.69 883 GLU A C 1
ATOM 6918 O O . GLU A 1 883 ? -17.539 -37.809 -47.414 1.00 47.69 883 GLU A O 1
ATOM 6923 N N . GLU A 1 884 ? -18.475 -39.833 -47.380 1.00 46.44 884 GLU A N 1
ATOM 6924 C CA . GLU A 1 884 ? -19.431 -39.618 -48.485 1.00 46.44 884 GLU A CA 1
ATOM 6925 C C . GLU A 1 884 ? -20.615 -38.672 -48.143 1.00 46.44 884 GLU A C 1
ATOM 6927 O O . GLU A 1 884 ? -21.617 -38.649 -48.867 1.00 46.44 884 GLU A O 1
ATOM 6932 N N . THR A 1 885 ? -20.545 -37.863 -47.080 1.00 49.06 885 THR A N 1
ATOM 6933 C CA . THR A 1 885 ? -21.622 -36.922 -46.715 1.00 49.06 885 THR A CA 1
ATOM 6934 C C . THR A 1 885 ? -21.103 -35.516 -46.402 1.00 49.06 885 THR A C 1
ATOM 6936 O O . THR A 1 885 ? -20.240 -35.375 -45.545 1.00 49.06 885 THR A O 1
ATOM 6939 N N . PRO A 1 886 ? -21.636 -34.462 -47.055 1.00 42.06 886 PRO A N 1
ATOM 6940 C CA . PRO A 1 886 ? -21.224 -33.089 -46.801 1.00 42.06 886 PRO A CA 1
ATOM 6941 C C . PRO A 1 886 ? -21.976 -32.533 -45.585 1.00 42.06 886 PRO A C 1
ATOM 6943 O O . PRO A 1 886 ? -23.104 -32.063 -45.737 1.00 42.06 886 PRO A O 1
ATOM 6946 N N . ASP A 1 887 ? -21.358 -32.569 -44.406 1.00 41.28 887 ASP A N 1
ATOM 6947 C CA . ASP A 1 887 ? -21.768 -31.714 -43.285 1.00 41.28 887 ASP A CA 1
ATOM 6948 C C . ASP A 1 887 ? -21.001 -30.377 -43.346 1.00 41.28 887 ASP A C 1
ATOM 6950 O O . ASP A 1 887 ? -19.873 -30.293 -43.830 1.00 41.28 887 ASP A O 1
ATOM 6954 N N . SER A 1 888 ? -21.694 -29.292 -43.001 1.00 53.50 888 SER A N 1
ATOM 6955 C CA . SER A 1 888 ? -21.530 -27.949 -43.576 1.00 53.50 888 SER A CA 1
ATOM 6956 C C . SER A 1 888 ? -21.026 -26.889 -42.592 1.00 53.50 888 SER A C 1
ATOM 6958 O O . SER A 1 888 ? -21.499 -25.751 -42.635 1.00 53.50 888 SER A O 1
ATOM 6960 N N . ASP A 1 889 ? -20.137 -27.247 -41.666 1.00 48.19 889 ASP A N 1
ATOM 6961 C CA . ASP A 1 889 ? -19.991 -26.458 -40.435 1.00 48.19 889 ASP A CA 1
ATOM 6962 C C . ASP A 1 889 ? -18.530 -26.219 -39.984 1.00 48.19 889 ASP A C 1
ATOM 6964 O O . ASP A 1 889 ? -18.329 -25.605 -38.939 1.00 48.19 889 ASP A O 1
ATOM 6968 N N . GLU A 1 890 ? -17.512 -26.638 -40.745 1.00 42.22 890 GLU A N 1
ATOM 6969 C CA . GLU A 1 890 ? -16.099 -26.504 -40.336 1.00 42.22 890 GLU A CA 1
ATOM 6970 C C . GLU A 1 890 ? -15.350 -25.418 -41.135 1.00 42.22 890 GLU A C 1
ATOM 6972 O O . GLU A 1 890 ? -15.419 -25.357 -42.367 1.00 42.22 890 GLU A O 1
ATOM 6977 N N . ASP A 1 891 ? -14.682 -24.510 -40.410 1.00 44.72 891 ASP A N 1
ATOM 6978 C CA . ASP A 1 891 ? -13.923 -23.376 -40.949 1.00 44.72 891 ASP A CA 1
ATOM 6979 C C . ASP A 1 891 ? -12.713 -23.869 -41.778 1.00 44.72 891 ASP A C 1
ATOM 6981 O O . ASP A 1 891 ? -11.927 -24.683 -41.300 1.00 44.72 891 ASP A O 1
ATOM 6985 N N . PRO A 1 892 ? -12.485 -23.354 -43.001 1.00 43.16 892 PRO A N 1
ATOM 6986 C CA . PRO A 1 892 ? -11.422 -23.825 -43.899 1.00 43.16 892 PRO A CA 1
ATOM 6987 C C . PRO A 1 892 ? -9.995 -23.407 -43.491 1.00 43.16 892 PRO A C 1
ATOM 6989 O O . PRO A 1 892 ? -9.054 -23.657 -44.248 1.00 43.16 892 PRO A O 1
ATOM 6992 N N . ASP A 1 893 ? -9.828 -22.758 -42.337 1.00 51.81 893 ASP A N 1
ATOM 6993 C CA . ASP A 1 893 ? -8.553 -22.193 -41.884 1.00 51.81 893 ASP A CA 1
ATOM 6994 C C . ASP A 1 893 ? -7.760 -23.131 -40.947 1.00 51.81 893 ASP A C 1
ATOM 6996 O O . ASP A 1 893 ? -6.597 -22.834 -40.662 1.00 51.81 893 ASP A O 1
ATOM 7000 N N . ASP A 1 894 ? -8.332 -24.266 -40.518 1.00 46.03 894 ASP A N 1
ATOM 7001 C CA . ASP A 1 894 ? -7.718 -25.136 -39.498 1.00 46.03 894 ASP A CA 1
ATOM 7002 C C . ASP A 1 894 ? -6.968 -26.382 -40.035 1.00 46.03 894 ASP A C 1
ATOM 7004 O O . ASP A 1 894 ? -6.202 -26.979 -39.280 1.00 46.03 894 ASP A O 1
ATOM 7008 N N . ASP A 1 895 ? -7.031 -26.708 -41.337 1.00 44.97 895 ASP A N 1
ATOM 7009 C CA . ASP A 1 895 ? -6.499 -27.989 -41.863 1.00 44.97 895 ASP A CA 1
ATOM 7010 C C . ASP A 1 895 ? -5.436 -27.851 -42.975 1.00 44.97 895 ASP A C 1
ATOM 7012 O O . ASP A 1 895 ? -5.540 -28.439 -44.057 1.00 44.97 895 ASP A O 1
ATOM 7016 N N . LEU A 1 896 ? -4.373 -27.077 -42.742 1.00 41.06 896 LEU A N 1
ATOM 7017 C CA . LEU A 1 896 ? -3.228 -27.017 -43.664 1.00 41.06 896 LEU A CA 1
ATOM 7018 C C . LEU A 1 896 ? -1.914 -27.409 -42.980 1.00 41.06 896 LEU A C 1
ATOM 7020 O O . LEU A 1 896 ? -1.118 -26.548 -42.604 1.00 41.06 896 LEU A O 1
ATOM 7024 N N . ASP A 1 897 ? -1.645 -28.714 -42.919 1.00 41.34 897 ASP A N 1
ATOM 7025 C CA . ASP A 1 897 ? -0.286 -29.241 -42.756 1.00 41.34 897 ASP A CA 1
ATOM 7026 C C . ASP A 1 897 ? 0.347 -29.474 -44.146 1.00 41.34 897 ASP A C 1
ATOM 7028 O O . ASP A 1 897 ? -0.207 -30.179 -44.992 1.00 41.34 897 ASP A O 1
ATOM 7032 N N . ILE A 1 898 ? 1.503 -28.840 -44.398 1.00 37.22 898 ILE A N 1
ATOM 7033 C CA . ILE A 1 898 ? 2.310 -28.965 -45.635 1.00 37.22 898 ILE A CA 1
ATOM 7034 C C . ILE A 1 898 ? 3.440 -29.975 -45.451 1.00 37.22 898 ILE A C 1
ATOM 7036 O O . ILE A 1 898 ? 4.175 -29.853 -44.440 1.00 37.22 898 ILE A O 1
#

Radius of gyration: 38.3 Å; chains: 1; bounding box: 94×82×134 Å

InterPro domains:
  IPR001250 Mannose-6-phosphate isomerase, type I [TIGR00218] (175-559)
  IPR011051 RmlC-like cupin domain superfamily [SSF51182] (169-582)
  IPR014710 RmlC-like jelly roll fold [G3DSA:2.60.120.10] (172-578)
  IPR014710 RmlC-like jelly roll fold [G3DSA:2.60.120.10] (173-455)
  IPR016305 Mannose-6-phosphate isomerase [PR00714] (172-190)
  IPR016305 Mannose-6-phosphate isomerase [PR00714] (207-222)
  IPR016305 Mannose-6-phosphate isomerase [PR00714] (254-275)
  IPR016305 Mannose-6-phosphate isomerase [PR00714] (289-312)
  IPR016305 Mannose-6-phosphate isomerase [PR00714] (400-415)
  IPR016305 Mannose-6-phosphate isomerase [PR00714] (416-435)
  IPR016305 Mannose-6-phosphate isomerase [PR00714] (435-454)
  IPR016305 Mannose-6-phosphate isomerase [PR00714] (454-473)
  IPR016305 Mannose-6-phosphate isomerase [PTHR10309] (169-582)
  IPR018050 Phosphomannose isomerase, type I, conserved site [PS00965] (289-297)
  IPR019519 Elongator complex protein 5 [PF10483] (666-829)
  IPR046457 Phosphomannose isomerase type I, catalytic domain [PF20511] (170-311)
  IPR046458 Phosphomannose isomerase type I, helical insertion domain [PF20512] (330-416)

pLDDT: mean 70.6, std 25.11, range [21.94, 98.69]

Secondary structure (DSSP, 8-state):
--THHHHHHHHHHHHHHHHHHTSS---------------STTSHHHHTTT--THHHHHHHHHTT-TT--HHHHHHHHHHHHHHHHHHHHHHHHTT-TTHHHHHHHHTTSTTS-S---HHHHHHHHHHHHHHHTT------HHHHHHHHHHHHHHHHHT------GGGSEEEEE-EEE--TTBEEGGG-HHHHHHHHHHT-PPPTT-EE-EEEESS-TTS--EETTSSS-BHHHHHHH-GGGG-HHHHHHH-SS-SEEEEEEEESSPPPEEE---HHHHHHHHHH-TTTS-SS----EEEEESS-EEEEEEEPPHHHHHHHHHH-HHHHHHH-HHHHHHHHH--GGG-HHHHHHHHHHHHHHHHHS-HHHHHHHHHHHHHHHHHHHHHSPPPHHHHHHHHHHHHSTT-HHHHHGGGEEEEEEPTT-EEEE-TT--EEEEEEEEEEEEES----EEEES-SS---HHHHHHH----BSPPPEE--EESSSSEEEE--SSSS-EEEEEEE-TT-EEEEPPPSS-EEEEEEESEEEEEEE-SS-EEEEEEETT-EEEE-TT-EEEEEE---TT--SEEEEEEE-----EEEEESSS-HHHHHHHHHHTT--TTSGGGTEEEEE-SS-TT---TT-----SSSEEPS-TT-HHHHHHHHHHHHHHHHTTS---EEEEES-HHHHHHHS-HHHHHHHHHHHHH-TTEEEEEE---GGGS-HHHHHHHHHH-SEEEEEEE-----------TTTTTGGGS--SEEEEEEEEE-TTS-EEEEEEEEEEETTEEEEE--TT--------------------HHHHHHHHTS--SS--------PPP--S-S-HHHHHHHHHHTTS---------------PPPPP--TTTT--S------TTS----